Protein AF-A0A423VRT8-F1 (afdb_monomer_lite)

InterPro domains:
  IPR000073 Alpha/beta hydrolase fold-1 [PF00561] (30-213)
  IPR010573 Major facilitator transporter Str1/Tri12-like [PF06609] (548-773)
  IPR013595 Peptidase S33 tripeptidyl aminopeptidase-like, C-terminal [PF08386] (374-470)
  IPR029058 Alpha/Beta hydrolase fold [G3DSA:3.40.50.1820] (20-459)
  IPR029058 Alpha/Beta hydrolase fold [SSF53474] (29-458)
  IPR036259 MFS transporter superfamily [G3DSA:1.20.1250.20] (495-831)
  IPR036259 MFS transporter superfamily [SSF103473] (498-823)

Structure (mmCIF, N/CA/C/O backbone):
data_AF-A0A423VRT8-F1
#
_entry.id   AF-A0A423VRT8-F1
#
loop_
_atom_site.group_PDB
_atom_site.id
_atom_site.type_symbol
_atom_site.label_atom_id
_atom_site.label_alt_id
_atom_site.label_comp_id
_atom_site.label_asym_id
_atom_site.label_entity_id
_atom_site.label_seq_id
_atom_site.pdbx_PDB_ins_code
_atom_site.Cartn_x
_atom_site.Cartn_y
_atom_site.Cartn_z
_atom_site.occupancy
_atom_site.B_iso_or_equiv
_atom_site.auth_seq_id
_atom_site.auth_comp_id
_atom_site.auth_asym_id
_atom_site.auth_atom_id
_atom_site.pdbx_PDB_model_num
ATOM 1 N N . MET A 1 1 ? 24.424 -17.282 -31.616 1.00 89.50 1 MET A N 1
ATOM 2 C CA . MET A 1 1 ? 24.258 -15.821 -31.414 1.00 89.50 1 MET A CA 1
ATOM 3 C C . MET A 1 1 ? 23.265 -15.301 -32.429 1.00 89.50 1 MET A C 1
ATOM 5 O O . MET A 1 1 ? 22.293 -14.669 -32.047 1.00 89.50 1 MET A O 1
ATOM 9 N N . ASP A 1 2 ? 23.462 -15.578 -33.712 1.00 93.62 2 ASP A N 1
ATOM 10 C CA . ASP A 1 2 ? 22.514 -15.193 -34.751 1.00 93.62 2 ASP A CA 1
ATOM 11 C C . ASP A 1 2 ? 21.411 -16.246 -34.932 1.00 93.62 2 ASP A C 1
ATOM 13 O O . ASP A 1 2 ? 21.704 -17.396 -35.227 1.00 93.62 2 ASP A O 1
ATOM 17 N N . TRP A 1 3 ? 20.143 -15.870 -34.755 1.00 92.62 3 TRP A N 1
ATOM 18 C CA . TRP A 1 3 ? 19.020 -16.791 -34.977 1.00 92.62 3 TRP A CA 1
ATOM 19 C C . TRP A 1 3 ? 18.697 -17.021 -36.459 1.00 92.62 3 TRP A C 1
ATOM 21 O O . TRP A 1 3 ? 18.000 -17.979 -36.779 1.00 92.62 3 TRP A O 1
ATOM 31 N N . LEU A 1 4 ? 19.200 -16.169 -37.359 1.00 92.75 4 LEU A N 1
ATOM 32 C CA . LEU A 1 4 ? 19.045 -16.324 -38.810 1.00 92.75 4 LEU A CA 1
ATOM 33 C C . LEU A 1 4 ? 20.165 -17.168 -39.440 1.00 92.75 4 LEU A C 1
ATOM 35 O O . LEU A 1 4 ? 20.136 -17.416 -40.642 1.00 92.75 4 LEU A O 1
ATOM 39 N N . ASP A 1 5 ? 21.154 -17.573 -38.643 1.00 92.06 5 ASP A N 1
ATOM 40 C CA . ASP A 1 5 ? 22.305 -18.375 -39.051 1.00 92.06 5 ASP A CA 1
ATOM 41 C C . ASP A 1 5 ? 22.628 -19.392 -37.937 1.00 92.06 5 ASP A C 1
ATOM 43 O O . ASP A 1 5 ? 23.441 -19.110 -37.054 1.00 92.06 5 ASP A O 1
ATOM 47 N N . PRO A 1 6 ? 21.938 -20.547 -37.908 1.00 79.25 6 PRO A N 1
ATOM 48 C CA . PRO A 1 6 ? 22.064 -21.521 -36.823 1.00 79.25 6 PRO A CA 1
ATOM 49 C C . PRO A 1 6 ? 23.441 -22.203 -36.755 1.00 79.25 6 PRO A C 1
ATOM 51 O O . PRO A 1 6 ? 23.789 -22.722 -35.698 1.00 79.25 6 PRO A O 1
ATOM 54 N N . ASP A 1 7 ? 24.237 -22.156 -37.830 1.00 84.94 7 ASP A N 1
ATOM 55 C CA . ASP A 1 7 ? 25.605 -22.699 -37.879 1.00 84.94 7 ASP A CA 1
ATOM 56 C C . ASP A 1 7 ? 26.651 -21.729 -37.286 1.00 84.94 7 ASP A C 1
ATOM 58 O O . ASP A 1 7 ? 27.851 -22.018 -37.239 1.00 84.94 7 ASP A O 1
ATOM 62 N N . ASN A 1 8 ? 26.213 -20.557 -36.820 1.00 84.06 8 ASN A N 1
ATOM 63 C CA . ASN A 1 8 ? 27.080 -19.539 -36.251 1.00 84.06 8 ASN A CA 1
ATOM 64 C C . ASN A 1 8 ? 27.730 -20.000 -34.932 1.00 84.06 8 ASN A C 1
ATOM 66 O O . ASN A 1 8 ? 27.046 -20.245 -33.938 1.00 84.06 8 ASN A O 1
ATOM 70 N N . ILE A 1 9 ? 29.067 -20.015 -34.905 1.00 83.75 9 ILE A N 1
ATOM 71 C CA . ILE A 1 9 ? 29.873 -20.472 -33.757 1.00 83.75 9 ILE A CA 1
ATOM 72 C C . ILE A 1 9 ? 29.859 -19.530 -32.544 1.00 83.75 9 ILE A C 1
ATOM 74 O O . ILE A 1 9 ? 30.329 -19.903 -31.472 1.00 83.75 9 ILE A O 1
ATOM 78 N N . ASN A 1 10 ? 29.393 -18.287 -32.696 1.00 88.31 10 ASN A N 1
ATOM 79 C CA . ASN A 1 10 ? 29.327 -17.358 -31.574 1.00 88.31 10 ASN A CA 1
ATOM 80 C C . ASN A 1 10 ? 28.067 -17.657 -30.766 1.00 88.31 10 ASN A C 1
ATOM 82 O O . ASN A 1 10 ? 26.980 -17.784 -31.327 1.00 88.31 10 ASN A O 1
ATOM 86 N N . HIS A 1 11 ? 28.168 -17.687 -29.441 1.00 89.00 11 HIS A N 1
ATOM 87 C CA . HIS A 1 11 ? 27.043 -17.996 -28.558 1.00 89.00 11 HIS A CA 1
ATOM 88 C C . HIS A 1 11 ? 26.689 -16.815 -27.652 1.00 89.00 11 HIS A C 1
ATOM 90 O O . HIS A 1 11 ? 27.489 -15.907 -27.441 1.00 89.00 11 HIS A O 1
ATOM 96 N N . VAL A 1 12 ? 25.452 -16.826 -27.158 1.00 92.81 12 VAL A N 1
ATOM 97 C CA . VAL A 1 12 ? 24.995 -15.969 -26.061 1.00 92.81 12 VAL A CA 1
ATOM 98 C C . VAL A 1 12 ? 24.545 -16.916 -24.958 1.00 92.81 12 VAL A C 1
ATOM 100 O O . VAL A 1 12 ? 23.816 -17.867 -25.243 1.00 92.81 12 VAL A O 1
ATOM 103 N N . VAL A 1 13 ? 24.999 -16.686 -23.732 1.00 94.25 13 VAL A N 1
ATOM 104 C CA . VAL A 1 13 ? 24.618 -17.483 -22.564 1.00 94.25 13 VAL A CA 1
ATOM 105 C C . VAL A 1 13 ? 23.587 -16.684 -21.783 1.00 94.25 13 VAL A C 1
ATOM 107 O O . VAL A 1 13 ? 23.921 -15.673 -21.169 1.00 94.25 13 VAL A O 1
ATOM 110 N N . ILE A 1 14 ? 22.331 -17.123 -21.857 1.00 95.31 14 ILE A N 1
ATOM 111 C CA . ILE A 1 14 ? 21.206 -16.460 -21.197 1.00 95.31 14 ILE A CA 1
ATOM 112 C C . ILE A 1 14 ? 21.157 -16.874 -19.726 1.00 95.31 14 ILE A C 1
ATOM 114 O O . ILE A 1 14 ? 21.093 -18.065 -19.416 1.00 95.31 14 ILE A O 1
ATOM 118 N N . ALA A 1 15 ? 21.155 -15.896 -18.824 1.00 94.62 15 ALA A N 1
ATOM 119 C CA . ALA A 1 15 ? 20.893 -16.117 -17.412 1.00 94.62 15 ALA A CA 1
ATOM 120 C C . ALA A 1 15 ? 19.389 -16.307 -17.187 1.00 94.62 15 ALA A C 1
ATOM 122 O O . ALA A 1 15 ? 18.577 -15.486 -17.612 1.00 94.62 15 ALA A O 1
ATOM 123 N N . ILE A 1 16 ? 19.024 -17.400 -16.517 1.00 95.81 16 ILE A N 1
ATOM 124 C CA . ILE A 1 16 ? 17.640 -17.785 -16.228 1.00 95.81 16 ILE A CA 1
ATOM 125 C C . ILE A 1 16 ? 17.523 -17.993 -14.722 1.00 95.81 16 ILE A C 1
ATOM 127 O O . ILE A 1 16 ? 18.373 -18.646 -14.115 1.00 95.81 16 ILE A O 1
ATOM 131 N N . ALA A 1 17 ? 16.454 -17.475 -14.127 1.00 95.00 17 ALA A N 1
ATOM 132 C CA . ALA A 1 17 ? 16.131 -17.692 -12.728 1.00 95.00 17 ALA A CA 1
ATOM 133 C C . ALA A 1 17 ? 14.723 -18.276 -12.587 1.00 95.00 17 ALA A C 1
ATOM 135 O O . ALA A 1 17 ? 13.816 -17.976 -13.365 1.00 95.00 17 ALA A O 1
ATOM 136 N N . ARG A 1 18 ? 14.551 -19.133 -11.579 1.00 96.44 18 ARG A N 1
ATOM 137 C CA . ARG A 1 18 ? 13.291 -19.817 -11.287 1.00 96.44 18 ARG A CA 1
ATOM 138 C C . ARG A 1 18 ? 13.025 -19.806 -9.791 1.00 96.44 18 ARG A C 1
ATOM 140 O O . ARG A 1 18 ? 13.868 -20.241 -9.009 1.00 96.44 18 ARG A O 1
ATOM 147 N N . LEU A 1 19 ? 11.824 -19.386 -9.418 1.00 97.62 19 LEU A N 1
ATOM 148 C CA . LEU A 1 19 ? 11.234 -19.602 -8.106 1.00 97.62 19 LEU A CA 1
ATOM 149 C C . LEU A 1 19 ? 10.292 -20.811 -8.209 1.00 97.62 19 LEU A C 1
ATOM 151 O O . LEU A 1 19 ? 9.275 -20.715 -8.900 1.00 97.62 19 LEU A O 1
ATOM 155 N N . PRO A 1 20 ? 10.620 -21.950 -7.574 1.00 97.62 20 PRO A N 1
ATOM 156 C CA . PRO A 1 20 ? 9.809 -23.154 -7.694 1.00 97.62 20 PRO A CA 1
ATOM 157 C C . PRO A 1 20 ? 8.406 -23.011 -7.089 1.00 97.62 20 PRO A C 1
ATOM 159 O O . PRO A 1 20 ? 8.226 -22.335 -6.072 1.00 97.62 20 PRO A O 1
ATOM 162 N N . ALA A 1 21 ? 7.428 -23.706 -7.671 1.00 97.00 21 ALA A N 1
ATOM 163 C CA . ALA A 1 21 ? 6.111 -23.906 -7.070 1.00 97.00 21 ALA A CA 1
ATOM 164 C C . ALA A 1 21 ? 6.236 -24.579 -5.692 1.00 97.00 21 ALA A C 1
ATOM 166 O O . ALA A 1 21 ? 6.997 -25.535 -5.515 1.00 97.00 21 ALA A O 1
ATOM 167 N N . THR A 1 22 ? 5.457 -24.110 -4.717 1.00 94.31 22 THR A N 1
ATOM 168 C CA . THR A 1 22 ? 5.391 -24.724 -3.378 1.00 94.31 22 THR A CA 1
ATOM 169 C C . THR A 1 22 ? 4.223 -25.703 -3.247 1.00 94.31 22 THR A C 1
ATOM 171 O O . THR A 1 22 ? 4.290 -26.640 -2.451 1.00 94.31 22 THR A O 1
ATOM 174 N N . GLU A 1 23 ? 3.185 -25.557 -4.074 1.00 93.56 23 GLU A N 1
ATOM 175 C CA . GLU A 1 23 ? 2.027 -26.452 -4.132 1.00 93.56 23 GLU A CA 1
ATOM 176 C C . GLU A 1 23 ? 2.111 -27.371 -5.357 1.00 93.56 23 GLU A C 1
ATOM 178 O O . GLU A 1 23 ? 1.639 -27.055 -6.443 1.00 93.56 23 GLU A O 1
ATOM 183 N N . THR A 1 24 ? 2.716 -28.547 -5.188 1.00 91.88 24 THR A N 1
ATOM 184 C CA . THR A 1 24 ? 3.006 -29.462 -6.310 1.00 91.88 24 THR A CA 1
ATOM 185 C C . THR A 1 24 ? 1.863 -30.409 -6.677 1.00 91.88 24 THR A C 1
ATOM 187 O O . THR A 1 24 ? 1.923 -31.068 -7.711 1.00 91.88 24 THR A O 1
ATOM 190 N N . LYS A 1 25 ? 0.815 -30.502 -5.846 1.00 91.94 25 LYS A N 1
ATOM 191 C CA . LYS A 1 25 ? -0.319 -31.416 -6.082 1.00 91.94 25 LYS A CA 1
ATOM 192 C C . LYS A 1 25 ? -1.227 -30.982 -7.236 1.00 91.94 25 LYS A C 1
ATOM 194 O O . LYS A 1 25 ? -1.834 -31.848 -7.853 1.00 91.94 25 LYS A O 1
ATOM 199 N N . ASP A 1 26 ? -1.313 -29.680 -7.499 1.00 93.00 26 ASP A N 1
ATOM 200 C CA . ASP A 1 26 ? -2.086 -29.086 -8.601 1.00 93.00 26 ASP A CA 1
ATOM 201 C C . ASP A 1 26 ? -1.180 -28.189 -9.454 1.00 93.00 26 ASP A C 1
ATOM 203 O O . ASP A 1 26 ? -1.491 -27.027 -9.689 1.00 93.00 26 ASP A O 1
ATOM 207 N N . TYR A 1 27 ? 0.001 -28.690 -9.828 1.00 96.12 27 TYR A N 1
ATOM 208 C CA . TYR A 1 27 ? 0.997 -27.910 -10.564 1.00 96.12 27 TYR A CA 1
ATOM 209 C C . TYR A 1 27 ? 0.484 -27.490 -11.952 1.00 96.12 27 TYR A C 1
ATOM 211 O O . TYR A 1 27 ? 0.047 -28.339 -12.731 1.00 96.12 27 TYR A O 1
ATOM 219 N N . ARG A 1 28 ? 0.581 -26.192 -12.277 1.00 94.31 28 ARG A N 1
ATOM 220 C CA . ARG A 1 28 ? 0.026 -25.592 -13.512 1.00 94.31 28 ARG A CA 1
ATOM 221 C C . ARG A 1 28 ? 1.068 -25.005 -14.463 1.00 94.31 28 ARG A C 1
ATOM 223 O O . ARG A 1 28 ? 0.748 -24.178 -15.316 1.00 94.31 28 ARG A O 1
ATOM 230 N N . GLY A 1 29 ? 2.313 -25.454 -14.349 1.00 94.88 29 GLY A N 1
ATOM 231 C CA . GLY A 1 29 ? 3.393 -25.037 -15.242 1.00 94.88 29 GLY A CA 1
ATOM 232 C C . GLY A 1 29 ? 4.026 -23.690 -14.868 1.00 94.88 29 GLY A C 1
ATOM 233 O O . GLY A 1 29 ? 3.585 -23.017 -13.928 1.00 94.88 29 GLY A O 1
ATOM 234 N N . PRO A 1 30 ? 5.085 -23.291 -15.585 1.00 97.69 30 PRO A N 1
ATOM 235 C CA . PRO A 1 30 ? 5.826 -22.068 -15.316 1.00 97.69 30 PRO A CA 1
ATOM 236 C C . PRO A 1 30 ? 5.142 -20.828 -15.901 1.00 97.69 30 PRO A C 1
ATOM 238 O O . PRO A 1 30 ? 4.738 -20.818 -17.063 1.00 97.69 30 PRO A O 1
ATOM 241 N N . VAL A 1 31 ? 5.095 -19.751 -15.116 1.00 98.50 31 VAL A N 1
ATOM 242 C CA . VAL A 1 31 ? 4.750 -18.400 -15.572 1.00 98.50 31 VAL A CA 1
ATOM 243 C C . VAL A 1 31 ? 6.037 -17.607 -15.743 1.00 98.50 31 VAL A C 1
ATOM 245 O O . VAL A 1 31 ? 6.782 -17.375 -14.789 1.00 98.50 31 VAL A O 1
ATOM 248 N N . PHE A 1 32 ? 6.303 -17.197 -16.976 1.00 98.56 32 PHE A N 1
ATOM 249 C CA . PHE A 1 32 ? 7.425 -16.343 -17.321 1.00 98.56 32 PHE A CA 1
ATOM 250 C C . PHE A 1 32 ? 7.078 -14.891 -16.999 1.00 98.56 32 PHE A C 1
ATOM 252 O O . PHE A 1 32 ? 5.948 -14.467 -17.223 1.00 98.56 32 PHE A O 1
ATOM 259 N N . PHE A 1 33 ? 8.032 -14.095 -16.534 1.00 98.00 33 PHE A N 1
ATOM 260 C CA . PHE A 1 33 ? 7.828 -12.652 -16.419 1.00 98.00 33 PHE A CA 1
ATOM 261 C C . PHE A 1 33 ? 9.063 -11.859 -16.844 1.00 98.00 33 PHE A C 1
ATOM 263 O O . PHE A 1 33 ? 10.185 -12.375 -16.834 1.00 98.00 33 PHE A O 1
ATOM 270 N N . ASN A 1 34 ? 8.859 -10.598 -17.224 1.00 98.19 34 ASN A N 1
ATOM 271 C CA . ASN A 1 34 ? 9.941 -9.655 -17.505 1.00 98.19 34 ASN A CA 1
ATOM 272 C C . ASN A 1 34 ? 9.609 -8.274 -16.910 1.00 98.19 34 ASN A C 1
ATOM 274 O O . ASN A 1 34 ? 8.510 -7.777 -17.166 1.00 98.19 34 ASN A O 1
ATOM 278 N N . PRO A 1 35 ? 10.534 -7.651 -16.153 1.00 95.69 35 PRO A N 1
ATOM 279 C CA . PRO A 1 35 ? 10.287 -6.374 -15.477 1.00 95.69 35 PRO A CA 1
ATOM 280 C C . PRO A 1 35 ? 10.297 -5.158 -16.417 1.00 95.69 35 PRO A C 1
ATOM 282 O O . PRO A 1 35 ? 9.869 -4.079 -16.021 1.00 95.69 35 PRO A O 1
ATOM 285 N N . GLY A 1 36 ? 10.793 -5.305 -17.649 1.00 95.12 36 GLY A N 1
ATOM 286 C CA . GLY A 1 36 ? 10.899 -4.213 -18.605 1.00 95.12 36 GLY A CA 1
ATOM 287 C C . GLY A 1 36 ? 12.244 -3.481 -18.570 1.00 95.12 36 GLY A C 1
ATOM 288 O O . GLY A 1 36 ? 13.308 -4.100 -18.631 1.00 95.12 36 GLY A O 1
ATOM 289 N N . GLY A 1 37 ? 12.194 -2.149 -18.592 1.00 91.50 37 GLY A N 1
ATOM 290 C CA . GLY A 1 37 ? 13.336 -1.280 -18.881 1.00 91.50 37 GLY A CA 1
ATOM 291 C C . GLY A 1 37 ? 13.193 -0.643 -20.268 1.00 91.50 37 GLY A C 1
ATOM 292 O O . GLY A 1 37 ? 12.498 0.364 -20.354 1.00 91.50 37 GLY A O 1
ATOM 293 N N . PRO A 1 38 ? 13.767 -1.197 -21.360 1.00 92.06 38 PRO A N 1
ATOM 294 C CA . PRO A 1 38 ? 14.613 -2.393 -21.461 1.00 92.06 38 PRO A CA 1
ATOM 295 C C . PRO A 1 38 ? 15.912 -2.279 -20.666 1.00 92.06 38 PRO A C 1
ATOM 297 O O . PRO A 1 38 ? 16.329 -1.193 -20.292 1.00 92.06 38 PRO A O 1
ATOM 300 N N . GLY A 1 39 ? 16.574 -3.406 -20.415 1.00 91.25 39 GLY A N 1
ATOM 301 C CA . GLY A 1 39 ? 17.795 -3.429 -19.608 1.00 91.25 39 GLY A CA 1
ATOM 302 C C . GLY A 1 39 ? 17.568 -3.699 -18.121 1.00 91.25 39 GLY A C 1
ATOM 303 O O . GLY A 1 39 ? 18.553 -3.817 -17.402 1.00 91.25 39 GLY A O 1
ATOM 304 N N . GLY A 1 40 ? 16.322 -3.865 -17.663 1.00 92.75 40 GLY A N 1
ATOM 305 C CA . GLY A 1 40 ? 16.035 -4.388 -16.325 1.00 92.75 40 GLY A CA 1
ATOM 306 C C . GLY A 1 40 ? 16.398 -5.872 -16.221 1.00 92.75 40 GLY A C 1
ATOM 307 O O . GLY A 1 40 ? 16.098 -6.652 -17.132 1.00 92.75 40 GLY A O 1
ATOM 308 N N . SER A 1 41 ? 17.048 -6.274 -15.127 1.00 94.75 41 SER A N 1
ATOM 309 C CA . SER A 1 41 ? 17.395 -7.679 -14.888 1.00 94.75 41 SER A CA 1
ATOM 310 C C . SER A 1 41 ? 16.173 -8.446 -14.387 1.00 94.75 41 SER A C 1
ATOM 312 O O . SER A 1 41 ? 15.613 -8.148 -13.331 1.00 94.75 41 SER A O 1
ATOM 314 N N . GLY A 1 42 ? 15.779 -9.481 -15.128 1.00 95.06 42 GLY A N 1
ATOM 315 C CA . GLY A 1 42 ? 14.776 -10.437 -14.677 1.00 95.06 42 GLY A CA 1
ATOM 316 C C . GLY A 1 42 ? 15.251 -11.185 -13.433 1.00 95.06 42 GLY A C 1
ATOM 317 O O . GLY A 1 42 ? 14.495 -11.330 -12.475 1.00 95.06 42 GLY A O 1
ATOM 318 N N . VAL A 1 43 ? 16.521 -11.601 -13.399 1.00 93.75 43 VAL A N 1
ATOM 319 C CA . VAL A 1 43 ? 17.108 -12.327 -12.258 1.00 93.75 43 VAL A CA 1
ATOM 320 C C . VAL A 1 43 ? 17.004 -11.511 -10.967 1.00 93.75 43 VAL A C 1
ATOM 322 O O . VAL A 1 43 ? 16.546 -12.038 -9.948 1.00 93.75 43 VAL A O 1
ATOM 325 N N . TRP A 1 44 ? 17.361 -10.225 -11.016 1.00 92.50 44 TRP A N 1
ATOM 326 C CA . TRP A 1 44 ? 17.197 -9.314 -9.883 1.00 92.50 44 TRP A CA 1
ATOM 327 C C . TRP A 1 44 ? 15.722 -9.153 -9.498 1.00 92.50 44 TRP A C 1
ATOM 329 O O . TRP A 1 44 ? 15.357 -9.352 -8.337 1.00 92.50 44 TRP A O 1
ATOM 339 N N . ALA A 1 45 ? 14.851 -8.900 -10.479 1.00 93.19 45 ALA A N 1
ATOM 340 C CA . ALA A 1 45 ? 13.425 -8.700 -10.235 1.00 93.19 45 ALA A CA 1
ATOM 341 C C . ALA A 1 45 ? 12.743 -9.936 -9.623 1.00 93.19 45 ALA A C 1
ATOM 343 O O . ALA A 1 45 ? 11.794 -9.800 -8.854 1.00 93.19 45 ALA A O 1
ATOM 344 N N . LEU A 1 46 ? 13.222 -11.153 -9.902 1.00 94.94 46 LEU A N 1
ATOM 345 C CA . LEU A 1 46 ? 12.696 -12.366 -9.268 1.00 94.94 46 LEU A CA 1
ATOM 346 C C . LEU A 1 46 ? 13.072 -12.426 -7.787 1.00 94.94 46 LEU A C 1
ATOM 348 O O . LEU A 1 46 ? 12.261 -12.862 -6.968 1.00 94.94 46 LEU A O 1
ATOM 352 N N . LYS A 1 47 ? 14.288 -11.997 -7.436 1.00 92.44 47 LYS A N 1
ATOM 353 C CA . LYS A 1 47 ? 14.741 -11.933 -6.043 1.00 92.44 47 LYS A CA 1
ATOM 354 C C . LYS A 1 47 ? 13.920 -10.915 -5.247 1.00 92.44 47 LYS A C 1
ATOM 356 O O . LYS A 1 47 ? 13.569 -11.217 -4.107 1.00 92.44 47 LYS A O 1
ATOM 361 N N . ASP A 1 48 ? 13.584 -9.776 -5.855 1.00 89.12 48 ASP A N 1
ATOM 362 C CA . ASP A 1 48 ? 12.837 -8.696 -5.198 1.00 89.12 48 ASP A CA 1
ATOM 363 C C . ASP A 1 48 ? 11.314 -8.944 -5.167 1.00 89.12 48 ASP A C 1
ATOM 365 O O . ASP A 1 48 ? 10.689 -8.936 -4.105 1.00 89.12 48 ASP A O 1
ATOM 369 N N . HIS A 1 49 ? 10.712 -9.273 -6.316 1.00 89.50 49 HIS A N 1
ATOM 370 C CA . HIS A 1 49 ? 9.254 -9.352 -6.492 1.00 89.50 49 HIS A CA 1
ATOM 371 C C . HIS A 1 49 ? 8.706 -10.767 -6.725 1.00 89.50 49 HIS A C 1
ATOM 373 O O . HIS A 1 49 ? 7.493 -10.973 -6.664 1.00 89.50 49 HIS A O 1
ATOM 379 N N . GLY A 1 50 ? 9.550 -11.778 -6.956 1.00 93.81 50 GLY A N 1
ATOM 380 C CA . GLY A 1 50 ? 9.107 -13.107 -7.401 1.00 93.81 50 GLY A CA 1
ATOM 381 C C . GLY A 1 50 ? 8.094 -13.785 -6.473 1.00 93.81 50 GLY A C 1
ATOM 382 O O . GLY A 1 50 ? 7.148 -14.410 -6.949 1.00 93.81 50 GLY A O 1
ATOM 383 N N . LYS A 1 51 ? 8.230 -13.613 -5.150 1.00 94.50 51 LYS A N 1
ATOM 384 C CA . LYS A 1 51 ? 7.256 -14.137 -4.173 1.00 94.50 51 LYS A CA 1
ATOM 385 C C . LYS A 1 51 ? 5.900 -13.444 -4.268 1.00 94.50 51 LYS A C 1
ATOM 387 O O . LYS A 1 51 ? 4.880 -14.118 -4.199 1.00 94.50 51 LYS A O 1
ATOM 392 N N . GLN A 1 52 ? 5.891 -12.123 -4.451 1.00 93.62 52 GLN A N 1
ATOM 393 C CA . GLN A 1 52 ? 4.655 -11.353 -4.606 1.00 93.62 52 GLN A CA 1
ATOM 394 C C . GLN A 1 52 ? 3.923 -11.773 -5.884 1.00 93.62 52 GLN A C 1
ATOM 396 O O . GLN A 1 52 ? 2.722 -12.022 -5.848 1.00 93.62 52 GLN A O 1
ATOM 401 N N . LEU A 1 53 ? 4.656 -11.950 -6.989 1.00 96.06 53 LEU A N 1
ATOM 402 C CA . LEU A 1 53 ? 4.092 -12.456 -8.241 1.00 96.06 53 LEU A CA 1
ATOM 403 C C . LEU A 1 53 ? 3.536 -13.880 -8.078 1.00 96.06 53 LEU A C 1
ATOM 405 O O . LEU A 1 53 ? 2.417 -14.139 -8.516 1.00 96.06 53 LEU A O 1
ATOM 409 N N . GLN A 1 54 ? 4.258 -14.779 -7.393 1.00 96.62 54 GLN A N 1
ATOM 410 C CA . GLN A 1 54 ? 3.784 -16.140 -7.102 1.00 96.62 54 GLN A CA 1
ATOM 411 C C . GLN A 1 54 ? 2.527 -16.145 -6.224 1.00 96.62 54 GLN A C 1
ATOM 413 O O . GLN A 1 54 ? 1.605 -16.924 -6.464 1.00 96.62 54 GLN A O 1
ATOM 418 N N . ASP A 1 55 ? 2.452 -15.262 -5.229 1.00 95.19 55 ASP A N 1
ATOM 419 C CA . ASP A 1 55 ? 1.259 -15.108 -4.402 1.00 95.19 55 ASP A CA 1
ATOM 420 C C . ASP A 1 55 ? 0.074 -14.536 -5.197 1.00 95.19 55 ASP A C 1
ATOM 422 O O . ASP A 1 55 ? -1.064 -14.805 -4.829 1.00 95.19 55 ASP A O 1
ATOM 426 N N . ILE A 1 56 ? 0.282 -13.810 -6.298 1.00 96.31 56 ILE A N 1
ATOM 427 C CA . ILE A 1 56 ? -0.812 -13.374 -7.179 1.00 96.31 56 ILE A CA 1
ATOM 428 C C . ILE A 1 56 ? -1.239 -14.523 -8.088 1.00 96.31 56 ILE A C 1
ATOM 430 O O . ILE A 1 56 ? -2.382 -14.972 -7.992 1.00 96.31 56 ILE A O 1
ATOM 434 N N . VAL A 1 57 ? -0.332 -15.040 -8.921 1.00 96.38 57 VAL A N 1
ATOM 435 C CA . VAL A 1 57 ? -0.693 -16.035 -9.944 1.00 96.38 57 VAL A CA 1
ATOM 436 C C . VAL A 1 57 ? -1.092 -17.377 -9.337 1.00 96.38 57 VAL A C 1
ATOM 438 O O . VAL A 1 57 ? -1.973 -18.028 -9.880 1.00 96.38 57 VAL A O 1
ATOM 441 N N . GLY A 1 58 ? -0.506 -17.765 -8.201 1.00 94.75 58 GLY A N 1
ATOM 442 C CA . GLY A 1 58 ? -0.753 -19.024 -7.498 1.00 94.75 58 GLY A CA 1
ATOM 443 C C . GLY A 1 58 ? 0.537 -19.771 -7.147 1.00 94.75 58 GLY A C 1
ATOM 444 O O . GLY A 1 58 ? 1.481 -19.851 -7.932 1.00 94.75 58 GLY A O 1
ATOM 445 N N . ARG A 1 59 ? 0.565 -20.383 -5.957 1.00 96.12 59 ARG A N 1
ATOM 446 C CA . ARG A 1 59 ? 1.722 -21.133 -5.424 1.00 96.12 59 ARG A CA 1
ATOM 447 C C . ARG A 1 59 ? 1.985 -22.473 -6.111 1.00 96.12 59 ARG A C 1
ATOM 449 O O . ARG A 1 59 ? 2.983 -23.133 -5.816 1.00 96.12 59 ARG A O 1
ATOM 456 N N . ASN A 1 60 ? 1.099 -22.855 -7.019 1.00 97.31 60 ASN A N 1
ATOM 457 C CA . ASN A 1 60 ? 1.177 -24.017 -7.888 1.00 97.31 60 ASN A CA 1
ATOM 458 C C . ASN A 1 60 ? 1.841 -23.730 -9.250 1.00 97.31 60 ASN A C 1
ATOM 460 O O . ASN A 1 60 ? 1.931 -24.634 -10.082 1.00 97.31 60 ASN A O 1
ATOM 464 N N . HIS A 1 61 ? 2.335 -22.509 -9.465 1.00 97.69 61 HIS A N 1
ATOM 465 C CA . HIS A 1 61 ? 3.166 -22.145 -10.609 1.00 97.69 61 HIS A CA 1
ATOM 466 C C . HIS A 1 61 ? 4.622 -21.939 -10.197 1.00 97.69 61 HIS A C 1
ATOM 468 O O . HIS A 1 61 ? 4.922 -21.406 -9.121 1.00 97.69 61 HIS A O 1
ATOM 474 N N . ASP A 1 62 ? 5.540 -22.319 -11.085 1.00 98.00 62 ASP A N 1
ATOM 475 C CA . ASP A 1 62 ? 6.884 -21.752 -11.025 1.00 98.00 62 ASP A CA 1
ATOM 476 C C . ASP A 1 62 ? 6.841 -20.320 -11.548 1.00 98.00 62 ASP A C 1
ATOM 478 O O . ASP A 1 62 ? 6.157 -20.052 -12.534 1.00 98.00 62 ASP A O 1
ATOM 482 N N . ILE A 1 63 ? 7.624 -19.424 -10.953 1.00 98.44 63 ILE A N 1
ATOM 483 C CA . ILE A 1 63 ? 7.881 -18.107 -11.543 1.00 98.44 63 ILE A CA 1
ATOM 484 C C . ILE A 1 63 ? 9.252 -18.149 -12.191 1.00 98.44 63 ILE A C 1
ATOM 486 O O . ILE A 1 63 ? 10.258 -18.387 -11.521 1.00 98.44 63 ILE A O 1
ATOM 490 N N . VAL A 1 64 ? 9.284 -17.955 -13.503 1.00 98.19 64 VAL A N 1
ATOM 491 C CA . VAL A 1 64 ? 10.490 -18.057 -14.322 1.00 98.19 64 VAL A CA 1
ATOM 492 C C . VAL A 1 64 ? 10.778 -16.705 -14.946 1.00 98.19 64 VAL A C 1
ATOM 494 O O . VAL A 1 64 ? 9.883 -15.964 -15.336 1.00 98.19 64 VAL A O 1
ATOM 497 N N . THR A 1 65 ? 12.046 -16.362 -15.053 1.00 97.50 65 THR A N 1
ATOM 498 C CA . THR A 1 65 ? 12.471 -15.170 -15.775 1.00 97.50 65 THR A CA 1
ATOM 499 C C . THR A 1 65 ? 13.866 -15.368 -16.323 1.00 97.50 65 THR A C 1
ATOM 501 O O . THR A 1 65 ? 14.556 -16.335 -15.993 1.00 97.50 65 THR A O 1
ATOM 504 N N . PHE A 1 66 ? 14.273 -14.452 -17.181 1.00 96.81 66 PHE A N 1
ATOM 505 C CA . PHE A 1 66 ? 15.588 -14.445 -17.776 1.00 96.81 66 PHE A CA 1
ATOM 506 C C . PHE A 1 66 ? 16.048 -13.011 -17.993 1.00 96.81 66 PHE A C 1
ATOM 508 O O . PHE A 1 66 ? 15.232 -12.105 -18.183 1.00 96.81 66 PHE A O 1
ATOM 515 N N . ASP A 1 67 ? 17.361 -12.825 -17.999 1.00 96.31 67 ASP A N 1
ATOM 516 C CA . ASP A 1 67 ? 17.958 -11.569 -18.426 1.00 96.31 67 ASP A CA 1
ATOM 517 C C . ASP A 1 67 ? 18.077 -11.578 -19.957 1.00 96.31 67 ASP A C 1
ATOM 519 O O . ASP A 1 67 ? 18.737 -12.464 -20.514 1.00 96.31 67 ASP A O 1
ATOM 523 N N . PRO A 1 68 ? 17.459 -10.627 -20.682 1.00 96.25 68 PRO A N 1
ATOM 524 C CA . PRO A 1 68 ? 17.598 -10.561 -22.131 1.00 96.25 68 PRO A CA 1
ATOM 525 C C . PRO A 1 68 ? 19.061 -10.398 -22.568 1.00 96.25 68 PRO A C 1
ATOM 527 O O . PRO A 1 68 ? 19.936 -10.007 -21.796 1.00 96.25 68 PRO A O 1
ATOM 530 N N . ARG A 1 69 ? 19.348 -10.669 -23.845 1.00 94.81 69 ARG A N 1
ATOM 531 C CA . ARG A 1 69 ? 20.690 -10.480 -24.422 1.00 94.81 69 ARG A CA 1
ATOM 532 C C . ARG A 1 69 ? 21.235 -9.101 -24.090 1.00 94.81 69 ARG A C 1
ATOM 534 O O . ARG A 1 69 ? 20.611 -8.104 -24.453 1.00 94.81 69 ARG A O 1
ATOM 541 N N . GLY A 1 70 ? 22.415 -9.071 -23.477 1.00 92.00 70 GLY A N 1
ATOM 542 C CA . GLY A 1 70 ? 23.110 -7.835 -23.145 1.00 92.00 70 GLY A CA 1
ATOM 543 C C . GLY A 1 70 ? 22.742 -7.237 -21.791 1.00 92.00 70 GLY A C 1
ATOM 544 O O . GLY A 1 70 ? 23.263 -6.174 -21.465 1.00 92.00 70 GLY A O 1
ATOM 545 N N . VAL A 1 71 ? 21.872 -7.897 -21.028 1.00 93.06 71 VAL A N 1
ATOM 546 C CA . VAL A 1 71 ? 21.315 -7.408 -19.766 1.00 93.06 71 VAL A CA 1
ATOM 547 C C . VAL A 1 71 ? 21.792 -8.270 -18.599 1.00 93.06 71 VAL A C 1
ATOM 549 O O . VAL A 1 71 ? 21.902 -9.486 -18.731 1.00 93.06 71 VAL A O 1
ATOM 552 N N . GLY A 1 72 ? 22.041 -7.643 -17.449 1.00 90.06 72 GLY A N 1
ATOM 553 C CA . GLY A 1 72 ? 22.264 -8.316 -16.170 1.00 90.06 72 GLY A CA 1
ATOM 554 C C . GLY A 1 72 ? 23.382 -9.358 -16.222 1.00 90.06 72 GLY A C 1
ATOM 555 O O . GLY A 1 72 ? 24.521 -9.057 -16.590 1.00 90.06 72 GLY A O 1
ATOM 556 N N . ALA A 1 73 ? 23.044 -10.592 -15.853 1.00 90.44 73 ALA A N 1
ATOM 557 C CA . ALA A 1 73 ? 23.959 -11.727 -15.813 1.00 90.44 73 ALA A CA 1
ATOM 558 C C . ALA A 1 73 ? 24.110 -12.455 -17.167 1.00 90.44 73 ALA A C 1
ATOM 560 O O . ALA A 1 73 ? 24.928 -13.370 -17.274 1.00 90.44 73 ALA A O 1
ATOM 561 N N . THR A 1 74 ? 23.357 -12.075 -18.206 1.00 93.19 74 THR A N 1
ATOM 562 C CA . THR A 1 74 ? 23.476 -12.661 -19.552 1.00 93.19 74 THR A CA 1
ATOM 563 C C . THR A 1 74 ? 24.733 -12.165 -20.262 1.00 93.19 74 THR A C 1
ATOM 565 O O . THR A 1 74 ? 24.969 -10.960 -20.356 1.00 93.19 74 THR A O 1
ATOM 568 N N . VAL A 1 75 ? 25.515 -13.089 -20.836 1.00 92.12 75 VAL A N 1
ATOM 569 C CA . VAL A 1 75 ? 26.792 -12.773 -21.504 1.00 92.12 75 VAL A CA 1
ATOM 570 C C . VAL A 1 75 ? 26.769 -13.077 -23.015 1.00 92.12 75 VAL A C 1
ATOM 572 O O . VAL A 1 75 ? 26.213 -14.099 -23.430 1.00 92.12 75 VAL A O 1
ATOM 575 N N . PRO A 1 76 ? 27.387 -12.226 -23.861 1.00 91.56 76 PRO A N 1
ATOM 576 C CA . PRO A 1 76 ? 28.101 -11.006 -23.481 1.00 91.56 76 PRO A CA 1
ATOM 577 C C . PRO A 1 76 ? 27.146 -9.882 -23.044 1.00 91.56 76 PRO A C 1
ATOM 579 O O . PRO A 1 76 ? 26.051 -9.727 -23.589 1.00 91.56 76 PRO A O 1
ATOM 582 N N . ARG A 1 77 ? 27.573 -9.094 -22.054 1.00 89.44 77 ARG A N 1
ATOM 583 C CA . ARG A 1 77 ? 26.837 -7.921 -21.559 1.00 89.44 77 ARG A CA 1
ATOM 584 C C . ARG A 1 77 ? 26.990 -6.741 -22.516 1.00 89.44 77 ARG A C 1
ATOM 586 O O . ARG A 1 77 ? 28.029 -6.594 -23.163 1.00 89.44 77 ARG A O 1
ATOM 593 N N . ILE A 1 78 ? 25.996 -5.853 -22.576 1.00 90.75 78 ILE A N 1
ATOM 594 C CA . ILE A 1 78 ? 26.182 -4.535 -23.198 1.00 90.75 78 ILE A CA 1
ATOM 595 C C . ILE A 1 78 ? 26.994 -3.691 -22.218 1.00 90.75 78 ILE A C 1
ATOM 597 O O . ILE A 1 78 ? 26.466 -3.119 -21.274 1.00 90.75 78 ILE A O 1
ATOM 601 N N . GLU A 1 79 ? 28.301 -3.667 -22.447 1.00 87.38 79 GLU A N 1
ATOM 602 C CA . GLU A 1 79 ? 29.255 -2.893 -21.659 1.00 87.38 79 GLU A CA 1
ATOM 603 C C . GLU A 1 79 ? 29.929 -1.848 -22.552 1.00 87.38 79 GLU A C 1
ATOM 605 O O . GLU A 1 79 ? 30.732 -2.181 -23.436 1.00 87.38 79 GLU A O 1
ATOM 610 N N . CYS A 1 80 ? 29.567 -0.582 -22.365 1.00 89.69 80 CYS A N 1
ATOM 611 C CA . CYS A 1 80 ? 30.155 0.528 -23.112 1.00 89.69 80 CYS A CA 1
ATOM 612 C C . CYS A 1 80 ? 31.451 1.018 -22.465 1.00 89.69 80 CYS A C 1
ATOM 614 O O . CYS A 1 80 ? 32.304 1.600 -23.141 1.00 89.69 80 CYS A O 1
ATOM 616 N N . TRP A 1 81 ? 31.614 0.746 -21.168 1.00 86.56 81 TRP A N 1
ATOM 617 C CA . TRP A 1 81 ? 32.726 1.208 -20.354 1.00 86.56 81 TRP A CA 1
ATOM 618 C C . TRP A 1 81 ? 33.519 0.001 -19.859 1.00 86.56 81 TRP A C 1
ATOM 620 O O . TRP A 1 81 ? 33.040 -0.825 -19.104 1.00 86.56 81 TRP A O 1
ATOM 630 N N . ASP A 1 82 ? 34.784 -0.114 -20.241 1.00 76.25 82 ASP A N 1
ATOM 631 C CA . ASP A 1 82 ? 35.624 -1.247 -19.826 1.00 76.25 82 ASP A CA 1
ATOM 632 C C . ASP A 1 82 ? 35.972 -1.276 -18.316 1.00 76.25 82 ASP A C 1
ATOM 634 O O . ASP A 1 82 ? 36.653 -2.199 -17.874 1.00 76.25 82 ASP A O 1
ATOM 638 N N . SER A 1 83 ? 35.536 -0.294 -17.515 1.00 78.06 83 SER A N 1
ATOM 639 C CA . SER A 1 83 ? 35.686 -0.284 -16.056 1.00 78.06 83 SER A CA 1
ATOM 640 C C . SER A 1 83 ? 34.602 0.542 -15.355 1.00 78.06 83 SER A C 1
ATOM 642 O O . SER A 1 83 ? 34.070 1.511 -15.911 1.00 78.06 83 SER A O 1
ATOM 644 N N . LEU A 1 84 ? 34.336 0.212 -14.085 1.00 77.19 84 LEU A N 1
ATOM 645 C CA . LEU A 1 84 ? 33.401 0.948 -13.225 1.00 77.19 84 LEU A CA 1
ATOM 646 C C . LEU A 1 84 ? 33.798 2.427 -13.076 1.00 77.19 84 LEU A C 1
ATOM 648 O O . LEU A 1 84 ? 32.950 3.314 -13.142 1.00 77.19 84 LEU A O 1
ATOM 652 N N . GLN A 1 85 ? 35.100 2.708 -12.970 1.00 80.12 85 GLN A N 1
ATOM 653 C CA . GLN A 1 85 ? 35.616 4.075 -12.892 1.00 80.12 85 GLN A CA 1
ATOM 654 C C . GLN A 1 85 ? 35.246 4.910 -14.130 1.00 80.12 85 GLN A C 1
ATOM 656 O O . GLN A 1 85 ? 34.853 6.069 -14.002 1.00 80.12 85 GLN A O 1
ATOM 661 N N . LYS A 1 86 ? 35.338 4.347 -15.347 1.00 84.56 86 LYS A N 1
ATOM 662 C CA . LYS A 1 86 ? 34.935 5.073 -16.565 1.00 84.56 86 LYS A CA 1
ATOM 663 C C . LYS A 1 86 ? 33.433 5.327 -16.603 1.00 84.56 86 LYS A C 1
ATOM 665 O O . LYS A 1 86 ? 33.035 6.429 -16.975 1.00 84.56 86 LYS A O 1
ATOM 670 N N . ARG A 1 87 ? 32.622 4.356 -16.172 1.00 84.62 87 ARG A N 1
ATOM 671 C CA . ARG A 1 87 ? 31.166 4.511 -16.033 1.00 84.62 87 ARG A CA 1
ATOM 672 C C . ARG A 1 87 ? 30.822 5.662 -15.081 1.00 84.62 87 ARG A C 1
ATOM 674 O O . ARG A 1 87 ? 30.020 6.522 -15.430 1.00 84.62 87 ARG A O 1
ATOM 681 N N . GLN A 1 88 ? 31.486 5.748 -13.930 1.00 79.81 88 GLN A N 1
ATOM 682 C CA . GLN A 1 88 ? 31.293 6.841 -12.967 1.00 79.81 88 GLN A CA 1
ATOM 683 C C . GLN A 1 88 ? 31.751 8.195 -13.512 1.00 79.81 88 GLN A C 1
ATOM 685 O O . GLN A 1 88 ? 31.026 9.183 -13.410 1.00 79.81 88 GLN A O 1
ATOM 690 N N . ASN A 1 89 ? 32.914 8.242 -14.167 1.00 85.19 89 ASN A N 1
ATOM 691 C CA . ASN A 1 89 ? 33.393 9.456 -14.830 1.00 85.19 89 ASN A CA 1
ATOM 692 C C . ASN A 1 89 ? 32.432 9.939 -15.921 1.00 85.19 89 ASN A C 1
ATOM 694 O O . ASN A 1 89 ? 32.261 11.143 -16.105 1.00 85.19 89 ASN A O 1
ATOM 698 N N . TRP A 1 90 ? 31.793 9.014 -16.636 1.00 88.56 90 TRP A N 1
ATOM 699 C CA . TRP A 1 90 ? 30.756 9.328 -17.611 1.00 88.56 90 TRP A CA 1
ATOM 700 C C . TRP A 1 90 ? 29.467 9.835 -16.952 1.00 88.56 90 TRP A C 1
ATOM 702 O O . TRP A 1 90 ? 28.852 10.782 -17.450 1.00 88.56 90 TRP A O 1
ATOM 712 N N . ALA A 1 91 ? 29.068 9.252 -15.819 1.00 85.25 91 ALA A N 1
ATOM 713 C CA . ALA A 1 91 ? 27.920 9.707 -15.037 1.00 85.25 91 ALA A CA 1
ATOM 714 C C . ALA A 1 91 ? 28.115 11.135 -14.493 1.00 85.25 91 ALA A C 1
ATOM 716 O O . ALA A 1 91 ? 27.172 11.917 -14.491 1.00 85.25 91 ALA A O 1
ATOM 717 N N . MET A 1 92 ? 29.343 11.531 -14.136 1.00 84.88 92 MET A N 1
ATOM 718 C CA . MET A 1 92 ? 29.653 12.916 -13.737 1.00 84.88 92 MET A CA 1
ATOM 719 C C . MET A 1 92 ? 29.495 13.940 -14.873 1.00 84.88 92 MET A C 1
ATOM 721 O O . MET A 1 92 ? 29.368 15.131 -14.608 1.00 84.88 92 MET A O 1
ATOM 725 N N . GLN A 1 93 ? 29.481 13.493 -16.132 1.00 89.44 93 GLN A N 1
ATOM 726 C CA . GLN A 1 93 ? 29.229 14.334 -17.310 1.00 89.44 93 GLN A CA 1
ATOM 727 C C . GLN A 1 93 ? 27.739 14.379 -17.676 1.00 89.44 93 GLN A C 1
ATOM 729 O O . GLN A 1 93 ? 27.385 14.587 -18.838 1.00 89.44 93 GLN A O 1
ATOM 734 N N . GLU A 1 94 ? 26.836 14.078 -16.741 1.00 87.38 94 GLU A N 1
ATOM 735 C CA . GLU A 1 94 ? 25.406 14.157 -17.013 1.00 87.38 94 GLU A CA 1
ATOM 736 C C . GLU A 1 94 ? 24.971 15.603 -17.293 1.00 87.38 94 GLU A C 1
ATOM 738 O O . GLU A 1 94 ? 25.325 16.540 -16.579 1.00 87.38 94 GLU A O 1
ATOM 743 N N . THR A 1 95 ? 24.177 15.781 -18.345 1.00 91.94 95 THR A N 1
ATOM 744 C CA . THR A 1 95 ? 23.609 17.074 -18.723 1.00 91.94 95 THR A CA 1
ATOM 745 C C . THR A 1 95 ? 22.409 17.448 -17.839 1.00 91.94 95 THR A C 1
ATOM 747 O O . THR A 1 95 ? 21.710 16.565 -17.315 1.00 91.94 95 THR A O 1
ATOM 750 N N . PRO A 1 96 ? 22.101 18.753 -17.716 1.00 91.62 96 PRO A N 1
ATOM 751 C CA . PRO A 1 96 ? 20.813 19.225 -17.211 1.00 91.62 96 PRO A CA 1
ATOM 752 C C . PRO A 1 96 ? 19.623 18.682 -18.025 1.00 91.62 96 PRO A C 1
ATOM 754 O O . PRO A 1 96 ? 19.786 18.129 -19.115 1.00 91.62 96 PRO A O 1
ATOM 757 N N . VAL A 1 97 ? 18.406 18.859 -17.504 1.00 92.19 97 VAL A N 1
ATOM 758 C CA . VAL A 1 97 ? 17.165 18.636 -18.270 1.00 92.19 97 VAL A CA 1
ATOM 759 C C . VAL A 1 97 ? 17.088 19.671 -19.401 1.00 92.19 97 VAL A C 1
ATOM 761 O O . VAL A 1 97 ? 17.492 20.819 -19.204 1.00 92.19 97 VAL A O 1
ATOM 764 N N . ILE A 1 98 ? 16.594 19.271 -20.577 1.00 92.44 98 ILE A N 1
ATOM 765 C CA . ILE A 1 98 ? 16.690 20.047 -21.829 1.00 92.44 98 ILE A CA 1
ATOM 766 C C . ILE A 1 98 ? 16.097 21.464 -21.711 1.00 92.44 98 ILE A C 1
ATOM 768 O O . ILE A 1 98 ? 16.654 22.410 -22.258 1.00 92.44 98 ILE A O 1
ATOM 772 N N . ASP A 1 99 ? 15.029 21.649 -20.936 1.00 90.69 99 ASP A N 1
ATOM 773 C CA . ASP A 1 99 ? 14.348 22.936 -20.731 1.00 90.69 99 ASP A CA 1
ATOM 774 C C . ASP A 1 99 ? 14.991 23.827 -19.648 1.00 90.69 99 ASP A C 1
ATOM 776 O O . ASP A 1 99 ? 14.376 24.793 -19.189 1.00 90.69 99 ASP A O 1
ATOM 780 N N . THR A 1 100 ? 16.213 23.516 -19.199 1.00 91.19 100 THR A N 1
ATOM 781 C CA . THR A 1 100 ? 16.894 24.299 -18.152 1.00 91.19 100 THR A CA 1
ATOM 782 C C . THR A 1 100 ? 17.395 25.649 -18.676 1.00 91.19 100 THR A C 1
ATOM 784 O O . THR A 1 100 ? 17.191 26.668 -18.020 1.00 91.19 100 THR A O 1
ATOM 787 N N . HIS A 1 101 ? 18.055 25.674 -19.839 1.00 88.81 101 HIS A N 1
ATOM 788 C CA . HIS A 1 101 ? 18.513 26.893 -20.515 1.00 88.81 101 HIS A CA 1
ATOM 789 C C . HIS A 1 101 ? 18.655 26.655 -22.030 1.00 88.81 101 HIS A C 1
ATOM 791 O O . HIS A 1 101 ? 18.784 25.503 -22.453 1.00 88.81 101 HIS A O 1
ATOM 797 N N . PRO A 1 102 ? 18.660 27.711 -22.870 1.00 89.00 102 PRO A N 1
ATOM 798 C CA . PRO A 1 102 ? 18.907 27.556 -24.300 1.00 89.00 102 PRO A CA 1
ATOM 799 C C . PRO A 1 102 ? 20.221 26.809 -24.558 1.00 89.00 102 PRO A C 1
ATOM 801 O O . PRO A 1 102 ? 21.223 27.052 -23.881 1.00 89.00 102 PRO A O 1
ATOM 804 N N . GLY A 1 103 ? 20.210 25.888 -25.521 1.00 89.69 103 GLY A N 1
ATOM 805 C CA . GLY A 1 103 ? 21.394 25.136 -25.939 1.00 89.69 103 GLY A CA 1
ATOM 806 C C . GLY A 1 103 ? 21.585 23.754 -25.298 1.00 89.69 103 GLY A C 1
ATOM 807 O O . GLY A 1 103 ? 22.265 22.934 -25.910 1.00 89.69 103 GLY A O 1
ATOM 808 N N . VAL A 1 104 ? 20.949 23.435 -24.154 1.00 92.50 104 VAL A N 1
ATOM 809 C CA . VAL A 1 104 ? 21.132 22.125 -23.467 1.00 92.50 104 VAL A CA 1
ATOM 810 C C . VAL A 1 104 ? 20.816 20.947 -24.386 1.00 92.50 104 VAL A C 1
ATOM 812 O O . VAL A 1 104 ? 21.472 19.913 -24.313 1.00 92.50 104 VAL A O 1
ATOM 815 N N . MET A 1 105 ? 19.828 21.099 -25.270 1.00 91.69 105 MET A N 1
ATOM 816 C CA . MET A 1 105 ? 19.460 20.076 -26.247 1.00 91.69 105 MET A CA 1
ATOM 817 C C . MET A 1 105 ? 20.663 19.594 -27.078 1.00 91.69 105 MET A C 1
ATOM 819 O O . MET A 1 105 ? 20.865 18.391 -27.244 1.00 91.69 105 MET A O 1
ATOM 823 N N . TYR A 1 106 ? 21.507 20.518 -27.543 1.00 92.56 106 TYR A N 1
ATOM 824 C CA . TYR A 1 106 ? 22.690 20.190 -28.339 1.00 92.56 106 TYR A CA 1
ATOM 825 C C . TYR A 1 106 ? 23.760 19.471 -27.509 1.00 92.56 106 TYR A C 1
ATOM 827 O O . TYR A 1 106 ? 24.404 18.549 -28.014 1.00 92.56 106 TYR A O 1
ATOM 835 N N . ASP A 1 107 ? 23.902 19.817 -26.227 1.00 93.62 107 ASP A N 1
ATOM 836 C CA . ASP A 1 107 ? 24.792 19.107 -25.302 1.00 93.62 107 ASP A CA 1
ATOM 837 C C . ASP A 1 107 ? 24.294 17.677 -25.041 1.00 93.62 107 ASP A C 1
ATOM 839 O O . ASP A 1 107 ? 25.074 16.722 -25.075 1.00 93.62 107 ASP A O 1
ATOM 843 N N . VAL A 1 108 ? 22.981 17.505 -24.836 1.00 93.31 108 VAL A N 1
ATOM 844 C CA . VAL A 1 108 ? 22.334 16.193 -24.660 1.00 93.31 108 VAL A CA 1
ATOM 845 C C . VAL A 1 108 ? 22.526 15.339 -25.914 1.00 93.31 108 VAL A C 1
ATOM 847 O O . VAL A 1 108 ? 22.903 14.170 -25.806 1.00 93.31 108 VAL A O 1
ATOM 850 N N . TRP A 1 109 ? 22.344 15.921 -27.102 1.00 93.62 109 TRP A N 1
ATOM 851 C CA . TRP A 1 109 ? 22.565 15.252 -28.383 1.00 93.62 109 TRP A CA 1
ATOM 852 C C . TRP A 1 109 ? 24.024 14.834 -28.585 1.00 93.62 109 TRP A C 1
ATOM 854 O O . TRP A 1 109 ? 24.303 13.689 -28.954 1.00 93.62 109 TRP A O 1
ATOM 864 N N . ALA A 1 110 ? 24.974 15.736 -28.325 1.00 93.88 110 ALA A N 1
ATOM 865 C CA . ALA A 1 110 ? 26.401 15.448 -28.430 1.00 93.88 110 ALA A CA 1
ATOM 866 C C . ALA A 1 110 ? 26.810 14.331 -27.461 1.00 93.88 110 ALA A C 1
ATOM 868 O O . ALA A 1 110 ? 27.525 13.399 -27.840 1.00 93.88 110 ALA A O 1
ATOM 869 N N . ARG A 1 111 ? 26.293 14.372 -26.229 1.00 94.31 111 ARG A N 1
ATOM 870 C CA . ARG A 1 111 ? 26.524 13.339 -25.221 1.00 94.31 111 ARG A CA 1
ATOM 871 C C . ARG A 1 111 ? 25.926 11.990 -25.631 1.00 94.31 111 ARG A C 1
ATOM 873 O O . ARG A 1 111 ? 26.590 10.968 -25.468 1.00 94.31 111 ARG A O 1
ATOM 880 N N . ALA A 1 112 ? 24.708 11.965 -26.169 1.00 93.94 112 ALA A N 1
ATOM 881 C CA . ALA A 1 112 ? 24.079 10.747 -26.680 1.00 93.94 112 ALA A CA 1
ATOM 882 C C . ALA A 1 112 ? 24.845 10.161 -27.878 1.00 93.94 112 ALA A C 1
ATOM 884 O O . ALA A 1 112 ? 25.118 8.963 -27.914 1.00 93.94 112 ALA A O 1
ATOM 885 N N . THR A 1 113 ? 25.299 11.016 -28.795 1.00 94.50 113 THR A N 1
ATOM 886 C CA . THR A 1 113 ? 26.161 10.623 -29.921 1.00 94.50 113 THR A CA 1
ATOM 887 C C . THR A 1 113 ? 27.465 9.997 -29.427 1.00 94.50 113 THR A C 1
ATOM 889 O O . THR A 1 113 ? 27.857 8.924 -29.885 1.00 94.50 113 THR A O 1
ATOM 892 N N . ALA A 1 114 ? 28.128 10.624 -28.452 1.00 94.75 114 ALA A N 1
ATOM 893 C CA . ALA A 1 114 ? 29.346 10.090 -27.851 1.00 94.75 114 ALA A CA 1
ATOM 894 C C . ALA A 1 114 ? 29.107 8.743 -27.145 1.00 94.75 114 ALA A C 1
ATOM 896 O O . ALA A 1 114 ? 29.930 7.837 -27.287 1.00 94.75 114 ALA A O 1
ATOM 897 N N . PHE A 1 115 ? 27.974 8.588 -26.448 1.00 94.56 115 PHE A N 1
ATOM 898 C CA . PHE A 1 115 ? 27.558 7.318 -25.849 1.00 94.56 115 PHE A CA 1
ATOM 899 C C . PHE A 1 115 ? 27.446 6.212 -26.906 1.00 94.56 115 PHE A C 1
ATOM 901 O O . PHE A 1 115 ? 28.115 5.186 -26.790 1.00 94.56 115 PHE A O 1
ATOM 908 N N . GLN A 1 116 ? 26.665 6.439 -27.969 1.00 94.31 116 GLN A N 1
ATOM 909 C CA . GLN A 1 116 ? 26.446 5.445 -29.025 1.00 94.31 116 GLN A CA 1
ATOM 910 C C . GLN A 1 116 ? 27.762 5.037 -29.696 1.00 94.31 116 GLN A C 1
ATOM 912 O O . GLN A 1 116 ? 28.053 3.847 -29.822 1.00 94.31 116 GLN A O 1
ATOM 917 N N . LEU A 1 117 ? 28.614 6.005 -30.046 1.00 93.75 117 LEU A N 1
ATOM 918 C CA . LEU A 1 117 ? 29.921 5.732 -30.651 1.00 93.75 117 LEU A CA 1
ATOM 919 C C . LEU A 1 117 ? 30.851 4.944 -29.716 1.00 93.75 117 LEU A C 1
ATOM 921 O O . LEU A 1 117 ? 31.588 4.069 -30.179 1.00 93.75 117 LEU A O 1
ATOM 925 N N . ALA A 1 118 ? 30.833 5.229 -28.410 1.00 93.25 118 ALA A N 1
ATOM 926 C CA . ALA A 1 118 ? 31.625 4.498 -27.425 1.00 93.25 118 ALA A CA 1
ATOM 927 C C . ALA A 1 118 ? 31.161 3.039 -27.296 1.00 93.25 118 ALA A C 1
ATOM 929 O O . ALA A 1 118 ? 31.985 2.124 -27.394 1.00 93.25 118 ALA A O 1
ATOM 930 N N . CYS A 1 119 ? 29.851 2.814 -27.167 1.00 92.94 119 CYS A N 1
ATOM 931 C CA . CYS A 1 119 ? 29.260 1.478 -27.111 1.00 92.94 119 CYS A CA 1
ATOM 932 C C . CYS A 1 119 ? 29.553 0.671 -28.383 1.00 92.94 119 CYS A C 1
ATOM 934 O O . CYS A 1 119 ? 30.013 -0.471 -28.312 1.00 92.94 119 CYS A O 1
ATOM 936 N N . GLU A 1 120 ? 29.354 1.263 -29.563 1.00 93.94 120 GLU A N 1
ATOM 937 C CA . GLU A 1 120 ? 29.634 0.602 -30.840 1.00 93.94 120 GLU A CA 1
ATOM 938 C C . GLU A 1 120 ? 31.112 0.259 -31.003 1.00 93.94 120 GLU A C 1
ATOM 940 O O . GLU A 1 120 ? 31.445 -0.824 -31.486 1.00 93.94 120 GLU A O 1
ATOM 945 N N . LYS A 1 121 ? 32.011 1.144 -30.561 1.00 93.00 121 LYS A N 1
ATOM 946 C CA . LYS A 1 121 ? 33.451 0.879 -30.555 1.00 93.00 121 LYS A CA 1
ATOM 947 C C . LYS A 1 121 ? 33.801 -0.292 -29.636 1.00 93.00 121 LYS A C 1
ATOM 949 O O . LYS A 1 121 ? 34.602 -1.131 -30.046 1.00 93.00 121 LYS A O 1
ATOM 954 N N . SER A 1 122 ? 33.210 -0.354 -28.441 1.00 90.12 122 SER A N 1
ATOM 955 C CA . SER A 1 122 ? 33.433 -1.429 -27.462 1.00 90.12 122 SER A CA 1
ATOM 956 C C . SER A 1 122 ? 33.056 -2.806 -28.031 1.00 90.12 122 SER A C 1
ATOM 958 O O . SER A 1 122 ? 33.810 -3.768 -27.904 1.00 90.12 122 SER A O 1
ATOM 960 N N . HIS A 1 123 ? 31.949 -2.881 -28.779 1.00 90.50 123 HIS A N 1
ATOM 961 C CA . HIS A 1 123 ? 31.401 -4.135 -29.322 1.00 90.50 123 HIS A CA 1
ATOM 962 C C . HIS A 1 123 ? 31.707 -4.384 -30.807 1.00 90.50 123 HIS A C 1
ATOM 964 O O . HIS A 1 123 ? 31.196 -5.335 -31.406 1.00 90.50 123 HIS A O 1
ATOM 970 N N . LYS A 1 124 ? 32.553 -3.556 -31.434 1.00 88.62 124 LYS A N 1
ATOM 971 C CA . LYS A 1 124 ? 32.824 -3.620 -32.881 1.00 88.62 124 LYS A CA 1
ATOM 972 C C . LYS A 1 124 ? 33.355 -4.984 -33.328 1.00 88.62 124 LYS A C 1
ATOM 974 O O . LYS A 1 124 ? 32.992 -5.455 -34.402 1.00 88.62 124 LYS A O 1
ATOM 979 N N . ASN A 1 125 ? 34.206 -5.603 -32.511 1.00 86.38 125 ASN A N 1
ATOM 980 C CA . ASN A 1 125 ? 34.884 -6.853 -32.857 1.00 86.38 125 ASN A CA 1
ATOM 981 C C . ASN A 1 125 ? 33.980 -8.087 -32.720 1.00 86.38 125 ASN A C 1
ATOM 983 O O . ASN A 1 125 ? 34.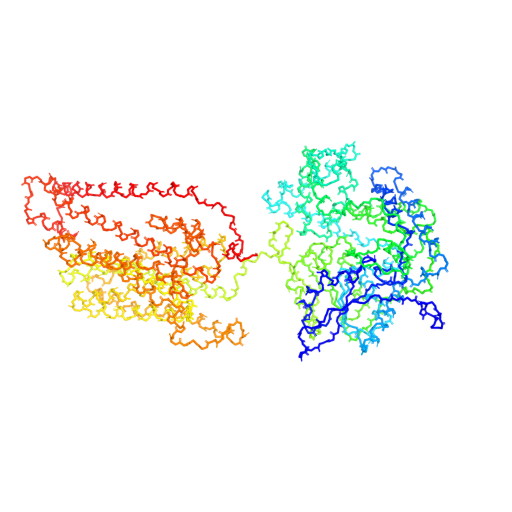215 -9.079 -33.401 1.00 86.38 125 ASN A O 1
ATOM 987 N N . THR A 1 126 ? 32.957 -8.034 -31.862 1.00 86.44 126 THR A N 1
ATOM 988 C CA . THR A 1 126 ? 32.043 -9.164 -31.623 1.00 86.44 126 THR A CA 1
ATOM 989 C C . THR A 1 126 ? 30.836 -9.135 -32.557 1.00 86.44 126 THR A C 1
ATOM 991 O O . THR A 1 126 ? 30.225 -10.168 -32.810 1.00 86.44 126 THR A O 1
ATOM 994 N N . GLY A 1 127 ? 30.459 -7.953 -33.060 1.00 89.25 127 GLY A N 1
ATOM 995 C CA . GLY A 1 127 ? 29.230 -7.766 -33.837 1.00 89.25 127 GLY A CA 1
ATOM 996 C C . GLY A 1 127 ? 27.948 -7.938 -33.012 1.00 89.25 127 GLY A C 1
ATOM 997 O O . GLY A 1 127 ? 26.853 -7.881 -33.570 1.00 89.25 127 GLY A O 1
ATOM 998 N N . PHE A 1 128 ? 28.068 -8.103 -31.690 1.00 93.19 128 PHE A N 1
ATOM 999 C CA . PHE A 1 128 ? 26.984 -8.488 -30.787 1.00 93.19 128 PHE A CA 1
ATOM 1000 C C . PHE A 1 128 ? 25.773 -7.547 -30.841 1.00 93.19 128 PHE A C 1
ATOM 1002 O O . PHE A 1 128 ? 24.634 -8.009 -30.892 1.00 93.19 128 PHE A O 1
ATOM 1009 N N . LEU A 1 129 ? 26.007 -6.234 -30.951 1.00 94.56 129 LEU A N 1
ATOM 1010 C CA . LEU A 1 129 ? 24.954 -5.209 -31.028 1.00 94.56 129 LEU A CA 1
ATOM 1011 C C . LEU A 1 129 ? 24.008 -5.363 -32.233 1.00 94.56 129 LEU A C 1
ATOM 1013 O O . LEU A 1 129 ? 22.971 -4.703 -32.296 1.00 94.56 129 LEU A O 1
ATOM 1017 N N . ARG A 1 130 ? 24.332 -6.228 -33.202 1.00 95.06 130 ARG A N 1
ATOM 1018 C CA . ARG A 1 130 ? 23.432 -6.566 -34.312 1.00 95.06 130 ARG A CA 1
ATOM 1019 C C . ARG A 1 130 ? 22.364 -7.603 -33.936 1.00 95.06 130 ARG A C 1
ATOM 1021 O O . ARG A 1 130 ? 21.492 -7.883 -34.755 1.00 95.06 130 ARG A O 1
ATOM 1028 N N . HIS A 1 131 ? 22.415 -8.166 -32.731 1.00 95.44 131 HIS A N 1
ATOM 1029 C CA . HIS A 1 131 ? 21.608 -9.321 -32.317 1.00 95.44 131 HIS A CA 1
ATOM 1030 C C . HIS A 1 131 ? 20.858 -9.101 -30.989 1.00 95.44 131 HIS A C 1
ATOM 1032 O O . HIS A 1 131 ? 20.539 -10.074 -30.305 1.00 95.44 131 HIS A O 1
ATOM 1038 N N . ILE A 1 132 ? 20.602 -7.835 -30.631 1.00 95.75 132 ILE A N 1
ATOM 1039 C CA . ILE A 1 132 ? 19.977 -7.400 -29.363 1.00 95.75 132 ILE A CA 1
ATOM 1040 C C . ILE A 1 132 ? 18.582 -6.773 -29.542 1.00 95.75 132 ILE A C 1
ATOM 1042 O O . ILE A 1 132 ? 18.110 -6.073 -28.655 1.00 95.75 132 ILE A O 1
ATOM 1046 N N . SER A 1 133 ? 17.951 -6.952 -30.705 1.00 96.25 133 SER A N 1
ATOM 1047 C CA . SER A 1 133 ? 16.571 -6.505 -30.934 1.00 96.25 133 SER A CA 1
ATOM 1048 C C . SER A 1 133 ? 15.568 -7.359 -30.161 1.00 96.25 133 SER A C 1
ATOM 1050 O O . SER A 1 133 ? 15.828 -8.547 -29.925 1.00 96.25 133 SER A O 1
ATOM 1052 N N . THR A 1 134 ? 14.377 -6.817 -29.896 1.00 97.56 134 THR A N 1
ATOM 1053 C CA . THR A 1 134 ? 13.292 -7.563 -29.240 1.00 97.56 134 THR A CA 1
ATOM 1054 C C . THR A 1 134 ? 12.918 -8.829 -30.009 1.00 97.56 134 THR A C 1
ATOM 1056 O O . THR A 1 134 ? 12.630 -9.853 -29.400 1.00 97.56 134 THR A O 1
ATOM 1059 N N . ALA A 1 135 ? 12.997 -8.829 -31.345 1.00 97.19 135 ALA A N 1
ATOM 1060 C CA . ALA A 1 135 ? 12.772 -10.039 -32.146 1.00 97.19 135 ALA A CA 1
ATOM 1061 C C . ALA A 1 135 ? 13.736 -11.183 -31.764 1.00 97.19 135 ALA A C 1
ATOM 1063 O O . ALA A 1 135 ? 13.331 -12.343 -31.650 1.00 97.19 135 ALA A O 1
ATOM 1064 N N . SER A 1 136 ? 15.006 -10.851 -31.503 1.00 97.00 136 SER A N 1
ATOM 1065 C CA . SER A 1 136 ? 15.995 -11.820 -31.021 1.00 97.00 136 SER A CA 1
ATOM 1066 C C . SER A 1 136 ? 15.662 -12.299 -29.608 1.00 97.00 136 SER A C 1
ATOM 1068 O O . SER A 1 136 ? 15.706 -13.503 -29.360 1.00 97.00 136 SER A O 1
ATOM 1070 N N . HIS A 1 137 ? 15.265 -11.387 -28.712 1.00 97.50 137 HIS A N 1
ATOM 1071 C CA . HIS A 1 137 ? 14.848 -11.726 -27.346 1.00 97.50 137 HIS A CA 1
ATOM 1072 C C . HIS A 1 137 ? 13.596 -12.612 -27.314 1.00 97.50 137 HIS A C 1
ATOM 1074 O O . HIS A 1 137 ? 13.545 -13.574 -26.554 1.00 97.50 137 HIS A O 1
ATOM 1080 N N . ALA A 1 138 ? 12.607 -12.354 -28.172 1.00 98.12 138 ALA A N 1
ATOM 1081 C CA . ALA A 1 138 ? 11.406 -13.175 -28.302 1.00 98.12 138 ALA A CA 1
ATOM 1082 C C . ALA A 1 138 ? 11.745 -14.592 -28.790 1.00 98.12 138 ALA A C 1
ATOM 1084 O O . ALA A 1 138 ? 11.172 -15.576 -28.318 1.00 98.12 138 ALA A O 1
ATOM 1085 N N . ARG A 1 139 ? 12.717 -14.729 -29.701 1.00 97.38 139 ARG A N 1
ATOM 1086 C CA . ARG A 1 139 ? 13.208 -16.045 -30.129 1.00 97.38 139 ARG A CA 1
ATOM 1087 C C . ARG A 1 139 ? 14.016 -16.760 -29.046 1.00 97.38 139 ARG A C 1
ATOM 1089 O O . ARG A 1 139 ? 13.914 -17.985 -28.974 1.00 97.38 139 ARG A O 1
ATOM 1096 N N . ASP A 1 140 ? 14.762 -16.038 -28.208 1.00 97.75 140 ASP A N 1
ATOM 1097 C CA . ASP A 1 140 ? 15.393 -16.626 -27.018 1.00 97.75 140 ASP A CA 1
ATOM 1098 C C . ASP A 1 140 ? 14.330 -17.136 -26.044 1.00 97.75 140 ASP A C 1
ATOM 1100 O O . ASP A 1 140 ? 14.422 -18.270 -25.593 1.00 97.75 140 ASP A O 1
ATOM 1104 N N . MET A 1 141 ? 13.280 -16.352 -25.782 1.00 98.06 141 MET A N 1
ATOM 1105 C CA . MET A 1 141 ? 12.163 -16.768 -24.928 1.00 98.06 141 MET A CA 1
ATOM 1106 C C . MET A 1 141 ? 11.485 -18.039 -25.460 1.00 98.06 141 MET A C 1
ATOM 1108 O O . MET A 1 141 ? 11.182 -18.943 -24.686 1.00 98.06 141 MET A O 1
ATOM 1112 N N . LEU A 1 142 ? 11.328 -18.157 -26.784 1.00 98.00 142 LEU A N 1
ATOM 1113 C CA . LEU A 1 142 ? 10.851 -19.385 -27.428 1.00 98.00 142 LEU A CA 1
ATOM 1114 C C . LEU A 1 142 ? 11.814 -20.563 -27.228 1.00 98.00 142 LEU A C 1
ATOM 1116 O O . LEU A 1 142 ? 11.370 -21.693 -27.042 1.00 98.00 142 LEU A O 1
ATOM 1120 N N . GLU A 1 143 ? 13.124 -20.318 -27.285 1.00 96.75 143 GLU A N 1
ATOM 1121 C CA . GLU A 1 143 ? 14.122 -21.360 -27.049 1.00 96.75 143 GLU A CA 1
ATOM 1122 C C . GLU A 1 143 ? 14.088 -21.846 -25.604 1.00 96.75 143 GLU A C 1
ATOM 1124 O O . GLU A 1 143 ? 14.067 -23.051 -25.378 1.00 96.75 143 GLU A O 1
ATOM 1129 N N . ILE A 1 144 ? 14.017 -20.931 -24.636 1.00 97.50 144 ILE A N 1
ATOM 1130 C CA . ILE A 1 144 ? 13.905 -21.274 -23.216 1.00 97.50 144 ILE A CA 1
ATOM 1131 C C . ILE A 1 144 ? 12.656 -22.128 -22.990 1.00 97.50 144 ILE A C 1
ATOM 1133 O O . ILE A 1 144 ? 12.743 -23.183 -22.368 1.00 97.50 144 ILE A O 1
ATOM 1137 N N . LEU A 1 145 ? 11.520 -21.720 -23.560 1.00 97.38 145 LEU A N 1
ATOM 1138 C CA . LEU A 1 145 ? 10.270 -22.474 -23.502 1.00 97.38 145 LEU A CA 1
ATOM 1139 C C . LEU A 1 145 ? 10.440 -23.907 -24.044 1.00 97.38 145 LEU A C 1
ATOM 1141 O O . LEU A 1 145 ? 10.072 -24.870 -23.373 1.00 97.38 145 LEU A O 1
ATOM 1145 N N . ASN A 1 146 ? 11.066 -24.061 -25.218 1.00 97.06 146 ASN A N 1
ATOM 1146 C CA . ASN A 1 146 ? 11.323 -25.373 -25.823 1.00 97.06 146 ASN A CA 1
ATOM 1147 C C . ASN A 1 146 ? 12.262 -26.240 -24.965 1.00 97.06 146 ASN A C 1
ATOM 1149 O O . ASN A 1 146 ? 12.000 -27.427 -24.783 1.00 97.06 146 ASN A O 1
ATOM 1153 N N . GLN A 1 147 ? 13.344 -25.664 -24.433 1.00 96.31 147 GLN A N 1
ATOM 1154 C CA . GLN A 1 147 ? 14.328 -26.370 -23.598 1.00 96.31 147 GLN A CA 1
ATOM 1155 C C . GLN A 1 147 ? 13.739 -26.801 -22.250 1.00 96.31 147 GLN A C 1
ATOM 1157 O O . GLN A 1 147 ? 14.146 -27.816 -21.689 1.00 96.31 147 GLN A O 1
ATOM 1162 N N . MET A 1 148 ? 12.752 -26.060 -21.743 1.00 95.50 148 MET A N 1
ATOM 1163 C CA . MET A 1 148 ? 11.982 -26.440 -20.558 1.00 95.50 148 MET A CA 1
ATOM 1164 C C . MET A 1 148 ? 10.933 -27.527 -20.837 1.00 95.50 148 MET A C 1
ATOM 1166 O O . MET A 1 148 ? 10.344 -28.046 -19.893 1.00 95.50 148 MET A O 1
ATOM 1170 N N . GLY A 1 149 ? 10.724 -27.908 -22.102 1.00 96.31 149 GLY A N 1
ATOM 1171 C CA . GLY A 1 149 ? 9.723 -28.899 -22.497 1.00 96.31 149 GLY A CA 1
ATOM 1172 C C . GLY A 1 149 ? 8.292 -28.358 -22.527 1.00 96.31 149 GLY A C 1
ATOM 1173 O O . GLY A 1 149 ? 7.349 -29.145 -22.576 1.00 96.31 149 GLY A O 1
ATOM 1174 N N . GLU A 1 150 ? 8.120 -27.036 -22.514 1.00 95.94 150 GLU A N 1
ATOM 1175 C CA . GLU A 1 150 ? 6.812 -26.387 -22.494 1.00 95.94 150 GLU A CA 1
ATOM 1176 C C . GLU A 1 150 ? 6.306 -26.123 -23.919 1.00 95.94 150 GLU A C 1
ATOM 1178 O O . GLU A 1 150 ? 6.987 -25.542 -24.771 1.00 95.94 150 GLU A O 1
ATOM 1183 N N . GLU A 1 151 ? 5.071 -26.538 -24.211 1.00 95.19 151 GLU A N 1
ATOM 1184 C CA . GLU A 1 151 ? 4.495 -26.350 -25.547 1.00 95.19 151 GLU A CA 1
ATOM 1185 C C . GLU A 1 151 ? 4.111 -24.881 -25.782 1.00 95.19 151 GLU A C 1
ATOM 1187 O O . GLU A 1 151 ? 4.267 -24.367 -26.891 1.00 95.19 151 GLU A O 1
ATOM 1192 N N . ARG A 1 152 ? 3.618 -24.183 -24.754 1.00 96.50 152 ARG A N 1
ATOM 1193 C CA . ARG A 1 152 ? 3.066 -22.825 -24.863 1.00 96.50 152 ARG A CA 1
ATOM 1194 C C . ARG A 1 152 ? 3.439 -21.965 -23.663 1.00 96.50 152 ARG A C 1
ATOM 1196 O O . ARG A 1 152 ? 3.620 -22.458 -22.559 1.00 96.50 152 ARG A O 1
ATOM 1203 N N . LEU A 1 153 ? 3.532 -20.667 -23.911 1.00 98.31 153 LEU A N 1
ATOM 1204 C CA . LEU A 1 153 ? 3.986 -19.661 -22.970 1.00 98.31 153 LEU A CA 1
ATOM 1205 C C . LEU A 1 153 ? 2.838 -19.170 -22.079 1.00 98.31 153 LEU A C 1
ATOM 1207 O O . LEU A 1 153 ? 1.800 -18.726 -22.579 1.00 98.31 153 LEU A O 1
ATOM 1211 N N . GLN A 1 154 ? 3.071 -19.182 -20.768 1.00 98.44 154 GLN A N 1
ATOM 1212 C CA . GLN A 1 154 ? 2.360 -18.343 -19.805 1.00 98.44 154 GLN A CA 1
ATOM 1213 C C . GLN A 1 154 ? 3.281 -17.175 -19.440 1.00 98.44 154 GLN A C 1
ATOM 1215 O O . GLN A 1 154 ? 4.412 -17.419 -19.024 1.00 98.44 154 GLN A O 1
ATOM 1220 N N . TYR A 1 155 ? 2.846 -15.930 -19.632 1.00 98.69 155 TYR A N 1
ATOM 1221 C CA . TYR A 1 155 ? 3.711 -14.752 -19.528 1.00 98.69 155 TYR A CA 1
ATOM 1222 C C . TYR A 1 155 ? 3.040 -13.571 -18.830 1.00 98.69 155 TYR A C 1
ATOM 1224 O O . TYR A 1 155 ? 1.874 -13.282 -19.087 1.00 98.69 155 TYR A O 1
ATOM 1232 N N . TRP A 1 156 ? 3.799 -12.851 -18.007 1.00 98.69 156 TRP A N 1
ATOM 1233 C CA . TRP A 1 156 ? 3.423 -11.564 -17.432 1.00 98.69 156 TRP A CA 1
ATOM 1234 C C . TRP A 1 156 ? 4.516 -10.523 -17.710 1.00 98.69 156 TRP A C 1
ATOM 1236 O O . TRP A 1 156 ? 5.604 -10.564 -17.135 1.00 98.69 156 TRP A O 1
ATOM 1246 N N . GLY A 1 157 ? 4.252 -9.607 -18.638 1.00 98.31 157 GLY A N 1
ATOM 1247 C CA . GLY A 1 157 ? 5.191 -8.549 -19.015 1.00 98.31 157 GLY A CA 1
ATOM 1248 C C . GLY A 1 157 ? 4.833 -7.222 -18.368 1.00 98.31 157 GLY A C 1
ATOM 1249 O O . GLY A 1 157 ? 3.671 -6.828 -18.421 1.00 98.31 157 GLY A O 1
ATOM 1250 N N . PHE A 1 158 ? 5.836 -6.529 -17.830 1.00 98.31 158 PHE A N 1
ATOM 1251 C CA . PHE A 1 158 ? 5.697 -5.182 -17.279 1.00 98.31 158 PHE A CA 1
ATOM 1252 C C . PHE A 1 158 ? 6.443 -4.167 -18.140 1.00 98.31 158 PHE A C 1
ATOM 1254 O O . PHE A 1 158 ? 7.580 -4.433 -18.536 1.00 98.31 158 PHE A O 1
ATOM 1261 N N . SER A 1 159 ? 5.863 -2.994 -18.405 1.00 97.31 159 SER A N 1
ATOM 1262 C CA . SER A 1 159 ? 6.562 -1.902 -19.104 1.00 97.31 159 SER A CA 1
ATOM 1263 C C . SER A 1 159 ? 7.113 -2.359 -20.469 1.00 97.31 159 SER A C 1
ATOM 1265 O O . SER A 1 159 ? 6.376 -2.954 -21.248 1.00 97.31 159 SER A O 1
ATOM 1267 N N . TYR A 1 160 ? 8.404 -2.193 -20.784 1.00 97.25 160 TYR A N 1
ATOM 1268 C CA . TYR A 1 160 ? 9.032 -2.799 -21.979 1.00 97.25 160 TYR A CA 1
ATOM 1269 C C . TYR A 1 160 ? 8.813 -4.324 -22.108 1.00 97.25 160 TYR A C 1
ATOM 1271 O O . TYR A 1 160 ? 8.760 -4.849 -23.219 1.00 97.25 160 TYR A O 1
ATOM 1279 N N . GLY A 1 161 ? 8.612 -5.056 -21.010 1.00 98.12 161 GLY A N 1
ATOM 1280 C CA . GLY A 1 161 ? 8.213 -6.464 -21.051 1.00 98.12 161 GLY A CA 1
ATOM 1281 C C . GLY A 1 161 ? 6.923 -6.679 -21.853 1.00 98.12 161 GLY A C 1
ATOM 1282 O O . GLY A 1 161 ? 6.751 -7.719 -22.481 1.00 98.12 161 GLY A O 1
ATOM 1283 N N . THR A 1 162 ? 6.046 -5.674 -21.938 1.00 98.56 162 THR A N 1
ATOM 1284 C CA . THR A 1 162 ? 4.869 -5.704 -22.820 1.00 98.56 162 THR A CA 1
ATOM 1285 C C . THR A 1 162 ? 5.243 -5.673 -24.303 1.00 98.56 162 THR A C 1
ATOM 1287 O O . THR A 1 162 ? 4.585 -6.354 -25.088 1.00 98.56 162 THR A O 1
ATOM 1290 N N . ILE A 1 163 ? 6.325 -4.982 -24.697 1.00 98.12 163 ILE A N 1
ATOM 1291 C CA . ILE A 1 163 ? 6.883 -5.030 -26.063 1.00 98.12 163 ILE A CA 1
ATOM 1292 C C . ILE A 1 163 ? 7.405 -6.434 -26.373 1.00 98.12 163 ILE A C 1
ATOM 1294 O O . ILE A 1 163 ? 7.116 -6.982 -27.439 1.00 98.12 163 ILE A O 1
ATOM 1298 N N . LEU A 1 164 ? 8.140 -7.047 -25.439 1.00 98.50 164 LEU A N 1
ATOM 1299 C CA . LEU A 1 164 ? 8.645 -8.414 -25.587 1.00 98.50 164 LEU A CA 1
ATOM 1300 C C . LEU A 1 164 ? 7.500 -9.432 -25.706 1.00 98.50 164 LEU A C 1
ATOM 1302 O O . LEU A 1 164 ? 7.504 -10.253 -26.626 1.00 98.50 164 LEU A O 1
ATOM 1306 N N . GLY A 1 165 ? 6.506 -9.352 -24.820 1.00 98.19 165 GLY A N 1
ATOM 1307 C CA . GLY A 1 165 ? 5.311 -10.197 -24.849 1.00 98.19 165 GLY A CA 1
ATOM 1308 C C . GLY A 1 165 ? 4.492 -10.016 -26.127 1.00 98.19 165 GLY A C 1
ATOM 1309 O O . GLY A 1 165 ? 4.147 -11.003 -26.774 1.00 98.19 165 GLY A O 1
ATOM 1310 N N . GLY A 1 166 ? 4.246 -8.771 -26.542 1.00 98.00 166 GLY A N 1
ATOM 1311 C CA . GLY A 1 166 ? 3.523 -8.444 -27.774 1.00 98.00 166 GLY A CA 1
ATOM 1312 C C . GLY A 1 166 ? 4.250 -8.914 -29.032 1.00 98.00 166 GLY A C 1
ATOM 1313 O O . GLY A 1 166 ? 3.641 -9.519 -29.912 1.00 98.00 166 GLY A O 1
ATOM 1314 N N . THR A 1 167 ? 5.572 -8.730 -29.089 1.00 98.19 167 THR A N 1
ATOM 1315 C CA . THR A 1 167 ? 6.417 -9.241 -30.180 1.00 98.19 167 THR A CA 1
ATOM 1316 C C . THR A 1 167 ? 6.362 -10.764 -30.248 1.00 98.19 167 THR A C 1
ATOM 1318 O O . THR A 1 167 ? 6.186 -11.326 -31.327 1.00 98.19 167 THR A O 1
ATOM 1321 N N . PHE A 1 168 ? 6.452 -11.450 -29.105 1.00 98.50 168 PHE A N 1
ATOM 1322 C CA . PHE A 1 168 ? 6.309 -12.904 -29.057 1.00 98.50 168 PHE A CA 1
ATOM 1323 C C . PHE A 1 168 ? 4.921 -13.356 -29.521 1.00 98.50 168 PHE A C 1
ATOM 1325 O O . PHE A 1 168 ? 4.826 -14.279 -30.325 1.00 98.50 168 PHE A O 1
ATOM 1332 N N . ALA A 1 169 ? 3.855 -12.701 -29.057 1.00 98.31 169 ALA A N 1
ATOM 1333 C CA . ALA A 1 169 ? 2.485 -13.043 -29.422 1.00 98.31 169 ALA A CA 1
ATOM 1334 C C . ALA A 1 169 ? 2.190 -12.809 -30.910 1.00 98.31 169 ALA A C 1
ATOM 1336 O O . ALA A 1 169 ? 1.463 -13.594 -31.511 1.00 98.31 169 ALA A O 1
ATOM 1337 N N . ALA A 1 170 ? 2.777 -11.777 -31.518 1.00 97.75 170 ALA A N 1
ATOM 1338 C CA . ALA A 1 170 ? 2.640 -11.506 -32.947 1.00 97.75 170 ALA A CA 1
ATOM 1339 C C . ALA A 1 170 ? 3.477 -12.470 -33.811 1.00 97.75 170 ALA A C 1
ATOM 1341 O O . ALA A 1 170 ? 3.014 -12.935 -34.850 1.00 97.75 170 ALA A O 1
ATOM 1342 N N . MET A 1 171 ? 4.697 -12.811 -33.381 1.00 97.44 171 MET A N 1
ATOM 1343 C CA . MET A 1 171 ? 5.581 -13.721 -34.123 1.00 97.44 171 MET A CA 1
ATOM 1344 C C . MET A 1 171 ? 5.204 -15.201 -33.963 1.00 97.44 171 MET A C 1
ATOM 1346 O O . MET A 1 171 ? 5.404 -15.989 -34.887 1.00 97.44 171 MET A O 1
ATOM 1350 N N . TYR A 1 172 ? 4.681 -15.588 -32.797 1.00 97.56 172 TYR A N 1
ATOM 1351 C CA . TYR A 1 172 ? 4.394 -16.975 -32.421 1.00 97.56 172 TYR A CA 1
ATOM 1352 C C . TYR A 1 172 ? 3.015 -17.121 -31.742 1.00 97.56 172 TYR A C 1
ATOM 1354 O O . TYR A 1 172 ? 2.932 -17.651 -30.630 1.00 97.56 172 TYR A O 1
ATOM 1362 N N . PRO A 1 173 ? 1.908 -16.700 -32.381 1.00 97.19 173 PRO A N 1
ATOM 1363 C CA . PRO A 1 173 ? 0.588 -16.644 -31.738 1.00 97.19 173 PRO A CA 1
ATOM 1364 C C . PRO A 1 173 ? 0.080 -17.995 -31.218 1.00 97.19 173 PRO A C 1
ATOM 1366 O O . PRO A 1 173 ? -0.559 -18.059 -30.165 1.00 97.19 173 PRO A O 1
ATOM 1369 N N . ASP A 1 174 ? 0.417 -19.091 -31.902 1.00 97.00 174 ASP A N 1
ATOM 1370 C CA . ASP A 1 174 ? 0.046 -20.457 -31.502 1.00 97.00 174 ASP A CA 1
ATOM 1371 C C . ASP A 1 174 ? 0.812 -20.961 -30.267 1.00 97.00 174 ASP A C 1
ATOM 1373 O O . ASP A 1 174 ? 0.440 -21.968 -29.653 1.00 97.00 174 ASP A O 1
ATOM 1377 N N . ARG A 1 175 ? 1.892 -20.265 -29.895 1.00 97.56 175 ARG A N 1
ATOM 1378 C CA . ARG A 1 175 ? 2.745 -20.575 -28.744 1.00 97.56 175 ARG A CA 1
ATOM 1379 C C . ARG A 1 175 ? 2.344 -19.792 -27.492 1.00 97.56 175 ARG A C 1
ATOM 1381 O O . ARG A 1 175 ? 3.075 -19.860 -26.513 1.00 97.56 175 ARG A O 1
ATOM 1388 N N . VAL A 1 176 ? 1.215 -19.080 -27.485 1.00 97.94 176 VAL A N 1
ATOM 1389 C CA . VAL A 1 176 ? 0.710 -18.326 -26.321 1.00 97.94 176 VAL A CA 1
ATOM 1390 C C . VAL A 1 176 ? -0.451 -19.072 -25.654 1.00 97.94 176 VAL A C 1
ATOM 1392 O O . VAL A 1 176 ? -1.476 -19.314 -26.291 1.00 97.94 176 VAL A O 1
ATOM 1395 N N . GLU A 1 177 ? -0.305 -19.414 -24.369 1.00 97.00 177 GLU A N 1
ATOM 1396 C CA . GLU A 1 177 ? -1.364 -20.015 -23.536 1.00 97.00 177 GLU A CA 1
ATOM 1397 C C . GLU A 1 177 ? -2.024 -18.984 -22.611 1.00 97.00 177 GLU A C 1
ATOM 1399 O O . GLU A 1 177 ? -3.244 -18.927 -22.525 1.00 97.00 177 GLU A O 1
ATOM 1404 N N . ARG A 1 178 ? -1.237 -18.153 -21.920 1.00 97.62 178 ARG A N 1
ATOM 1405 C CA . ARG A 1 178 ? -1.726 -17.038 -21.092 1.00 97.62 178 ARG A CA 1
ATOM 1406 C C . ARG A 1 178 ? -0.766 -15.873 -21.218 1.00 97.62 178 ARG A C 1
ATOM 1408 O O . ARG A 1 178 ? 0.437 -16.067 -21.077 1.00 97.62 178 ARG A O 1
ATOM 1415 N N . LEU A 1 179 ? -1.271 -14.671 -21.457 1.00 98.62 179 LEU A N 1
ATOM 1416 C CA . LEU A 1 179 ? -0.434 -13.479 -21.516 1.00 98.62 179 LEU A CA 1
ATOM 1417 C C . LEU A 1 179 ? -1.119 -12.327 -20.791 1.00 98.62 179 LEU A C 1
ATOM 1419 O O . LEU A 1 179 ? -2.209 -11.910 -21.181 1.00 98.62 179 LEU A O 1
ATOM 1423 N N . VAL A 1 180 ? -0.461 -11.829 -19.748 1.00 98.75 180 VAL A N 1
ATOM 1424 C CA . VAL A 1 180 ? -0.806 -10.582 -19.066 1.00 98.75 180 VAL A CA 1
ATOM 1425 C C . VAL A 1 180 ? 0.194 -9.510 -19.488 1.00 98.75 180 VAL A C 1
ATOM 1427 O O . VAL A 1 180 ? 1.406 -9.695 -19.366 1.00 98.75 180 VAL A O 1
ATOM 1430 N N . SER A 1 181 ? -0.318 -8.402 -20.010 1.00 98.62 181 SER A N 1
ATOM 1431 C CA . SER A 1 181 ? 0.469 -7.267 -20.490 1.00 98.62 181 SER A CA 1
ATOM 1432 C C . SER A 1 181 ? 0.148 -6.043 -19.634 1.00 98.62 181 SER A C 1
ATOM 1434 O O . SER A 1 181 ? -0.941 -5.485 -19.750 1.00 98.62 181 SER A O 1
ATOM 1436 N N . ASP A 1 182 ? 1.054 -5.663 -18.736 1.00 98.44 182 ASP A N 1
ATOM 1437 C CA . ASP A 1 182 ? 0.809 -4.735 -17.626 1.00 98.44 182 ASP A CA 1
ATOM 1438 C C . ASP A 1 182 ? 1.691 -3.479 -17.719 1.00 98.44 182 ASP A C 1
ATOM 1440 O O . ASP A 1 182 ? 2.915 -3.571 -17.758 1.00 98.44 182 ASP A O 1
ATOM 1444 N N . GLY A 1 183 ? 1.078 -2.294 -17.785 1.00 97.62 183 GLY A N 1
ATOM 1445 C CA . GLY A 1 183 ? 1.792 -1.053 -18.114 1.00 97.62 183 GLY A CA 1
ATOM 1446 C C . GLY A 1 183 ? 2.298 -1.107 -19.555 1.00 97.62 183 GLY A C 1
ATOM 1447 O O . GLY A 1 183 ? 3.445 -1.442 -19.841 1.00 97.62 183 GLY A O 1
ATOM 1448 N N . ASN A 1 184 ? 1.385 -0.848 -20.487 1.00 97.94 184 ASN A N 1
ATOM 1449 C CA . ASN A 1 184 ? 1.560 -1.170 -21.897 1.00 97.94 184 ASN A CA 1
ATOM 1450 C C . ASN A 1 184 ? 2.284 -0.070 -22.669 1.00 97.94 184 ASN A C 1
ATOM 1452 O O . ASN A 1 184 ? 1.774 1.040 -22.804 1.00 97.94 184 ASN A O 1
ATOM 1456 N N . VAL A 1 185 ? 3.442 -0.395 -23.239 1.00 97.19 185 VAL A N 1
ATOM 1457 C CA . VAL A 1 185 ? 4.107 0.475 -24.215 1.00 97.19 185 VAL A CA 1
ATOM 1458 C C . VAL A 1 185 ? 3.418 0.290 -25.566 1.00 97.19 185 VAL A C 1
ATOM 1460 O O . VAL A 1 185 ? 3.159 -0.839 -25.979 1.00 97.19 185 VAL A O 1
ATOM 1463 N N . ASP A 1 186 ? 3.108 1.388 -26.252 1.00 97.06 186 ASP A N 1
ATOM 1464 C CA . ASP A 1 186 ? 2.452 1.349 -27.562 1.00 97.06 186 ASP A CA 1
ATOM 1465 C C . ASP A 1 186 ? 3.369 0.685 -28.604 1.00 97.06 186 ASP A C 1
ATOM 1467 O O . ASP A 1 186 ? 4.494 1.143 -28.841 1.00 97.06 186 ASP A O 1
ATOM 1471 N N . TYR A 1 187 ? 2.903 -0.420 -29.193 1.00 96.06 187 TYR A N 1
ATOM 1472 C CA . TYR A 1 187 ? 3.708 -1.225 -30.112 1.00 96.06 187 TYR A CA 1
ATOM 1473 C C . TYR A 1 187 ? 4.095 -0.441 -31.364 1.00 96.06 187 TYR A C 1
ATOM 1475 O O . TYR A 1 187 ? 5.266 -0.424 -31.747 1.00 96.06 187 TYR A O 1
ATOM 1483 N N . GLU A 1 188 ? 3.146 0.255 -31.982 1.00 93.88 188 GLU A N 1
ATOM 1484 C CA . GLU A 1 188 ? 3.416 1.007 -33.203 1.00 93.88 188 GLU A CA 1
ATOM 1485 C C . GLU A 1 188 ? 4.376 2.164 -32.929 1.00 93.88 188 GLU A C 1
ATOM 1487 O O . GLU A 1 188 ? 5.337 2.363 -33.678 1.00 93.88 188 GLU A O 1
ATOM 1492 N N . GLU A 1 189 ? 4.188 2.906 -31.839 1.00 93.06 189 GLU A N 1
ATOM 1493 C CA . GLU A 1 189 ? 5.084 4.014 -31.516 1.00 93.06 189 GLU A CA 1
ATOM 1494 C C . GLU A 1 189 ? 6.505 3.560 -31.161 1.00 93.06 189 GLU A C 1
ATOM 1496 O O . GLU A 1 189 ? 7.456 4.249 -31.541 1.00 93.06 189 GLU A O 1
ATOM 1501 N N . TRP A 1 190 ? 6.668 2.412 -30.490 1.00 94.19 190 TRP A N 1
ATOM 1502 C CA . TRP A 1 190 ? 7.979 1.861 -30.130 1.00 94.19 190 TRP A CA 1
ATOM 1503 C C . TRP A 1 190 ? 8.835 1.565 -31.365 1.00 94.19 190 TRP A C 1
ATOM 1505 O O . TRP A 1 190 ? 9.941 2.090 -31.513 1.00 94.19 190 TRP A O 1
ATOM 1515 N N . PHE A 1 191 ? 8.310 0.768 -32.300 1.00 93.75 191 PHE A N 1
ATOM 1516 C CA . PHE A 1 191 ? 9.067 0.347 -33.484 1.00 93.75 191 PHE A CA 1
ATOM 1517 C C . PHE A 1 191 ? 9.189 1.454 -34.544 1.00 93.75 191 PHE A C 1
ATOM 1519 O O . PHE A 1 191 ? 10.129 1.442 -35.350 1.00 93.75 191 PHE A O 1
ATOM 1526 N N . ASN A 1 192 ? 8.292 2.449 -34.530 1.00 90.81 192 ASN A N 1
ATOM 1527 C CA . ASN A 1 192 ? 8.371 3.627 -35.397 1.00 90.81 192 ASN A CA 1
ATOM 1528 C C . ASN A 1 192 ? 9.146 4.810 -34.785 1.00 90.81 192 ASN A C 1
ATOM 1530 O O . ASN A 1 192 ? 9.410 5.772 -35.509 1.00 90.81 192 ASN A O 1
ATOM 1534 N N . SER A 1 193 ? 9.563 4.724 -33.517 1.00 87.12 193 SER A N 1
ATOM 1535 C CA . SER A 1 193 ? 10.284 5.771 -32.774 1.00 87.12 193 SER A CA 1
ATOM 1536 C C . SER A 1 193 ? 9.516 7.085 -32.603 1.00 87.12 193 SER A C 1
ATOM 1538 O O . SER A 1 193 ? 10.120 8.158 -32.646 1.00 87.12 193 SER A O 1
ATOM 1540 N N . ALA A 1 194 ? 8.195 7.003 -32.420 1.00 87.50 194 ALA A N 1
ATOM 1541 C CA . ALA A 1 194 ? 7.345 8.167 -32.162 1.00 87.50 194 ALA A CA 1
ATOM 1542 C C . ALA A 1 194 ? 7.337 8.546 -30.671 1.00 87.50 194 ALA A C 1
ATOM 1544 O O . ALA A 1 194 ? 7.696 9.668 -30.345 1.00 87.50 194 ALA A O 1
ATOM 1545 N N . HIS A 1 195 ? 7.000 7.604 -29.781 1.00 88.31 195 HIS A N 1
ATOM 1546 C CA . HIS A 1 195 ? 6.982 7.744 -28.312 1.00 88.31 195 HIS A CA 1
ATOM 1547 C C . HIS A 1 195 ? 6.172 8.931 -27.741 1.00 88.31 195 HIS A C 1
ATOM 1549 O O . HIS A 1 195 ? 6.421 9.360 -26.615 1.00 88.31 195 HIS A O 1
ATOM 1555 N N . ILE A 1 196 ? 5.185 9.448 -28.476 1.00 90.81 196 ILE A N 1
ATOM 1556 C CA . ILE A 1 196 ? 4.358 10.589 -28.055 1.00 90.81 196 ILE A CA 1
ATOM 1557 C C . ILE A 1 196 ? 3.357 10.169 -26.975 1.00 90.81 196 ILE A C 1
ATOM 1559 O O . ILE A 1 196 ? 3.118 10.910 -26.018 1.00 90.81 196 ILE A O 1
ATOM 1563 N N . ASN A 1 197 ? 2.775 8.972 -27.092 1.00 92.31 197 ASN A N 1
ATOM 1564 C CA . ASN A 1 197 ? 1.832 8.462 -26.103 1.00 92.31 197 ASN A CA 1
ATOM 1565 C C . ASN A 1 197 ? 2.486 8.350 -24.722 1.00 92.31 197 ASN A C 1
ATOM 1567 O O . ASN A 1 197 ? 1.811 8.613 -23.735 1.00 92.31 197 ASN A O 1
ATOM 1571 N N . ALA A 1 198 ? 3.792 8.079 -24.633 1.00 90.06 198 ALA A N 1
ATOM 1572 C CA . ALA A 1 198 ? 4.487 7.809 -23.372 1.00 90.06 198 ALA A CA 1
ATOM 1573 C C . ALA A 1 198 ? 4.299 8.877 -22.276 1.00 90.06 198 ALA A C 1
ATOM 1575 O O . ALA A 1 198 ? 4.427 8.566 -21.100 1.00 90.06 198 ALA A O 1
ATOM 1576 N N . VAL A 1 199 ? 3.968 10.122 -22.634 1.00 92.44 199 VAL A N 1
ATOM 1577 C CA . VAL A 1 199 ? 3.828 11.230 -21.672 1.00 92.44 199 VAL A CA 1
ATOM 1578 C C . VAL A 1 199 ? 2.392 11.719 -21.470 1.00 92.44 199 VAL A C 1
ATOM 1580 O O . VAL A 1 199 ? 2.170 12.631 -20.679 1.00 92.44 199 VAL A O 1
ATOM 1583 N N . ARG A 1 200 ? 1.399 11.129 -22.149 1.00 93.75 200 ARG A N 1
ATOM 1584 C CA . ARG A 1 200 ? 0.018 11.652 -22.176 1.00 93.75 200 ARG A CA 1
ATOM 1585 C C . ARG A 1 200 ? -0.658 11.744 -20.810 1.00 93.75 200 ARG A C 1
ATOM 1587 O O . ARG A 1 200 ? -1.328 12.737 -20.548 1.00 93.75 200 ARG A O 1
ATOM 1594 N N . ASP A 1 201 ? -0.469 10.747 -19.951 1.00 95.81 201 ASP A N 1
ATOM 1595 C CA . ASP A 1 201 ? -1.124 10.714 -18.636 1.00 95.81 201 ASP A CA 1
ATOM 1596 C C . ASP A 1 201 ? -0.236 11.312 -17.527 1.00 95.81 201 ASP A C 1
ATOM 1598 O O . ASP A 1 201 ? -0.660 11.417 -16.377 1.00 95.81 201 ASP A O 1
ATOM 1602 N N . ALA A 1 202 ? 0.993 11.743 -17.834 1.00 95.31 202 ALA A N 1
ATOM 1603 C CA . ALA A 1 202 ? 1.933 12.217 -16.819 1.00 95.31 202 ALA A CA 1
ATOM 1604 C C . ALA A 1 202 ? 1.459 13.490 -16.104 1.00 95.31 202 ALA A C 1
ATOM 1606 O O . ALA A 1 202 ? 1.631 13.611 -14.889 1.00 95.31 202 ALA A O 1
ATOM 1607 N N . ASP A 1 203 ? 0.824 14.415 -16.829 1.00 96.00 203 ASP A N 1
ATOM 1608 C CA . ASP A 1 203 ? 0.247 15.620 -16.225 1.00 96.00 203 ASP A CA 1
ATOM 1609 C C . ASP A 1 203 ? -0.942 15.265 -15.319 1.00 96.00 203 ASP A C 1
ATOM 1611 O O . ASP A 1 203 ? -1.064 15.843 -14.245 1.00 96.00 203 ASP A O 1
ATOM 1615 N N . ALA A 1 204 ? -1.737 14.243 -15.664 1.00 96.81 204 ALA A N 1
ATOM 1616 C CA . ALA A 1 204 ? -2.816 13.750 -14.804 1.00 96.81 204 ALA A CA 1
ATOM 1617 C C . ALA A 1 204 ? -2.280 13.122 -13.502 1.00 96.81 204 ALA A C 1
ATOM 1619 O O . ALA A 1 204 ? -2.834 13.355 -12.428 1.00 96.81 204 ALA A O 1
ATOM 1620 N N . VAL A 1 205 ? -1.167 12.378 -13.560 1.00 97.25 205 VAL A N 1
ATOM 1621 C CA . VAL A 1 205 ? -0.496 11.860 -12.350 1.00 97.25 205 VAL A CA 1
ATOM 1622 C C . VAL A 1 205 ? 0.074 13.005 -11.502 1.00 97.25 205 VAL A C 1
ATOM 1624 O O . VAL A 1 205 ? -0.003 12.959 -10.273 1.00 97.25 205 VAL A O 1
ATOM 1627 N N . MET A 1 206 ? 0.622 14.052 -12.127 1.00 97.50 206 MET A N 1
ATOM 1628 C CA . MET A 1 206 ? 1.110 15.234 -11.406 1.00 97.50 206 MET A CA 1
ATOM 1629 C C . MET A 1 206 ? -0.042 16.033 -10.782 1.00 97.50 206 MET A C 1
ATOM 1631 O O . MET A 1 206 ? 0.073 16.488 -9.646 1.00 97.50 206 MET A O 1
ATOM 1635 N N . ASP A 1 207 ? -1.170 16.172 -11.474 1.00 97.25 207 ASP A N 1
ATOM 1636 C CA . ASP A 1 207 ? -2.354 16.832 -10.928 1.00 97.25 207 ASP A CA 1
ATOM 1637 C C . ASP A 1 207 ? -2.930 16.038 -9.738 1.00 97.25 207 ASP A C 1
ATOM 1639 O O . ASP A 1 207 ? -3.291 16.635 -8.719 1.00 97.25 207 ASP A O 1
ATOM 1643 N N . ALA A 1 208 ? -2.862 14.701 -9.770 1.00 96.25 208 ALA A N 1
ATOM 1644 C CA . ALA A 1 208 ? -3.214 13.855 -8.630 1.00 96.25 208 ALA A CA 1
ATOM 1645 C C . ALA A 1 208 ? -2.342 14.114 -7.387 1.00 96.25 208 ALA A C 1
ATOM 1647 O O . ALA A 1 208 ? -2.839 14.015 -6.265 1.00 96.25 208 ALA A O 1
ATOM 1648 N N . PHE A 1 209 ? -1.064 14.494 -7.537 1.00 97.81 209 PHE A N 1
ATOM 1649 C CA . PHE A 1 209 ? -0.249 14.932 -6.394 1.00 97.81 209 PHE A CA 1
ATOM 1650 C C . PHE A 1 209 ? -0.871 16.156 -5.715 1.00 97.81 209 PHE A C 1
ATOM 1652 O O . PHE A 1 209 ? -1.012 16.166 -4.491 1.00 97.81 209 PHE A O 1
ATOM 1659 N N . TYR A 1 210 ? -1.285 17.163 -6.489 1.00 97.88 210 TYR A N 1
ATOM 1660 C CA . TYR A 1 210 ? -1.897 18.376 -5.946 1.00 97.88 210 TYR A CA 1
ATOM 1661 C C . TYR A 1 210 ? -3.250 18.082 -5.291 1.00 97.88 210 TYR A C 1
ATOM 1663 O O . TYR A 1 210 ? -3.515 18.536 -4.176 1.00 97.88 210 TYR A O 1
ATOM 1671 N N . GLU A 1 211 ? -4.094 17.289 -5.951 1.00 96.19 211 GLU A N 1
ATOM 1672 C CA . GLU A 1 211 ? -5.416 16.916 -5.446 1.00 96.19 211 GLU A CA 1
ATOM 1673 C C . GLU A 1 211 ? -5.336 16.104 -4.153 1.00 96.19 211 GLU A C 1
ATOM 1675 O O . GLU A 1 211 ? -5.978 16.444 -3.154 1.00 96.19 211 GLU A O 1
ATOM 1680 N N . LEU A 1 212 ? -4.520 15.049 -4.141 1.00 94.44 212 LEU A N 1
ATOM 1681 C CA . LEU A 1 212 ? -4.402 14.153 -2.995 1.00 94.44 212 LEU A CA 1
ATOM 1682 C C . LEU A 1 212 ? -3.646 14.809 -1.839 1.00 94.44 212 LEU A C 1
ATOM 1684 O O . LEU A 1 212 ? -4.028 14.608 -0.688 1.00 94.44 212 LEU A O 1
ATOM 1688 N N . CYS A 1 213 ? -2.644 15.650 -2.114 1.00 94.88 213 CYS A N 1
ATOM 1689 C CA . CYS A 1 213 ? -1.970 16.422 -1.071 1.00 94.88 213 CYS A CA 1
ATOM 1690 C C . CYS A 1 213 ? -2.961 17.351 -0.355 1.00 94.88 213 CYS A C 1
ATOM 1692 O O . CYS A 1 213 ? -3.027 17.334 0.877 1.00 94.88 213 CYS A O 1
ATOM 1694 N N . HIS A 1 214 ? -3.796 18.084 -1.103 1.00 94.44 214 HIS A N 1
ATOM 1695 C CA . HIS A 1 214 ? -4.865 18.903 -0.529 1.00 94.44 214 HIS A CA 1
ATOM 1696 C C . HIS A 1 214 ? -5.865 18.053 0.273 1.00 94.44 214 HIS A C 1
ATOM 1698 O O . HIS A 1 214 ? -6.119 18.336 1.444 1.00 94.44 214 HIS A O 1
ATOM 1704 N N . LYS A 1 215 ? -6.381 16.967 -0.319 1.00 89.25 215 LYS A N 1
ATOM 1705 C CA . LYS A 1 215 ? -7.370 16.075 0.311 1.00 89.25 215 LYS A CA 1
ATOM 1706 C C . LYS A 1 215 ? -6.855 15.419 1.597 1.00 89.25 215 LYS A C 1
ATOM 1708 O O . LYS A 1 215 ? -7.633 15.182 2.517 1.00 89.25 215 LYS A O 1
ATOM 1713 N N . SER A 1 216 ? -5.559 15.120 1.668 1.00 86.69 216 SER A N 1
ATOM 1714 C CA . SER A 1 216 ? -4.932 14.447 2.813 1.00 86.69 216 SER A CA 1
ATOM 1715 C C . SER A 1 216 ? -4.735 15.345 4.043 1.00 86.69 216 SER A C 1
ATOM 1717 O O . SER A 1 216 ? -4.581 14.837 5.157 1.00 86.69 216 SER A O 1
ATOM 1719 N N . GLY A 1 217 ? -4.786 16.668 3.864 1.00 87.31 217 GLY A N 1
ATOM 1720 C CA . GLY A 1 217 ? -4.595 17.642 4.934 1.00 87.31 217 GLY A CA 1
ATOM 1721 C C . GLY A 1 217 ? -3.134 17.799 5.397 1.00 87.31 217 GLY A C 1
ATOM 1722 O O . GLY A 1 217 ? -2.245 17.039 5.002 1.00 87.31 217 GLY A O 1
ATOM 1723 N N . PRO A 1 218 ? -2.869 18.774 6.286 1.00 85.69 218 PRO A N 1
ATOM 1724 C CA . PRO A 1 218 ? -1.512 19.146 6.706 1.00 85.69 218 PRO A CA 1
ATOM 1725 C C . PRO A 1 218 ? -0.793 18.083 7.548 1.00 85.69 218 PRO A C 1
ATOM 1727 O O . PRO A 1 218 ? 0.424 18.130 7.685 1.00 85.69 218 PRO A O 1
ATOM 1730 N N . LEU A 1 219 ? -1.522 17.114 8.115 1.00 84.38 219 LEU A N 1
ATOM 1731 C CA . LEU A 1 219 ? -0.922 16.021 8.889 1.00 84.38 219 LEU A CA 1
ATOM 1732 C C . LEU A 1 219 ? -0.267 14.956 8.001 1.00 84.38 219 LEU A C 1
ATOM 1734 O O . LEU A 1 219 ? 0.666 14.290 8.444 1.00 84.38 219 LEU A O 1
ATOM 1738 N N . LYS A 1 220 ? -0.764 14.774 6.772 1.00 85.31 220 LYS A N 1
ATOM 1739 C CA . LYS A 1 220 ? -0.287 13.734 5.852 1.00 85.31 220 LYS A CA 1
ATOM 1740 C C . LYS A 1 220 ? 0.521 14.296 4.683 1.00 85.31 220 LYS A C 1
ATOM 1742 O O . LYS A 1 220 ? 1.476 13.651 4.255 1.00 85.31 220 LYS A O 1
ATOM 1747 N N . CYS A 1 221 ? 0.208 15.506 4.215 1.00 94.44 221 CYS A N 1
ATOM 1748 C CA . CYS A 1 221 ? 1.013 16.202 3.218 1.00 94.44 221 CYS A CA 1
ATOM 1749 C C . CYS A 1 221 ? 1.755 17.401 3.825 1.00 94.44 221 CYS A C 1
ATOM 1751 O O . CYS A 1 221 ? 1.148 18.401 4.197 1.00 94.44 221 CYS A O 1
ATOM 1753 N N . ALA A 1 222 ? 3.091 17.335 3.850 1.00 95.19 222 ALA A N 1
ATOM 1754 C CA . ALA A 1 222 ? 3.938 18.431 4.335 1.00 95.19 222 ALA A CA 1
ATOM 1755 C C . ALA A 1 222 ? 3.854 19.698 3.460 1.00 95.19 222 ALA A C 1
ATOM 1757 O O . ALA A 1 222 ? 4.063 20.800 3.950 1.00 95.19 222 ALA A O 1
ATOM 1758 N N . PHE A 1 223 ? 3.511 19.545 2.177 1.00 96.88 223 PHE A N 1
ATOM 1759 C CA . PHE A 1 223 ? 3.320 20.645 1.225 1.00 96.88 223 PHE A CA 1
ATOM 1760 C C . PHE A 1 223 ? 1.841 21.016 1.050 1.00 96.88 223 PHE A C 1
ATOM 1762 O O . PHE A 1 223 ? 1.412 21.432 -0.025 1.00 96.88 223 PHE A O 1
ATOM 1769 N N . TYR A 1 224 ? 1.038 20.816 2.098 1.00 96.38 224 TYR A N 1
ATOM 1770 C CA . TYR A 1 224 ? -0.391 21.105 2.076 1.00 96.38 224 TYR A CA 1
ATOM 1771 C C . TYR A 1 224 ? -0.675 22.560 1.669 1.00 96.38 224 TYR A C 1
ATOM 1773 O O . TYR A 1 224 ? 0.035 23.494 2.053 1.00 96.38 224 TYR A O 1
ATOM 1781 N N . GLY A 1 225 ? -1.755 22.741 0.912 1.00 93.06 225 GLY A N 1
ATOM 1782 C CA . GLY A 1 225 ? -2.293 24.033 0.503 1.00 93.06 225 GLY A CA 1
ATOM 1783 C C . GLY A 1 225 ? -3.817 24.034 0.577 1.00 93.06 225 GLY A C 1
ATOM 1784 O O . GLY A 1 225 ? -4.455 22.980 0.615 1.00 93.06 225 GLY A O 1
ATOM 1785 N N . SER A 1 226 ? -4.415 25.224 0.599 1.00 90.31 226 SER A N 1
ATOM 1786 C CA . SER A 1 226 ? -5.870 25.403 0.741 1.00 90.31 226 SER A CA 1
ATOM 1787 C C . SER A 1 226 ? -6.682 24.933 -0.470 1.00 90.31 226 SER A C 1
ATOM 1789 O O . SER A 1 226 ? -7.897 24.793 -0.362 1.00 90.31 226 SER A O 1
ATOM 1791 N N . SER A 1 227 ? -6.033 24.683 -1.607 1.00 95.00 227 SER A N 1
ATOM 1792 C CA . SER A 1 227 ? -6.619 24.083 -2.805 1.00 95.00 227 SER A CA 1
ATOM 1793 C C . SER A 1 227 ? -5.529 23.398 -3.643 1.00 95.00 227 SER A C 1
ATOM 1795 O O . SER A 1 227 ? -4.354 23.753 -3.506 1.00 95.00 227 SER A O 1
ATOM 1797 N N . PRO A 1 228 ? -5.878 22.470 -4.555 1.00 96.81 228 PRO A N 1
ATOM 1798 C CA . PRO A 1 228 ? -4.906 21.881 -5.482 1.00 96.81 228 PRO A CA 1
ATOM 1799 C C . PRO A 1 228 ? -4.192 22.943 -6.335 1.00 96.81 228 PRO A C 1
ATOM 1801 O O . PRO A 1 228 ? -2.978 22.888 -6.513 1.00 96.81 228 PRO A O 1
ATOM 1804 N N . ALA A 1 229 ? -4.925 23.971 -6.781 1.00 97.62 229 ALA A N 1
ATOM 1805 C CA . ALA A 1 229 ? -4.367 25.089 -7.544 1.00 97.62 229 ALA A CA 1
ATOM 1806 C C . ALA A 1 229 ? -3.302 25.869 -6.754 1.00 97.62 229 ALA A C 1
ATOM 1808 O O . ALA A 1 229 ? -2.260 26.210 -7.307 1.00 97.62 229 ALA A O 1
ATOM 1809 N N . ASN A 1 230 ? -3.519 26.089 -5.452 1.00 97.69 230 ASN A N 1
ATOM 1810 C CA . ASN A 1 230 ? -2.530 26.736 -4.590 1.00 97.69 230 ASN A CA 1
ATOM 1811 C C . ASN A 1 230 ? -1.232 25.917 -4.477 1.00 97.69 230 ASN A C 1
ATOM 1813 O O . ASN A 1 230 ? -0.144 26.486 -4.492 1.00 97.69 230 ASN A O 1
ATOM 1817 N N . ILE A 1 231 ? -1.333 24.588 -4.381 1.00 98.12 231 ILE A N 1
ATOM 1818 C CA . ILE A 1 231 ? -0.162 23.699 -4.304 1.00 98.12 231 ILE A CA 1
ATOM 1819 C C . ILE A 1 231 ? 0.606 23.721 -5.633 1.00 98.12 231 ILE A C 1
ATOM 1821 O O . ILE A 1 231 ? 1.834 23.818 -5.631 1.00 98.12 231 ILE A O 1
ATOM 1825 N N . LYS A 1 232 ? -0.111 23.685 -6.763 1.00 97.94 232 LYS A N 1
ATOM 1826 C CA . LYS A 1 232 ? 0.467 23.776 -8.110 1.00 97.94 232 LYS A CA 1
ATOM 1827 C C . LYS A 1 232 ? 1.231 25.083 -8.322 1.00 97.94 232 LYS A C 1
ATOM 1829 O O . LYS A 1 232 ? 2.400 25.042 -8.690 1.00 97.94 232 LYS A O 1
ATOM 1834 N N . GLU A 1 233 ? 0.618 26.222 -8.004 1.00 97.88 233 GLU A N 1
ATOM 1835 C CA . GLU A 1 233 ? 1.246 27.545 -8.129 1.00 97.88 233 GLU A CA 1
ATOM 1836 C C . GLU A 1 233 ? 2.529 27.655 -7.287 1.00 97.88 233 GLU A C 1
ATOM 1838 O O . GLU A 1 233 ? 3.562 28.119 -7.770 1.00 97.88 233 GLU A O 1
ATOM 1843 N N . ARG A 1 234 ? 2.505 27.160 -6.041 1.00 97.81 234 ARG A N 1
ATOM 1844 C CA . ARG A 1 234 ? 3.690 27.136 -5.166 1.00 97.81 234 ARG A CA 1
ATOM 1845 C C . ARG A 1 234 ? 4.792 26.232 -5.713 1.00 97.81 234 ARG A C 1
ATOM 1847 O O . ARG A 1 234 ? 5.963 26.610 -5.692 1.00 97.81 234 ARG A O 1
ATOM 1854 N N . HIS A 1 235 ? 4.439 25.059 -6.238 1.00 97.50 235 HIS A N 1
ATOM 1855 C CA . HIS A 1 235 ? 5.402 24.169 -6.884 1.00 97.50 235 HIS A CA 1
ATOM 1856 C C . HIS A 1 235 ? 6.054 24.836 -8.108 1.00 97.50 235 HIS A C 1
ATOM 1858 O O . HIS A 1 235 ? 7.281 24.830 -8.231 1.00 97.50 235 HIS A O 1
ATOM 1864 N N . GLU A 1 236 ? 5.268 25.476 -8.973 1.00 96.25 236 GLU A N 1
ATOM 1865 C CA . GLU A 1 236 ? 5.774 26.214 -10.135 1.00 96.25 236 GLU A CA 1
ATOM 1866 C C . GLU A 1 236 ? 6.682 27.382 -9.723 1.00 96.25 236 GLU A C 1
ATOM 1868 O O . GLU A 1 236 ? 7.753 27.565 -10.308 1.00 96.25 236 GLU A O 1
ATOM 1873 N N . ALA A 1 237 ? 6.327 28.121 -8.669 1.00 97.44 237 ALA A N 1
ATOM 1874 C CA . ALA A 1 237 ? 7.156 29.194 -8.121 1.00 97.44 237 ALA A CA 1
ATOM 1875 C C . ALA A 1 237 ? 8.512 28.679 -7.601 1.00 97.44 237 ALA A C 1
ATOM 1877 O O . ALA A 1 237 ? 9.549 29.310 -7.834 1.00 97.44 237 ALA A O 1
ATOM 1878 N N . ILE A 1 238 ? 8.541 27.509 -6.947 1.00 97.62 238 ILE A N 1
ATOM 1879 C CA . ILE A 1 238 ? 9.792 26.849 -6.538 1.00 97.62 238 ILE A CA 1
ATOM 1880 C C . ILE A 1 238 ? 10.642 26.523 -7.768 1.00 97.62 238 ILE A C 1
ATOM 1882 O O . ILE A 1 238 ? 11.825 26.865 -7.792 1.00 97.62 238 ILE A O 1
ATOM 1886 N N . LEU A 1 239 ? 10.057 25.914 -8.802 1.00 95.69 239 LEU A N 1
ATOM 1887 C CA . LEU A 1 239 ? 10.780 25.568 -10.028 1.00 95.69 239 LEU A CA 1
ATOM 1888 C C . LEU A 1 239 ? 11.347 26.808 -10.735 1.00 95.69 239 LEU A C 1
ATOM 1890 O O . LEU A 1 239 ? 12.507 26.793 -11.148 1.00 95.69 239 LEU A O 1
ATOM 1894 N N . GLN A 1 240 ? 10.574 27.892 -10.832 1.00 95.12 240 GLN A N 1
ATOM 1895 C CA . GLN A 1 240 ? 11.034 29.158 -11.412 1.00 95.12 240 GLN A CA 1
ATOM 1896 C C . GLN A 1 240 ? 12.188 29.768 -10.611 1.00 95.12 240 GLN A C 1
ATOM 1898 O O . GLN A 1 240 ? 13.188 30.185 -11.196 1.00 95.12 240 GLN A O 1
ATOM 1903 N N . ARG A 1 241 ? 12.104 29.764 -9.274 1.00 96.12 241 ARG A N 1
ATOM 1904 C CA . ARG A 1 241 ? 13.193 30.243 -8.414 1.00 96.12 241 ARG A CA 1
ATOM 1905 C C . ARG A 1 241 ? 14.456 29.405 -8.586 1.00 96.12 241 ARG A C 1
ATOM 1907 O O . ARG A 1 241 ? 15.525 29.979 -8.764 1.00 96.12 241 ARG A O 1
ATOM 1914 N N . LEU A 1 242 ? 14.345 28.076 -8.613 1.00 95.94 242 LEU A N 1
ATOM 1915 C CA . LEU A 1 242 ? 15.489 27.169 -8.770 1.00 95.94 242 LEU A CA 1
ATOM 1916 C C . LEU A 1 242 ? 16.216 27.306 -10.117 1.00 95.94 242 LEU A C 1
ATOM 1918 O O . LEU A 1 242 ? 17.373 26.896 -10.215 1.00 95.94 242 LEU A O 1
ATOM 1922 N N . ARG A 1 243 ? 15.575 27.877 -11.149 1.00 92.56 243 ARG A N 1
ATOM 1923 C CA . ARG A 1 243 ? 16.247 28.226 -12.415 1.00 92.56 243 ARG A CA 1
ATOM 1924 C C . ARG A 1 243 ? 17.223 29.392 -12.259 1.00 92.56 243 ARG A C 1
ATOM 1926 O O . ARG A 1 243 ? 18.229 29.430 -12.957 1.00 92.56 243 ARG A O 1
ATOM 1933 N N . LEU A 1 244 ? 16.930 30.332 -11.361 1.00 92.12 244 LEU A N 1
ATOM 1934 C CA . LEU A 1 244 ? 17.745 31.531 -11.137 1.00 92.12 244 LEU A CA 1
ATOM 1935 C C . LEU A 1 244 ? 18.686 31.378 -9.937 1.00 92.12 244 LEU A C 1
ATOM 1937 O O . LEU A 1 244 ? 19.794 31.907 -9.945 1.00 92.12 244 LEU A O 1
ATOM 1941 N N . GLN A 1 245 ? 18.232 30.682 -8.895 1.00 93.69 245 GLN A N 1
ATOM 1942 C CA . GLN A 1 245 ? 18.898 30.558 -7.601 1.00 93.69 245 GLN A CA 1
ATOM 1943 C C . GLN A 1 245 ? 18.736 29.125 -7.065 1.00 93.69 245 GLN A C 1
ATOM 1945 O O . GLN A 1 245 ? 17.762 28.837 -6.364 1.00 93.69 245 GLN A O 1
ATOM 1950 N N . PRO A 1 246 ? 19.663 28.206 -7.396 1.00 94.62 246 PRO A N 1
ATOM 1951 C CA . PRO A 1 246 ? 19.701 26.875 -6.799 1.00 94.62 246 PRO A CA 1
ATOM 1952 C C . PRO A 1 246 ? 19.866 26.939 -5.277 1.00 94.62 246 PRO A C 1
ATOM 1954 O O . PRO A 1 246 ? 20.601 27.782 -4.759 1.00 94.62 246 PRO A O 1
ATOM 1957 N N . THR A 1 247 ? 19.229 26.016 -4.560 1.00 96.38 247 THR A N 1
ATOM 1958 C CA . THR A 1 247 ? 19.373 25.911 -3.103 1.00 96.38 247 THR A CA 1
ATOM 1959 C C . THR A 1 247 ? 20.647 25.143 -2.764 1.00 96.38 247 THR A C 1
ATOM 1961 O O . THR A 1 247 ? 20.923 24.098 -3.350 1.00 96.38 247 THR A O 1
ATOM 1964 N N . ILE A 1 248 ? 21.422 25.650 -1.806 1.00 93.81 248 ILE A N 1
ATOM 1965 C CA . ILE A 1 248 ? 22.661 25.021 -1.338 1.00 93.81 248 ILE A CA 1
ATOM 1966 C C . ILE A 1 248 ? 22.427 24.500 0.075 1.00 93.81 248 ILE A C 1
ATOM 1968 O O . ILE A 1 248 ? 22.040 25.267 0.955 1.00 93.81 248 ILE A O 1
ATOM 1972 N N . TYR A 1 249 ? 22.695 23.217 0.301 1.00 90.94 249 TYR A N 1
ATOM 1973 C CA . TYR A 1 249 ? 22.689 22.616 1.630 1.00 90.94 249 TYR A CA 1
ATOM 1974 C C . TYR A 1 249 ? 24.105 22.213 2.048 1.00 90.94 249 TYR A C 1
ATOM 1976 O O . TYR A 1 249 ? 24.829 21.563 1.295 1.00 90.94 249 TYR A O 1
ATOM 1984 N N . MET A 1 250 ? 24.490 22.595 3.266 1.00 88.31 250 MET A N 1
ATOM 1985 C CA . MET A 1 250 ? 25.772 22.242 3.874 1.00 88.31 250 MET A CA 1
ATOM 1986 C C . MET A 1 250 ? 25.520 21.202 4.977 1.00 88.31 250 MET A C 1
ATOM 1988 O O . MET A 1 250 ? 25.011 21.578 6.039 1.00 88.31 250 MET A O 1
ATOM 1992 N N . PRO A 1 251 ? 25.829 19.910 4.761 1.00 81.25 251 PRO A N 1
ATOM 1993 C CA . PRO A 1 251 ? 25.609 18.887 5.777 1.00 81.25 251 PRO A CA 1
ATOM 1994 C C . PRO A 1 251 ? 26.487 19.138 7.011 1.00 81.25 251 PRO A C 1
ATOM 1996 O O . PRO A 1 251 ? 27.679 19.410 6.898 1.00 81.25 251 PRO A O 1
ATOM 1999 N N . GLN A 1 252 ? 25.887 19.049 8.202 1.00 73.50 252 GLN A N 1
ATOM 2000 C CA . GLN A 1 252 ? 26.589 19.222 9.487 1.00 73.50 252 GLN A CA 1
ATOM 2001 C C . GLN A 1 252 ? 27.060 17.898 10.111 1.00 73.50 252 GLN A C 1
ATOM 2003 O O . GLN A 1 252 ? 27.771 17.900 11.111 1.00 73.50 252 GLN A O 1
ATOM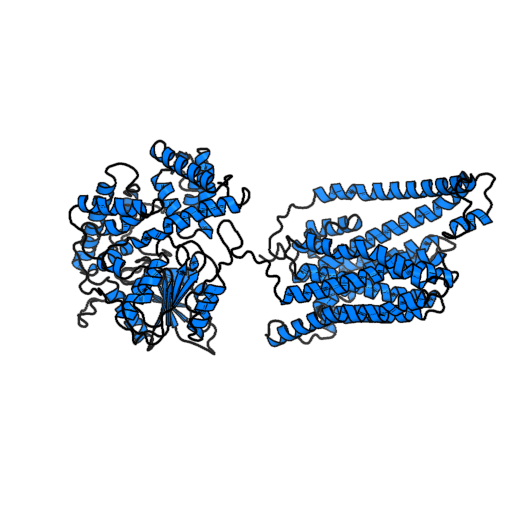 2008 N N . THR A 1 253 ? 26.642 16.765 9.549 1.00 63.03 253 THR A N 1
ATOM 2009 C CA . THR A 1 253 ? 26.899 15.415 10.067 1.00 63.03 253 THR A CA 1
ATOM 2010 C C . THR A 1 253 ? 27.726 14.603 9.077 1.00 63.03 253 THR A C 1
ATOM 2012 O O . THR A 1 253 ? 27.561 14.780 7.875 1.00 63.03 253 THR A O 1
ATOM 2015 N N . GLU A 1 254 ? 28.501 13.627 9.561 1.00 57.50 254 GLU A N 1
ATOM 2016 C CA . GLU A 1 254 ? 29.210 12.642 8.716 1.00 57.50 254 GLU A CA 1
ATOM 2017 C C . GLU A 1 254 ? 28.274 11.636 8.006 1.00 57.50 254 GLU A C 1
ATOM 2019 O O . GLU A 1 254 ? 28.735 10.748 7.295 1.00 57.50 254 GLU A O 1
ATOM 2024 N N . LEU A 1 255 ? 26.949 11.740 8.183 1.00 50.75 255 LEU A N 1
ATOM 2025 C CA . LEU A 1 255 ? 25.988 10.903 7.464 1.00 50.75 255 LEU A CA 1
ATOM 2026 C C . LEU A 1 255 ? 25.870 11.364 5.994 1.00 50.75 255 LEU A C 1
ATOM 2028 O O . LEU A 1 255 ? 25.438 12.487 5.718 1.00 50.75 255 LEU A O 1
ATOM 2032 N N . GLY A 1 256 ? 26.220 10.482 5.054 1.00 59.25 256 GLY A N 1
ATOM 2033 C CA . GLY A 1 256 ? 26.197 10.737 3.607 1.00 59.25 256 GLY A CA 1
ATOM 2034 C C . GLY A 1 256 ? 27.573 11.068 3.031 1.00 59.25 256 GLY A C 1
ATOM 2035 O O . GLY A 1 256 ? 28.588 10.654 3.578 1.00 59.25 256 GLY A O 1
ATOM 2036 N N . SER A 1 257 ? 27.624 11.788 1.907 1.00 64.12 257 SER A N 1
ATOM 2037 C CA . SER A 1 257 ? 28.897 12.130 1.248 1.00 64.12 257 SER A CA 1
ATOM 2038 C C . SER A 1 257 ? 29.725 13.162 2.021 1.00 64.12 257 SER A C 1
ATOM 2040 O O . SER A 1 257 ? 30.903 13.339 1.722 1.00 64.12 257 SER A O 1
ATOM 2042 N N . GLY A 1 258 ? 29.108 13.881 2.969 1.00 69.69 258 GLY A N 1
ATOM 2043 C CA . GLY A 1 258 ? 29.726 15.006 3.679 1.00 69.69 258 GLY A CA 1
ATOM 2044 C C . GLY A 1 258 ? 29.994 16.226 2.786 1.00 69.69 258 GLY A C 1
ATOM 2045 O O . GLY A 1 258 ? 30.604 17.195 3.234 1.00 69.69 258 GLY A O 1
ATOM 2046 N N . MET A 1 259 ? 29.541 16.193 1.529 1.00 77.81 259 MET A N 1
ATOM 2047 C CA . MET A 1 259 ? 29.778 17.234 0.532 1.00 77.81 259 MET A CA 1
ATOM 2048 C C . MET A 1 259 ? 28.602 18.218 0.460 1.00 77.81 259 MET A C 1
ATOM 2050 O O . MET A 1 259 ? 27.460 17.820 0.698 1.00 77.81 259 MET A O 1
ATOM 2054 N N . PRO A 1 260 ? 28.845 19.491 0.089 1.00 86.12 260 PRO A N 1
ATOM 2055 C CA . PRO A 1 260 ? 27.773 20.438 -0.207 1.00 86.12 260 PRO A CA 1
ATOM 2056 C C . PRO A 1 260 ? 26.818 19.898 -1.275 1.00 86.12 260 PRO A C 1
ATOM 2058 O O . PRO A 1 260 ? 27.257 19.457 -2.339 1.00 86.12 260 PRO A O 1
ATOM 2061 N N . GLU A 1 261 ? 25.515 19.993 -1.022 1.00 87.94 261 GLU A N 1
ATOM 2062 C CA . GLU A 1 261 ? 24.481 19.537 -1.947 1.00 87.94 261 GLU A CA 1
ATOM 2063 C C . GLU A 1 261 ? 23.836 20.725 -2.659 1.00 87.94 261 GLU A C 1
ATOM 2065 O O . GLU A 1 261 ? 23.250 21.614 -2.038 1.00 87.94 261 GLU A O 1
ATOM 2070 N N . LEU A 1 262 ? 23.944 20.730 -3.988 1.00 91.50 262 LEU A N 1
ATOM 2071 C CA . LEU A 1 262 ? 23.310 21.722 -4.854 1.00 91.50 262 LEU A CA 1
ATOM 2072 C C . LEU A 1 262 ? 21.967 21.186 -5.340 1.00 91.50 262 LEU A C 1
ATOM 2074 O O . LEU A 1 262 ? 21.940 20.310 -6.207 1.00 91.50 262 LEU A O 1
ATOM 2078 N N . VAL A 1 263 ? 20.861 21.724 -4.838 1.00 94.81 263 VAL A N 1
ATOM 2079 C CA . VAL A 1 263 ? 19.511 21.363 -5.279 1.00 94.81 263 VAL A CA 1
ATOM 2080 C C . VAL A 1 263 ? 19.103 22.282 -6.432 1.00 94.81 263 VAL A C 1
ATOM 2082 O O . VAL A 1 263 ? 18.815 23.462 -6.243 1.00 94.81 263 VAL A O 1
ATOM 2085 N N . THR A 1 264 ? 19.131 21.747 -7.655 1.00 95.12 264 THR A N 1
ATOM 2086 C CA . THR A 1 264 ? 18.910 22.498 -8.903 1.00 95.12 264 THR A CA 1
ATOM 2087 C C . THR A 1 264 ? 17.534 22.223 -9.513 1.00 95.12 264 THR A C 1
ATOM 2089 O O . THR A 1 264 ? 16.906 21.206 -9.215 1.00 95.12 264 THR A O 1
ATOM 2092 N N . TYR A 1 265 ? 17.099 23.081 -10.448 1.00 95.50 265 TYR A N 1
ATOM 2093 C CA . TYR A 1 265 ? 15.895 22.859 -11.266 1.00 95.50 265 TYR A CA 1
ATOM 2094 C C . TYR A 1 265 ? 15.859 21.447 -11.873 1.00 95.50 265 TYR A C 1
ATOM 2096 O O . TYR A 1 265 ? 14.882 20.720 -11.718 1.00 95.50 265 TYR A O 1
ATOM 2104 N N . SER A 1 266 ? 16.963 21.021 -12.495 1.00 93.62 266 SER A N 1
ATOM 2105 C CA . SER A 1 266 ? 17.074 19.695 -13.112 1.00 93.62 266 SER A CA 1
ATOM 2106 C C . SER A 1 266 ? 16.893 18.549 -12.115 1.00 93.62 266 SER A C 1
ATOM 2108 O O . SER A 1 266 ? 16.240 17.562 -12.441 1.00 93.62 266 SER A O 1
ATOM 2110 N N . LYS A 1 267 ? 17.444 18.668 -10.900 1.00 93.50 267 LYS A N 1
ATOM 2111 C CA . LYS A 1 267 ? 17.310 17.640 -9.858 1.00 93.50 267 LYS A CA 1
ATOM 2112 C C . LYS A 1 267 ? 15.866 17.491 -9.391 1.00 93.50 267 LYS A C 1
ATOM 2114 O O . LYS A 1 267 ? 15.375 16.371 -9.295 1.00 93.50 267 LYS A O 1
ATOM 2119 N N . ILE A 1 268 ? 15.165 18.605 -9.181 1.00 95.19 268 ILE A N 1
ATOM 2120 C CA . ILE A 1 268 ? 13.756 18.573 -8.768 1.00 95.19 268 ILE A CA 1
ATOM 2121 C C . ILE A 1 268 ? 12.841 18.102 -9.897 1.00 95.19 268 ILE A C 1
ATOM 2123 O O . ILE A 1 268 ? 11.932 17.322 -9.641 1.00 95.19 268 ILE A O 1
ATOM 2127 N N . ARG A 1 269 ? 13.122 18.465 -11.154 1.00 94.12 269 ARG A N 1
ATOM 2128 C CA . ARG A 1 269 ? 12.400 17.933 -12.322 1.00 94.12 269 ARG A CA 1
ATOM 2129 C C . ARG A 1 269 ? 12.546 16.416 -12.451 1.00 94.12 269 ARG A C 1
ATOM 2131 O O . ARG A 1 269 ? 11.543 15.727 -12.607 1.00 94.12 269 ARG A O 1
ATOM 2138 N N . LYS A 1 270 ? 13.770 15.889 -12.326 1.00 91.50 270 LYS A N 1
ATOM 2139 C CA . LYS A 1 270 ? 14.025 14.437 -12.333 1.00 91.50 270 LYS A CA 1
ATOM 2140 C C . LYS A 1 270 ? 13.328 13.740 -11.163 1.00 91.50 270 LYS A C 1
ATOM 2142 O O . LYS A 1 270 ? 12.647 12.746 -11.379 1.00 91.50 270 LYS A O 1
ATOM 2147 N N . LEU A 1 271 ? 13.432 14.296 -9.953 1.00 92.75 271 LEU A N 1
ATOM 2148 C CA . LEU A 1 271 ? 12.755 13.767 -8.768 1.00 92.75 271 LEU A CA 1
ATOM 2149 C C . LEU A 1 271 ? 11.232 13.738 -8.940 1.00 92.75 271 LEU A C 1
ATOM 2151 O O . LEU A 1 271 ? 10.607 12.740 -8.593 1.00 92.75 271 LEU A O 1
ATOM 2155 N N . ALA A 1 272 ? 10.637 14.809 -9.473 1.00 93.69 272 ALA A N 1
ATOM 2156 C CA . ALA A 1 272 ? 9.206 14.865 -9.742 1.00 93.69 272 ALA A CA 1
ATOM 2157 C C . ALA A 1 272 ? 8.799 13.751 -10.715 1.00 93.69 272 ALA A C 1
ATOM 2159 O O . ALA A 1 272 ? 7.887 12.997 -10.399 1.00 93.69 272 ALA A O 1
ATOM 2160 N N . ALA A 1 273 ? 9.528 13.563 -11.822 1.00 91.50 273 ALA A N 1
ATOM 2161 C CA . ALA A 1 273 ? 9.272 12.472 -12.766 1.00 91.50 273 ALA A CA 1
ATOM 2162 C C . ALA A 1 273 ? 9.401 11.076 -12.126 1.00 91.50 273 ALA A C 1
ATOM 2164 O O . ALA A 1 273 ? 8.534 10.230 -12.335 1.00 91.50 273 ALA A O 1
ATOM 2165 N N . THR A 1 274 ? 10.420 10.842 -11.290 1.00 90.19 274 THR A N 1
ATOM 2166 C CA . THR A 1 274 ? 10.541 9.599 -10.504 1.00 90.19 274 THR A CA 1
ATOM 2167 C C . THR A 1 274 ? 9.357 9.417 -9.556 1.00 90.19 274 THR A C 1
ATOM 2169 O O . THR A 1 274 ? 8.861 8.303 -9.385 1.00 90.19 274 THR A O 1
ATOM 2172 N N . ALA A 1 275 ? 8.860 10.502 -8.960 1.00 94.56 275 ALA A N 1
ATOM 2173 C CA . ALA A 1 275 ? 7.732 10.437 -8.046 1.00 94.56 275 ALA A CA 1
ATOM 2174 C C . ALA A 1 275 ? 6.428 10.026 -8.743 1.00 94.56 275 ALA A C 1
ATOM 2176 O O . ALA A 1 275 ? 5.632 9.307 -8.138 1.00 94.56 275 ALA A O 1
ATOM 2177 N N . LEU A 1 276 ? 6.239 10.413 -10.011 1.00 95.69 276 LEU A N 1
ATOM 2178 C CA . LEU A 1 276 ? 5.090 9.985 -10.817 1.00 95.69 276 LEU A CA 1
ATOM 2179 C C . LEU A 1 276 ? 5.090 8.474 -11.081 1.00 95.69 276 LEU A C 1
ATOM 2181 O O . LEU A 1 276 ? 4.020 7.892 -11.198 1.00 95.69 276 LEU A O 1
ATOM 2185 N N . TYR A 1 277 ? 6.264 7.836 -11.121 1.00 93.50 277 TYR A N 1
ATOM 2186 C CA . TYR A 1 277 ? 6.400 6.402 -11.393 1.00 93.50 277 TYR A CA 1
ATOM 2187 C C . TYR A 1 277 ? 5.813 5.536 -10.267 1.00 93.50 277 TYR A C 1
ATOM 2189 O O . TYR A 1 277 ? 5.137 4.543 -10.528 1.00 93.50 277 TYR A O 1
ATOM 2197 N N . ARG A 1 278 ? 6.018 5.931 -8.997 1.00 93.69 278 ARG A N 1
ATOM 2198 C CA . ARG A 1 278 ? 5.437 5.265 -7.808 1.00 93.69 278 ARG A CA 1
ATOM 2199 C C . ARG A 1 278 ? 4.843 6.282 -6.821 1.00 93.69 278 ARG A C 1
ATOM 2201 O O . ARG A 1 278 ? 5.425 6.512 -5.751 1.00 93.69 278 ARG A O 1
ATOM 2208 N N . PRO A 1 279 ? 3.665 6.853 -7.130 1.00 95.19 279 PRO A N 1
ATOM 2209 C CA . PRO A 1 279 ? 3.047 7.925 -6.350 1.00 95.19 279 PRO A CA 1
ATOM 2210 C C . PRO A 1 279 ? 2.858 7.592 -4.870 1.00 95.19 279 PRO A C 1
ATOM 2212 O O . PRO A 1 279 ? 3.205 8.393 -4.003 1.00 95.19 279 PRO A O 1
ATOM 2215 N N . ASN A 1 280 ? 2.384 6.376 -4.575 1.00 91.25 280 ASN A N 1
ATOM 2216 C CA . ASN A 1 280 ? 2.142 5.899 -3.209 1.00 91.25 280 ASN A CA 1
ATOM 2217 C C . ASN A 1 280 ? 3.380 5.969 -2.310 1.00 91.25 280 ASN A C 1
ATOM 2219 O O . ASN A 1 280 ? 3.258 6.185 -1.108 1.00 91.25 280 ASN A O 1
ATOM 2223 N N . TYR A 1 281 ? 4.567 5.801 -2.889 1.00 89.62 281 TYR A N 1
ATOM 2224 C CA . TYR A 1 281 ? 5.818 5.811 -2.144 1.00 89.62 281 TYR A CA 1
ATOM 2225 C C . TYR A 1 281 ? 6.469 7.201 -2.139 1.00 89.62 281 TYR A C 1
ATOM 2227 O O . TYR A 1 281 ? 6.896 7.696 -1.096 1.00 89.62 281 TYR A O 1
ATOM 2235 N N . TYR A 1 282 ? 6.531 7.865 -3.295 1.00 94.00 282 TYR A N 1
ATOM 2236 C CA . TYR A 1 282 ? 7.346 9.069 -3.455 1.00 94.00 282 TYR A CA 1
ATOM 2237 C C . TYR A 1 282 ? 6.612 10.391 -3.216 1.00 94.00 282 TYR A C 1
ATOM 2239 O O . TYR A 1 282 ? 7.281 11.378 -2.913 1.00 94.00 282 TYR A O 1
ATOM 2247 N N . PHE A 1 283 ? 5.278 10.460 -3.284 1.00 96.44 283 PHE A N 1
ATOM 2248 C CA . PHE A 1 283 ? 4.562 11.736 -3.110 1.00 96.44 283 PHE A CA 1
ATOM 2249 C C . PHE A 1 283 ? 4.784 12.352 -1.726 1.00 96.44 283 PHE A C 1
ATOM 2251 O O . PHE A 1 283 ? 5.009 13.556 -1.613 1.00 96.44 283 PHE A O 1
ATOM 2258 N N . THR A 1 284 ? 4.835 11.536 -0.673 1.00 93.94 284 THR A N 1
ATOM 2259 C CA . THR A 1 284 ? 5.148 12.008 0.684 1.00 93.94 284 THR A CA 1
ATOM 2260 C C . THR A 1 284 ? 6.555 12.609 0.769 1.00 93.94 284 THR A C 1
ATOM 2262 O O . THR A 1 284 ? 6.771 13.596 1.475 1.00 93.94 284 THR A O 1
ATOM 2265 N N . HIS A 1 285 ? 7.520 12.046 0.038 1.00 94.38 285 HIS A N 1
ATOM 2266 C CA . HIS A 1 285 ? 8.882 12.575 -0.036 1.00 94.38 285 HIS A CA 1
ATOM 2267 C C . HIS A 1 285 ? 8.949 13.857 -0.863 1.00 94.38 285 HIS A C 1
ATOM 2269 O O . HIS A 1 285 ? 9.535 14.836 -0.404 1.00 94.38 285 HIS A O 1
ATOM 2275 N N . LEU A 1 286 ? 8.292 13.884 -2.025 1.00 96.75 286 LEU A N 1
ATOM 2276 C CA . LEU A 1 286 ? 8.197 15.072 -2.867 1.00 96.75 286 LEU A CA 1
ATOM 2277 C C . LEU A 1 286 ? 7.572 16.239 -2.095 1.00 96.75 286 LEU A C 1
ATOM 2279 O O . LEU A 1 286 ? 8.141 17.323 -2.082 1.00 96.75 286 LEU A O 1
ATOM 2283 N N . ALA A 1 287 ? 6.477 16.009 -1.366 1.00 97.81 287 ALA A N 1
ATOM 2284 C CA . ALA A 1 287 ? 5.854 17.028 -0.526 1.00 97.81 287 ALA A CA 1
ATOM 2285 C C . ALA A 1 287 ? 6.818 17.577 0.541 1.00 97.81 287 ALA A C 1
ATOM 2287 O O . ALA A 1 287 ? 6.958 18.786 0.693 1.00 97.81 287 ALA A O 1
ATOM 2288 N N . LYS A 1 288 ? 7.541 16.712 1.261 1.00 96.94 288 LYS A N 1
ATOM 2289 C CA . LYS A 1 288 ? 8.531 17.161 2.259 1.00 96.94 288 LYS A CA 1
ATOM 2290 C C . LYS A 1 288 ? 9.656 17.986 1.634 1.00 96.94 288 LYS A C 1
ATOM 2292 O O . LYS A 1 288 ? 10.091 18.971 2.220 1.00 96.94 288 LYS A O 1
ATOM 2297 N N . ILE A 1 289 ? 10.113 17.588 0.450 1.00 97.56 289 ILE A N 1
ATOM 2298 C CA . ILE A 1 289 ? 11.174 18.281 -0.283 1.00 97.56 289 ILE A CA 1
ATOM 2299 C C . ILE A 1 289 ? 10.696 19.641 -0.783 1.00 97.56 289 ILE A C 1
ATOM 2301 O O . ILE A 1 289 ? 11.393 20.628 -0.580 1.00 97.56 289 ILE A O 1
ATOM 2305 N N . LEU A 1 290 ? 9.506 19.720 -1.377 1.00 98.19 290 LEU A N 1
ATOM 2306 C CA . LEU A 1 290 ? 8.934 20.987 -1.829 1.00 98.19 290 LEU A CA 1
ATOM 2307 C C . LEU A 1 290 ? 8.689 21.952 -0.660 1.00 98.19 290 LEU A C 1
ATOM 2309 O O . LEU A 1 290 ? 9.009 23.130 -0.785 1.00 98.19 290 LEU A O 1
ATOM 2313 N N . ALA A 1 291 ? 8.215 21.453 0.486 1.00 97.75 291 ALA A N 1
ATOM 2314 C CA . ALA A 1 291 ? 8.044 22.259 1.695 1.00 97.75 291 ALA A CA 1
ATOM 2315 C C . ALA A 1 291 ? 9.376 22.831 2.205 1.00 97.75 291 ALA A C 1
ATOM 2317 O O . ALA A 1 291 ? 9.482 24.038 2.399 1.00 97.75 291 ALA A O 1
ATOM 2318 N N . GLY A 1 292 ? 10.418 21.999 2.334 1.00 96.88 292 GLY A N 1
ATOM 2319 C CA . GLY A 1 292 ? 11.745 22.479 2.735 1.00 96.88 292 GLY A CA 1
ATOM 2320 C C . GLY A 1 292 ? 12.317 23.491 1.744 1.00 96.88 292 GLY A C 1
ATOM 2321 O O . GLY A 1 292 ? 12.806 24.549 2.133 1.00 96.88 292 GLY A O 1
ATOM 2322 N N . LEU A 1 293 ? 12.176 23.226 0.443 1.00 97.69 293 LEU A N 1
ATOM 2323 C CA . LEU A 1 293 ? 12.658 24.145 -0.581 1.00 97.69 293 LEU A CA 1
ATOM 2324 C C . LEU A 1 293 ? 11.956 25.494 -0.518 1.00 97.69 293 LEU A C 1
ATOM 2326 O O . LEU A 1 293 ? 12.629 26.504 -0.724 1.00 97.69 293 LEU A O 1
ATOM 2330 N N . GLU A 1 294 ? 10.654 25.548 -0.233 1.00 95.88 294 GLU A N 1
ATOM 2331 C CA . GLU A 1 294 ? 9.919 26.807 -0.058 1.00 95.88 294 GLU A CA 1
ATOM 2332 C C . GLU A 1 294 ? 10.532 27.689 1.039 1.00 95.88 294 GLU A C 1
ATOM 2334 O O . GLU A 1 294 ? 10.669 28.896 0.847 1.00 95.88 294 GLU A O 1
ATOM 2339 N N . GLU A 1 295 ? 11.024 27.076 2.115 1.00 94.81 295 GLU A N 1
ATOM 2340 C CA . GLU A 1 295 ? 11.742 27.740 3.212 1.00 94.81 295 GLU A CA 1
ATOM 2341 C C . GLU A 1 295 ? 13.227 28.016 2.895 1.00 94.81 295 GLU A C 1
ATOM 2343 O O . GLU A 1 295 ? 13.934 28.654 3.674 1.00 94.81 295 GLU A O 1
ATOM 2348 N N . GLY A 1 296 ? 13.714 27.571 1.733 1.00 93.94 296 GLY A N 1
ATOM 2349 C CA . GLY A 1 296 ? 15.119 27.668 1.337 1.00 93.94 296 GLY A CA 1
ATOM 2350 C C . GLY A 1 296 ? 16.010 26.567 1.919 1.00 93.94 296 GLY A C 1
ATOM 2351 O O . GLY A 1 296 ? 17.231 26.681 1.828 1.00 93.94 296 GLY A O 1
ATOM 2352 N N . ASP A 1 297 ? 15.426 25.504 2.475 1.00 93.88 297 ASP A N 1
ATOM 2353 C CA . ASP A 1 297 ? 16.134 24.361 3.047 1.00 93.88 297 ASP A CA 1
ATOM 2354 C C . ASP A 1 297 ? 16.252 23.192 2.050 1.00 93.88 297 ASP A C 1
ATOM 2356 O O . ASP A 1 297 ? 15.270 22.592 1.609 1.00 93.88 297 ASP A O 1
ATOM 2360 N N . GLY A 1 298 ? 17.492 22.837 1.703 1.00 92.81 298 GLY A N 1
ATOM 2361 C CA . GLY A 1 298 ? 17.806 21.685 0.854 1.00 92.81 298 GLY A CA 1
ATOM 2362 C C . GLY A 1 298 ? 17.953 20.362 1.615 1.00 92.81 298 GLY A C 1
ATOM 2363 O O . GLY A 1 298 ? 18.119 19.315 0.980 1.00 92.81 298 GLY A O 1
ATOM 2364 N N . LYS A 1 299 ? 17.888 20.370 2.953 1.00 92.00 299 LYS A N 1
ATOM 2365 C CA . LYS A 1 299 ? 18.102 19.180 3.784 1.00 92.00 299 LYS A CA 1
ATOM 2366 C C . LYS A 1 299 ? 17.179 18.010 3.429 1.00 92.00 299 LYS A C 1
ATOM 2368 O O . LYS A 1 299 ? 17.698 16.900 3.305 1.00 92.00 299 LYS A O 1
ATOM 2373 N N . PRO A 1 300 ? 15.856 18.186 3.222 1.00 93.38 300 PRO A N 1
ATOM 2374 C CA . PRO A 1 300 ? 14.990 17.042 2.930 1.00 93.38 300 PRO A CA 1
ATOM 2375 C C . PRO A 1 300 ? 15.360 16.338 1.618 1.00 93.38 300 PRO A C 1
ATOM 2377 O O . PRO A 1 300 ? 15.218 15.120 1.514 1.00 93.38 300 PRO A O 1
ATOM 2380 N N . TYR A 1 301 ? 15.859 17.091 0.628 1.00 92.75 301 TYR A N 1
ATOM 2381 C CA . TYR A 1 301 ? 16.370 16.520 -0.616 1.00 92.75 301 TYR A CA 1
ATOM 2382 C C . TYR A 1 301 ? 17.660 15.734 -0.358 1.00 92.75 301 TYR A C 1
ATOM 2384 O O . TYR A 1 301 ? 17.750 14.579 -0.770 1.00 92.75 301 TYR A O 1
ATOM 2392 N N . TYR A 1 302 ? 18.619 16.323 0.369 1.00 89.56 302 TYR A N 1
ATOM 2393 C CA . TYR A 1 302 ? 19.877 15.663 0.744 1.00 89.56 302 TYR A CA 1
ATOM 2394 C C . TYR A 1 302 ? 19.641 14.350 1.504 1.00 89.56 302 TYR A C 1
ATOM 2396 O O . TYR A 1 302 ? 20.224 13.322 1.160 1.00 89.56 302 TYR A O 1
ATOM 2404 N N . ASP A 1 303 ? 18.747 14.358 2.495 1.00 88.12 303 ASP A N 1
ATOM 2405 C CA . ASP A 1 303 ? 18.398 13.170 3.278 1.00 88.12 303 ASP A CA 1
ATOM 2406 C C . ASP A 1 303 ? 17.778 12.076 2.394 1.00 88.12 303 ASP A C 1
ATOM 2408 O O . ASP A 1 303 ? 18.090 10.894 2.553 1.00 88.12 303 ASP A O 1
ATOM 2412 N N . PHE A 1 304 ? 16.914 12.464 1.448 1.00 88.62 304 PHE A N 1
ATOM 2413 C CA . PHE A 1 304 ? 16.284 11.539 0.510 1.00 88.62 304 PHE A CA 1
ATOM 2414 C C . PHE A 1 304 ? 17.317 10.882 -0.413 1.00 88.62 304 PHE A C 1
ATOM 2416 O O . PHE A 1 304 ? 17.370 9.654 -0.478 1.00 88.62 304 PHE A O 1
ATOM 2423 N N . VAL A 1 305 ? 18.175 11.666 -1.074 1.00 84.12 305 VAL A N 1
ATOM 2424 C CA . VAL A 1 305 ? 19.188 11.114 -1.992 1.00 84.12 305 VAL A CA 1
ATOM 2425 C C . VAL A 1 305 ? 20.293 10.356 -1.261 1.00 84.12 305 VAL A C 1
ATOM 2427 O O . VAL A 1 305 ? 20.828 9.402 -1.805 1.00 84.12 305 VAL A O 1
ATOM 2430 N N . THR A 1 306 ? 20.604 10.710 -0.014 1.00 80.56 306 THR A N 1
ATOM 2431 C CA . THR A 1 306 ? 21.583 9.972 0.799 1.00 80.56 306 THR A CA 1
ATOM 2432 C C . THR A 1 306 ? 21.051 8.606 1.227 1.00 80.56 306 THR A C 1
ATOM 2434 O O . THR A 1 306 ? 21.803 7.638 1.284 1.00 80.56 306 THR A O 1
ATOM 2437 N N . ARG A 1 307 ? 19.755 8.513 1.552 1.00 79.56 307 ARG A N 1
ATOM 2438 C CA . ARG A 1 307 ? 19.134 7.263 2.009 1.00 79.56 307 ARG A CA 1
ATOM 2439 C C . ARG A 1 307 ? 18.763 6.325 0.862 1.00 79.56 307 ARG A C 1
ATOM 2441 O O . ARG A 1 307 ? 18.845 5.115 1.040 1.00 79.56 307 ARG A O 1
ATOM 2448 N N . TYR A 1 308 ? 18.294 6.879 -0.253 1.00 72.94 308 TYR A N 1
ATOM 2449 C CA . TYR A 1 308 ? 17.704 6.111 -1.354 1.00 72.94 308 TYR A CA 1
ATOM 2450 C C . TYR A 1 308 ? 18.473 6.224 -2.675 1.00 72.94 308 TYR A C 1
ATOM 2452 O O . TYR A 1 308 ? 18.121 5.543 -3.633 1.00 72.94 308 TYR A O 1
ATOM 2460 N N . GLY A 1 309 ? 19.484 7.089 -2.759 1.00 63.16 309 GLY A N 1
ATOM 2461 C CA . GLY A 1 309 ? 20.379 7.150 -3.911 1.00 63.16 309 GLY A CA 1
ATOM 2462 C C . GLY A 1 309 ? 21.417 6.031 -3.886 1.00 63.16 309 GLY A C 1
ATOM 2463 O O . GLY A 1 309 ? 21.620 5.364 -2.871 1.00 63.16 309 GLY A O 1
ATOM 2464 N N . LEU A 1 310 ? 22.092 5.835 -5.021 1.00 52.53 310 LEU A N 1
ATOM 2465 C CA . LEU A 1 310 ? 23.201 4.889 -5.111 1.00 52.53 310 LEU A CA 1
ATOM 2466 C C . LEU A 1 310 ? 24.304 5.293 -4.114 1.00 52.53 310 LEU A C 1
ATOM 2468 O O . LEU A 1 310 ? 24.689 6.467 -4.088 1.00 52.53 310 LEU A O 1
ATOM 2472 N N . PRO A 1 311 ? 24.821 4.357 -3.297 1.00 51.25 311 PRO A N 1
ATOM 2473 C CA . PRO A 1 311 ? 25.911 4.659 -2.382 1.00 51.25 311 PRO A CA 1
ATOM 2474 C C . PRO A 1 311 ? 27.121 5.165 -3.172 1.00 51.25 311 PRO A C 1
ATOM 2476 O O . PRO A 1 311 ? 27.451 4.628 -4.231 1.00 51.25 311 PRO A O 1
ATOM 2479 N N . PHE A 1 312 ? 27.803 6.189 -2.650 1.00 52.12 312 PHE A N 1
ATOM 2480 C CA . PHE A 1 312 ? 29.110 6.591 -3.163 1.00 52.12 312 PHE A CA 1
ATOM 2481 C C . PHE A 1 312 ? 30.067 5.407 -2.999 1.00 52.12 312 PHE A C 1
ATOM 2483 O O . PHE A 1 312 ? 30.553 5.132 -1.904 1.00 52.12 312 PHE A O 1
ATOM 2490 N N . SER A 1 313 ? 30.301 4.663 -4.076 1.00 52.97 313 SER A N 1
ATOM 2491 C CA . SER A 1 313 ? 31.321 3.622 -4.092 1.00 52.97 313 SER A CA 1
ATOM 2492 C C . SER A 1 313 ? 32.703 4.265 -4.121 1.00 52.97 313 SER A C 1
ATOM 2494 O O . SER A 1 313 ? 32.887 5.299 -4.768 1.00 52.97 313 SER A O 1
ATOM 2496 N N . ASP A 1 314 ? 33.680 3.609 -3.507 1.00 52.97 314 ASP A N 1
ATOM 2497 C CA . ASP A 1 314 ? 35.076 4.023 -3.572 1.00 52.97 314 ASP A CA 1
ATOM 2498 C C . ASP A 1 314 ? 35.540 4.095 -5.042 1.00 52.97 314 ASP A C 1
ATOM 2500 O O . ASP A 1 314 ? 35.619 3.084 -5.743 1.00 52.97 314 ASP A O 1
ATOM 2504 N N . VAL A 1 315 ? 35.851 5.305 -5.523 1.00 55.06 315 VAL A N 1
ATOM 2505 C CA . VAL A 1 315 ? 36.212 5.622 -6.928 1.00 55.06 315 VAL A CA 1
ATOM 2506 C C . VAL A 1 315 ? 37.537 4.948 -7.355 1.00 55.06 315 VAL A C 1
ATOM 2508 O O . VAL A 1 315 ? 37.979 5.039 -8.502 1.00 55.06 315 VAL A O 1
ATOM 2511 N N . CYS A 1 316 ? 38.189 4.237 -6.434 1.00 53.88 316 CYS A N 1
ATOM 2512 C CA . CYS A 1 316 ? 39.539 3.700 -6.563 1.00 53.88 316 CYS A CA 1
ATOM 2513 C C . CYS A 1 316 ? 39.623 2.252 -7.085 1.00 53.88 316 CYS A C 1
ATOM 2515 O O . CYS A 1 316 ? 40.704 1.665 -7.039 1.00 53.88 316 CYS A O 1
ATOM 2517 N N . SER A 1 317 ? 38.543 1.662 -7.612 1.00 56.44 317 SER A N 1
ATOM 2518 C CA . SER A 1 317 ? 38.617 0.345 -8.267 1.00 56.44 317 SER A CA 1
ATOM 2519 C C . SER A 1 317 ? 38.742 0.475 -9.788 1.00 56.44 317 SER A C 1
ATOM 2521 O O . SER A 1 317 ? 37.765 0.672 -10.509 1.00 56.44 317 SER A O 1
ATOM 2523 N N . ALA A 1 318 ? 39.968 0.330 -10.297 1.00 57.78 318 ALA A N 1
ATOM 2524 C CA . ALA A 1 318 ? 40.258 0.259 -11.733 1.00 57.78 318 ALA A CA 1
ATOM 2525 C C . ALA A 1 318 ? 40.086 -1.162 -12.312 1.00 57.78 318 ALA A C 1
ATOM 2527 O O . ALA A 1 318 ? 40.625 -1.466 -13.379 1.00 57.78 318 ALA A O 1
ATOM 2528 N N . ILE A 1 319 ? 39.381 -2.055 -11.604 1.00 66.06 319 ILE A N 1
ATOM 2529 C CA . ILE A 1 319 ? 39.195 -3.441 -12.036 1.00 66.06 319 ILE A CA 1
ATOM 2530 C C . ILE A 1 319 ? 38.383 -3.441 -13.333 1.00 66.06 319 ILE A C 1
ATOM 2532 O O . ILE A 1 319 ? 37.251 -2.959 -13.396 1.00 66.06 319 ILE A O 1
ATOM 2536 N N . ARG A 1 320 ? 38.997 -3.976 -14.388 1.00 65.94 320 ARG A N 1
ATOM 2537 C CA . ARG A 1 320 ? 38.321 -4.267 -15.646 1.00 65.94 320 ARG A CA 1
ATOM 2538 C C . ARG A 1 320 ? 37.454 -5.500 -15.438 1.00 65.94 320 ARG A C 1
ATOM 2540 O O . ARG A 1 320 ? 37.995 -6.547 -15.098 1.00 65.94 320 ARG A O 1
ATOM 2547 N N . VAL A 1 321 ? 36.154 -5.377 -15.690 1.00 67.56 321 VAL A N 1
ATOM 2548 C CA . VAL A 1 321 ? 35.227 -6.515 -15.715 1.00 67.56 321 VAL A CA 1
ATOM 2549 C C . VAL A 1 321 ? 34.908 -6.820 -17.180 1.00 67.56 321 VAL A C 1
ATOM 2551 O O . VAL A 1 321 ? 34.272 -5.994 -17.841 1.00 67.56 321 VAL A O 1
ATOM 2554 N N . PRO A 1 322 ? 35.389 -7.944 -17.738 1.00 76.69 322 PRO A N 1
ATOM 2555 C CA . PRO A 1 322 ? 35.090 -8.336 -19.110 1.00 76.69 322 PRO A CA 1
ATOM 2556 C C . PRO A 1 322 ? 33.573 -8.435 -19.383 1.00 76.69 322 PRO A C 1
ATOM 2558 O O . PRO A 1 322 ? 32.811 -8.836 -18.498 1.00 76.69 322 PRO A O 1
ATOM 2561 N N . PRO A 1 323 ? 33.100 -8.101 -20.600 1.00 76.38 323 PRO A N 1
ATOM 2562 C CA . PRO A 1 323 ? 31.701 -8.307 -20.992 1.00 76.38 323 PRO A CA 1
ATOM 2563 C C . PRO A 1 323 ? 31.264 -9.779 -20.976 1.00 76.38 323 PRO A C 1
ATOM 2565 O O . PRO A 1 323 ? 30.070 -10.062 -20.901 1.00 76.38 323 PRO A O 1
ATOM 2568 N N . GLU A 1 324 ? 32.215 -10.708 -21.077 1.00 81.69 324 GLU A N 1
ATOM 2569 C CA . GLU A 1 324 ? 32.003 -12.157 -21.038 1.00 81.69 324 GLU A CA 1
ATOM 2570 C C . GLU A 1 324 ? 31.839 -12.704 -19.613 1.00 81.69 324 GLU A C 1
ATOM 2572 O O . GLU A 1 324 ? 31.468 -13.866 -19.447 1.00 81.69 324 GLU A O 1
ATOM 2577 N N . GLU A 1 325 ? 32.099 -11.885 -18.591 1.00 80.38 325 GLU A N 1
ATOM 2578 C CA . GLU A 1 325 ? 31.877 -12.246 -17.195 1.00 80.38 325 GLU A CA 1
ATOM 2579 C C . GLU A 1 325 ? 30.484 -11.780 -16.733 1.00 80.38 325 GLU A C 1
ATOM 2581 O O . GLU A 1 325 ? 30.112 -10.618 -16.959 1.00 80.38 325 GLU A O 1
ATOM 2586 N N . PRO A 1 326 ? 29.696 -12.666 -16.093 1.00 77.19 326 PRO A N 1
ATOM 2587 C CA . PRO A 1 326 ? 28.386 -12.309 -15.570 1.00 77.19 326 PRO A CA 1
ATOM 2588 C C . PRO A 1 326 ? 28.541 -11.362 -14.377 1.00 77.19 326 PRO A C 1
ATOM 2590 O O . PRO A 1 326 ? 29.348 -11.606 -13.479 1.00 77.19 326 PRO A O 1
ATOM 2593 N N . LEU A 1 327 ? 27.736 -10.299 -14.336 1.00 68.44 327 LEU A N 1
ATOM 2594 C CA . LEU A 1 327 ? 27.625 -9.483 -13.131 1.00 68.44 327 LEU A CA 1
ATOM 2595 C C . LEU A 1 327 ? 26.749 -10.220 -12.121 1.00 68.44 327 LEU A C 1
ATOM 2597 O O . LEU A 1 327 ? 25.587 -10.509 -12.394 1.00 68.44 327 LEU A O 1
ATOM 2601 N N . THR A 1 328 ? 27.314 -10.521 -10.955 1.00 58.47 328 THR A N 1
ATOM 2602 C CA . THR A 1 328 ? 26.580 -11.088 -9.814 1.00 58.47 328 THR A CA 1
ATOM 2603 C C . THR A 1 328 ? 26.143 -10.019 -8.810 1.00 58.47 328 THR A C 1
ATOM 2605 O O . THR A 1 328 ? 25.674 -10.367 -7.729 1.00 58.47 328 THR A O 1
ATOM 2608 N N . GLU A 1 329 ? 26.360 -8.734 -9.109 1.00 56.28 329 GLU A N 1
ATOM 2609 C CA . GLU A 1 329 ? 25.926 -7.633 -8.243 1.00 56.28 329 GLU A CA 1
ATOM 2610 C C . GLU A 1 329 ? 24.398 -7.487 -8.264 1.00 56.28 329 GLU A C 1
ATOM 2612 O O . GLU A 1 329 ? 23.762 -7.678 -9.299 1.00 56.28 329 GLU A O 1
ATOM 2617 N N . ASP A 1 330 ? 23.818 -7.122 -7.114 1.00 56.22 330 ASP A N 1
ATOM 2618 C CA . ASP A 1 330 ? 22.380 -6.904 -6.882 1.00 56.22 330 ASP A CA 1
ATOM 2619 C C . ASP A 1 330 ? 21.850 -5.620 -7.575 1.00 56.22 330 ASP A C 1
ATOM 2621 O O . ASP A 1 330 ? 21.110 -4.837 -6.979 1.00 56.22 330 ASP A O 1
ATOM 2625 N N . GLY A 1 331 ? 22.251 -5.368 -8.823 1.00 67.12 331 GLY A N 1
ATOM 2626 C CA . GLY A 1 331 ? 21.793 -4.234 -9.624 1.00 67.12 331 GLY A CA 1
ATOM 2627 C C . GLY A 1 331 ? 20.453 -4.512 -10.308 1.00 67.12 331 GLY A C 1
ATOM 2628 O O . GLY A 1 331 ? 20.273 -5.558 -10.927 1.00 67.12 331 GLY A O 1
ATOM 2629 N N . GLU A 1 332 ? 19.534 -3.547 -10.246 1.00 73.81 332 GLU A N 1
ATOM 2630 C CA . GLU A 1 332 ? 18.189 -3.604 -10.850 1.00 73.81 332 GLU A CA 1
ATOM 2631 C C . GLU A 1 332 ? 18.211 -3.780 -12.385 1.00 73.81 332 GLU A C 1
ATOM 2633 O O . GLU A 1 332 ? 17.257 -4.274 -12.991 1.00 73.81 332 GLU A O 1
ATOM 2638 N N . GLY A 1 333 ? 19.331 -3.455 -13.035 1.00 78.94 333 GLY A N 1
ATOM 2639 C CA . GLY A 1 333 ? 19.506 -3.620 -14.471 1.00 78.94 333 GLY A CA 1
ATOM 2640 C C . GLY A 1 333 ? 20.896 -3.236 -14.971 1.00 78.94 333 GLY A C 1
ATOM 2641 O O . GLY A 1 333 ? 21.852 -3.099 -14.212 1.00 78.94 333 GLY A O 1
ATOM 2642 N N . SER A 1 334 ? 21.011 -3.084 -16.288 1.00 81.25 334 SER A N 1
ATOM 2643 C CA . SER A 1 334 ? 22.214 -2.631 -16.986 1.00 81.25 334 SER A CA 1
ATOM 2644 C C . SER A 1 334 ? 21.931 -1.311 -17.695 1.00 81.25 334 SER A C 1
ATOM 2646 O O . SER A 1 334 ? 21.333 -1.311 -18.770 1.00 81.25 334 SER A O 1
ATOM 2648 N N . ASP A 1 335 ? 22.395 -0.196 -17.123 1.00 81.69 335 ASP A N 1
ATOM 2649 C CA . ASP A 1 335 ? 22.127 1.162 -17.633 1.00 81.69 335 ASP A CA 1
ATOM 2650 C C . ASP A 1 335 ? 22.481 1.333 -19.116 1.00 81.69 335 ASP A C 1
ATOM 2652 O O . ASP A 1 335 ? 21.785 2.016 -19.866 1.00 81.69 335 ASP A O 1
ATOM 2656 N N . ASP A 1 336 ? 23.560 0.683 -19.559 1.00 89.88 336 ASP A N 1
ATOM 2657 C CA . ASP A 1 336 ? 24.012 0.771 -20.946 1.00 89.88 336 ASP A CA 1
ATOM 2658 C C . ASP A 1 336 ? 23.081 0.021 -21.914 1.00 89.88 336 ASP A C 1
ATOM 2660 O O . ASP A 1 336 ? 23.040 0.333 -23.105 1.00 89.88 336 ASP A O 1
ATOM 2664 N N . ALA A 1 337 ? 22.325 -0.970 -21.432 1.00 92.88 337 ALA A N 1
ATOM 2665 C CA . ALA A 1 337 ? 21.470 -1.806 -22.263 1.00 92.88 337 ALA A CA 1
ATOM 2666 C C . ALA A 1 337 ? 20.192 -1.082 -22.706 1.00 92.88 337 ALA A C 1
ATOM 2668 O O . ALA A 1 337 ? 19.772 -1.284 -23.846 1.00 92.88 337 ALA A O 1
ATOM 2669 N N . PHE A 1 338 ? 19.612 -0.214 -21.865 1.00 92.94 338 PHE A N 1
ATOM 2670 C CA . PHE A 1 338 ? 18.390 0.539 -22.184 1.00 92.94 338 PHE A CA 1
ATOM 2671 C C . PHE A 1 338 ? 18.472 1.259 -23.544 1.00 92.94 338 PHE A C 1
ATOM 2673 O O . PHE A 1 338 ? 17.734 0.887 -24.465 1.00 92.94 338 PHE A O 1
ATOM 2680 N N . PRO A 1 339 ? 19.403 2.214 -23.755 1.00 93.56 339 PRO A N 1
ATOM 2681 C CA . PRO A 1 339 ? 19.489 2.933 -25.027 1.00 93.56 339 PRO A CA 1
ATOM 2682 C C . PRO A 1 339 ? 19.919 2.017 -26.183 1.00 93.56 339 PRO A C 1
ATOM 2684 O O . PRO A 1 339 ? 19.564 2.235 -27.341 1.00 93.56 339 PRO A O 1
ATOM 2687 N N . MET A 1 340 ? 20.670 0.951 -25.907 1.00 95.00 340 MET A N 1
ATOM 2688 C CA . MET A 1 340 ? 21.132 0.032 -26.948 1.00 95.00 340 MET A CA 1
ATOM 2689 C C . MET A 1 340 ? 20.039 -0.928 -27.433 1.00 95.00 340 MET A C 1
ATOM 2691 O O . MET A 1 340 ? 20.067 -1.328 -28.598 1.00 95.00 340 MET A O 1
ATOM 2695 N N . ILE A 1 341 ? 19.060 -1.275 -26.607 1.00 95.62 341 ILE A N 1
ATOM 2696 C CA . ILE A 1 341 ? 17.922 -2.104 -27.020 1.00 95.62 341 ILE A CA 1
ATOM 2697 C C . ILE A 1 341 ? 16.843 -1.226 -27.662 1.00 95.62 341 ILE A C 1
ATOM 2699 O O . ILE A 1 341 ? 16.452 -1.498 -28.798 1.00 95.62 341 ILE A O 1
ATOM 2703 N N . LEU A 1 342 ? 16.475 -0.108 -27.021 1.00 94.44 342 LEU A N 1
ATOM 2704 C CA . LEU A 1 342 ? 15.514 0.872 -27.551 1.00 94.44 342 LEU A CA 1
ATOM 2705 C C . LEU A 1 342 ? 15.833 1.246 -29.008 1.00 94.44 342 LEU A C 1
ATOM 2707 O O . LEU A 1 342 ? 15.007 1.107 -29.909 1.00 94.44 342 LEU A O 1
ATOM 2711 N N . CYS A 1 343 ? 17.078 1.644 -29.276 1.00 94.62 343 CYS A N 1
ATOM 2712 C CA . CYS A 1 343 ? 17.460 2.105 -30.610 1.00 94.62 343 CYS A CA 1
ATOM 2713 C C . CYS A 1 343 ? 17.735 0.961 -31.608 1.00 94.62 343 CYS A C 1
ATOM 2715 O O . CYS A 1 343 ? 17.960 1.227 -32.793 1.00 94.62 343 CYS A O 1
ATOM 2717 N N . ALA A 1 344 ? 17.764 -0.301 -31.154 1.00 95.25 344 ALA A N 1
ATOM 2718 C CA . ALA A 1 344 ? 17.812 -1.461 -32.044 1.00 95.25 344 ALA A CA 1
ATOM 2719 C C . ALA A 1 344 ? 16.431 -1.696 -32.664 1.00 95.25 344 ALA A C 1
ATOM 2721 O O . ALA A 1 344 ? 16.319 -1.945 -33.867 1.00 95.25 344 ALA A O 1
ATOM 2722 N N . ASP A 1 345 ? 15.388 -1.579 -31.849 1.00 94.81 345 ASP A N 1
ATOM 2723 C CA . ASP A 1 345 ? 14.009 -1.764 -32.282 1.00 94.81 345 ASP A CA 1
ATOM 2724 C C . ASP A 1 345 ? 13.481 -0.574 -33.074 1.00 94.81 345 ASP A C 1
ATOM 2726 O O . ASP A 1 345 ? 12.776 -0.773 -34.064 1.00 94.81 345 ASP A O 1
ATOM 2730 N N . GLY A 1 346 ? 13.873 0.640 -32.689 1.00 91.94 346 GLY A N 1
ATOM 2731 C CA . GLY A 1 346 ? 13.441 1.884 -33.313 1.00 91.94 346 GLY A CA 1
ATOM 2732 C C . GLY A 1 346 ? 14.004 2.156 -34.716 1.00 91.94 346 GLY A C 1
ATOM 2733 O O . GLY A 1 346 ? 15.011 1.591 -35.166 1.00 91.94 346 GLY A O 1
ATOM 2734 N N . LYS A 1 347 ? 13.353 3.078 -35.431 1.00 90.19 347 LYS A N 1
ATOM 2735 C CA . LYS A 1 347 ? 13.854 3.626 -36.698 1.00 90.19 347 LYS A CA 1
ATOM 2736 C C . LYS A 1 347 ? 15.098 4.498 -36.465 1.00 90.19 347 LYS A C 1
ATOM 2738 O O . LYS A 1 347 ? 15.323 5.005 -35.367 1.00 90.19 347 LYS A O 1
ATOM 2743 N N . PRO A 1 348 ? 15.948 4.674 -37.491 1.00 88.06 348 PRO A N 1
ATOM 2744 C CA . PRO A 1 348 ? 17.030 5.643 -37.419 1.00 88.06 348 PRO A CA 1
ATOM 2745 C C . PRO A 1 348 ? 16.511 7.050 -37.132 1.00 88.06 348 PRO A C 1
ATOM 2747 O O . PRO A 1 348 ? 15.520 7.472 -37.725 1.00 88.06 348 PRO A O 1
ATOM 2750 N N . LEU A 1 349 ? 17.205 7.766 -36.247 1.00 87.62 349 LEU A N 1
ATOM 2751 C CA . LEU A 1 349 ? 16.994 9.197 -36.092 1.00 87.62 349 LEU A CA 1
ATOM 2752 C C . LEU A 1 349 ? 17.628 9.974 -37.250 1.00 87.62 349 LEU A C 1
ATOM 2754 O O . LEU A 1 349 ? 18.597 9.484 -37.845 1.00 87.62 349 LEU A O 1
ATOM 2758 N N . PRO A 1 350 ? 17.125 11.189 -37.530 1.00 82.50 350 PRO A N 1
ATOM 2759 C CA . PRO A 1 350 ? 17.818 12.139 -38.384 1.00 82.50 350 PRO A CA 1
ATOM 2760 C C . PRO A 1 350 ? 19.244 12.428 -37.908 1.00 82.50 350 PRO A C 1
ATOM 2762 O O . PRO A 1 350 ? 19.570 12.295 -36.728 1.00 82.50 350 PRO A O 1
ATOM 2765 N N . SER A 1 351 ? 20.107 12.823 -38.843 1.00 77.44 351 SER A N 1
ATOM 2766 C CA . SER A 1 351 ? 21.492 13.204 -38.545 1.00 77.44 351 SER A CA 1
ATOM 2767 C C . SER A 1 351 ? 21.634 14.637 -38.033 1.00 77.44 351 SER A C 1
ATOM 2769 O O . SER A 1 351 ? 22.656 14.951 -37.424 1.00 77.44 351 SER A O 1
ATOM 2771 N N . ASP A 1 352 ? 20.650 15.495 -38.303 1.00 83.81 352 ASP A N 1
ATOM 2772 C CA . ASP A 1 352 ? 20.648 16.895 -37.889 1.00 83.81 352 ASP A CA 1
ATOM 2773 C C . ASP A 1 352 ? 19.938 17.048 -36.527 1.00 83.81 352 ASP A C 1
ATOM 2775 O O . ASP A 1 352 ? 18.765 16.685 -36.417 1.00 83.81 352 ASP A O 1
ATOM 2779 N N . PRO A 1 353 ? 20.614 17.565 -35.480 1.00 86.12 353 PRO A N 1
ATOM 2780 C CA . PRO A 1 353 ? 19.987 17.810 -34.182 1.00 86.12 353 PRO A CA 1
ATOM 2781 C C . PRO A 1 353 ? 18.855 18.846 -34.226 1.00 86.12 353 PRO A C 1
ATOM 2783 O O . PRO A 1 353 ? 17.973 18.788 -33.371 1.00 86.12 353 PRO A O 1
ATOM 2786 N N . SER A 1 354 ? 18.852 19.774 -35.191 1.00 83.62 354 SER A N 1
ATOM 2787 C CA . SER A 1 354 ? 17.808 20.804 -35.296 1.00 83.62 354 SER A CA 1
ATOM 2788 C C . SER A 1 354 ? 16.442 20.217 -35.668 1.00 83.62 354 SER A C 1
ATOM 2790 O O . SER A 1 354 ? 15.422 20.662 -35.150 1.00 83.62 354 SER A O 1
ATOM 2792 N N . GLU A 1 355 ? 16.414 19.126 -36.442 1.00 81.31 355 GLU A N 1
ATOM 2793 C CA . GLU A 1 355 ? 15.185 18.380 -36.765 1.00 81.31 355 GLU A CA 1
ATOM 2794 C C . GLU A 1 355 ? 14.539 17.727 -35.528 1.00 81.31 355 GLU A C 1
ATOM 2796 O O . GLU A 1 355 ? 13.393 17.283 -35.574 1.00 81.31 355 GLU A O 1
ATOM 2801 N N . PHE A 1 356 ? 15.265 17.643 -34.410 1.00 87.12 356 PHE A N 1
ATOM 2802 C CA . PHE A 1 356 ? 14.772 17.052 -33.172 1.00 87.12 356 PHE A CA 1
ATOM 2803 C C . PHE A 1 356 ? 14.165 18.080 -32.204 1.00 87.12 356 PHE A C 1
ATOM 2805 O O . PHE A 1 356 ? 13.435 17.691 -31.292 1.00 87.12 356 PHE A O 1
ATOM 2812 N N . GLU A 1 357 ? 14.424 19.378 -32.394 1.00 87.25 357 GLU A N 1
ATOM 2813 C CA . GLU A 1 357 ? 13.853 20.436 -31.545 1.00 87.25 357 GLU A CA 1
ATOM 2814 C C . GLU A 1 357 ? 12.321 20.419 -31.592 1.00 87.25 357 GLU A C 1
ATOM 2816 O O . GLU A 1 357 ? 11.680 20.440 -30.543 1.00 87.25 357 GLU A O 1
ATOM 2821 N N . GLU A 1 358 ? 11.740 20.245 -32.785 1.00 87.44 358 GLU A N 1
ATOM 2822 C CA . GLU A 1 358 ? 10.284 20.161 -32.970 1.00 87.44 358 GLU A CA 1
ATOM 2823 C C . GLU A 1 358 ? 9.653 19.036 -32.137 1.00 87.44 358 GLU A C 1
ATOM 2825 O O . GLU A 1 358 ? 8.579 19.209 -31.562 1.00 87.44 358 GLU A O 1
ATOM 2830 N N . TYR A 1 359 ? 10.335 17.893 -32.018 1.00 89.12 359 TYR A N 1
ATOM 2831 C CA . TYR A 1 359 ? 9.854 16.777 -31.207 1.00 89.12 359 TYR A CA 1
ATOM 2832 C C . TYR A 1 359 ? 9.917 17.083 -29.707 1.00 89.12 359 TYR A C 1
ATOM 2834 O O . TYR A 1 359 ? 8.990 16.744 -28.974 1.00 89.12 359 TYR A O 1
ATOM 2842 N N . VAL A 1 360 ? 10.988 17.725 -29.232 1.00 91.38 360 VAL A N 1
ATOM 2843 C CA . VAL A 1 360 ? 11.101 18.116 -27.815 1.00 91.38 360 VAL A CA 1
ATOM 2844 C C . VAL A 1 360 ? 10.011 19.125 -27.453 1.00 91.38 360 VAL A C 1
ATOM 2846 O O . VAL A 1 360 ? 9.381 18.992 -26.399 1.00 91.38 360 VAL A O 1
ATOM 2849 N N . ASP A 1 361 ? 9.753 20.089 -28.336 1.00 90.69 361 ASP A N 1
ATOM 2850 C CA . ASP A 1 361 ? 8.690 21.080 -28.170 1.00 90.69 361 ASP A CA 1
ATOM 2851 C C . ASP A 1 361 ? 7.303 20.425 -28.177 1.00 90.69 361 ASP A C 1
ATOM 2853 O O . ASP A 1 361 ? 6.461 20.735 -27.328 1.00 90.69 361 ASP A O 1
ATOM 2857 N N . GLU A 1 362 ? 7.064 19.474 -29.085 1.00 91.56 362 GLU A N 1
ATOM 2858 C CA . GLU A 1 362 ? 5.825 18.697 -29.116 1.00 91.56 362 GLU A CA 1
ATOM 2859 C C . GLU A 1 362 ? 5.618 17.926 -27.809 1.00 91.56 362 GLU A C 1
ATOM 2861 O O . GLU A 1 362 ? 4.562 18.052 -27.186 1.00 91.56 362 GLU A O 1
ATOM 2866 N N . MET A 1 363 ? 6.630 17.192 -27.344 1.00 92.75 363 MET A N 1
ATOM 2867 C CA . MET A 1 363 ? 6.565 16.436 -26.092 1.00 92.75 363 MET A CA 1
ATOM 2868 C C . MET A 1 363 ? 6.305 17.351 -24.891 1.00 92.75 363 MET A C 1
ATOM 2870 O O . ME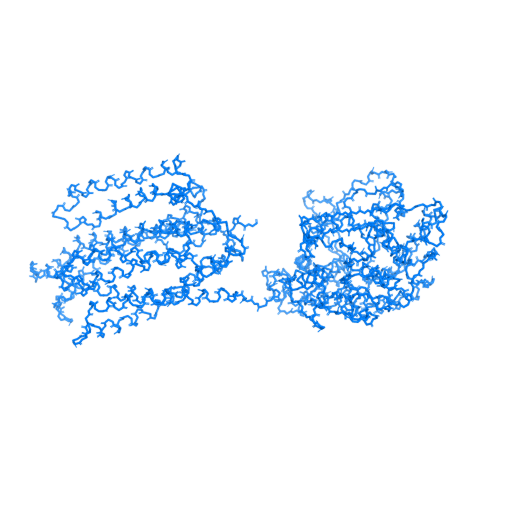T A 1 363 ? 5.462 17.034 -24.050 1.00 92.75 363 MET A O 1
ATOM 2874 N N . GLY A 1 364 ? 6.971 18.509 -24.824 1.00 92.56 364 GLY A N 1
ATOM 2875 C CA . GLY A 1 364 ? 6.744 19.517 -23.784 1.00 92.56 364 GLY A CA 1
ATOM 2876 C C . GLY A 1 364 ? 5.339 20.130 -23.817 1.00 92.56 364 GLY A C 1
ATOM 2877 O O . GLY A 1 364 ? 4.805 20.493 -22.768 1.00 92.56 364 GLY A O 1
ATOM 2878 N N . ARG A 1 365 ? 4.711 20.208 -24.998 1.00 93.12 365 ARG A N 1
ATOM 2879 C CA . ARG A 1 365 ? 3.314 20.641 -25.156 1.00 93.12 365 ARG A CA 1
ATOM 2880 C C . ARG A 1 365 ? 2.317 19.556 -24.747 1.00 93.12 365 ARG A C 1
ATOM 2882 O O . ARG A 1 365 ? 1.237 19.897 -24.271 1.00 93.12 365 ARG A O 1
ATOM 2889 N N . VAL A 1 366 ? 2.647 18.280 -24.959 1.00 93.69 366 VAL A N 1
ATOM 2890 C CA . VAL A 1 366 ? 1.805 17.146 -24.539 1.00 93.69 366 VAL A CA 1
ATOM 2891 C C . VAL A 1 366 ? 1.830 16.981 -23.022 1.00 93.69 366 VAL A C 1
ATOM 2893 O O . VAL A 1 366 ? 0.775 16.767 -22.435 1.00 93.69 366 VAL A O 1
ATOM 2896 N N . SER A 1 367 ? 3.002 17.100 -22.391 1.00 95.06 367 SER A N 1
ATOM 2897 C CA . SER A 1 367 ? 3.131 17.057 -20.933 1.00 95.06 367 SER A CA 1
ATOM 2898 C C . SER A 1 367 ? 4.173 18.040 -20.429 1.00 95.06 367 SER A C 1
ATOM 2900 O O . SER A 1 367 ? 5.369 17.928 -20.721 1.00 95.06 367 SER A O 1
ATOM 2902 N N . GLN A 1 368 ? 3.734 18.943 -19.558 1.00 91.25 368 GLN A N 1
ATOM 2903 C CA . GLN A 1 368 ? 4.641 19.840 -18.850 1.00 91.25 368 GLN A CA 1
ATOM 2904 C C . GLN A 1 368 ? 5.421 19.105 -17.758 1.00 91.25 368 GLN A C 1
ATOM 2906 O O . GLN A 1 368 ? 6.575 19.449 -17.485 1.00 91.25 368 GLN A O 1
ATOM 2911 N N . ALA A 1 369 ? 4.828 18.092 -17.123 1.00 90.38 369 ALA A N 1
ATOM 2912 C CA . ALA A 1 369 ? 5.442 17.351 -16.027 1.00 90.38 369 ALA A CA 1
ATOM 2913 C C . ALA A 1 369 ? 6.625 16.489 -16.492 1.00 90.38 369 ALA A C 1
ATOM 2915 O O . ALA A 1 369 ? 7.662 16.482 -15.828 1.00 90.38 369 ALA A O 1
ATOM 2916 N N . SER A 1 370 ? 6.501 15.806 -17.636 1.00 90.69 370 SER A N 1
ATOM 2917 C CA . SER A 1 370 ? 7.466 14.777 -18.057 1.00 90.69 370 SER A CA 1
ATOM 2918 C C . SER A 1 370 ? 7.926 14.849 -19.516 1.00 90.69 370 SER A C 1
ATOM 2920 O O . SER A 1 370 ? 8.964 14.267 -19.829 1.00 90.69 370 SER A O 1
ATOM 2922 N N . GLY A 1 371 ? 7.237 15.592 -20.392 1.00 91.62 371 GLY A N 1
ATOM 2923 C CA . GLY A 1 371 ? 7.484 15.616 -21.842 1.00 91.62 371 GLY A CA 1
ATOM 2924 C C . GLY A 1 371 ? 8.954 15.782 -22.225 1.00 91.62 371 GLY A C 1
ATOM 2925 O O . GLY A 1 371 ? 9.562 14.945 -22.897 1.00 91.62 371 GLY A O 1
ATOM 2926 N N . VAL A 1 372 ? 9.562 16.847 -21.710 1.00 91.38 372 VAL A N 1
ATOM 2927 C CA . VAL A 1 372 ? 10.971 17.177 -21.960 1.00 91.38 372 VAL A CA 1
ATOM 2928 C C . VAL A 1 372 ? 11.934 16.144 -21.352 1.00 91.38 372 VAL A C 1
ATOM 2930 O O . VAL A 1 372 ? 13.009 15.902 -21.895 1.00 91.38 372 VAL A O 1
ATOM 2933 N N . ILE A 1 373 ? 11.564 15.510 -20.237 1.00 90.56 373 ILE A N 1
ATOM 2934 C CA . ILE A 1 373 ? 12.402 14.512 -19.556 1.00 90.56 373 ILE A CA 1
ATOM 2935 C C . ILE A 1 373 ? 12.458 13.225 -20.385 1.00 90.56 373 ILE A C 1
ATOM 2937 O O . ILE A 1 373 ? 13.550 12.736 -20.671 1.00 90.56 373 ILE A O 1
ATOM 2941 N N . VAL A 1 374 ? 11.299 12.730 -20.826 1.00 91.06 374 VAL A N 1
ATOM 2942 C CA . VAL A 1 374 ? 11.170 11.502 -21.633 1.00 91.06 374 VAL A CA 1
ATOM 2943 C C . VAL A 1 374 ? 11.728 11.690 -23.048 1.00 91.06 374 VAL A C 1
ATOM 2945 O O . VAL A 1 374 ? 12.203 10.743 -23.670 1.00 91.06 374 VAL A O 1
ATOM 2948 N N . SER A 1 375 ? 11.792 12.927 -23.551 1.00 91.19 375 SER A N 1
ATOM 2949 C CA . SER A 1 375 ? 12.420 13.220 -24.849 1.00 91.19 375 SER A CA 1
ATOM 2950 C C . SER A 1 375 ? 13.881 12.751 -24.937 1.00 91.19 375 SER A C 1
ATOM 2952 O O . SER A 1 375 ? 14.347 12.393 -26.023 1.00 91.19 375 SER A O 1
ATOM 2954 N N . LYS A 1 376 ? 14.594 12.689 -23.799 1.00 89.50 376 LYS A N 1
ATOM 2955 C CA . LYS A 1 376 ? 15.972 12.175 -23.701 1.00 89.50 376 LYS A CA 1
ATOM 2956 C C . LYS A 1 376 ? 16.096 10.724 -24.176 1.00 89.50 376 LYS A C 1
ATOM 2958 O O . LYS A 1 376 ? 17.135 10.380 -24.739 1.00 89.50 376 LYS A O 1
ATOM 2963 N N . ASP A 1 377 ? 15.067 9.899 -24.001 1.00 89.44 377 ASP A N 1
ATOM 2964 C CA . ASP A 1 377 ? 15.116 8.473 -24.344 1.00 89.44 377 ASP A CA 1
ATOM 2965 C C . ASP A 1 377 ? 15.274 8.282 -25.849 1.00 89.44 377 ASP A C 1
ATOM 2967 O O . ASP A 1 377 ? 16.152 7.552 -26.307 1.00 89.44 377 ASP A O 1
ATOM 2971 N N . ARG A 1 378 ? 14.502 9.034 -26.639 1.00 90.00 378 ARG A N 1
ATOM 2972 C CA . ARG A 1 378 ? 14.637 9.029 -28.095 1.00 90.00 378 ARG A CA 1
ATOM 2973 C C . ARG A 1 378 ? 15.981 9.641 -28.516 1.00 90.00 378 ARG A C 1
ATOM 2975 O O . ARG A 1 378 ? 16.665 9.041 -29.342 1.00 90.00 378 ARG A O 1
ATOM 2982 N N . ILE A 1 379 ? 16.429 10.749 -27.905 1.00 91.81 379 ILE A N 1
ATOM 2983 C CA . ILE A 1 379 ? 17.752 11.361 -28.189 1.00 91.81 379 ILE A CA 1
ATOM 2984 C C . ILE A 1 379 ? 18.898 10.387 -27.927 1.00 91.81 379 ILE A C 1
ATOM 2986 O O . ILE A 1 379 ? 19.917 10.456 -28.611 1.00 91.81 379 ILE A O 1
ATOM 2990 N N . ALA A 1 380 ? 18.742 9.444 -26.995 1.00 91.81 380 ALA A N 1
ATOM 2991 C CA . ALA A 1 380 ? 19.760 8.441 -26.710 1.00 91.81 380 ALA A CA 1
ATOM 2992 C C . ALA A 1 380 ? 20.157 7.617 -27.951 1.00 91.81 380 ALA A C 1
ATOM 2994 O O . ALA A 1 380 ? 21.240 7.037 -27.961 1.00 91.81 380 ALA A O 1
ATOM 2995 N N . CYS A 1 381 ? 19.336 7.605 -29.008 1.00 93.31 381 CYS A N 1
ATOM 2996 C CA . CYS A 1 381 ? 19.621 6.972 -30.297 1.00 93.31 381 CYS A CA 1
ATOM 2997 C C . CYS A 1 381 ? 20.488 7.800 -31.258 1.00 93.31 381 CYS A C 1
ATOM 2999 O O . CYS A 1 381 ? 20.850 7.294 -32.328 1.00 93.31 381 CYS A O 1
ATOM 3001 N N . ALA A 1 382 ? 20.807 9.053 -30.924 1.00 92.69 382 ALA A N 1
ATOM 3002 C CA . ALA A 1 382 ? 21.599 9.945 -31.763 1.00 92.69 382 ALA A CA 1
ATOM 3003 C C . ALA A 1 382 ? 22.983 9.349 -32.054 1.00 92.69 382 ALA A C 1
ATOM 3005 O O . ALA A 1 382 ? 23.640 8.796 -31.177 1.00 92.69 382 ALA A O 1
ATOM 3006 N N . GLY A 1 383 ? 23.426 9.434 -33.310 1.00 89.06 383 GLY A N 1
ATOM 3007 C CA . GLY A 1 383 ? 24.733 8.919 -33.729 1.00 89.06 383 GLY A CA 1
ATOM 3008 C C . GLY A 1 383 ? 24.828 7.400 -33.913 1.00 89.06 383 GLY A C 1
ATOM 3009 O O . GLY A 1 383 ? 25.881 6.922 -34.333 1.00 89.06 383 GLY A O 1
ATOM 3010 N N . ARG A 1 384 ? 23.757 6.634 -33.660 1.00 91.00 384 ARG A N 1
ATOM 3011 C CA . ARG A 1 384 ? 23.768 5.173 -33.818 1.00 91.00 384 ARG A CA 1
ATOM 3012 C C . ARG A 1 384 ? 23.851 4.729 -35.282 1.00 91.00 384 ARG A C 1
ATOM 3014 O O . ARG A 1 384 ? 22.942 4.991 -36.081 1.00 91.00 384 ARG A O 1
ATOM 3021 N N . GLN A 1 385 ? 24.881 3.951 -35.605 1.00 91.25 385 GLN A N 1
ATOM 3022 C CA . GLN A 1 385 ? 25.153 3.410 -36.940 1.00 91.25 385 GLN A CA 1
ATOM 3023 C C . GLN A 1 385 ? 24.843 1.912 -37.036 1.00 91.25 385 GLN A C 1
ATOM 3025 O O . GLN A 1 385 ? 24.367 1.434 -38.069 1.00 91.25 385 GLN A O 1
ATOM 3030 N N . VAL A 1 386 ? 25.084 1.150 -35.968 1.00 93.50 386 VAL A N 1
ATOM 3031 C CA . VAL A 1 386 ? 24.877 -0.298 -35.935 1.00 93.50 386 VAL A CA 1
ATOM 3032 C C . VAL A 1 386 ? 23.390 -0.609 -35.804 1.00 93.50 386 VAL A C 1
ATOM 3034 O O . VAL A 1 386 ? 22.741 -0.295 -34.802 1.00 93.50 386 VAL A O 1
ATOM 3037 N N . ARG A 1 387 ? 22.860 -1.286 -36.825 1.00 92.81 387 ARG A N 1
ATOM 3038 C CA . ARG A 1 387 ? 21.474 -1.760 -36.879 1.00 92.81 387 ARG A CA 1
ATOM 3039 C C . ARG A 1 387 ? 21.399 -3.268 -36.662 1.00 92.81 387 ARG A C 1
ATOM 3041 O O . ARG A 1 387 ? 22.312 -3.984 -37.086 1.00 92.81 387 ARG A O 1
ATOM 3048 N N . PRO A 1 388 ? 20.338 -3.762 -36.005 1.00 93.50 388 PRO A N 1
ATOM 3049 C CA . PRO A 1 388 ? 20.170 -5.193 -35.819 1.00 93.50 388 PRO A CA 1
ATOM 3050 C C . PRO A 1 388 ? 19.909 -5.905 -37.146 1.00 93.50 388 PRO A C 1
ATOM 3052 O O . PRO A 1 388 ? 19.265 -5.370 -38.049 1.00 93.50 388 PRO A O 1
ATOM 3055 N N . LYS A 1 389 ? 20.413 -7.136 -37.247 1.00 94.06 389 LYS A N 1
ATOM 3056 C CA . LYS A 1 389 ? 20.256 -8.001 -38.422 1.00 94.06 389 LYS A CA 1
ATOM 3057 C C . LYS A 1 389 ? 18.815 -8.491 -38.573 1.00 94.06 389 LYS A C 1
ATOM 3059 O O . LYS A 1 389 ? 18.355 -8.701 -39.689 1.00 94.06 389 LYS A O 1
ATOM 3064 N N . TRP A 1 390 ? 18.108 -8.644 -37.456 1.00 94.38 390 TRP A N 1
ATOM 3065 C CA . TRP A 1 390 ? 16.715 -9.065 -37.420 1.00 94.38 390 TRP A CA 1
ATOM 3066 C C . TRP A 1 390 ? 15.877 -8.053 -36.643 1.00 94.38 390 TRP A C 1
ATOM 3068 O O . TRP A 1 390 ? 16.184 -7.755 -35.490 1.00 94.38 390 TRP A O 1
ATOM 3078 N N . ARG A 1 391 ? 14.830 -7.518 -37.271 1.00 91.44 391 ARG A N 1
ATOM 3079 C CA . ARG A 1 391 ? 13.823 -6.650 -36.646 1.00 91.44 391 ARG A CA 1
ATOM 3080 C C . ARG A 1 391 ? 12.445 -7.176 -36.991 1.00 91.44 391 ARG A C 1
ATOM 3082 O O . ARG A 1 391 ? 12.233 -7.637 -38.111 1.00 91.44 391 ARG A O 1
ATOM 3089 N N . PHE A 1 392 ? 11.531 -7.064 -36.042 1.00 91.81 392 PHE A N 1
ATOM 3090 C CA . PHE A 1 392 ? 10.114 -7.286 -36.264 1.00 91.81 392 PHE A CA 1
ATOM 3091 C C . PHE A 1 392 ? 9.433 -5.916 -36.267 1.00 91.81 392 PHE A C 1
ATOM 3093 O O . PHE A 1 392 ? 9.566 -5.180 -35.299 1.00 91.81 392 PHE A O 1
ATOM 3100 N N . ASN A 1 393 ? 8.774 -5.556 -37.370 1.00 88.19 393 ASN A N 1
ATOM 3101 C CA . ASN A 1 393 ? 8.131 -4.245 -37.546 1.00 88.19 393 ASN A CA 1
ATOM 3102 C C . ASN A 1 393 ? 6.597 -4.375 -37.600 1.00 88.19 393 ASN A C 1
ATOM 3104 O O . ASN A 1 393 ? 5.941 -3.564 -38.245 1.00 88.19 393 ASN A O 1
ATOM 3108 N N . GLY A 1 394 ? 6.044 -5.435 -37.007 1.00 89.31 394 GLY A N 1
ATOM 3109 C CA . GLY A 1 394 ? 4.628 -5.769 -37.112 1.00 89.31 394 GLY A CA 1
ATOM 3110 C C . GLY A 1 394 ? 4.244 -6.534 -38.395 1.00 89.31 394 GLY A C 1
ATOM 3111 O O . GLY A 1 394 ? 5.124 -6.991 -39.137 1.00 89.31 394 GLY A O 1
ATOM 3112 N N . PRO A 1 395 ? 2.931 -6.698 -38.651 1.00 94.25 395 PRO A N 1
ATOM 3113 C CA . PRO A 1 395 ? 1.830 -6.142 -37.854 1.00 94.25 395 PRO A CA 1
ATOM 3114 C C . PRO A 1 395 ? 1.753 -6.767 -36.453 1.00 94.25 395 PRO A C 1
ATOM 3116 O O . PRO A 1 395 ? 2.021 -7.958 -36.286 1.00 94.25 395 PRO A O 1
ATOM 3119 N N . PHE A 1 396 ? 1.382 -5.973 -35.445 1.00 95.56 396 PHE A N 1
ATOM 3120 C CA . PHE A 1 396 ? 1.093 -6.459 -34.086 1.00 95.56 396 PHE A CA 1
ATOM 3121 C C . PHE A 1 396 ? -0.360 -6.917 -33.974 1.00 95.56 396 PHE A C 1
ATOM 3123 O O . PHE A 1 396 ? -1.103 -6.509 -33.085 1.00 95.56 396 PHE A O 1
ATOM 3130 N N . GLU A 1 397 ? -0.759 -7.762 -34.922 1.00 95.62 397 GLU A N 1
ATOM 3131 C CA . GLU A 1 397 ? -2.115 -8.270 -35.040 1.00 95.62 397 GLU A CA 1
ATOM 3132 C C . GLU A 1 397 ? -2.090 -9.791 -35.107 1.00 95.62 397 GLU A C 1
ATOM 3134 O O . GLU A 1 397 ? -1.453 -10.377 -35.985 1.00 95.62 397 GLU A O 1
ATOM 3139 N N . ALA A 1 398 ? -2.787 -10.448 -34.183 1.00 95.31 398 ALA A N 1
ATOM 3140 C CA . ALA A 1 398 ? -2.895 -11.898 -34.194 1.00 95.31 398 ALA A CA 1
ATOM 3141 C C . ALA A 1 398 ? -4.114 -12.403 -33.418 1.00 95.31 398 ALA A C 1
ATOM 3143 O O . ALA A 1 398 ? -4.659 -11.743 -32.532 1.00 95.31 398 ALA A O 1
ATOM 3144 N N . LYS A 1 399 ? -4.512 -13.642 -33.721 1.00 96.62 399 LYS A N 1
ATOM 3145 C CA . LYS A 1 399 ? -5.394 -14.427 -32.860 1.00 96.62 399 LYS A CA 1
ATOM 3146 C C . LYS A 1 399 ? -4.548 -15.452 -32.115 1.00 96.62 399 LYS A C 1
ATOM 3148 O O . LYS A 1 399 ? -4.135 -16.448 -32.701 1.00 96.62 399 LYS A O 1
ATOM 3153 N N . THR A 1 400 ? -4.304 -15.207 -30.836 1.00 96.00 400 THR A N 1
ATOM 3154 C CA . THR A 1 400 ? -3.663 -16.177 -29.944 1.00 96.00 400 THR A CA 1
ATOM 3155 C C . THR A 1 400 ? -4.637 -17.301 -29.587 1.00 96.00 400 THR A C 1
ATOM 3157 O O . THR A 1 400 ? -5.857 -17.166 -29.729 1.00 96.00 400 THR A O 1
ATOM 3160 N N . LYS A 1 401 ? -4.115 -18.440 -29.118 1.00 91.62 401 LYS A N 1
ATOM 3161 C CA . LYS A 1 401 ? -4.955 -19.580 -28.708 1.00 91.62 401 LYS A CA 1
ATOM 3162 C C . LYS A 1 401 ? -5.904 -19.215 -27.564 1.00 91.62 401 LYS A C 1
ATOM 3164 O O . LYS A 1 401 ? -7.058 -19.641 -27.560 1.00 91.62 401 LYS A O 1
ATOM 3169 N N . PHE A 1 402 ? -5.414 -18.408 -26.630 1.00 95.25 402 PHE A N 1
ATOM 3170 C CA . PHE A 1 402 ? -6.203 -17.790 -25.575 1.00 95.25 402 PHE A CA 1
ATOM 3171 C C . PHE A 1 402 ? -6.047 -16.274 -25.628 1.00 95.25 402 PHE A C 1
ATOM 3173 O O . PHE A 1 402 ? -4.933 -15.803 -25.878 1.00 95.25 402 PHE A O 1
ATOM 3180 N N . PRO A 1 403 ? -7.118 -15.502 -25.380 1.00 97.25 403 PRO A N 1
ATOM 3181 C CA . PRO A 1 403 ? -7.036 -14.057 -25.508 1.00 97.25 403 PRO A CA 1
ATOM 3182 C C . PRO A 1 403 ? -6.150 -13.432 -24.429 1.00 97.25 403 PRO A C 1
ATOM 3184 O O . PRO A 1 403 ? -6.065 -13.938 -23.305 1.00 97.25 403 PRO A O 1
ATOM 3187 N N . ILE A 1 404 ? -5.483 -12.340 -24.797 1.00 98.38 404 ILE A N 1
ATOM 3188 C CA . ILE A 1 404 ? -4.547 -11.598 -23.944 1.00 98.38 404 ILE A CA 1
ATOM 3189 C C . ILE A 1 404 ? -5.322 -10.748 -22.927 1.00 98.38 404 ILE A C 1
ATOM 3191 O O . ILE A 1 404 ? -6.363 -10.175 -23.256 1.00 98.38 404 ILE A O 1
ATOM 3195 N N . LEU A 1 405 ? -4.802 -10.646 -21.703 1.00 98.56 405 LEU A N 1
ATOM 3196 C CA . LEU A 1 405 ? -5.274 -9.701 -20.693 1.00 98.56 405 LEU A CA 1
ATOM 3197 C C . LEU A 1 405 ? -4.339 -8.487 -20.648 1.00 98.56 405 LEU A C 1
ATOM 3199 O O . LEU A 1 405 ? -3.195 -8.590 -20.208 1.00 98.56 405 LEU A O 1
ATOM 3203 N N . PHE A 1 406 ? -4.826 -7.330 -21.075 1.00 98.56 406 PHE A N 1
ATOM 3204 C CA . PHE A 1 406 ? -4.118 -6.061 -20.946 1.00 98.56 406 PHE A CA 1
ATOM 3205 C C . PHE A 1 406 ? -4.502 -5.402 -19.621 1.00 98.56 406 PHE A C 1
ATOM 3207 O O . PHE A 1 406 ? -5.682 -5.236 -19.333 1.00 98.56 406 PHE A O 1
ATOM 3214 N N . VAL A 1 407 ? -3.518 -5.021 -18.813 1.00 98.50 407 VAL A N 1
ATOM 3215 C CA . VAL A 1 407 ? -3.701 -4.311 -17.544 1.00 98.50 407 VAL A CA 1
ATOM 3216 C C . VAL A 1 407 ? -3.084 -2.925 -17.670 1.00 98.50 407 VAL A C 1
ATOM 3218 O O . VAL A 1 407 ? -1.944 -2.770 -18.113 1.00 98.50 407 VAL A O 1
ATOM 3221 N N . ALA A 1 408 ? -3.841 -1.900 -17.309 1.00 97.50 408 ALA A N 1
ATOM 3222 C CA . ALA A 1 408 ? -3.360 -0.529 -17.316 1.00 97.50 408 ALA A CA 1
ATOM 3223 C C . ALA A 1 408 ? -3.939 0.248 -16.145 1.00 97.50 408 ALA A C 1
ATOM 3225 O O . ALA A 1 408 ? -5.081 0.031 -15.743 1.00 97.50 408 ALA A O 1
ATOM 3226 N N . ASN A 1 409 ? -3.161 1.185 -15.622 1.00 97.00 409 ASN A N 1
ATOM 3227 C CA . ASN A 1 409 ? -3.678 2.136 -14.655 1.00 97.00 409 ASN A CA 1
ATOM 3228 C C . ASN A 1 409 ? -4.542 3.188 -15.360 1.00 97.00 409 ASN A C 1
ATOM 3230 O O . ASN A 1 409 ? -4.379 3.437 -16.555 1.00 97.00 409 ASN A O 1
ATOM 3234 N N . MET A 1 410 ? -5.448 3.824 -14.617 1.00 95.62 410 MET A N 1
ATOM 3235 C CA . MET A 1 410 ? -6.237 4.959 -15.101 1.00 95.62 410 MET A CA 1
ATOM 3236 C C . MET A 1 410 ? -5.327 6.072 -15.633 1.00 95.62 410 MET A C 1
ATOM 3238 O O . MET A 1 410 ? -5.650 6.668 -16.657 1.00 95.62 410 MET A O 1
ATOM 3242 N N . ALA A 1 411 ? -4.218 6.336 -14.936 1.00 96.38 411 ALA A N 1
ATOM 3243 C CA . ALA A 1 411 ? -3.192 7.273 -15.367 1.00 96.38 411 ALA A CA 1
ATOM 3244 C C . ALA A 1 411 ? -1.797 6.726 -15.032 1.00 96.38 411 ALA A C 1
ATOM 3246 O O . ALA A 1 411 ? -1.447 6.522 -13.865 1.00 96.38 411 ALA A O 1
ATOM 3247 N N . ASP A 1 412 ? -1.000 6.508 -16.072 1.00 97.19 412 ASP A N 1
ATOM 3248 C CA . ASP A 1 412 ? 0.362 5.981 -16.000 1.00 97.19 412 ASP A CA 1
ATOM 3249 C C . ASP A 1 412 ? 1.309 6.932 -16.736 1.00 97.19 412 ASP A C 1
ATOM 3251 O O . ASP A 1 412 ? 1.130 7.223 -17.917 1.00 97.19 412 ASP A O 1
ATOM 3255 N N . ASN A 1 413 ? 2.325 7.433 -16.038 1.00 94.56 413 ASN A N 1
ATOM 3256 C CA . ASN A 1 413 ? 3.185 8.500 -16.541 1.00 94.56 413 ASN A CA 1
ATOM 3257 C C . ASN A 1 413 ? 4.187 8.068 -17.627 1.00 94.56 413 ASN A C 1
ATOM 3259 O O . ASN A 1 413 ? 4.921 8.931 -18.100 1.00 94.56 413 ASN A O 1
ATOM 3263 N N . ILE A 1 414 ? 4.264 6.774 -17.959 1.00 93.69 414 ILE A N 1
ATOM 3264 C CA . ILE A 1 414 ? 5.154 6.216 -18.994 1.00 93.69 414 ILE A CA 1
ATOM 3265 C C . ILE A 1 414 ? 4.376 5.355 -19.997 1.00 93.69 414 ILE A C 1
ATOM 3267 O O . ILE A 1 414 ? 4.676 5.353 -21.191 1.00 93.69 414 ILE A O 1
ATOM 3271 N N . THR A 1 415 ? 3.381 4.601 -19.530 1.00 95.88 415 THR A N 1
ATOM 3272 C CA . THR A 1 415 ? 2.589 3.668 -20.344 1.00 95.88 415 THR A CA 1
ATOM 3273 C C . THR A 1 415 ? 1.097 3.931 -20.186 1.00 95.88 415 THR A C 1
ATOM 3275 O O . THR A 1 415 ? 0.408 3.153 -19.521 1.00 95.88 415 THR A O 1
ATOM 3278 N N . PRO A 1 416 ? 0.581 5.031 -20.767 1.00 96.56 416 PRO A N 1
ATOM 3279 C CA . PRO A 1 416 ? -0.780 5.493 -20.514 1.00 96.56 416 PRO A CA 1
ATOM 3280 C C . PRO A 1 416 ? -1.837 4.470 -20.939 1.00 96.56 416 PRO A C 1
ATOM 3282 O O . PRO A 1 416 ? -1.612 3.614 -21.803 1.00 96.56 416 PRO A O 1
ATOM 3285 N N . LEU A 1 417 ? -3.053 4.636 -20.421 1.00 96.25 417 LEU A N 1
ATOM 3286 C CA . LEU A 1 417 ? -4.178 3.740 -20.707 1.00 96.25 417 LEU A CA 1
ATOM 3287 C C . LEU A 1 417 ? -4.479 3.606 -22.212 1.00 96.25 417 LEU A C 1
ATOM 3289 O O . LEU A 1 417 ? -4.911 2.548 -22.678 1.00 96.25 417 LEU A O 1
ATOM 3293 N N . VAL A 1 418 ? -4.240 4.664 -22.994 1.00 96.31 418 VAL A N 1
ATOM 3294 C CA . VAL A 1 418 ? -4.440 4.637 -24.452 1.00 96.31 418 VAL A CA 1
ATOM 3295 C C . VAL A 1 418 ? -3.558 3.595 -25.143 1.00 96.31 418 VAL A C 1
ATOM 3297 O O . VAL A 1 418 ? -4.036 2.919 -26.049 1.00 96.31 418 VAL A O 1
ATOM 3300 N N . SER A 1 419 ? -2.327 3.384 -24.674 1.00 97.69 419 SER A N 1
ATOM 3301 C CA . SER A 1 419 ? -1.407 2.399 -25.250 1.00 97.69 419 SER A CA 1
ATOM 3302 C C . SER A 1 419 ? -1.928 0.972 -25.068 1.00 97.69 419 SER A C 1
ATOM 3304 O O . SER A 1 419 ? -1.874 0.166 -25.992 1.00 97.69 419 SER A O 1
ATOM 3306 N N . ALA A 1 420 ? -2.522 0.663 -23.910 1.00 97.38 420 ALA A N 1
ATOM 3307 C CA . ALA A 1 420 ? -3.154 -0.637 -23.672 1.00 97.38 420 ALA A CA 1
ATOM 3308 C C . ALA A 1 420 ? -4.351 -0.878 -24.603 1.00 97.38 420 ALA A C 1
ATOM 3310 O O . ALA A 1 420 ? -4.521 -1.980 -25.123 1.00 97.38 420 ALA A O 1
ATOM 3311 N N . ARG A 1 421 ? -5.159 0.160 -24.856 1.00 96.94 421 ARG A N 1
ATOM 3312 C CA . ARG A 1 421 ? -6.293 0.094 -25.791 1.00 96.94 421 ARG A CA 1
ATOM 3313 C C . ARG A 1 421 ? -5.834 -0.085 -27.237 1.00 96.94 421 ARG A C 1
ATOM 3315 O O . ARG A 1 421 ? -6.410 -0.909 -27.942 1.00 96.94 421 ARG A O 1
ATOM 3322 N N . ASN A 1 422 ? -4.794 0.637 -27.656 1.00 97.00 422 ASN A N 1
ATOM 3323 C CA . ASN A 1 422 ? -4.206 0.508 -28.990 1.00 97.00 422 ASN A CA 1
ATOM 3324 C C . ASN A 1 422 ? -3.659 -0.905 -29.212 1.00 97.00 422 ASN A C 1
ATOM 3326 O O . ASN A 1 422 ? -4.014 -1.554 -30.192 1.00 97.00 422 ASN A O 1
ATOM 3330 N N . ASN A 1 423 ? -2.872 -1.418 -28.264 1.00 97.88 423 ASN A N 1
ATOM 3331 C CA . ASN A 1 423 ? -2.319 -2.768 -28.342 1.00 97.88 423 ASN A CA 1
ATOM 3332 C C . ASN A 1 423 ? -3.429 -3.831 -28.347 1.00 97.88 423 ASN A C 1
ATOM 3334 O O . ASN A 1 423 ? -3.407 -4.740 -29.173 1.00 97.88 423 ASN A O 1
ATOM 3338 N N . SER A 1 424 ? -4.438 -3.697 -27.477 1.00 97.69 424 SER A N 1
ATOM 3339 C CA . SER A 1 424 ? -5.582 -4.617 -27.434 1.00 97.69 424 SER A CA 1
ATOM 3340 C C . SER A 1 424 ? -6.395 -4.623 -28.730 1.00 97.69 424 SER A C 1
ATOM 3342 O O . SER A 1 424 ? -7.009 -5.636 -29.042 1.00 97.69 424 SER A O 1
ATOM 3344 N N . ALA A 1 425 ? -6.417 -3.535 -29.504 1.00 96.94 425 ALA A N 1
ATOM 3345 C CA . ALA A 1 425 ? -7.156 -3.494 -30.765 1.00 96.94 425 ALA A CA 1
ATOM 3346 C C . ALA A 1 425 ? -6.580 -4.448 -31.831 1.00 96.94 425 ALA A C 1
ATOM 3348 O O . ALA A 1 425 ? -7.324 -4.898 -32.703 1.00 96.94 425 ALA A O 1
ATOM 3349 N N . GLY A 1 426 ? -5.285 -4.781 -31.753 1.00 96.56 426 GLY A N 1
ATOM 3350 C CA . GLY A 1 426 ? -4.630 -5.712 -32.678 1.00 96.56 426 GLY A CA 1
ATOM 3351 C C . GLY A 1 426 ? -4.832 -7.193 -32.334 1.00 96.56 426 GLY A C 1
ATOM 3352 O O . GLY A 1 426 ? -4.724 -8.057 -33.207 1.00 96.56 426 GLY A O 1
ATOM 3353 N N . PHE A 1 427 ? -5.165 -7.523 -31.083 1.00 97.38 427 PHE A N 1
ATOM 3354 C CA . PHE A 1 427 ? -5.301 -8.910 -30.635 1.00 97.38 427 PHE A CA 1
ATOM 3355 C C . PHE A 1 427 ? -6.766 -9.303 -30.469 1.00 97.38 427 PHE A C 1
ATOM 3357 O O . PHE A 1 427 ? -7.530 -8.710 -29.715 1.00 97.38 427 PHE A O 1
ATOM 3364 N N . LYS A 1 428 ? -7.187 -10.341 -31.193 1.00 96.19 428 LYS A N 1
ATOM 3365 C CA . LYS A 1 428 ? -8.598 -10.733 -31.201 1.00 96.19 428 LYS A CA 1
ATOM 3366 C C . LYS A 1 428 ? -9.040 -11.285 -29.838 1.00 96.19 428 LYS A C 1
ATOM 3368 O O . LYS A 1 428 ? -8.350 -12.117 -29.254 1.00 96.19 428 LYS A O 1
ATOM 3373 N N . ASP A 1 429 ? -10.235 -10.877 -29.405 1.00 95.62 429 ASP A N 1
ATOM 3374 C CA . ASP A 1 429 ? -10.913 -11.314 -28.174 1.00 95.62 429 ASP A CA 1
ATOM 3375 C C . ASP A 1 429 ? -10.196 -10.901 -26.863 1.00 95.62 429 ASP A C 1
ATOM 3377 O O . ASP A 1 429 ? -10.591 -11.354 -25.787 1.00 95.62 429 ASP A O 1
ATOM 3381 N N . SER A 1 430 ? -9.142 -10.072 -26.925 1.00 97.19 430 SER A N 1
ATOM 3382 C CA . SER A 1 430 ? -8.442 -9.584 -25.731 1.00 97.19 430 SER A CA 1
ATOM 3383 C C . SER A 1 430 ? -9.284 -8.590 -24.932 1.00 97.19 430 SER A C 1
ATOM 3385 O O . SER A 1 430 ? -10.223 -7.987 -25.449 1.00 97.19 430 SER A O 1
ATOM 3387 N N . VAL A 1 431 ? -8.932 -8.416 -23.658 1.00 97.50 431 VAL A N 1
ATOM 3388 C CA . VAL A 1 431 ? -9.653 -7.540 -22.723 1.00 97.50 431 VAL A CA 1
ATOM 3389 C C . VAL A 1 431 ? -8.687 -6.562 -22.067 1.00 97.50 431 VAL A C 1
ATOM 3391 O O . VAL A 1 431 ? -7.567 -6.941 -21.723 1.00 97.50 431 VAL A O 1
ATOM 3394 N N . VAL A 1 432 ? -9.143 -5.324 -21.852 1.00 98.19 432 VAL A N 1
ATOM 3395 C CA . VAL A 1 432 ? -8.435 -4.316 -21.053 1.00 98.19 432 VAL A CA 1
ATOM 3396 C C . VAL A 1 432 ? -9.067 -4.223 -19.663 1.00 98.19 432 VAL A C 1
ATOM 3398 O O . VAL A 1 432 ? -10.237 -3.869 -19.522 1.00 98.19 432 VAL A O 1
ATOM 3401 N N . LEU A 1 433 ? -8.274 -4.514 -18.636 1.00 98.25 433 LEU A N 1
ATOM 3402 C CA . LEU A 1 433 ? -8.573 -4.273 -17.230 1.00 98.25 433 LEU A CA 1
ATOM 3403 C C . LEU A 1 433 ? -7.943 -2.946 -16.804 1.00 98.25 433 LEU A C 1
ATOM 3405 O O . LEU A 1 433 ? -6.732 -2.758 -16.946 1.00 98.25 433 LEU A O 1
ATOM 3409 N N . VAL A 1 434 ? -8.752 -2.045 -16.251 1.00 98.06 434 VAL A N 1
ATOM 3410 C CA . VAL A 1 434 ? -8.271 -0.757 -15.741 1.00 98.06 434 VAL A CA 1
ATOM 3411 C C . VAL A 1 434 ? -8.111 -0.835 -14.229 1.00 98.06 434 VAL A C 1
ATOM 3413 O O . VAL A 1 434 ? -9.064 -1.154 -13.529 1.00 98.06 434 VAL A O 1
ATOM 3416 N N . GLN A 1 435 ? -6.939 -0.511 -13.698 1.00 96.75 435 GLN A N 1
ATOM 3417 C CA . GLN A 1 435 ? -6.770 -0.249 -12.271 1.00 96.75 435 GLN A CA 1
ATOM 3418 C C . GLN A 1 435 ? -6.951 1.252 -12.019 1.00 96.75 435 GLN A C 1
ATOM 3420 O O . GLN A 1 435 ? -6.237 2.067 -12.600 1.00 96.75 435 GLN A O 1
ATOM 3425 N N . ASN A 1 436 ? -7.894 1.642 -11.162 1.00 94.44 436 ASN A N 1
ATOM 3426 C CA . ASN A 1 436 ? -8.210 3.037 -10.845 1.00 94.44 436 ASN A CA 1
ATOM 3427 C C . ASN A 1 436 ? -7.161 3.680 -9.917 1.00 94.44 436 ASN A C 1
ATOM 3429 O O . ASN A 1 436 ? -7.451 4.166 -8.827 1.00 94.44 436 ASN A O 1
ATOM 3433 N N . SER A 1 437 ? -5.898 3.626 -10.323 1.00 94.12 437 SER A N 1
ATOM 3434 C CA . SER A 1 437 ? -4.760 4.155 -9.583 1.00 94.12 437 SER A CA 1
ATOM 3435 C C . SER A 1 437 ? -3.867 5.012 -10.468 1.00 94.12 437 SER A C 1
ATOM 3437 O O . SER A 1 437 ? -4.011 5.046 -11.690 1.00 94.12 437 SER A O 1
ATOM 3439 N N . TYR A 1 438 ? -2.909 5.669 -9.819 1.00 95.38 438 TYR A N 1
ATOM 3440 C CA . TYR A 1 438 ? -1.885 6.483 -10.457 1.00 95.38 438 TYR A CA 1
ATOM 3441 C C . TYR A 1 438 ? -0.524 5.790 -10.394 1.00 95.38 438 TYR A C 1
ATOM 3443 O O . TYR A 1 438 ? -0.183 5.182 -9.374 1.00 95.38 438 TYR A O 1
ATOM 3451 N N . GLY A 1 439 ? 0.276 5.963 -11.441 1.00 95.81 439 GLY A N 1
ATOM 3452 C CA . GLY A 1 439 ? 1.669 5.523 -11.501 1.00 95.81 439 GLY A CA 1
ATOM 3453 C C . GLY A 1 439 ? 1.907 4.419 -12.517 1.00 95.81 439 GLY A C 1
ATOM 3454 O O . GLY A 1 439 ? 1.009 4.066 -13.279 1.00 95.81 439 GLY A O 1
ATOM 3455 N N . HIS A 1 440 ? 3.127 3.894 -12.542 1.00 96.38 440 HIS A N 1
ATOM 3456 C CA . HIS A 1 440 ? 3.567 2.990 -13.593 1.00 96.38 440 HIS A CA 1
ATOM 3457 C C . HIS A 1 440 ? 3.277 1.517 -13.288 1.00 96.38 440 HIS A C 1
ATOM 3459 O O . HIS A 1 440 ? 3.763 0.997 -12.280 1.00 96.38 440 HIS A O 1
ATOM 3465 N N . THR A 1 441 ? 2.554 0.834 -14.186 1.00 96.50 441 THR A N 1
ATOM 3466 C CA . THR A 1 441 ? 2.059 -0.560 -14.048 1.00 96.50 441 THR A CA 1
ATOM 3467 C C . THR A 1 441 ? 1.111 -0.772 -12.861 1.00 96.50 441 THR A C 1
ATOM 3469 O O . THR A 1 441 ? 1.039 0.044 -11.936 1.00 96.50 441 THR A O 1
ATOM 3472 N N . SER A 1 442 ? 0.423 -1.914 -12.816 1.00 94.56 442 SER A N 1
ATOM 3473 C CA . SER A 1 442 ? -0.428 -2.273 -11.676 1.00 94.56 442 SER A CA 1
ATOM 3474 C C . SER A 1 442 ? 0.324 -2.326 -10.339 1.00 94.56 442 SER A C 1
ATOM 3476 O O . SER A 1 442 ? -0.285 -2.135 -9.289 1.00 94.56 442 SER A O 1
ATOM 3478 N N . LEU A 1 443 ? 1.654 -2.491 -10.350 1.00 91.38 443 LEU A N 1
ATOM 3479 C CA . LEU A 1 443 ? 2.493 -2.551 -9.147 1.00 91.38 443 LEU A CA 1
ATOM 3480 C C . LEU A 1 443 ? 2.647 -1.197 -8.431 1.00 91.38 443 LEU A C 1
ATOM 3482 O O . LEU A 1 443 ? 3.093 -1.158 -7.280 1.00 91.38 443 LEU A O 1
ATOM 3486 N N . ALA A 1 444 ? 2.277 -0.079 -9.067 1.00 91.69 444 ALA A N 1
ATOM 3487 C CA . ALA A 1 444 ? 2.335 1.247 -8.445 1.00 91.69 444 ALA A CA 1
ATOM 3488 C C . ALA A 1 444 ? 1.363 1.405 -7.260 1.00 91.69 444 ALA A C 1
ATOM 3490 O O . ALA A 1 444 ? 1.615 2.201 -6.345 1.00 91.69 444 ALA A O 1
ATOM 3491 N N . ALA A 1 445 ? 0.270 0.637 -7.246 1.00 91.19 445 ALA A N 1
ATOM 3492 C CA . ALA A 1 445 ? -0.707 0.638 -6.168 1.00 91.19 445 ALA A CA 1
ATOM 3493 C C . ALA A 1 445 ? -1.256 -0.770 -5.901 1.00 91.19 445 ALA A C 1
ATOM 3495 O O . ALA A 1 445 ? -1.586 -1.489 -6.839 1.00 91.19 445 ALA A O 1
ATOM 3496 N N . PRO A 1 446 ? -1.407 -1.179 -4.630 1.00 90.88 446 PRO A N 1
ATOM 3497 C CA . PRO A 1 446 ? -2.008 -2.469 -4.323 1.00 90.88 446 PRO A CA 1
ATOM 3498 C C . PRO A 1 446 ? -3.497 -2.469 -4.695 1.00 90.88 446 PRO A C 1
ATOM 3500 O O . PRO A 1 446 ? -4.225 -1.563 -4.298 1.00 90.88 446 PRO A O 1
ATOM 3503 N N . SER A 1 447 ? -3.970 -3.506 -5.389 1.00 92.75 447 SER A N 1
ATOM 3504 C CA . SER A 1 447 ? -5.400 -3.762 -5.616 1.00 92.75 447 SER A CA 1
ATOM 3505 C C . SER A 1 447 ? -5.692 -5.257 -5.531 1.00 92.75 447 SER A C 1
ATOM 3507 O O . SER A 1 447 ? -5.190 -6.051 -6.335 1.00 92.75 447 SER A O 1
ATOM 3509 N N . ARG A 1 448 ? -6.540 -5.668 -4.578 1.00 92.88 448 ARG A N 1
ATOM 3510 C CA . ARG A 1 448 ? -6.984 -7.070 -4.494 1.00 92.88 448 ARG A CA 1
ATOM 3511 C C . ARG A 1 448 ? -7.849 -7.458 -5.687 1.00 92.88 448 ARG A C 1
ATOM 3513 O O . ARG A 1 448 ? -7.791 -8.606 -6.117 1.00 92.88 448 ARG A O 1
ATOM 3520 N N . CYS A 1 449 ? -8.616 -6.512 -6.228 1.00 94.12 449 CYS A N 1
ATOM 3521 C CA . CYS A 1 449 ? -9.437 -6.716 -7.418 1.00 94.12 449 CYS A CA 1
ATOM 3522 C C . CYS A 1 449 ? -8.565 -7.071 -8.632 1.00 94.12 449 CYS A C 1
ATOM 3524 O O . CYS A 1 449 ? -8.781 -8.119 -9.246 1.00 94.12 449 CYS A O 1
ATOM 3526 N N . THR A 1 450 ? -7.524 -6.276 -8.915 1.00 95.94 450 THR A N 1
ATOM 3527 C CA . THR A 1 450 ? -6.594 -6.541 -10.026 1.00 95.94 450 THR A CA 1
ATOM 3528 C C . THR A 1 450 ? -5.855 -7.861 -9.828 1.00 95.94 450 THR A C 1
ATOM 3530 O O . THR A 1 450 ? -5.838 -8.704 -10.724 1.00 95.94 450 THR A O 1
ATOM 3533 N N . ALA A 1 451 ? -5.316 -8.095 -8.625 1.00 96.81 451 ALA A N 1
ATOM 3534 C CA . ALA A 1 451 ? -4.626 -9.342 -8.298 1.00 96.81 451 ALA A CA 1
ATOM 3535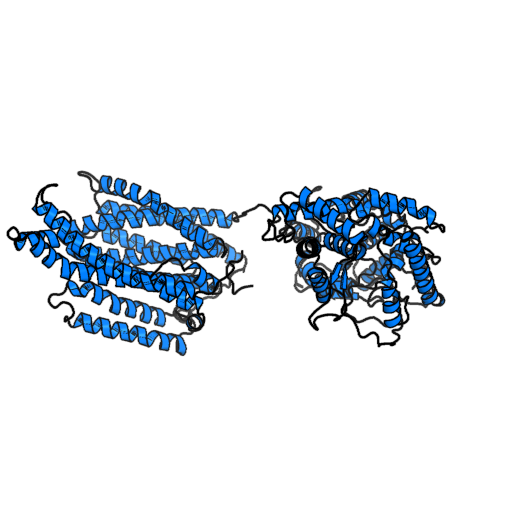 C C . ALA A 1 451 ? -5.533 -10.570 -8.481 1.00 96.81 451 ALA A C 1
ATOM 3537 O O . ALA A 1 451 ? -5.098 -11.592 -9.010 1.00 96.81 451 ALA A O 1
ATOM 3538 N N . LYS A 1 452 ? -6.811 -10.471 -8.092 1.00 95.88 452 LYS A N 1
ATOM 3539 C CA . LYS A 1 452 ? -7.788 -11.543 -8.288 1.00 95.88 452 LYS A CA 1
ATOM 3540 C C . LYS A 1 452 ? -8.065 -11.793 -9.772 1.00 95.88 452 LYS A C 1
ATOM 3542 O O . LYS A 1 452 ? -8.106 -12.949 -10.173 1.00 95.88 452 LYS A O 1
ATOM 3547 N N . ALA A 1 453 ? -8.239 -10.751 -10.583 1.00 97.06 453 ALA A N 1
ATOM 3548 C CA . ALA A 1 453 ? -8.474 -10.908 -12.020 1.00 97.06 453 ALA A CA 1
ATOM 3549 C C . ALA A 1 453 ? -7.290 -11.598 -12.721 1.00 97.06 453 ALA A C 1
ATOM 3551 O O . ALA A 1 453 ? -7.489 -12.521 -13.508 1.00 97.06 453 ALA A O 1
ATOM 3552 N N . ILE A 1 454 ? -6.059 -11.207 -12.375 1.00 98.19 454 ILE A N 1
ATOM 3553 C CA . ILE A 1 454 ? -4.832 -11.838 -12.885 1.00 98.19 454 ILE A CA 1
ATOM 3554 C C . ILE A 1 454 ? -4.744 -13.300 -12.432 1.00 98.19 454 ILE A C 1
ATOM 3556 O O . ILE A 1 454 ? -4.450 -14.183 -13.240 1.00 98.19 454 ILE A O 1
ATOM 3560 N N . ARG A 1 455 ? -5.052 -13.581 -11.160 1.00 97.81 455 ARG A N 1
ATOM 3561 C CA . ARG A 1 455 ? -5.096 -14.947 -10.629 1.00 97.81 455 ARG A CA 1
ATOM 3562 C C . ARG A 1 455 ? -6.118 -15.815 -11.358 1.00 97.81 455 ARG A C 1
ATOM 3564 O O . ARG A 1 455 ? -5.760 -16.891 -11.818 1.00 97.81 455 ARG A O 1
ATOM 3571 N N . ASP A 1 456 ? -7.368 -15.367 -11.460 1.00 97.69 456 ASP A N 1
ATOM 3572 C CA . ASP A 1 456 ? -8.450 -16.098 -12.133 1.00 97.69 456 ASP A CA 1
ATOM 3573 C C . ASP A 1 456 ? -8.083 -16.394 -13.604 1.00 97.69 456 ASP A C 1
ATOM 3575 O O . ASP A 1 456 ? -8.417 -17.455 -14.138 1.00 97.69 456 ASP A O 1
ATOM 3579 N N . TYR A 1 457 ? -7.350 -15.484 -14.255 1.00 98.06 457 TYR A N 1
ATOM 3580 C CA . TYR A 1 457 ? -6.858 -15.672 -15.616 1.00 98.06 457 TYR A CA 1
ATOM 3581 C C . TYR A 1 457 ? -5.765 -16.745 -15.715 1.00 98.06 457 TYR A C 1
ATOM 3583 O O . TYR A 1 457 ? -5.867 -17.625 -16.570 1.00 98.06 457 TYR A O 1
ATOM 3591 N N . PHE A 1 458 ? -4.745 -16.725 -14.852 1.00 98.06 458 PHE A N 1
ATOM 3592 C CA . PHE A 1 458 ? -3.693 -17.752 -14.873 1.00 98.06 458 PHE A CA 1
ATOM 3593 C C . PHE A 1 458 ? -4.182 -19.118 -14.380 1.00 98.06 458 PHE A C 1
ATOM 3595 O O . PHE A 1 458 ? -3.835 -20.136 -14.972 1.00 98.06 458 PHE A O 1
ATOM 3602 N N . GLN A 1 459 ? -5.024 -19.149 -13.346 1.00 95.00 459 GLN A N 1
ATOM 3603 C CA . GLN A 1 459 ? -5.552 -20.393 -12.791 1.00 95.00 459 GLN A CA 1
ATOM 3604 C C . GLN A 1 459 ? -6.580 -21.023 -13.728 1.00 95.00 459 GLN A C 1
ATOM 3606 O O . GLN A 1 459 ? -6.405 -22.162 -14.155 1.00 95.00 459 GLN A O 1
ATOM 3611 N N . ASP A 1 460 ? -7.632 -20.287 -14.084 1.00 94.50 460 ASP A N 1
ATOM 3612 C CA . ASP A 1 460 ? -8.827 -20.863 -14.711 1.00 94.50 460 ASP A CA 1
ATOM 3613 C C . ASP A 1 460 ? -9.040 -20.393 -16.153 1.00 94.50 460 ASP A C 1
ATOM 3615 O O . ASP A 1 460 ? -9.961 -20.844 -16.836 1.00 94.50 460 ASP A O 1
ATOM 3619 N N . GLY A 1 461 ? -8.205 -19.475 -16.640 1.00 94.56 461 GLY A N 1
ATOM 3620 C CA . GLY A 1 461 ? -8.368 -18.885 -17.961 1.00 94.56 461 GLY A CA 1
ATOM 3621 C C . GLY A 1 461 ? -9.513 -17.900 -18.083 1.00 94.56 461 GLY A C 1
ATOM 3622 O O . GLY A 1 461 ? -9.919 -17.572 -19.201 1.00 94.56 461 GLY A O 1
ATOM 3623 N N . LYS A 1 462 ? -10.046 -17.443 -16.950 1.00 96.12 462 LYS A N 1
ATOM 3624 C CA . LYS A 1 462 ? -11.184 -16.538 -16.902 1.00 96.12 462 LYS A CA 1
ATOM 3625 C C . LYS A 1 462 ? -10.712 -15.097 -17.067 1.00 96.12 462 LYS A C 1
ATOM 3627 O O . LYS A 1 462 ? -9.969 -14.583 -16.240 1.00 96.12 462 LYS A O 1
ATOM 3632 N N . LEU A 1 463 ? -11.179 -14.441 -18.124 1.00 96.19 463 LEU A N 1
ATOM 3633 C CA . LEU A 1 463 ? -10.991 -13.005 -18.317 1.00 96.19 463 LEU A CA 1
ATOM 3634 C C . LEU A 1 463 ? -12.043 -12.211 -17.521 1.00 96.19 463 LEU A C 1
ATOM 3636 O O . LEU A 1 463 ? -13.165 -12.702 -17.335 1.00 96.19 463 LEU A O 1
ATOM 3640 N N . PRO A 1 464 ? -11.710 -10.995 -17.051 1.00 96.12 464 PRO A N 1
ATOM 3641 C CA . PRO A 1 464 ? -12.707 -10.067 -16.536 1.00 96.12 464 PRO A CA 1
ATOM 3642 C C . PRO A 1 464 ? -13.675 -9.639 -17.650 1.00 96.12 464 PRO A C 1
ATOM 3644 O O . PRO A 1 464 ? -13.417 -9.850 -18.836 1.00 96.12 464 PRO A O 1
ATOM 3647 N N . ALA A 1 465 ? -14.803 -9.035 -17.270 1.00 93.19 465 ALA A N 1
ATOM 3648 C CA . ALA A 1 465 ? -15.689 -8.418 -18.251 1.00 93.19 465 ALA A CA 1
ATOM 3649 C C . ALA A 1 465 ? -14.965 -7.255 -18.948 1.00 93.19 465 ALA A C 1
ATOM 3651 O O . ALA A 1 465 ? -14.154 -6.565 -18.323 1.00 93.19 465 ALA A O 1
ATOM 3652 N N . ASP A 1 466 ? -15.260 -7.029 -20.225 1.00 86.56 466 ASP A N 1
ATOM 3653 C CA . ASP A 1 466 ? -14.679 -5.896 -20.941 1.00 86.56 466 ASP A CA 1
ATOM 3654 C C . ASP A 1 466 ? -15.056 -4.567 -20.267 1.00 86.56 466 ASP A C 1
ATOM 3656 O O . ASP A 1 466 ? -16.193 -4.381 -19.825 1.00 86.56 466 ASP A O 1
ATOM 3660 N N . GLY A 1 467 ? -14.077 -3.672 -20.127 1.00 80.00 467 GLY A N 1
ATOM 3661 C CA . GLY A 1 467 ? -14.226 -2.411 -19.398 1.00 80.00 467 GLY A CA 1
ATOM 3662 C C . GLY A 1 467 ? -14.283 -2.533 -17.869 1.00 80.00 467 GLY A C 1
ATOM 3663 O O . GLY A 1 467 ? -14.704 -1.582 -17.213 1.00 80.00 467 GLY A O 1
ATOM 3664 N N . THR A 1 468 ? -13.881 -3.668 -17.282 1.00 93.38 468 THR A N 1
ATOM 3665 C CA . THR A 1 468 ? -13.769 -3.791 -15.817 1.00 93.38 468 THR A CA 1
ATOM 3666 C C . THR A 1 468 ? -12.769 -2.771 -15.267 1.00 93.38 468 THR A C 1
ATOM 3668 O O . THR A 1 468 ? -11.636 -2.682 -15.747 1.00 93.38 468 THR A O 1
ATOM 3671 N N . THR A 1 469 ? -13.175 -2.065 -14.211 1.00 95.94 469 THR A N 1
ATOM 3672 C CA . THR A 1 469 ? -12.314 -1.171 -13.433 1.00 95.94 469 THR A CA 1
ATOM 3673 C C . THR A 1 469 ? -12.143 -1.720 -12.019 1.00 95.94 469 THR A C 1
ATOM 3675 O O . THR A 1 469 ? -13.124 -2.043 -11.352 1.00 95.94 469 THR A O 1
ATOM 3678 N N . CYS A 1 470 ? -10.897 -1.832 -11.567 1.00 93.62 470 CYS A N 1
ATOM 3679 C CA . CYS A 1 470 ? -10.512 -2.282 -10.238 1.00 93.62 470 CYS A CA 1
ATOM 3680 C C . CYS A 1 470 ? -9.938 -1.125 -9.426 1.00 93.62 470 CYS A C 1
ATOM 3682 O O . CYS A 1 470 ? -8.952 -0.506 -9.806 1.00 93.62 470 CYS A O 1
ATOM 3684 N N . GLU A 1 471 ? -10.517 -0.870 -8.269 1.00 91.44 471 GLU A N 1
ATOM 3685 C CA . GLU A 1 471 ? -10.065 0.172 -7.350 1.00 91.44 471 GLU A CA 1
ATOM 3686 C C . GLU A 1 471 ? -8.850 -0.284 -6.503 1.00 91.44 471 GLU A C 1
ATOM 3688 O O . GLU A 1 471 ? -8.714 -1.482 -6.201 1.00 91.44 471 GLU A O 1
ATOM 3693 N N . PRO A 1 472 ? -7.946 0.633 -6.110 1.00 88.88 472 PRO A N 1
ATOM 3694 C CA . PRO A 1 472 ? -6.796 0.329 -5.263 1.00 88.88 472 PRO A CA 1
ATOM 3695 C C . PRO A 1 472 ? -7.171 0.279 -3.775 1.00 88.88 472 PRO A C 1
ATOM 3697 O O . PRO A 1 472 ? -8.073 0.966 -3.316 1.00 88.88 472 PRO A O 1
ATOM 3700 N N . GLU A 1 473 ? -6.420 -0.476 -2.975 1.00 85.69 473 GLU A N 1
ATOM 3701 C CA . GLU A 1 473 ? -6.571 -0.487 -1.512 1.00 85.69 473 GLU A CA 1
ATOM 3702 C C . GLU A 1 473 ? -6.104 0.846 -0.897 1.00 85.69 473 GLU A C 1
ATOM 3704 O O . GLU A 1 473 ? -6.672 1.331 0.083 1.00 85.69 473 GLU A O 1
ATOM 3709 N N . LEU A 1 474 ? -5.063 1.449 -1.484 1.00 85.56 474 LEU A N 1
ATOM 3710 C CA . LEU A 1 474 ? -4.390 2.641 -0.971 1.00 85.56 474 LEU A CA 1
ATOM 3711 C C . LEU A 1 474 ? -4.046 3.621 -2.099 1.00 85.56 474 LEU A C 1
ATOM 3713 O O . LEU A 1 474 ? -3.505 3.234 -3.140 1.00 85.56 474 LEU A O 1
ATOM 3717 N N . LEU A 1 475 ? -4.322 4.895 -1.843 1.00 88.19 475 LEU A N 1
ATOM 3718 C CA . LEU A 1 475 ? -3.913 6.051 -2.631 1.00 88.19 475 LEU A CA 1
ATOM 3719 C C . LEU A 1 475 ? -2.783 6.821 -1.923 1.00 88.19 475 LEU A C 1
ATOM 3721 O O . LEU A 1 475 ? -2.596 6.673 -0.709 1.00 88.19 475 LEU A O 1
ATOM 3725 N N . PRO A 1 476 ? -2.058 7.693 -2.654 1.00 91.06 476 PRO A N 1
ATOM 3726 C CA . PRO A 1 476 ? -0.975 8.487 -2.086 1.00 91.06 476 PRO A CA 1
ATOM 3727 C C . PRO A 1 476 ? -1.365 9.245 -0.813 1.00 91.06 476 PRO A C 1
ATOM 3729 O O . PRO A 1 476 ? -2.515 9.658 -0.649 1.00 91.06 476 PRO A O 1
ATOM 3732 N N . PHE A 1 477 ? -0.382 9.458 0.069 1.00 89.19 477 PHE A N 1
ATOM 3733 C CA . PHE A 1 477 ? -0.574 10.020 1.415 1.00 89.19 477 PHE A CA 1
ATOM 3734 C C . PHE A 1 477 ? -1.451 9.145 2.326 1.00 89.19 477 PHE A C 1
ATOM 3736 O O . PHE A 1 477 ? -2.233 9.653 3.133 1.00 89.19 477 PHE A O 1
ATOM 3743 N N . ASP A 1 478 ? -1.337 7.822 2.190 1.00 83.50 478 ASP A N 1
ATOM 3744 C CA . ASP A 1 478 ? -2.089 6.823 2.956 1.00 83.50 478 ASP A CA 1
ATOM 3745 C C . ASP A 1 478 ? -3.603 7.086 2.955 1.00 83.50 478 ASP A C 1
ATOM 3747 O O . ASP A 1 478 ? -4.287 6.947 3.978 1.00 83.50 478 ASP A O 1
ATOM 3751 N N . LEU A 1 479 ? -4.125 7.588 1.837 1.00 75.75 479 LEU A N 1
ATOM 3752 C CA . LEU A 1 479 ? -5.554 7.785 1.661 1.00 75.75 479 LEU A CA 1
ATOM 3753 C C . LEU A 1 479 ? -6.178 6.431 1.308 1.00 75.75 479 LEU A C 1
ATOM 3755 O O . LEU A 1 479 ? -5.615 5.705 0.492 1.00 75.75 479 LEU A O 1
ATOM 3759 N N . PRO A 1 480 ? -7.324 6.059 1.897 1.00 70.75 480 PRO A N 1
ATOM 3760 C CA . PRO A 1 480 ? -7.992 4.828 1.505 1.00 70.75 480 PRO A CA 1
ATOM 3761 C C . PRO A 1 480 ? -8.417 4.952 0.035 1.00 70.75 480 PRO A C 1
ATOM 3763 O O . PRO A 1 480 ? -9.020 5.957 -0.354 1.00 70.75 480 PRO A O 1
ATOM 3766 N N . GLY A 1 481 ? -8.044 3.966 -0.786 1.00 58.06 481 GLY A N 1
ATOM 3767 C CA . GLY A 1 481 ? -8.386 3.956 -2.213 1.00 58.06 481 GLY A CA 1
ATOM 3768 C C . GLY A 1 481 ? -9.853 3.638 -2.480 1.00 58.06 481 GLY A C 1
ATOM 3769 O O . GLY A 1 481 ? -10.385 4.008 -3.519 1.00 58.06 481 GLY A O 1
ATOM 3770 N N . HIS A 1 482 ? -10.531 3.106 -1.465 1.00 58.34 482 HIS A N 1
ATOM 3771 C CA . HIS A 1 482 ? -11.976 2.966 -1.398 1.00 58.34 482 HIS A CA 1
ATOM 3772 C C . HIS A 1 482 ? -12.530 3.808 -0.255 1.00 58.34 482 HIS A C 1
ATOM 3774 O O . HIS A 1 482 ? -12.075 3.692 0.883 1.00 58.34 482 HIS A O 1
ATOM 3780 N N . VAL A 1 483 ? -13.565 4.611 -0.510 1.00 43.88 483 VAL A N 1
ATOM 3781 C CA . VAL A 1 483 ? -14.433 5.107 0.572 1.00 43.88 483 VAL A CA 1
ATOM 3782 C C . VAL A 1 483 ? -15.424 3.998 0.902 1.00 43.88 483 VAL A C 1
ATOM 3784 O O . VAL A 1 483 ? -16.617 4.111 0.659 1.00 43.88 483 VAL A O 1
ATOM 3787 N N . GLU A 1 484 ? -14.915 2.898 1.433 1.00 37.62 484 GLU A N 1
ATOM 3788 C CA . GLU A 1 484 ? -15.746 1.841 1.975 1.00 37.62 484 GLU A CA 1
ATOM 3789 C C . GLU A 1 484 ? -15.258 1.538 3.388 1.00 37.62 484 GLU A C 1
ATOM 3791 O O . GLU A 1 484 ? -14.269 0.847 3.619 1.00 37.62 484 GLU A O 1
ATOM 3796 N N . MET A 1 485 ? -16.015 2.033 4.370 1.00 37.72 485 MET A N 1
ATOM 3797 C CA . MET A 1 485 ? -16.279 1.230 5.559 1.00 37.72 485 MET A CA 1
ATOM 3798 C C . MET A 1 485 ? -17.036 -0.023 5.099 1.00 37.72 485 MET A C 1
ATOM 3800 O O . MET A 1 485 ? -18.229 -0.155 5.353 1.00 37.72 485 MET A O 1
ATOM 3804 N N . THR A 1 486 ? -16.384 -0.950 4.400 1.00 37.72 486 THR A N 1
ATOM 3805 C CA . THR A 1 486 ? -16.902 -2.312 4.302 1.00 37.72 486 THR A CA 1
ATOM 3806 C C . THR A 1 486 ? -16.603 -2.973 5.631 1.00 37.72 486 THR A C 1
ATOM 3808 O O . THR A 1 486 ? -15.641 -3.722 5.789 1.00 37.72 486 THR A O 1
ATOM 3811 N N . VAL A 1 487 ? -17.445 -2.651 6.609 1.00 49.78 487 VAL A N 1
ATOM 3812 C CA . VAL A 1 487 ? -17.919 -3.661 7.546 1.00 49.78 487 VAL A CA 1
ATOM 3813 C C . VAL A 1 487 ? -18.351 -4.815 6.642 1.00 49.78 487 VAL A C 1
ATOM 3815 O O . VAL A 1 487 ? -19.212 -4.616 5.782 1.00 49.78 487 VAL A O 1
ATOM 3818 N N . SER A 1 488 ? -17.654 -5.952 6.693 1.00 54.56 488 SER A N 1
ATOM 3819 C CA . SER A 1 488 ? -18.037 -7.091 5.855 1.00 54.56 488 SER A CA 1
ATOM 3820 C C . SER A 1 488 ? -19.511 -7.427 6.119 1.00 54.56 488 SER A C 1
ATOM 3822 O O . SER A 1 488 ? -20.004 -7.142 7.209 1.00 54.56 488 SER A O 1
ATOM 3824 N N . GLU A 1 489 ? -20.238 -8.025 5.167 1.00 59.75 489 GLU A N 1
ATOM 3825 C CA . GLU A 1 489 ? -21.611 -8.514 5.434 1.00 59.75 489 GLU A CA 1
ATOM 3826 C C . GLU A 1 489 ? -21.660 -9.323 6.748 1.00 59.75 489 GLU A C 1
ATOM 3828 O O . GLU A 1 489 ? -22.583 -9.186 7.547 1.00 59.75 489 GLU A O 1
ATOM 3833 N N . GLU A 1 490 ? -20.584 -10.070 7.020 1.00 67.38 490 GLU A N 1
ATOM 3834 C CA . GLU A 1 490 ? -20.379 -10.851 8.241 1.00 67.38 490 GLU A CA 1
ATOM 3835 C C . GLU A 1 490 ? -20.243 -9.971 9.502 1.00 67.38 490 GLU A C 1
ATOM 3837 O O . GLU A 1 490 ? -20.822 -10.284 10.546 1.00 67.38 490 GLU A O 1
ATOM 3842 N N . ASP A 1 491 ? -19.526 -8.847 9.417 1.00 67.50 491 ASP A N 1
ATOM 3843 C CA . ASP A 1 491 ? -19.388 -7.881 10.510 1.00 67.50 491 ASP A CA 1
ATOM 3844 C C . ASP A 1 491 ? -20.682 -7.073 10.733 1.00 67.50 491 ASP A C 1
ATOM 3846 O O . ASP A 1 491 ? -20.963 -6.686 11.870 1.00 67.50 491 ASP A O 1
ATOM 3850 N N . VAL A 1 492 ? -21.499 -6.841 9.694 1.00 73.38 492 VAL A N 1
ATOM 3851 C CA . VAL A 1 492 ? -22.798 -6.147 9.812 1.00 73.38 492 VAL A CA 1
ATOM 3852 C C . VAL A 1 492 ? -23.781 -7.025 10.580 1.00 73.38 492 VAL A C 1
ATOM 3854 O O . VAL A 1 492 ? -24.304 -6.590 11.606 1.00 73.38 492 VAL A O 1
ATOM 3857 N N . GLU A 1 493 ? -23.967 -8.280 10.157 1.00 80.94 493 GLU A N 1
ATOM 3858 C CA . GLU A 1 493 ? -24.844 -9.243 10.841 1.00 80.94 493 GLU A CA 1
ATOM 3859 C C . GLU A 1 493 ? -24.446 -9.436 12.311 1.00 80.94 493 GLU A C 1
ATOM 3861 O O . GLU A 1 493 ? -25.293 -9.505 13.208 1.00 80.94 493 GLU A O 1
ATOM 3866 N N . LEU A 1 494 ? -23.138 -9.514 12.579 1.00 84.44 494 LEU A N 1
ATOM 3867 C CA . LEU A 1 494 ? -22.615 -9.651 13.932 1.00 84.44 494 LEU A CA 1
ATOM 3868 C C . LEU A 1 494 ? -22.861 -8.390 14.774 1.00 84.44 494 LEU A C 1
ATOM 3870 O O . LEU A 1 494 ? -23.182 -8.506 15.957 1.00 84.44 494 LEU A O 1
ATOM 3874 N N . THR A 1 495 ? -22.750 -7.201 14.175 1.00 84.31 495 THR A N 1
ATOM 3875 C CA . THR A 1 495 ? -22.999 -5.916 14.847 1.00 84.31 495 THR A CA 1
ATOM 3876 C C . THR A 1 495 ? -24.480 -5.721 15.170 1.00 84.31 495 THR A C 1
ATOM 3878 O O . THR A 1 495 ? -24.809 -5.281 16.271 1.00 84.31 495 THR A O 1
ATOM 3881 N N . GLU A 1 496 ? -25.389 -6.093 14.268 1.00 86.25 496 GLU A N 1
ATOM 3882 C CA . GLU A 1 496 ? -26.837 -6.049 14.516 1.00 86.25 496 GLU A CA 1
ATOM 3883 C C . GLU A 1 496 ? -27.246 -7.008 15.642 1.00 86.25 496 GLU A C 1
ATOM 3885 O O . GLU A 1 496 ? -27.971 -6.629 16.568 1.00 86.25 496 GLU A O 1
ATOM 3890 N N . ALA A 1 497 ? -26.726 -8.240 15.611 1.00 89.81 497 ALA A N 1
ATOM 3891 C CA . ALA A 1 497 ? -26.961 -9.223 16.663 1.00 89.81 497 ALA A CA 1
ATOM 3892 C C . ALA A 1 497 ? -26.399 -8.761 18.019 1.00 89.81 497 ALA A C 1
ATOM 3894 O O . ALA A 1 497 ? -27.031 -8.973 19.059 1.00 89.81 497 ALA A O 1
ATOM 3895 N N . LEU A 1 498 ? -25.237 -8.099 18.010 1.00 91.00 498 LEU A N 1
ATOM 3896 C CA . LEU A 1 498 ? -24.649 -7.474 19.188 1.00 91.00 498 LEU A CA 1
ATOM 3897 C C . LEU A 1 498 ? -25.533 -6.335 19.717 1.00 91.00 498 LEU A C 1
ATOM 3899 O O . LEU A 1 498 ? -25.847 -6.316 20.902 1.00 91.00 498 LEU A O 1
ATOM 3903 N N . ALA A 1 499 ? -26.021 -5.436 18.864 1.00 90.50 499 ALA A N 1
ATOM 3904 C CA . ALA A 1 499 ? -26.901 -4.347 19.288 1.00 90.50 499 ALA A CA 1
ATOM 3905 C C . ALA A 1 499 ? -28.158 -4.865 20.014 1.00 90.50 499 ALA A C 1
ATOM 3907 O O . ALA A 1 499 ? -28.539 -4.332 21.058 1.00 90.50 499 ALA A O 1
ATOM 3908 N N . LEU A 1 500 ? -28.765 -5.950 19.520 1.00 91.88 500 LEU A N 1
ATOM 3909 C CA . LEU A 1 500 ? -29.954 -6.543 20.136 1.00 91.88 500 LEU A CA 1
ATOM 3910 C C . LEU A 1 500 ? -29.682 -7.103 21.541 1.00 91.88 500 LEU A C 1
ATOM 3912 O O . LEU A 1 500 ? -30.474 -6.855 22.454 1.00 91.88 500 LEU A O 1
ATOM 3916 N N . ILE A 1 501 ? -28.572 -7.832 21.739 1.00 92.62 501 ILE A N 1
ATOM 3917 C CA . ILE A 1 501 ? -28.214 -8.354 23.070 1.00 92.62 501 ILE A CA 1
ATOM 3918 C C . ILE A 1 501 ? -27.862 -7.219 24.042 1.00 92.62 501 ILE A C 1
ATOM 3920 O O . ILE A 1 501 ? -28.180 -7.309 25.225 1.00 92.62 501 ILE A O 1
ATOM 3924 N N . MET A 1 502 ? -27.271 -6.122 23.559 1.00 91.19 502 MET A N 1
ATOM 3925 C CA . MET A 1 502 ? -26.956 -4.960 24.396 1.00 91.19 502 MET A CA 1
ATOM 3926 C C . MET A 1 502 ? -28.213 -4.218 24.861 1.00 91.19 502 MET A C 1
ATOM 3928 O O . MET A 1 502 ? -28.299 -3.829 26.022 1.00 91.19 502 MET A O 1
ATOM 3932 N N . ILE A 1 503 ? -29.225 -4.080 23.999 1.00 91.94 503 ILE A N 1
ATOM 3933 C CA . ILE A 1 503 ? -30.500 -3.447 24.369 1.00 91.94 503 ILE A CA 1
ATOM 3934 C C . ILE A 1 503 ? -31.217 -4.251 25.458 1.00 91.94 503 ILE A C 1
ATOM 3936 O O . ILE A 1 503 ? -31.622 -3.678 26.471 1.00 91.94 503 ILE A O 1
ATOM 3940 N N . ILE A 1 504 ? -31.374 -5.568 25.279 1.00 93.25 504 ILE A N 1
ATOM 3941 C CA . ILE A 1 504 ? -32.064 -6.391 26.284 1.00 93.25 504 ILE A CA 1
ATOM 3942 C C . ILE A 1 504 ? -31.270 -6.471 27.592 1.00 93.25 504 ILE A C 1
ATOM 3944 O O . ILE A 1 504 ? -31.879 -6.481 28.657 1.00 93.25 504 ILE A O 1
ATOM 3948 N N . TYR A 1 505 ? -29.934 -6.465 27.518 1.00 93.38 505 TYR A N 1
ATOM 3949 C CA . TYR A 1 505 ? -29.058 -6.410 28.686 1.00 93.38 505 TYR A CA 1
ATOM 3950 C C . TYR A 1 505 ? -29.292 -5.137 29.512 1.00 93.38 505 TYR A C 1
ATOM 3952 O O . TYR A 1 505 ? -29.396 -5.219 30.733 1.00 93.38 505 TYR A O 1
ATOM 3960 N N . GLU A 1 506 ? -29.440 -3.967 28.882 1.00 91.69 506 GLU A N 1
ATOM 3961 C CA . GLU A 1 506 ? -29.687 -2.721 29.626 1.00 91.69 506 GLU A CA 1
ATOM 3962 C C . GLU A 1 506 ? -31.120 -2.607 30.167 1.00 91.69 506 GLU A C 1
ATOM 3964 O O . GLU A 1 506 ? -31.333 -2.076 31.263 1.00 91.69 506 GLU A O 1
ATOM 3969 N N . ILE A 1 507 ? -32.109 -3.153 29.449 1.00 92.25 507 ILE A N 1
ATOM 3970 C CA . ILE A 1 507 ? -33.485 -3.278 29.960 1.00 92.25 507 ILE A CA 1
ATOM 3971 C C . ILE A 1 507 ? -33.505 -4.180 31.198 1.00 92.25 507 ILE A C 1
ATOM 3973 O O . ILE A 1 507 ? -34.105 -3.815 32.211 1.00 92.25 507 ILE A O 1
ATOM 3977 N N . ASP A 1 508 ? -32.842 -5.334 31.132 1.00 93.88 508 ASP A N 1
ATOM 3978 C CA . ASP A 1 508 ? -32.653 -6.254 32.254 1.00 93.88 508 ASP A CA 1
ATOM 3979 C C . ASP A 1 508 ? -32.003 -5.546 33.447 1.00 93.88 508 ASP A C 1
ATOM 3981 O O . ASP A 1 508 ? -32.611 -5.442 34.514 1.00 93.88 508 ASP A O 1
ATOM 3985 N N . ASN A 1 509 ? -30.823 -4.961 33.229 1.00 90.19 509 ASN A N 1
ATOM 3986 C CA . ASN A 1 509 ? -30.047 -4.271 34.252 1.00 90.19 509 ASN A CA 1
ATOM 3987 C C . ASN A 1 509 ? -30.871 -3.185 34.967 1.00 90.19 509 ASN A C 1
ATOM 3989 O O . ASN A 1 509 ? -30.893 -3.125 36.195 1.00 90.19 509 ASN A O 1
ATOM 3993 N N . SER A 1 510 ? -31.610 -2.371 34.209 1.00 90.38 510 SER A N 1
ATOM 3994 C CA . SER A 1 510 ? -32.417 -1.277 34.758 1.00 90.38 510 SER A CA 1
ATOM 3995 C C . SER A 1 510 ? -33.675 -1.768 35.484 1.00 90.38 510 SER A C 1
ATOM 3997 O O . SER A 1 510 ? -33.996 -1.286 36.571 1.00 90.38 510 SER A O 1
ATOM 3999 N N . THR A 1 511 ? -34.408 -2.730 34.914 1.00 92.31 511 THR A N 1
ATOM 4000 C CA . THR A 1 511 ? -35.681 -3.203 35.489 1.00 92.31 511 THR A CA 1
ATOM 4001 C C . THR A 1 511 ? -35.470 -4.097 36.708 1.00 92.31 511 THR A C 1
ATOM 4003 O O . THR A 1 511 ? -36.106 -3.876 37.741 1.00 92.31 511 THR A O 1
ATOM 4006 N N . VAL A 1 512 ? -34.545 -5.061 36.641 1.00 91.88 512 VAL A N 1
ATOM 4007 C CA . VAL A 1 512 ? -34.236 -5.971 37.757 1.00 91.88 512 VAL A CA 1
ATOM 4008 C C . VAL A 1 512 ? -33.667 -5.203 38.945 1.00 91.88 512 VAL A C 1
ATOM 4010 O O . VAL A 1 512 ? -34.033 -5.500 40.085 1.00 91.88 512 VAL A O 1
ATOM 4013 N N . TYR A 1 513 ? -32.853 -4.169 38.699 1.00 87.81 513 TYR A N 1
ATOM 4014 C CA . TYR A 1 513 ? -32.382 -3.264 39.748 1.00 87.81 513 TYR A CA 1
ATOM 4015 C C . TYR A 1 513 ? -33.544 -2.650 40.541 1.00 87.81 513 TYR A C 1
ATOM 4017 O O . TYR A 1 513 ? -33.525 -2.659 41.773 1.00 87.81 513 TYR A O 1
ATOM 4025 N N . ILE A 1 514 ? -34.593 -2.184 39.857 1.00 88.06 514 ILE A N 1
ATOM 4026 C CA . ILE A 1 514 ? -35.762 -1.589 40.512 1.00 88.06 514 ILE A CA 1
ATOM 4027 C C . ILE A 1 514 ? -36.618 -2.663 41.202 1.00 88.06 514 ILE A C 1
ATOM 4029 O O . ILE A 1 514 ? -37.019 -2.480 42.356 1.00 88.06 514 ILE A O 1
ATOM 4033 N N . TYR A 1 515 ? -36.866 -3.805 40.549 1.00 90.19 515 TYR A N 1
ATOM 4034 C CA . TYR A 1 515 ? -37.624 -4.914 41.143 1.00 90.19 515 TYR A CA 1
ATOM 4035 C C . TYR A 1 515 ? -36.988 -5.452 42.426 1.00 90.19 515 TYR A C 1
ATOM 4037 O O . TYR A 1 515 ? -37.707 -5.956 43.285 1.00 90.19 515 TYR A O 1
ATOM 4045 N N . ASN A 1 516 ? -35.675 -5.291 42.597 1.00 86.50 516 ASN A N 1
ATOM 4046 C CA . ASN A 1 516 ? -34.954 -5.679 43.806 1.00 86.50 516 ASN A CA 1
ATOM 4047 C C . ASN A 1 516 ? -35.473 -4.980 45.075 1.00 86.50 516 ASN A C 1
ATOM 4049 O O . ASN A 1 516 ? -35.535 -5.584 46.146 1.00 86.50 516 ASN A O 1
ATOM 4053 N N . ASN A 1 517 ? -35.902 -3.722 44.962 1.00 82.56 517 ASN A N 1
ATOM 4054 C CA . ASN A 1 517 ? -36.486 -2.987 46.087 1.00 82.56 517 ASN A CA 1
ATOM 4055 C C . ASN A 1 517 ? -37.894 -3.507 46.425 1.00 82.56 517 ASN A C 1
ATOM 4057 O O . ASN A 1 517 ? -38.233 -3.698 47.592 1.00 82.56 517 ASN A O 1
ATOM 4061 N N . TYR A 1 518 ? -38.702 -3.804 45.404 1.00 84.31 518 TYR A N 1
ATOM 4062 C CA . TYR A 1 518 ? -40.048 -4.357 45.583 1.00 84.31 518 TYR A CA 1
ATOM 4063 C C . TYR A 1 518 ? -40.027 -5.788 46.135 1.00 84.31 518 TYR A C 1
ATOM 4065 O O . TYR A 1 518 ? -40.844 -6.140 46.990 1.00 84.31 518 TYR A O 1
ATOM 4073 N N . SER A 1 519 ? -39.091 -6.621 45.676 1.00 85.88 519 SER A N 1
ATOM 4074 C CA . SER A 1 519 ? -38.974 -8.012 46.111 1.00 85.88 519 SER A CA 1
ATOM 4075 C C . SER A 1 519 ? -38.565 -8.102 47.577 1.00 85.88 519 SER A C 1
ATOM 4077 O O . SER A 1 519 ? -39.255 -8.748 48.364 1.00 85.88 519 SER A O 1
ATOM 4079 N N . THR A 1 520 ? -37.510 -7.394 47.975 1.00 80.88 520 THR A N 1
ATOM 4080 C CA . THR A 1 520 ? -37.033 -7.343 49.366 1.00 80.88 520 THR A CA 1
ATOM 4081 C C . THR A 1 520 ? -38.053 -6.721 50.314 1.00 80.88 520 THR A C 1
ATOM 4083 O O . THR A 1 520 ? -38.232 -7.234 51.419 1.00 80.88 520 THR A O 1
ATOM 4086 N N . SER A 1 521 ? -38.789 -5.694 49.872 1.00 79.31 521 SER A N 1
ATOM 4087 C CA . SER A 1 521 ? -39.926 -5.154 50.623 1.00 79.31 521 SER A CA 1
ATOM 4088 C C . SER A 1 521 ? -41.027 -6.199 50.822 1.00 79.31 521 SER A C 1
ATOM 4090 O O . SER A 1 521 ? -41.550 -6.304 51.923 1.00 79.31 521 SER A O 1
ATOM 4092 N N . SER A 1 522 ? -41.342 -7.015 49.810 1.00 82.50 522 SER A N 1
ATOM 4093 C CA . SER A 1 522 ? -42.358 -8.074 49.931 1.00 82.50 522 SER A CA 1
ATOM 4094 C C . SER A 1 522 ? -41.959 -9.247 50.839 1.00 82.50 522 SER A C 1
ATOM 4096 O O . SER A 1 522 ? -42.803 -10.082 51.155 1.00 82.50 522 SER A O 1
ATOM 4098 N N . PHE A 1 523 ? -40.687 -9.322 51.242 1.00 82.88 523 PHE A N 1
ATOM 4099 C CA . PHE A 1 523 ? -40.161 -10.312 52.187 1.00 82.88 523 PHE A CA 1
ATOM 4100 C C . PHE A 1 523 ? -39.859 -9.720 53.574 1.00 82.88 523 PHE A C 1
ATOM 4102 O O . PHE A 1 523 ? -39.184 -10.381 54.362 1.00 82.88 523 PHE A O 1
ATOM 4109 N N . ASP A 1 524 ? -40.283 -8.481 53.852 1.00 73.81 524 ASP A N 1
ATOM 4110 C CA . ASP A 1 524 ? -39.961 -7.740 55.082 1.00 73.81 524 ASP A CA 1
ATOM 4111 C C . ASP A 1 524 ? -38.444 -7.661 55.371 1.00 73.81 524 ASP A C 1
ATOM 4113 O O . ASP A 1 524 ? -37.999 -7.599 56.517 1.00 73.81 524 ASP A O 1
ATOM 4117 N N . ALA A 1 525 ? -37.623 -7.663 54.314 1.00 71.94 525 ALA A N 1
ATOM 4118 C CA . ALA A 1 525 ? -36.167 -7.779 54.384 1.00 71.94 525 ALA A CA 1
ATOM 4119 C C . ALA A 1 525 ? -35.454 -6.612 53.681 1.00 71.94 525 ALA A C 1
ATOM 4121 O O . ALA A 1 525 ? -34.428 -6.801 53.030 1.00 71.94 525 ALA A O 1
ATOM 4122 N N . LEU A 1 526 ? -35.986 -5.390 53.796 1.00 65.25 526 LEU A N 1
ATOM 4123 C CA . LEU A 1 526 ? -35.459 -4.213 53.090 1.00 65.25 526 LEU A CA 1
ATOM 4124 C C . LEU A 1 526 ? -33.999 -3.889 53.467 1.00 65.25 526 LEU A C 1
ATOM 4126 O O . LEU A 1 526 ? -33.211 -3.474 52.622 1.00 65.25 526 LEU A O 1
ATOM 4130 N N . SER A 1 527 ? -33.596 -4.163 54.710 1.00 63.31 527 SER A N 1
ATOM 4131 C CA . SER A 1 527 ? -32.202 -4.018 55.153 1.00 63.31 527 SER A CA 1
ATOM 4132 C C . SER A 1 527 ? -31.233 -4.964 54.429 1.00 63.31 527 SER A C 1
ATOM 4134 O O . SER A 1 527 ? -30.046 -4.657 54.323 1.00 63.31 527 SER A O 1
ATOM 4136 N N . ALA A 1 528 ? -31.727 -6.075 53.868 1.00 67.00 528 ALA A N 1
ATOM 4137 C CA . ALA A 1 528 ? -30.920 -7.013 53.093 1.00 67.00 528 ALA A CA 1
ATOM 4138 C C . ALA A 1 528 ? -30.561 -6.483 51.694 1.00 67.00 528 ALA A C 1
ATOM 4140 O O . ALA A 1 528 ? -29.651 -7.027 51.073 1.00 67.00 528 ALA A O 1
ATOM 4141 N N . VAL A 1 529 ? -31.213 -5.418 51.198 1.00 68.19 529 VAL A N 1
ATOM 4142 C CA . VAL A 1 529 ? -30.895 -4.804 49.891 1.00 68.19 529 VAL A CA 1
ATOM 4143 C C . VAL A 1 529 ? -29.439 -4.356 49.842 1.00 68.19 529 VAL A C 1
ATOM 4145 O O . VAL A 1 529 ? -28.739 -4.664 48.882 1.00 68.19 529 VAL A O 1
ATOM 4148 N N . ALA A 1 530 ? -28.959 -3.680 50.889 1.00 64.69 530 ALA A N 1
ATOM 4149 C CA . ALA A 1 530 ? -27.580 -3.204 50.954 1.00 64.69 530 ALA A CA 1
ATOM 4150 C C . ALA A 1 530 ? -26.579 -4.373 50.972 1.00 64.69 530 ALA A C 1
ATOM 4152 O O . ALA A 1 530 ? -25.591 -4.361 50.236 1.00 64.69 530 ALA A O 1
ATOM 4153 N N . SER A 1 531 ? -26.874 -5.419 51.752 1.00 69.69 531 SER A N 1
ATOM 4154 C CA . SER A 1 531 ? -26.057 -6.636 51.844 1.00 69.69 531 SER A CA 1
ATOM 4155 C C . SER A 1 531 ? -25.980 -7.374 50.510 1.00 69.69 531 SER A C 1
ATOM 4157 O O . SER A 1 531 ? -24.897 -7.774 50.082 1.00 69.69 531 SER A O 1
ATOM 4159 N N . LEU A 1 532 ? -27.128 -7.538 49.847 1.00 74.12 532 LEU A N 1
ATOM 4160 C CA . LEU A 1 532 ? -27.232 -8.180 48.541 1.00 74.12 532 LEU A CA 1
ATOM 4161 C C . LEU A 1 532 ? -26.515 -7.358 47.479 1.00 74.12 532 LEU A C 1
ATOM 4163 O O . LEU A 1 532 ? -25.745 -7.923 46.713 1.00 74.12 532 LEU A O 1
ATOM 4167 N N . ALA A 1 533 ? -26.698 -6.038 47.462 1.00 74.25 533 ALA A N 1
ATOM 4168 C CA . ALA A 1 533 ? -26.011 -5.155 46.529 1.00 74.25 533 ALA A CA 1
ATOM 4169 C C . ALA A 1 533 ? -24.490 -5.294 46.651 1.00 74.25 533 ALA A C 1
ATOM 4171 O O . ALA A 1 533 ? -23.819 -5.476 45.639 1.00 74.25 533 ALA A O 1
ATOM 4172 N N . THR A 1 534 ? -23.937 -5.298 47.870 1.00 71.25 534 THR A N 1
ATOM 4173 C CA . THR A 1 534 ? -22.481 -5.432 48.012 1.00 71.25 534 THR A CA 1
ATOM 4174 C C . THR A 1 534 ? -21.979 -6.830 47.656 1.00 71.25 534 THR A C 1
ATOM 4176 O O . THR A 1 534 ? -20.958 -6.954 46.982 1.00 71.25 534 THR A O 1
ATOM 4179 N N . ALA A 1 535 ? -22.702 -7.887 48.039 1.00 76.81 535 ALA A N 1
ATOM 4180 C CA . ALA A 1 535 ? -22.358 -9.249 47.634 1.00 76.81 535 ALA A CA 1
ATOM 4181 C C . ALA A 1 535 ? -22.367 -9.409 46.105 1.00 76.81 535 ALA A C 1
ATOM 4183 O O . ALA A 1 535 ? -21.451 -9.999 45.531 1.00 76.81 535 ALA A O 1
ATOM 4184 N N . ASN A 1 536 ? -23.366 -8.821 45.450 1.00 80.88 536 ASN A N 1
ATOM 4185 C CA . ASN A 1 536 ? -23.533 -8.842 44.005 1.00 80.88 536 ASN A CA 1
ATOM 4186 C C . ASN A 1 536 ? -22.385 -8.121 43.292 1.00 80.88 536 ASN A C 1
ATOM 4188 O O . ASN A 1 536 ? -21.801 -8.710 42.388 1.00 80.88 536 ASN A O 1
ATOM 4192 N N . THR A 1 537 ? -21.975 -6.926 43.735 1.00 78.12 537 THR A N 1
ATOM 4193 C CA . THR A 1 537 ? -20.832 -6.204 43.139 1.00 78.12 537 THR A CA 1
ATOM 4194 C C . THR A 1 537 ? -19.535 -7.013 43.222 1.00 78.12 537 THR A C 1
ATOM 4196 O O . THR A 1 537 ? -18.776 -7.071 42.252 1.00 78.12 537 THR A O 1
ATOM 4199 N N . VAL A 1 538 ? -19.297 -7.697 44.347 1.00 79.50 538 VAL A N 1
ATOM 4200 C CA . VAL A 1 538 ? -18.109 -8.547 44.530 1.00 79.50 538 VAL A CA 1
ATOM 4201 C C . VAL A 1 538 ? -18.143 -9.757 43.591 1.00 79.50 538 VAL A C 1
ATOM 4203 O O . VAL A 1 538 ? -17.142 -10.057 42.939 1.00 79.50 538 VAL A O 1
ATOM 4206 N N . ILE A 1 539 ? -19.290 -10.435 43.475 1.00 82.88 539 ILE A N 1
ATOM 4207 C CA . ILE A 1 539 ? -19.470 -11.569 42.551 1.00 82.88 539 ILE A CA 1
ATOM 4208 C C . ILE A 1 539 ? -19.302 -11.105 41.101 1.00 82.88 539 ILE A C 1
ATOM 4210 O O . ILE A 1 539 ? -18.600 -11.747 40.319 1.00 82.88 539 ILE A O 1
ATOM 4214 N N . PHE A 1 540 ? -19.901 -9.965 40.758 1.00 82.81 540 PHE A N 1
ATOM 4215 C CA . PHE A 1 540 ? -19.833 -9.376 39.429 1.00 82.81 540 PHE A CA 1
ATOM 4216 C C . PHE A 1 540 ? -18.387 -9.093 39.004 1.00 82.81 540 PHE A C 1
ATOM 4218 O O . PHE A 1 540 ? -18.043 -9.333 37.847 1.00 82.81 540 PHE A O 1
ATOM 4225 N N . ALA A 1 541 ? -17.534 -8.653 39.936 1.00 80.44 541 ALA A N 1
ATOM 4226 C CA . ALA A 1 541 ? -16.104 -8.446 39.715 1.00 80.44 541 ALA A CA 1
ATOM 4227 C C . ALA A 1 541 ? -15.340 -9.767 39.542 1.00 80.44 541 ALA A C 1
ATOM 4229 O O . ALA A 1 541 ? -14.606 -9.953 38.574 1.00 80.44 541 ALA A O 1
ATOM 4230 N N . ALA A 1 542 ? -15.508 -10.693 40.489 1.00 82.69 542 ALA A N 1
ATOM 4231 C CA . ALA A 1 542 ? -14.635 -11.856 40.622 1.00 82.69 542 ALA A CA 1
ATOM 4232 C C . ALA A 1 542 ? -14.805 -12.880 39.485 1.00 82.69 542 ALA A C 1
ATOM 4234 O O . ALA A 1 542 ? -13.879 -13.626 39.172 1.00 82.69 542 ALA A O 1
ATOM 4235 N N . VAL A 1 543 ? -15.975 -12.905 38.845 1.00 86.19 543 VAL A N 1
ATOM 4236 C CA . VAL A 1 543 ? -16.345 -13.920 37.848 1.00 86.19 543 VAL A CA 1
ATOM 4237 C C . VAL A 1 543 ? -15.925 -13.556 36.410 1.00 86.19 543 VAL A C 1
ATOM 4239 O O . VAL A 1 543 ? -15.825 -14.450 35.562 1.00 86.19 543 VAL A O 1
ATOM 4242 N N . LYS A 1 544 ? -15.586 -12.289 36.118 1.00 87.06 544 LYS A N 1
ATOM 4243 C CA . LYS A 1 544 ? -15.189 -11.858 34.759 1.00 87.06 544 LYS A CA 1
ATOM 4244 C C . LYS A 1 544 ? -13.923 -12.539 34.238 1.00 87.06 544 LYS A C 1
ATOM 4246 O O . LYS A 1 544 ? -13.972 -13.052 33.117 1.00 87.06 544 LYS A O 1
ATOM 4251 N N . PRO A 1 545 ? -12.799 -12.586 34.985 1.00 84.75 545 PRO A N 1
ATOM 4252 C CA . PRO A 1 545 ? -11.571 -13.188 34.469 1.00 84.75 545 PRO A CA 1
ATOM 4253 C C . PRO A 1 545 ? -11.734 -14.683 34.153 1.00 84.75 545 PRO A C 1
ATOM 4255 O O . PRO A 1 545 ? -11.329 -15.091 33.059 1.00 84.75 545 PRO A O 1
ATOM 4258 N N . PRO A 1 546 ? -12.401 -15.491 35.008 1.00 85.19 546 PRO A N 1
ATOM 4259 C CA . PRO A 1 546 ? -12.752 -16.870 34.676 1.00 85.19 546 PRO A CA 1
ATOM 4260 C C . PRO A 1 546 ? -13.555 -17.009 33.376 1.00 85.19 546 PRO A C 1
ATOM 4262 O O . PRO A 1 546 ? -13.201 -17.823 32.521 1.00 85.19 546 PRO A O 1
ATOM 4265 N N . LEU A 1 547 ? -14.611 -16.210 33.188 1.00 87.56 547 LEU A N 1
ATOM 4266 C CA . LEU A 1 547 ? -15.475 -16.311 32.006 1.00 87.56 547 LEU A CA 1
ATOM 4267 C C . LEU A 1 547 ? -14.775 -15.871 30.717 1.00 87.56 547 LEU A C 1
ATOM 4269 O O . LEU A 1 547 ? -14.928 -16.528 29.685 1.00 87.56 547 LEU A O 1
ATOM 4273 N N . ALA A 1 548 ? -13.939 -14.834 30.774 1.00 86.56 548 ALA A N 1
ATOM 4274 C CA . ALA A 1 548 ? -13.118 -14.432 29.636 1.00 86.56 548 ALA A CA 1
ATOM 4275 C C . ALA A 1 548 ? -12.136 -15.537 29.228 1.00 86.56 548 ALA A C 1
ATOM 4277 O O . ALA A 1 548 ? -11.984 -15.831 28.040 1.00 86.56 548 ALA A O 1
ATOM 4278 N N . LYS A 1 549 ? -11.519 -16.217 30.201 1.00 85.50 549 LYS A N 1
ATOM 4279 C CA . LYS A 1 549 ? -10.615 -17.335 29.920 1.00 85.50 549 LYS A CA 1
ATOM 4280 C C . LYS A 1 549 ? -11.352 -18.535 29.326 1.00 85.50 549 LYS A C 1
ATOM 4282 O O . LYS A 1 549 ? -10.868 -19.118 28.359 1.00 85.50 549 LYS A O 1
ATOM 4287 N N . ILE A 1 550 ? -12.541 -18.858 29.835 1.00 86.06 550 ILE A N 1
ATOM 4288 C CA . ILE A 1 550 ? -13.411 -19.885 29.245 1.00 86.06 550 ILE A CA 1
ATOM 4289 C C . ILE A 1 550 ? -13.714 -19.538 27.778 1.00 86.06 550 ILE A C 1
ATOM 4291 O O . ILE A 1 550 ? -13.548 -20.400 26.913 1.00 86.06 550 ILE A O 1
ATOM 4295 N N . SER A 1 551 ? -14.039 -18.278 27.470 1.00 88.19 551 SER A N 1
ATOM 4296 C CA . SER A 1 551 ? -14.335 -17.834 26.098 1.00 88.19 551 SER A CA 1
ATOM 4297 C C . SER A 1 551 ? -13.178 -18.009 25.114 1.00 88.19 551 SER A C 1
ATOM 4299 O O . SER A 1 551 ? -13.414 -18.318 23.944 1.00 88.19 551 SER A O 1
ATOM 4301 N N . ASN A 1 552 ? -11.935 -17.920 25.597 1.00 84.69 552 ASN A N 1
ATOM 4302 C CA . ASN A 1 552 ? -10.740 -18.168 24.793 1.00 84.69 552 ASN A CA 1
ATOM 4303 C C . ASN A 1 552 ? -10.516 -19.656 24.488 1.00 84.69 552 ASN A C 1
ATOM 4305 O O . ASN A 1 552 ? -9.899 -19.976 23.475 1.00 84.69 552 ASN A O 1
ATOM 4309 N N . VAL A 1 553 ? -10.994 -20.563 25.348 1.00 83.44 553 VAL A N 1
ATOM 4310 C CA . VAL A 1 553 ? -10.744 -22.008 25.217 1.00 83.44 553 VAL A CA 1
ATOM 4311 C C . VAL A 1 553 ? -11.858 -22.711 24.447 1.00 83.44 553 VAL A C 1
ATOM 4313 O O . VAL A 1 553 ? -11.582 -23.450 23.503 1.00 83.44 553 VAL A O 1
ATOM 4316 N N . ILE A 1 554 ? -13.121 -22.506 24.833 1.00 84.44 554 ILE A N 1
ATOM 4317 C CA . ILE A 1 554 ? -14.259 -23.212 24.209 1.00 84.44 554 ILE A CA 1
ATOM 4318 C C . ILE A 1 554 ? -14.904 -22.424 23.068 1.00 84.44 554 ILE A C 1
ATOM 4320 O O . ILE A 1 554 ? -15.599 -23.022 22.244 1.00 84.44 554 ILE A O 1
ATOM 4324 N N . GLY A 1 555 ? -14.635 -21.120 22.988 1.00 86.50 555 GLY A N 1
ATOM 4325 C CA . GLY A 1 555 ? -15.208 -20.205 22.009 1.00 86.50 555 GLY A CA 1
ATOM 4326 C C . GLY A 1 555 ? -16.326 -19.328 22.579 1.00 86.50 555 GLY A C 1
ATOM 4327 O O . GLY A 1 555 ? -17.037 -19.695 23.516 1.00 86.50 555 GLY A O 1
ATOM 4328 N N . ARG A 1 556 ? -16.491 -18.151 21.966 1.00 89.12 556 ARG A N 1
ATOM 4329 C CA . ARG A 1 556 ? -17.426 -17.097 22.401 1.00 89.12 556 ARG A CA 1
ATOM 4330 C C . ARG A 1 556 ? -18.887 -17.546 22.371 1.00 89.12 556 ARG A C 1
ATOM 4332 O O . ARG A 1 556 ? -19.609 -17.310 23.334 1.00 89.12 556 ARG A O 1
ATOM 4339 N N . GLY A 1 557 ? -19.312 -18.239 21.310 1.00 90.75 557 GLY A N 1
ATOM 4340 C CA . GLY A 1 557 ? -20.695 -18.714 21.169 1.00 90.75 557 GLY A CA 1
ATOM 4341 C C . GLY A 1 557 ? -21.101 -19.707 22.266 1.00 90.75 557 GLY A C 1
ATOM 4342 O O . GLY A 1 557 ? -22.189 -19.610 22.830 1.00 90.75 557 GLY A O 1
ATOM 4343 N N . GLN A 1 558 ? -20.202 -20.624 22.636 1.00 91.81 558 GLN A N 1
ATOM 4344 C CA . GLN A 1 558 ? -20.416 -21.574 23.730 1.00 91.81 558 GLN A CA 1
ATOM 4345 C C . GLN A 1 558 ? -20.461 -20.870 25.086 1.00 91.81 558 GLN A C 1
ATOM 4347 O O . GLN A 1 558 ? -21.254 -21.248 25.944 1.00 91.81 558 GLN A O 1
ATOM 4352 N N . THR A 1 559 ? -19.633 -19.843 25.295 1.00 92.25 559 THR A N 1
ATOM 4353 C CA . THR A 1 559 ? -19.665 -19.075 26.546 1.00 92.25 559 THR A CA 1
ATOM 4354 C C . THR A 1 559 ? -20.954 -18.266 26.682 1.00 92.25 559 THR A C 1
ATOM 4356 O O . THR A 1 559 ? -21.537 -18.303 27.760 1.00 92.25 559 THR A O 1
ATOM 4359 N N . TYR A 1 560 ? -21.472 -17.653 25.607 1.00 94.19 560 TYR A N 1
ATOM 4360 C CA . TYR A 1 560 ? -22.800 -17.017 25.634 1.00 94.19 560 TYR A CA 1
ATOM 4361 C C . TYR A 1 560 ? -23.906 -18.009 26.010 1.00 94.19 560 TYR A C 1
ATOM 4363 O O . TYR A 1 560 ? -24.762 -17.697 26.831 1.00 94.19 560 TYR A O 1
ATOM 4371 N N . LEU A 1 561 ? -23.886 -19.235 25.475 1.00 94.75 561 LEU A N 1
ATOM 4372 C CA . LEU A 1 561 ? -24.860 -20.260 25.870 1.00 94.75 561 LEU A CA 1
ATOM 4373 C C . LEU A 1 561 ? -24.829 -20.539 27.379 1.00 94.75 561 LEU A C 1
ATOM 4375 O O . LEU A 1 561 ? -25.885 -20.676 27.999 1.00 94.75 561 LEU A O 1
ATOM 4379 N N . ILE A 1 562 ? -23.638 -20.596 27.980 1.00 93.81 562 ILE A N 1
ATOM 4380 C CA . ILE A 1 562 ? -23.476 -20.810 29.423 1.00 93.81 562 ILE A CA 1
ATOM 4381 C C . ILE A 1 562 ? -24.039 -19.619 30.209 1.00 93.81 562 ILE A C 1
ATOM 4383 O O . ILE A 1 562 ? -24.833 -19.821 31.128 1.00 93.81 562 ILE A O 1
ATOM 4387 N N . THR A 1 563 ? -23.670 -18.386 29.853 1.00 94.94 563 THR A N 1
ATOM 4388 C CA . THR A 1 563 ? -24.079 -17.186 30.604 1.00 94.94 563 THR A CA 1
ATOM 4389 C C . THR A 1 563 ? -25.581 -16.932 30.500 1.00 94.94 563 THR A C 1
ATOM 4391 O O . THR A 1 563 ? -26.227 -16.651 31.508 1.00 94.94 563 THR A O 1
ATOM 4394 N N . ILE A 1 564 ? -26.169 -17.122 29.319 1.00 95.94 564 ILE A N 1
ATOM 4395 C CA . ILE A 1 564 ? -27.610 -16.957 29.092 1.00 95.94 564 ILE A CA 1
ATOM 4396 C C . ILE A 1 564 ? -28.419 -18.064 29.780 1.00 95.94 564 ILE A C 1
ATOM 4398 O O . ILE A 1 564 ? -29.488 -17.798 30.325 1.00 95.94 564 ILE A O 1
ATOM 4402 N N . SER A 1 565 ? -27.900 -19.293 29.845 1.00 95.81 565 SER A N 1
ATOM 4403 C CA . SER A 1 565 ? -28.547 -20.363 30.620 1.00 95.81 565 SER A CA 1
ATOM 4404 C C . SER A 1 565 ? -28.612 -20.018 32.110 1.00 95.81 565 SER A C 1
ATOM 4406 O O . SER A 1 565 ? -29.636 -20.245 32.753 1.00 95.81 565 SER A O 1
ATOM 4408 N N . LEU A 1 566 ? -27.545 -19.424 32.656 1.00 95.31 566 LEU A N 1
ATOM 4409 C CA . LEU A 1 566 ? -27.518 -18.963 34.046 1.00 95.31 566 LEU A CA 1
ATOM 4410 C C . LEU A 1 566 ? -28.507 -17.820 34.290 1.00 95.31 566 LEU A C 1
ATOM 4412 O O . LEU A 1 566 ? -29.202 -17.845 35.304 1.00 95.31 566 LEU A O 1
ATOM 4416 N N . TYR A 1 567 ? -28.644 -16.891 33.339 1.00 94.31 567 TYR A N 1
ATOM 4417 C CA . TYR A 1 567 ? -29.697 -15.875 33.359 1.00 94.31 567 TYR A CA 1
ATOM 4418 C C . TYR A 1 567 ? -31.094 -16.495 33.452 1.00 94.31 567 TYR A C 1
ATOM 4420 O O . TYR A 1 567 ? -31.843 -16.182 34.374 1.00 94.31 567 TYR A O 1
ATOM 4428 N N . VAL A 1 568 ? -31.435 -17.428 32.559 1.00 95.81 568 VAL A N 1
ATOM 4429 C CA . VAL A 1 568 ? -32.761 -18.070 32.543 1.00 95.81 568 VAL A CA 1
ATOM 4430 C C . VAL A 1 568 ? -33.057 -18.773 33.869 1.00 95.81 568 VAL A C 1
ATOM 4432 O O . VAL A 1 568 ? -34.124 -18.569 34.450 1.00 95.81 568 VAL A O 1
ATOM 4435 N N . VAL A 1 569 ? -32.103 -19.551 34.392 1.00 96.62 569 VAL A N 1
ATOM 4436 C CA . VAL A 1 569 ? -32.254 -20.209 35.699 1.00 96.62 569 VAL A CA 1
ATOM 4437 C C . VAL A 1 569 ? -32.425 -19.172 36.811 1.00 96.62 569 VAL A C 1
ATOM 4439 O O . VAL A 1 569 ? -33.292 -19.339 37.668 1.00 96.62 569 VAL A O 1
ATOM 4442 N N . SER A 1 570 ? -31.654 -18.082 36.786 1.00 96.12 570 SER A N 1
ATOM 4443 C CA . SER A 1 570 ? -31.749 -17.021 37.789 1.00 96.12 570 SER A CA 1
ATOM 4444 C C . SER A 1 570 ? -33.127 -16.363 37.817 1.00 96.12 570 SER A C 1
ATOM 4446 O O . SER A 1 570 ? -33.720 -16.262 38.890 1.00 96.12 570 SER A O 1
ATOM 4448 N N . TYR A 1 571 ? -33.694 -16.016 36.656 1.00 96.25 571 TYR A N 1
ATOM 4449 C CA . TYR A 1 571 ? -35.013 -15.394 36.572 1.00 96.25 571 TYR A CA 1
ATOM 4450 C C . TYR A 1 571 ? -36.109 -16.316 37.098 1.00 96.25 571 TYR A C 1
ATOM 4452 O O . TYR A 1 571 ? -36.982 -15.867 37.837 1.00 96.25 571 TYR A O 1
ATOM 4460 N N . ILE A 1 572 ? -36.041 -17.613 36.779 1.00 95.62 572 ILE A N 1
ATOM 4461 C CA . ILE A 1 572 ? -36.996 -18.609 37.279 1.00 95.62 572 ILE A CA 1
ATOM 4462 C C . ILE A 1 572 ? -36.913 -18.705 38.805 1.00 95.62 572 ILE A C 1
ATOM 4464 O O . ILE A 1 572 ? -37.947 -18.691 39.475 1.00 95.62 572 ILE A O 1
ATOM 4468 N N . VAL A 1 573 ? -35.704 -18.764 39.371 1.00 95.69 573 VAL A N 1
ATOM 4469 C CA . VAL A 1 573 ? -35.502 -18.829 40.828 1.00 95.69 573 VAL A CA 1
ATOM 4470 C C . VAL A 1 573 ? -35.977 -17.542 41.508 1.00 95.69 573 VAL A C 1
ATOM 4472 O O . VAL A 1 573 ? -36.678 -17.613 42.513 1.00 95.69 573 VAL A O 1
ATOM 4475 N N . MET A 1 574 ? -35.667 -16.368 40.953 1.00 94.25 574 MET A N 1
ATOM 4476 C CA . MET A 1 574 ? -36.073 -15.075 41.518 1.00 94.25 574 MET A CA 1
ATOM 4477 C C . MET A 1 574 ? -37.592 -14.868 41.449 1.00 94.25 574 MET A C 1
ATOM 4479 O O . MET A 1 574 ? -38.191 -14.429 42.429 1.00 94.25 574 MET A O 1
ATOM 4483 N N . ALA A 1 575 ? -38.233 -15.229 40.334 1.00 94.56 575 ALA A N 1
ATOM 4484 C CA . ALA A 1 575 ? -39.682 -15.117 40.158 1.00 94.56 575 ALA A CA 1
ATOM 4485 C C . ALA A 1 575 ? -40.470 -16.109 41.035 1.00 94.56 575 ALA A C 1
ATOM 4487 O O . ALA A 1 575 ? -41.552 -15.778 41.521 1.00 94.56 575 ALA A O 1
ATOM 4488 N N . SER A 1 576 ? -39.927 -17.310 41.270 1.00 94.50 576 SER A N 1
ATOM 4489 C CA . SER A 1 576 ? -40.545 -18.349 42.113 1.00 94.50 576 SER A CA 1
ATOM 4490 C C . SER A 1 576 ? -40.179 -18.257 43.599 1.00 94.50 576 SER A C 1
ATOM 4492 O O . SER A 1 576 ? -40.693 -19.031 44.409 1.00 94.50 576 SER A O 1
ATOM 4494 N N . ALA A 1 577 ? -39.330 -17.302 43.985 1.00 93.56 577 ALA A N 1
ATOM 4495 C CA . ALA A 1 577 ? -38.863 -17.170 45.356 1.00 93.56 577 ALA A CA 1
ATOM 4496 C C . ALA A 1 577 ? -40.008 -16.848 46.332 1.00 93.56 577 ALA A C 1
ATOM 4498 O O . ALA A 1 577 ? -40.744 -15.861 46.195 1.00 93.56 577 ALA A O 1
ATOM 4499 N N . THR A 1 578 ? -40.112 -17.674 47.371 1.00 90.94 578 THR A N 1
ATOM 4500 C CA . THR A 1 578 ? -41.026 -17.496 48.511 1.00 90.94 578 THR A CA 1
ATOM 4501 C C . THR A 1 578 ? -40.314 -16.995 49.768 1.00 90.94 578 THR A C 1
ATOM 4503 O O . THR A 1 578 ? -40.971 -16.677 50.754 1.00 90.94 578 THR A O 1
ATOM 4506 N N . SER A 1 579 ? -38.982 -16.893 49.742 1.00 88.31 579 SER A N 1
ATOM 4507 C CA . SER A 1 579 ? -38.163 -16.363 50.831 1.00 88.31 579 SER A CA 1
ATOM 4508 C C . SER A 1 579 ? -37.010 -15.518 50.298 1.00 88.31 579 SER A C 1
ATOM 4510 O O . SER A 1 579 ? -36.544 -15.721 49.171 1.00 88.31 579 SER A O 1
ATOM 4512 N N . ILE A 1 580 ? -36.493 -14.620 51.142 1.00 83.75 580 ILE A N 1
ATOM 4513 C CA . ILE A 1 580 ? -35.325 -13.797 50.811 1.00 83.75 580 ILE A CA 1
ATOM 4514 C C . ILE A 1 580 ? -34.084 -14.646 50.502 1.00 83.75 580 ILE A C 1
ATOM 4516 O O . ILE A 1 580 ? -33.297 -14.283 49.637 1.00 83.75 580 ILE A O 1
ATOM 4520 N N . GLY A 1 581 ? -33.930 -15.812 51.142 1.00 82.75 581 GLY A N 1
ATOM 4521 C CA . GLY A 1 581 ? -32.809 -16.720 50.888 1.00 82.75 581 GLY A CA 1
ATOM 4522 C C . GLY A 1 581 ? -32.864 -17.365 49.500 1.00 82.75 581 GLY A C 1
ATOM 4523 O O . GLY A 1 581 ? -31.849 -17.421 48.809 1.00 82.75 581 GLY A O 1
ATOM 4524 N N . ALA A 1 582 ? -34.050 -17.800 49.061 1.00 88.00 582 ALA A N 1
ATOM 4525 C CA . ALA A 1 582 ? -34.239 -18.327 47.707 1.00 88.00 582 ALA A CA 1
ATOM 4526 C C . ALA A 1 582 ? -34.005 -17.237 46.649 1.00 88.00 582 ALA A C 1
ATOM 4528 O O . ALA A 1 582 ? -33.338 -17.472 45.643 1.00 88.00 582 ALA A O 1
ATOM 4529 N N . TYR A 1 583 ? -34.491 -16.023 46.917 1.00 89.50 583 TYR A N 1
ATOM 4530 C CA . TYR A 1 583 ? -34.266 -14.873 46.052 1.00 89.50 583 TYR A CA 1
ATOM 4531 C C . TYR A 1 583 ? -32.775 -14.497 45.973 1.00 89.50 583 TYR A C 1
ATOM 4533 O O . TYR A 1 583 ? -32.248 -14.303 44.880 1.00 89.50 583 TYR A O 1
ATOM 4541 N N . ALA A 1 584 ? -32.068 -14.496 47.109 1.00 86.19 584 ALA A N 1
ATOM 4542 C CA . ALA A 1 584 ? -30.628 -14.259 47.183 1.00 86.19 584 ALA A CA 1
ATOM 4543 C C . ALA A 1 584 ? -29.832 -15.286 46.357 1.00 86.19 584 ALA A C 1
ATOM 4545 O O . ALA A 1 584 ? -28.946 -14.916 45.586 1.00 86.19 584 ALA A O 1
ATOM 4546 N N . ALA A 1 585 ? -30.184 -16.573 46.443 1.00 87.56 585 ALA A N 1
ATOM 4547 C CA . ALA A 1 585 ? -29.574 -17.612 45.612 1.00 87.56 585 ALA A CA 1
ATOM 4548 C C . ALA A 1 585 ? -29.797 -17.355 44.109 1.00 87.56 585 ALA A C 1
ATOM 4550 O O . ALA A 1 585 ? -28.872 -17.505 43.311 1.00 87.56 585 ALA A O 1
ATOM 4551 N N . GLY A 1 586 ? -30.996 -16.898 43.732 1.00 92.25 586 GLY A N 1
ATOM 4552 C CA . GLY A 1 586 ? -31.295 -16.446 42.373 1.00 92.25 586 GLY A CA 1
ATOM 4553 C C . GLY A 1 586 ? -30.417 -15.270 41.936 1.00 92.25 586 GLY A C 1
ATOM 4554 O O . GLY A 1 586 ? -29.821 -15.325 40.862 1.00 92.25 586 GLY A O 1
ATOM 4555 N N . THR A 1 587 ? -30.242 -14.256 42.790 1.00 89.94 587 THR A N 1
ATOM 4556 C CA . THR A 1 587 ? -29.392 -13.094 42.473 1.00 89.94 587 THR A CA 1
ATOM 4557 C C . THR A 1 587 ? -27.922 -13.457 42.258 1.00 89.94 587 THR A C 1
ATOM 4559 O O . THR A 1 587 ? -27.266 -12.845 41.421 1.00 89.94 587 THR A O 1
ATOM 4562 N N . VAL A 1 588 ? -27.395 -14.485 42.931 1.00 89.44 588 VAL A N 1
ATOM 4563 C CA . VAL A 1 588 ? -26.022 -14.961 42.681 1.00 89.44 588 VAL A CA 1
ATOM 4564 C C . VAL A 1 588 ? -25.880 -15.481 41.249 1.00 89.44 588 VAL A C 1
ATOM 4566 O O . VAL A 1 588 ? -24.950 -15.096 40.542 1.00 89.44 588 VAL A O 1
ATOM 4569 N N . LEU A 1 589 ? -26.820 -16.317 40.797 1.00 92.62 589 LEU A N 1
ATOM 4570 C CA . LEU A 1 589 ? -26.822 -16.846 39.428 1.00 92.62 589 LEU A CA 1
ATOM 4571 C C . LEU A 1 589 ? -27.007 -15.735 38.390 1.00 92.62 589 LEU A C 1
ATOM 4573 O O . LEU A 1 589 ? -26.326 -15.740 37.364 1.00 92.62 589 LEU A O 1
ATOM 4577 N N . TYR A 1 590 ? -27.873 -14.767 38.694 1.00 93.94 590 TYR A N 1
ATOM 4578 C CA . TYR A 1 590 ? -28.097 -13.584 37.869 1.00 93.94 590 TYR A CA 1
ATOM 4579 C C . TYR A 1 590 ? -26.793 -12.813 37.651 1.00 93.94 590 TYR A C 1
ATOM 4581 O O . TYR A 1 590 ? -26.419 -12.551 36.513 1.00 93.94 590 TYR A O 1
ATOM 4589 N N . ASN A 1 591 ? -26.037 -12.536 38.718 1.00 90.31 591 ASN A N 1
ATOM 4590 C CA . ASN A 1 591 ? -24.783 -11.785 38.616 1.00 90.31 591 ASN A CA 1
ATOM 4591 C C . ASN A 1 591 ? -23.709 -12.525 37.814 1.00 90.31 591 ASN A C 1
ATOM 4593 O O . ASN A 1 591 ? -22.933 -11.886 37.109 1.00 90.31 591 ASN A O 1
ATOM 4597 N N . ILE A 1 592 ? -23.670 -13.859 37.873 1.00 91.19 592 ILE A N 1
ATOM 4598 C CA . ILE A 1 592 ? -22.760 -14.658 37.038 1.00 91.19 592 ILE A CA 1
ATOM 4599 C C . ILE A 1 592 ? -23.150 -14.538 35.556 1.00 91.19 592 ILE A C 1
ATOM 4601 O O . ILE A 1 592 ? -22.286 -14.290 34.713 1.00 91.19 592 ILE A O 1
ATOM 4605 N N . GLY A 1 593 ? -24.441 -14.688 35.234 1.00 93.38 593 GLY A N 1
ATOM 4606 C CA . GLY A 1 593 ? -24.956 -14.546 33.868 1.00 93.38 593 GLY A CA 1
ATOM 4607 C C . GLY A 1 593 ? -24.741 -13.139 33.302 1.00 93.38 593 GLY A C 1
ATOM 4608 O O . GLY A 1 593 ? -24.234 -12.986 32.185 1.00 93.38 593 GLY A O 1
ATOM 4609 N N . GLN A 1 594 ? -25.038 -12.117 34.106 1.00 91.56 594 GLN A N 1
ATOM 4610 C CA . GLN A 1 594 ? -24.881 -10.705 33.766 1.00 91.56 594 GLN A CA 1
ATOM 4611 C C . GLN A 1 594 ? -23.411 -10.338 33.555 1.00 91.56 594 GLN A C 1
ATOM 4613 O O . GLN A 1 594 ? -23.053 -9.802 32.507 1.00 91.56 594 GLN A O 1
ATOM 4618 N N . SER A 1 595 ? -22.540 -10.696 34.501 1.00 89.81 595 SER A N 1
ATOM 4619 C CA . SER A 1 595 ? -21.099 -10.428 34.427 1.00 89.81 595 SER A CA 1
ATOM 4620 C C . SER A 1 595 ? -20.463 -11.065 33.190 1.00 89.81 595 SER A C 1
ATOM 4622 O O . SER A 1 595 ? -19.696 -10.418 32.474 1.00 89.81 595 SER A O 1
ATOM 4624 N N . GLY A 1 596 ? -20.848 -12.307 32.887 1.00 90.62 596 GLY A N 1
ATOM 4625 C CA . GLY A 1 596 ? -20.408 -13.031 31.702 1.00 90.62 596 GLY A CA 1
ATOM 4626 C C . GLY A 1 596 ? -20.848 -12.411 30.387 1.00 90.62 596 GLY A C 1
ATOM 4627 O O . GLY A 1 596 ? -20.049 -12.263 29.469 1.00 90.62 596 GLY A O 1
ATOM 4628 N N . THR A 1 597 ? -22.115 -12.026 30.298 1.00 92.12 597 THR A N 1
ATOM 4629 C CA . THR A 1 597 ? -22.666 -11.404 29.088 1.00 92.12 597 THR A CA 1
ATOM 4630 C C . THR A 1 597 ? -22.042 -10.029 28.856 1.00 92.12 597 THR A C 1
ATOM 4632 O O . THR A 1 597 ? -21.654 -9.714 27.735 1.00 92.12 597 THR A O 1
ATOM 4635 N N . ASN A 1 598 ? -21.839 -9.254 29.925 1.00 90.00 598 ASN A N 1
ATOM 4636 C CA . ASN A 1 598 ? -21.170 -7.960 29.867 1.00 90.00 598 ASN A CA 1
ATOM 4637 C C . ASN A 1 598 ? -19.736 -8.074 29.328 1.00 90.00 598 ASN A C 1
ATOM 4639 O O . ASN A 1 598 ? -19.391 -7.385 28.372 1.00 90.00 598 ASN A O 1
ATOM 4643 N N . ILE A 1 599 ? -18.921 -8.984 29.875 1.00 89.38 599 ILE A N 1
ATOM 4644 C CA . ILE A 1 599 ? -17.540 -9.135 29.400 1.00 89.38 599 ILE A CA 1
ATOM 4645 C C . ILE A 1 599 ? -17.476 -9.695 27.972 1.00 89.38 599 ILE A C 1
ATOM 4647 O O . ILE A 1 599 ? -16.606 -9.298 27.204 1.00 89.38 599 ILE A O 1
ATOM 4651 N N . LEU A 1 600 ? -18.399 -10.582 27.582 1.00 91.75 600 LEU A N 1
ATOM 4652 C CA . LEU A 1 600 ? -18.462 -11.102 26.214 1.00 91.75 600 LEU A CA 1
ATOM 4653 C C . LEU A 1 600 ? -18.821 -10.016 25.192 1.00 91.75 600 LEU A C 1
ATOM 4655 O O . LEU A 1 600 ? -18.232 -10.014 24.111 1.00 91.75 600 LEU A O 1
ATOM 4659 N N . ASN A 1 601 ? -19.714 -9.081 25.539 1.00 90.81 601 ASN A N 1
ATOM 4660 C CA . ASN A 1 601 ? -20.031 -7.928 24.692 1.00 90.81 601 ASN A CA 1
ATOM 4661 C C . ASN A 1 601 ? -18.775 -7.070 24.459 1.00 90.81 601 ASN A C 1
ATOM 4663 O O . ASN A 1 601 ? -18.415 -6.825 23.309 1.00 90.81 601 ASN A O 1
ATOM 4667 N N . ASP A 1 602 ? -18.047 -6.705 25.523 1.00 87.06 602 ASP A N 1
ATOM 4668 C CA . ASP A 1 602 ? -16.802 -5.921 25.424 1.00 87.06 602 ASP A CA 1
ATOM 4669 C C . ASP A 1 602 ? -15.742 -6.633 24.569 1.00 87.06 602 ASP A C 1
ATOM 4671 O O . ASP A 1 602 ? -15.094 -6.041 23.698 1.00 87.06 602 ASP A O 1
ATOM 4675 N N . ILE A 1 603 ? -15.588 -7.939 24.799 1.00 87.56 603 ILE A N 1
ATOM 4676 C CA . ILE A 1 603 ? -14.673 -8.809 24.064 1.00 87.56 603 ILE A CA 1
ATOM 4677 C C . ILE A 1 603 ? -15.050 -8.850 22.571 1.00 87.56 603 ILE A C 1
ATOM 4679 O O . ILE A 1 603 ? -14.165 -8.811 21.710 1.00 87.56 603 ILE A O 1
ATOM 4683 N N . LEU A 1 604 ? -16.338 -8.906 22.224 1.00 89.00 604 LEU A N 1
ATOM 4684 C CA . LEU A 1 604 ? -16.798 -8.912 20.832 1.00 89.00 604 LEU A CA 1
ATOM 4685 C C . LEU A 1 604 ? -16.584 -7.575 20.128 1.00 89.00 604 LEU A C 1
ATOM 4687 O O . LEU A 1 604 ? -16.057 -7.572 19.017 1.00 89.00 604 LEU A O 1
ATOM 4691 N N . ILE A 1 605 ? -16.866 -6.458 20.798 1.00 87.88 605 ILE A N 1
ATOM 4692 C CA . ILE A 1 605 ? -16.584 -5.115 20.272 1.00 87.88 605 ILE A CA 1
ATOM 4693 C C . ILE A 1 605 ? -15.095 -4.975 19.957 1.00 87.88 605 ILE A C 1
ATOM 4695 O O . ILE A 1 605 ? -14.725 -4.471 18.899 1.00 87.88 605 ILE A O 1
ATOM 4699 N N . SER A 1 606 ? -14.218 -5.457 20.842 1.00 83.75 606 SER A N 1
ATOM 4700 C CA . SER A 1 606 ? -12.768 -5.365 20.632 1.00 83.75 606 SER A CA 1
ATOM 4701 C C . SER A 1 606 ? -12.261 -6.177 19.432 1.00 83.75 606 SER A C 1
ATOM 4703 O O . SER A 1 606 ? -11.253 -5.804 18.827 1.00 83.75 606 SER A O 1
ATOM 4705 N N . ASP A 1 607 ? -12.978 -7.242 19.062 1.00 83.31 607 ASP A N 1
ATOM 4706 C CA . ASP A 1 607 ? -12.619 -8.142 17.965 1.00 83.31 607 ASP A CA 1
ATOM 4707 C C . ASP A 1 607 ? -12.995 -7.608 16.590 1.00 83.31 607 ASP A C 1
ATOM 4709 O O . ASP A 1 607 ? -12.271 -7.886 15.634 1.00 83.31 607 ASP A O 1
ATOM 4713 N N . ILE A 1 608 ? -14.101 -6.866 16.509 1.00 82.25 608 ILE A N 1
ATOM 4714 C CA . ILE A 1 608 ? -14.640 -6.301 15.263 1.00 82.25 608 ILE A CA 1
ATOM 4715 C C . ILE A 1 608 ? -14.179 -4.856 15.024 1.00 82.25 608 ILE A C 1
ATOM 4717 O O . ILE A 1 608 ? -14.488 -4.264 13.997 1.00 82.25 608 ILE A O 1
ATOM 4721 N N . THR A 1 609 ? -13.425 -4.267 15.960 1.00 83.50 609 THR A N 1
ATOM 4722 C CA . THR A 1 609 ? -12.956 -2.875 15.869 1.00 83.50 609 THR A CA 1
ATOM 4723 C C . THR A 1 609 ? -11.433 -2.753 15.858 1.00 83.50 609 THR A C 1
ATOM 4725 O O . THR A 1 609 ? -10.693 -3.482 16.536 1.00 83.50 609 THR A O 1
ATOM 4728 N N . THR A 1 610 ? -10.944 -1.769 15.101 1.00 81.50 610 THR A N 1
ATOM 4729 C CA . THR A 1 610 ? -9.530 -1.369 15.103 1.00 81.50 610 THR A CA 1
ATOM 4730 C C . THR A 1 610 ? -9.183 -0.612 16.384 1.00 81.50 610 THR A C 1
ATOM 4732 O O . THR A 1 610 ? -10.065 -0.079 17.061 1.00 81.50 610 THR A O 1
ATOM 4735 N N . ALA A 1 611 ? -7.894 -0.528 16.731 1.00 80.00 611 ALA A N 1
ATOM 4736 C CA . ALA A 1 611 ? -7.451 0.168 17.941 1.00 80.00 611 ALA A CA 1
ATOM 4737 C C . ALA A 1 611 ? -7.914 1.632 17.988 1.00 80.00 611 ALA A C 1
ATOM 4739 O O . ALA A 1 611 ? -8.259 2.129 19.059 1.00 80.00 611 ALA A O 1
ATOM 4740 N N . ARG A 1 612 ? -7.980 2.292 16.827 1.00 79.50 612 ARG A N 1
ATOM 4741 C CA . ARG A 1 612 ? -8.419 3.682 16.687 1.00 79.50 612 ARG A CA 1
ATOM 4742 C C . ARG A 1 612 ? -9.893 3.903 17.027 1.00 79.50 612 ARG A C 1
ATOM 4744 O O . ARG A 1 612 ? -10.219 4.863 17.716 1.00 79.50 612 ARG A O 1
ATOM 4751 N N . TRP A 1 613 ? -10.776 3.022 16.560 1.00 79.69 613 TRP A N 1
ATOM 4752 C CA . TRP A 1 613 ? -12.226 3.168 16.738 1.00 79.69 613 TRP A CA 1
ATOM 4753 C C . TRP A 1 613 ? -12.763 2.486 17.996 1.00 79.69 613 TRP A C 1
ATOM 4755 O O . TRP A 1 613 ? -13.896 2.743 18.400 1.00 79.69 613 TRP A O 1
ATOM 4765 N N . ARG A 1 614 ? -11.957 1.647 18.651 1.00 84.88 614 ARG A N 1
ATOM 4766 C CA . ARG A 1 614 ? -12.389 0.823 19.782 1.00 84.88 614 ARG A CA 1
ATOM 4767 C C . ARG A 1 614 ? -12.998 1.619 20.931 1.00 84.88 614 ARG A C 1
ATOM 4769 O O . ARG A 1 614 ? -14.044 1.230 21.434 1.00 84.88 614 ARG A O 1
ATOM 4776 N N . ALA A 1 615 ? -12.383 2.736 21.325 1.00 82.50 615 ALA A N 1
ATOM 4777 C CA . ALA A 1 615 ? -12.912 3.581 22.400 1.00 82.50 615 ALA A CA 1
ATOM 4778 C C . ALA A 1 615 ? -14.308 4.123 22.056 1.00 82.50 615 ALA A C 1
ATOM 4780 O O . ALA A 1 615 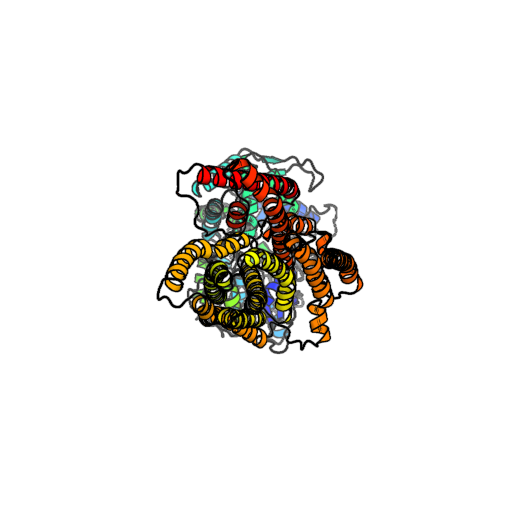? -15.217 4.076 22.883 1.00 82.50 615 ALA A O 1
ATOM 4781 N N . PHE A 1 616 ? -14.483 4.585 20.815 1.00 83.81 616 PHE A N 1
ATOM 4782 C CA . PHE A 1 616 ? -15.767 5.066 20.319 1.00 83.81 616 PHE A CA 1
ATOM 4783 C C . PHE A 1 616 ? -16.809 3.944 20.297 1.00 83.81 616 PHE A C 1
ATOM 4785 O O . PHE A 1 616 ? -17.902 4.131 20.817 1.00 83.81 616 PHE A O 1
ATOM 4792 N N . ALA A 1 617 ? -16.463 2.764 19.780 1.00 84.12 617 ALA A N 1
ATOM 4793 C CA . ALA A 1 617 ? -17.380 1.629 19.711 1.00 84.12 617 ALA A CA 1
ATOM 4794 C C . ALA A 1 617 ? -17.802 1.114 21.097 1.00 84.12 617 ALA A C 1
ATOM 4796 O O . ALA A 1 617 ? -18.984 0.863 21.320 1.00 84.12 617 ALA A O 1
ATOM 4797 N N . ILE A 1 618 ? -16.865 1.028 22.050 1.00 80.75 618 ILE A N 1
ATOM 4798 C CA . ILE A 1 618 ? -17.174 0.713 23.453 1.00 80.75 618 ILE A CA 1
ATOM 4799 C C . ILE A 1 618 ? -18.101 1.784 24.042 1.00 80.75 618 ILE A C 1
ATOM 4801 O O . ILE A 1 618 ? -19.065 1.444 24.717 1.00 80.75 618 ILE A O 1
ATOM 4805 N N . GLY A 1 619 ? -17.873 3.069 23.755 1.00 82.12 619 GLY A N 1
ATOM 4806 C CA . GLY A 1 619 ? -18.760 4.153 24.189 1.00 82.12 619 GLY A CA 1
ATOM 4807 C C . GLY A 1 619 ? -20.172 4.052 23.602 1.00 82.12 619 GLY A C 1
ATOM 4808 O O . GLY A 1 619 ? -21.153 4.148 24.338 1.00 82.12 619 GLY A O 1
ATOM 4809 N N . VAL A 1 620 ? -20.287 3.794 22.295 1.00 83.31 620 VAL A N 1
ATOM 4810 C CA . VAL A 1 620 ? -21.570 3.572 21.601 1.00 83.31 620 VAL A CA 1
ATOM 4811 C C . VAL A 1 620 ? -22.325 2.401 22.217 1.00 83.31 620 VAL A C 1
ATOM 4813 O O . VAL A 1 620 ? -23.544 2.451 22.337 1.00 83.31 620 VAL A O 1
ATOM 4816 N N . SER A 1 621 ? -21.611 1.387 22.687 1.00 81.81 621 SER A N 1
ATOM 4817 C CA . SER A 1 621 ? -22.186 0.223 23.352 1.00 81.81 621 SER A CA 1
ATOM 4818 C C . SER A 1 621 ? -23.047 0.580 24.582 1.00 81.81 621 SER A C 1
ATOM 4820 O O . SER A 1 621 ? -24.053 -0.074 24.843 1.00 81.81 621 SER A O 1
ATOM 4822 N N . PHE A 1 622 ? -22.748 1.688 25.271 1.00 80.88 622 PHE A N 1
ATOM 4823 C CA . PHE A 1 622 ? -23.535 2.179 26.410 1.00 80.88 622 PHE A CA 1
ATOM 4824 C C . PHE A 1 622 ? -24.712 3.086 26.014 1.00 80.88 622 PHE A C 1
ATOM 4826 O O . PHE A 1 622 ? -25.510 3.464 26.871 1.00 80.88 622 PHE A O 1
ATOM 4833 N N . THR A 1 623 ? -24.876 3.443 24.735 1.00 85.31 623 THR A N 1
ATOM 4834 C CA . THR A 1 623 ? -25.991 4.309 24.302 1.00 85.31 623 THR A CA 1
ATOM 4835 C C . THR A 1 623 ? -27.392 3.755 24.583 1.00 85.31 623 THR A C 1
ATOM 4837 O O . THR A 1 623 ? -28.257 4.580 24.891 1.00 85.31 623 THR A O 1
ATOM 4840 N N . PRO A 1 624 ? -27.664 2.429 24.582 1.00 87.56 624 PRO A N 1
ATOM 4841 C CA . PRO A 1 624 ? -28.977 1.921 24.972 1.00 87.56 624 PRO A CA 1
ATOM 4842 C C . PRO A 1 624 ? -29.396 2.364 26.378 1.00 87.56 624 PRO A C 1
ATOM 4844 O O . PRO A 1 624 ? -30.579 2.626 26.597 1.00 87.56 624 PRO A O 1
ATOM 4847 N N . PHE A 1 625 ? -28.457 2.534 27.315 1.00 83.44 625 PHE A N 1
ATOM 4848 C CA . PHE A 1 625 ? -28.743 3.009 28.675 1.00 83.44 625 PHE A CA 1
ATOM 4849 C C . PHE A 1 625 ? -29.439 4.383 28.689 1.00 83.44 625 PHE A C 1
ATOM 4851 O O . PHE A 1 625 ? -30.328 4.622 29.503 1.00 83.44 625 PHE A O 1
ATOM 4858 N N . LEU A 1 626 ? -29.120 5.270 27.736 1.00 85.06 626 LEU A N 1
ATOM 4859 C CA . LEU A 1 626 ? -29.706 6.618 27.653 1.00 85.06 626 LEU A CA 1
ATOM 4860 C C . LEU A 1 626 ? -31.224 6.608 27.431 1.00 85.06 626 LEU A C 1
ATOM 4862 O O . LEU A 1 626 ? -31.907 7.559 27.809 1.00 85.06 626 LEU A O 1
ATOM 4866 N N . ILE A 1 627 ? -31.747 5.549 26.811 1.00 86.62 627 ILE A N 1
ATOM 4867 C CA . ILE A 1 627 ? -33.169 5.401 26.478 1.00 86.62 627 ILE A CA 1
ATOM 4868 C C . ILE A 1 627 ? -33.830 4.396 27.426 1.00 86.62 627 ILE A C 1
ATOM 4870 O O . ILE A 1 627 ? -34.906 4.652 27.969 1.00 86.62 627 ILE A O 1
ATOM 4874 N N . THR A 1 628 ? -33.175 3.258 27.654 1.00 86.88 628 THR A N 1
ATOM 4875 C CA . THR A 1 628 ? -33.750 2.117 28.376 1.00 86.88 628 THR A CA 1
ATOM 4876 C C . THR A 1 628 ? -34.058 2.413 29.838 1.00 86.88 628 THR A C 1
ATOM 4878 O O . THR A 1 628 ? -35.043 1.876 30.328 1.00 86.88 628 THR A O 1
ATOM 4881 N N . VAL A 1 629 ? -33.328 3.308 30.517 1.00 84.00 629 VAL A N 1
ATOM 4882 C CA . VAL A 1 629 ? -33.634 3.701 31.909 1.00 84.00 629 VAL A CA 1
ATOM 4883 C C . VAL A 1 629 ? -35.022 4.341 32.026 1.00 84.00 629 VAL A C 1
ATOM 4885 O O . VAL A 1 629 ? -35.783 4.023 32.941 1.00 84.00 629 VAL A O 1
ATOM 4888 N N . TRP A 1 630 ? -35.394 5.197 31.071 1.00 86.81 630 TRP A N 1
ATOM 4889 C CA . TRP A 1 630 ? -36.717 5.826 31.042 1.00 86.81 630 TRP A CA 1
ATOM 4890 C C . TRP A 1 630 ? -37.803 4.814 30.691 1.00 86.81 630 TRP A C 1
ATOM 4892 O O . TRP A 1 630 ? -38.842 4.764 31.348 1.00 86.81 630 TRP A O 1
ATOM 4902 N N . CYS A 1 631 ? -37.550 3.962 29.694 1.00 89.50 631 CYS A N 1
ATOM 4903 C CA . CYS A 1 631 ? -38.464 2.879 29.336 1.00 89.50 631 CYS A CA 1
ATOM 4904 C C . CYS A 1 631 ? -38.685 1.916 30.510 1.00 89.50 631 CYS A C 1
ATOM 4906 O O . CYS A 1 631 ? -39.821 1.534 30.779 1.00 89.50 631 CYS A O 1
ATOM 4908 N N . ALA A 1 632 ? -37.623 1.564 31.238 1.00 88.50 632 ALA A N 1
ATOM 4909 C CA . ALA A 1 632 ? -37.671 0.689 32.401 1.00 88.50 632 ALA A CA 1
ATOM 4910 C C . ALA A 1 632 ? -38.566 1.263 33.502 1.00 88.50 632 ALA A C 1
ATOM 4912 O O . ALA A 1 632 ? -39.333 0.508 34.092 1.00 88.50 632 ALA A O 1
ATOM 4913 N N . ALA A 1 633 ? -38.539 2.579 33.737 1.00 86.12 633 ALA A N 1
ATOM 4914 C CA . ALA A 1 633 ? -39.429 3.218 34.703 1.00 86.12 633 ALA A CA 1
ATOM 4915 C C . ALA A 1 633 ? -40.914 3.023 34.340 1.00 86.12 633 ALA A C 1
ATOM 4917 O O . ALA A 1 633 ? -41.685 2.579 35.186 1.00 86.12 633 ALA A O 1
ATOM 4918 N N . PHE A 1 634 ? -41.303 3.264 33.081 1.00 91.25 634 PHE A N 1
ATOM 4919 C CA . PHE A 1 634 ? -42.683 3.040 32.619 1.00 91.25 634 PHE A CA 1
ATOM 4920 C C . PHE A 1 634 ? -43.091 1.562 32.659 1.00 91.25 634 PHE A C 1
ATOM 4922 O O . PHE A 1 634 ? -44.217 1.235 33.033 1.00 91.25 634 PHE A O 1
ATOM 4929 N N . ILE A 1 635 ? -42.173 0.661 32.291 1.00 91.56 635 ILE A N 1
ATOM 4930 C CA . ILE A 1 635 ? -42.396 -0.786 32.369 1.00 91.56 635 ILE A CA 1
ATOM 4931 C C . ILE A 1 635 ? -42.669 -1.179 33.818 1.00 91.56 635 ILE A C 1
ATOM 4933 O O . ILE A 1 635 ? -43.701 -1.785 34.097 1.00 91.56 635 ILE A O 1
ATOM 4937 N N . VAL A 1 636 ? -41.781 -0.808 34.743 1.00 90.19 636 VAL A N 1
ATOM 4938 C CA . VAL A 1 636 ? -41.922 -1.153 36.158 1.00 90.19 636 VAL A CA 1
ATOM 4939 C C . VAL A 1 636 ? -43.213 -0.578 36.726 1.00 90.19 636 VAL A C 1
ATOM 4941 O O . VAL A 1 636 ? -43.942 -1.334 37.360 1.00 90.19 636 VAL A O 1
ATOM 4944 N N . ASP A 1 637 ? -43.521 0.696 36.465 1.00 88.56 637 ASP A N 1
ATOM 4945 C CA . ASP A 1 637 ? -44.745 1.359 36.936 1.00 88.56 637 ASP A CA 1
ATOM 4946 C C . ASP A 1 637 ? -45.998 0.574 36.523 1.00 88.56 637 ASP A C 1
ATOM 4948 O O . ASP A 1 637 ? -46.815 0.211 37.364 1.00 88.56 637 ASP A O 1
ATOM 4952 N N . SER A 1 638 ? -46.083 0.165 35.252 1.00 90.88 638 SER A N 1
ATOM 4953 C CA . SER A 1 638 ? -47.194 -0.661 34.758 1.00 90.88 638 SER A CA 1
ATOM 4954 C C . SER A 1 638 ? -47.248 -2.067 35.373 1.00 90.88 638 SER A C 1
ATOM 4956 O O . SER A 1 638 ? -48.327 -2.622 35.584 1.00 90.88 638 SER A O 1
ATOM 4958 N N . VAL A 1 639 ? -46.088 -2.659 35.670 1.00 91.69 639 VAL A N 1
ATOM 4959 C CA . VAL A 1 639 ? -45.973 -4.018 36.212 1.00 91.69 639 VAL A CA 1
ATOM 4960 C C . VAL A 1 639 ? -46.368 -4.064 37.685 1.00 91.69 639 VAL A C 1
ATOM 4962 O O . VAL A 1 639 ? -46.994 -5.037 38.111 1.00 91.69 639 VAL A O 1
ATOM 4965 N N . VAL A 1 640 ? -45.997 -3.044 38.462 1.00 87.44 640 VAL A N 1
ATOM 4966 C CA . VAL A 1 640 ? -46.245 -2.983 39.912 1.00 87.44 640 VAL A CA 1
ATOM 4967 C C . VAL A 1 640 ? -47.498 -2.192 40.290 1.00 87.44 640 VAL A C 1
ATOM 4969 O O . VAL A 1 640 ? -47.863 -2.203 41.465 1.00 87.44 640 VAL A O 1
ATOM 4972 N N . ALA A 1 641 ? -48.162 -1.540 39.329 1.00 87.88 641 ALA A N 1
ATOM 4973 C CA . ALA A 1 641 ? -49.433 -0.851 39.537 1.00 87.88 641 ALA A CA 1
ATOM 4974 C C . ALA A 1 641 ? -50.500 -1.760 40.169 1.00 87.88 641 ALA A C 1
ATOM 4976 O O . ALA A 1 641 ? -50.475 -2.988 40.044 1.00 87.88 641 ALA A O 1
ATOM 4977 N N . GLU A 1 642 ? -51.482 -1.146 40.829 1.00 79.62 642 GLU A N 1
ATOM 4978 C CA . GLU A 1 642 ? -52.619 -1.857 41.414 1.00 79.62 642 GLU A CA 1
ATOM 4979 C C . GLU A 1 642 ? -53.407 -2.597 40.312 1.00 79.62 642 GLU A C 1
ATOM 4981 O O . GLU A 1 642 ? -53.942 -1.984 39.391 1.00 79.62 642 GLU A O 1
ATOM 4986 N N . GLY A 1 643 ? -53.428 -3.936 40.368 1.00 80.94 643 GLY A N 1
ATOM 4987 C CA . GLY A 1 643 ? -53.988 -4.799 39.313 1.00 80.94 643 GLY A CA 1
ATOM 4988 C C . GLY A 1 643 ? -53.013 -5.201 38.192 1.00 80.94 643 GLY A C 1
ATOM 4989 O O . GLY A 1 643 ? -53.410 -5.930 37.282 1.00 80.94 643 GLY A O 1
ATOM 4990 N N . GLY A 1 644 ? -51.750 -4.766 38.254 1.00 86.31 644 GLY A N 1
ATOM 4991 C CA . GLY A 1 644 ? -50.668 -5.180 37.357 1.00 86.31 644 GLY A CA 1
ATOM 4992 C C . GLY A 1 644 ? -50.192 -6.621 37.589 1.00 86.31 644 GLY A C 1
ATOM 4993 O O . GLY A 1 644 ? -50.601 -7.304 38.529 1.00 86.31 644 GLY A O 1
ATOM 4994 N N . ILE A 1 645 ? -49.300 -7.107 36.720 1.00 89.06 645 ILE A N 1
ATOM 4995 C CA . ILE A 1 645 ? -48.825 -8.508 36.733 1.00 89.06 645 ILE A CA 1
ATOM 4996 C C . ILE A 1 645 ? -47.885 -8.844 37.910 1.00 89.06 645 ILE A C 1
ATOM 4998 O O . ILE A 1 645 ? -47.626 -10.019 38.184 1.00 89.06 645 ILE A O 1
ATOM 5002 N N . GLY A 1 646 ? -47.392 -7.830 38.624 1.00 89.81 646 GLY A N 1
ATOM 5003 C CA . GLY A 1 646 ? -46.536 -7.954 39.799 1.00 89.81 646 GLY A CA 1
ATOM 5004 C C . GLY A 1 646 ? -45.055 -8.166 39.472 1.00 89.81 646 GLY A C 1
ATOM 5005 O O . GLY A 1 646 ? -44.684 -8.724 38.437 1.00 89.81 646 GLY A O 1
ATOM 5006 N N . TRP A 1 647 ? -44.179 -7.766 40.402 1.00 90.75 647 TRP A N 1
ATOM 5007 C CA . TRP A 1 647 ? -42.718 -7.802 40.219 1.00 90.75 647 TRP A CA 1
ATOM 5008 C C . TRP A 1 647 ? -42.171 -9.196 39.864 1.00 90.75 647 TRP A C 1
ATOM 5010 O O . TRP A 1 647 ? -41.184 -9.308 39.140 1.00 90.75 647 TRP A O 1
ATOM 5020 N N . ARG A 1 648 ? -42.828 -10.272 40.324 1.00 93.19 648 ARG A N 1
ATOM 5021 C CA . ARG A 1 648 ? -42.441 -11.660 40.012 1.00 93.19 648 ARG A CA 1
ATOM 5022 C C . ARG A 1 648 ? -42.526 -11.950 38.519 1.00 93.19 648 ARG A C 1
ATOM 5024 O O . ARG A 1 648 ? -41.586 -12.497 37.953 1.00 93.19 648 ARG A O 1
ATOM 5031 N N . TRP A 1 649 ? -43.618 -11.543 37.876 1.00 93.19 649 TRP A N 1
ATOM 5032 C CA . TRP A 1 649 ? -43.759 -11.645 36.425 1.00 93.19 649 TRP A CA 1
ATOM 5033 C C . TRP A 1 649 ? -42.918 -10.606 35.687 1.00 93.19 649 TRP A C 1
ATOM 5035 O O . TRP A 1 649 ? -42.419 -10.911 34.607 1.00 93.19 649 TRP A O 1
ATOM 5045 N N . GLY A 1 650 ? -42.678 -9.440 36.293 1.00 92.06 650 GLY A N 1
ATOM 5046 C CA . GLY A 1 650 ? -41.708 -8.463 35.794 1.00 92.06 650 GLY A CA 1
ATOM 5047 C C . GLY A 1 650 ? -40.299 -9.038 35.619 1.00 92.06 650 GLY A C 1
ATOM 5048 O O . GLY A 1 650 ? -39.637 -8.753 34.629 1.00 92.06 650 GLY A O 1
ATOM 5049 N N . ILE A 1 651 ? -39.848 -9.901 36.531 1.00 94.31 651 ILE A N 1
ATOM 5050 C CA . ILE A 1 651 ? -38.587 -10.643 36.370 1.00 94.31 651 ILE A CA 1
ATOM 5051 C C . ILE A 1 651 ? -38.790 -11.858 35.453 1.00 94.31 651 ILE A C 1
ATOM 5053 O O . ILE A 1 651 ? -37.974 -12.128 34.575 1.00 94.31 651 ILE A O 1
ATOM 5057 N N . GLY A 1 652 ? -39.906 -12.577 35.611 1.00 93.62 652 GLY A N 1
ATOM 5058 C CA . GLY A 1 652 ? -40.215 -13.784 34.841 1.00 93.62 652 GLY A CA 1
ATOM 5059 C C . GLY A 1 652 ? -40.280 -13.569 33.324 1.00 93.62 652 GLY A C 1
ATOM 5060 O O . GLY A 1 652 ? -39.858 -14.445 32.574 1.00 93.62 652 GLY A O 1
ATOM 5061 N N . MET A 1 653 ? -40.733 -12.404 32.848 1.00 93.88 653 MET A N 1
ATOM 5062 C CA . MET A 1 653 ? -40.767 -12.091 31.411 1.00 93.88 653 MET A CA 1
ATOM 5063 C C . MET A 1 653 ? -39.369 -12.076 30.769 1.00 93.88 653 MET A C 1
ATOM 5065 O O . MET A 1 653 ? -39.222 -12.447 29.603 1.00 93.88 653 MET A O 1
ATOM 5069 N N . LEU A 1 654 ? -38.324 -11.724 31.527 1.00 94.81 654 LEU A N 1
ATOM 5070 C CA . LEU A 1 654 ? -36.944 -11.695 31.030 1.00 94.81 654 LEU A CA 1
ATOM 5071 C C . LEU A 1 654 ? -36.400 -13.104 30.761 1.00 94.81 654 LEU A C 1
ATOM 5073 O O . LEU A 1 654 ? -35.566 -13.270 29.873 1.00 94.81 654 LEU A O 1
ATOM 5077 N N . ALA A 1 655 ? -36.951 -14.137 31.410 1.00 95.38 655 ALA A N 1
ATOM 5078 C CA . ALA A 1 655 ? -36.645 -15.533 31.094 1.00 95.38 655 ALA A CA 1
ATOM 5079 C C . ALA A 1 655 ? -37.056 -15.937 29.667 1.00 95.38 655 ALA A C 1
ATOM 5081 O O . ALA A 1 655 ? -36.566 -16.943 29.160 1.00 95.38 655 ALA A O 1
ATOM 5082 N N . ILE A 1 656 ? -37.932 -15.160 29.020 1.00 94.38 656 ILE A N 1
ATOM 5083 C CA . ILE A 1 656 ? -38.368 -15.361 27.632 1.00 94.38 656 ILE A CA 1
ATOM 5084 C C . ILE A 1 656 ? -37.618 -14.406 26.697 1.00 94.38 656 ILE A C 1
ATOM 5086 O O . ILE A 1 656 ? -37.087 -14.832 25.672 1.00 94.38 656 ILE A O 1
ATOM 5090 N N . LEU A 1 657 ? -37.547 -13.121 27.054 1.00 94.88 657 LEU A N 1
ATOM 5091 C CA . LEU A 1 657 ? -36.959 -12.085 26.200 1.00 94.88 657 LEU A CA 1
ATOM 5092 C C . LEU A 1 657 ? -35.440 -12.240 26.041 1.00 94.88 657 LEU A C 1
ATOM 5094 O O . LEU A 1 657 ? -34.931 -12.163 24.924 1.00 94.88 657 LEU A O 1
ATOM 5098 N N . MET A 1 658 ? -34.722 -12.511 27.135 1.00 95.06 658 MET A N 1
ATOM 5099 C CA . MET A 1 658 ? -33.262 -12.638 27.133 1.00 95.06 658 MET A CA 1
ATOM 5100 C C . MET A 1 658 ? -32.760 -13.747 26.187 1.00 95.06 658 MET A C 1
ATOM 5102 O O . MET A 1 658 ? -31.954 -13.441 25.306 1.00 95.06 658 MET A O 1
ATOM 5106 N N . PRO A 1 659 ? -33.227 -15.014 26.275 1.00 95.62 659 PRO A N 1
ATOM 5107 C CA . PRO A 1 659 ? -32.766 -16.057 25.359 1.00 95.62 659 PRO A CA 1
ATOM 5108 C C . PRO A 1 659 ? -33.201 -15.823 23.909 1.00 95.62 659 PRO A C 1
ATOM 5110 O O . PRO A 1 659 ? -32.464 -16.204 23.001 1.00 95.62 659 PRO A O 1
ATOM 5113 N N . PHE A 1 660 ? -34.349 -15.177 23.666 1.00 95.62 660 PHE A N 1
ATOM 5114 C CA . PHE A 1 660 ? -34.771 -14.821 22.310 1.00 95.62 660 PHE A CA 1
ATOM 5115 C C . PHE A 1 660 ? -33.790 -13.835 21.666 1.00 95.62 660 PHE A C 1
ATOM 5117 O O . PHE A 1 660 ? -33.237 -14.126 20.607 1.00 95.62 660 PHE A O 1
ATOM 5124 N N . CYS A 1 661 ? -33.498 -12.716 22.329 1.00 95.06 661 CYS A N 1
ATOM 5125 C CA . CYS A 1 661 ? -32.541 -11.724 21.837 1.00 95.06 661 CYS A CA 1
ATOM 5126 C C . CYS A 1 661 ? -31.118 -12.297 21.724 1.00 95.06 661 CYS A C 1
ATOM 5128 O O . CYS A 1 661 ? -30.436 -12.068 20.727 1.00 95.06 661 CYS A O 1
ATOM 5130 N N . ALA A 1 662 ? -30.684 -13.109 22.694 1.00 95.00 662 ALA A N 1
ATOM 5131 C CA . ALA A 1 662 ? -29.373 -13.753 22.659 1.00 95.00 662 ALA A CA 1
ATOM 5132 C C . ALA A 1 662 ? -29.242 -14.830 21.565 1.00 95.00 662 ALA A C 1
ATOM 5134 O O . ALA A 1 662 ? -28.130 -15.148 21.143 1.00 95.00 662 ALA A O 1
ATOM 513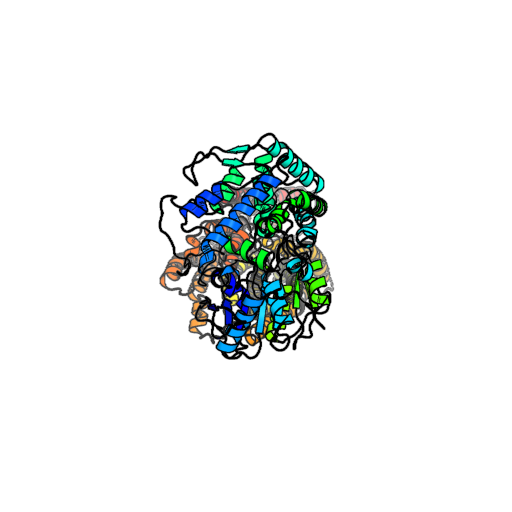5 N N . SER A 1 663 ? -30.351 -15.404 21.085 1.00 94.94 663 SER A N 1
ATOM 5136 C CA . SER A 1 663 ? -30.306 -16.449 20.057 1.00 94.94 663 SER A CA 1
ATOM 5137 C C . SER A 1 663 ? -29.686 -15.962 18.747 1.00 94.94 663 SER A C 1
ATOM 5139 O O . SER A 1 663 ? -28.992 -16.742 18.095 1.00 94.94 663 SER A O 1
ATOM 5141 N N . PHE A 1 664 ? -29.852 -14.680 18.404 1.00 94.56 664 PHE A N 1
ATOM 5142 C CA . PHE A 1 664 ? -29.267 -14.071 17.209 1.00 94.56 664 PHE A CA 1
ATOM 5143 C C . PHE A 1 664 ? -27.738 -14.110 17.276 1.00 94.56 664 PHE A C 1
ATOM 5145 O O . PHE A 1 664 ? -27.103 -14.755 16.447 1.00 94.56 664 PHE A O 1
ATOM 5152 N N . ILE A 1 665 ? -27.142 -13.542 18.329 1.00 94.12 665 ILE A N 1
ATOM 5153 C CA . ILE A 1 665 ? -25.680 -13.514 18.492 1.00 94.12 665 ILE A CA 1
ATOM 5154 C C . ILE A 1 665 ? -25.083 -14.918 18.666 1.00 94.12 665 ILE A C 1
ATOM 5156 O O . ILE A 1 665 ? -24.044 -15.230 18.082 1.00 94.12 665 ILE A O 1
ATOM 5160 N N . ILE A 1 666 ? -25.755 -15.803 19.409 1.00 94.94 666 ILE A N 1
ATOM 5161 C CA . ILE A 1 666 ? -25.307 -17.188 19.607 1.00 94.94 666 ILE A CA 1
ATOM 5162 C C . ILE A 1 666 ? -25.296 -17.947 18.277 1.00 94.94 666 ILE A C 1
ATOM 5164 O O . ILE A 1 666 ? -24.314 -18.624 17.964 1.00 94.94 666 ILE A O 1
ATOM 5168 N N . THR A 1 667 ? -26.367 -17.836 17.489 1.00 92.38 667 THR A N 1
ATOM 5169 C CA . THR A 1 667 ? -26.491 -18.543 16.208 1.00 92.38 667 THR A CA 1
ATOM 5170 C C . THR A 1 667 ? -25.444 -18.050 15.219 1.00 92.38 667 THR A C 1
ATOM 5172 O O . THR A 1 667 ? -24.744 -18.875 14.630 1.00 92.38 667 THR A O 1
ATOM 5175 N N . THR A 1 668 ? -25.261 -16.732 15.108 1.00 90.81 668 THR A N 1
ATOM 5176 C CA . THR A 1 668 ? -24.248 -16.107 14.248 1.00 90.81 668 THR A CA 1
ATOM 5177 C C . THR A 1 668 ? -22.836 -16.588 14.602 1.00 90.81 668 THR A C 1
ATOM 5179 O O . THR A 1 668 ? -22.108 -17.088 13.742 1.00 90.81 668 THR A O 1
ATOM 5182 N N . LEU A 1 669 ? -22.457 -16.559 15.885 1.00 91.12 669 LEU A N 1
ATOM 5183 C CA . LEU A 1 669 ? -21.131 -17.005 16.334 1.00 91.12 669 LEU A CA 1
ATOM 5184 C C . LEU A 1 669 ? -20.884 -18.499 16.075 1.00 91.12 669 LEU A C 1
ATOM 5186 O O . LEU A 1 669 ? -19.803 -18.884 15.618 1.00 91.12 669 LEU A O 1
ATOM 5190 N N . LEU A 1 670 ? -21.868 -19.358 16.357 1.00 90.94 670 LEU A N 1
ATOM 5191 C CA . LEU A 1 670 ? -21.740 -20.803 16.140 1.00 90.94 670 LEU A CA 1
ATOM 5192 C C . LEU A 1 670 ? -21.703 -21.160 14.649 1.00 90.94 670 LEU A C 1
ATOM 5194 O O . LEU A 1 670 ? -20.958 -22.065 14.256 1.00 90.94 670 LEU A O 1
ATOM 5198 N N . TYR A 1 671 ? -22.457 -20.439 13.817 1.00 89.19 671 TYR A N 1
ATOM 5199 C CA . TYR A 1 671 ? -22.437 -20.584 12.364 1.00 89.19 671 TYR A CA 1
ATOM 5200 C C . TYR A 1 671 ? -21.048 -20.273 11.793 1.00 89.19 671 TYR A C 1
ATOM 5202 O O . TYR A 1 671 ? -20.458 -21.120 11.108 1.00 89.19 671 TYR A O 1
ATOM 5210 N N . TYR A 1 672 ? -20.470 -19.123 12.153 1.00 84.06 672 TYR A N 1
ATOM 5211 C CA . TYR A 1 672 ? -19.140 -18.724 11.686 1.00 84.06 672 TYR A CA 1
ATOM 5212 C C . TYR A 1 672 ? -18.032 -19.644 12.199 1.00 84.06 672 TYR A C 1
ATOM 5214 O O . TYR A 1 672 ? -17.160 -20.054 11.429 1.00 84.06 672 TYR A O 1
ATOM 5222 N N . GLN A 1 673 ? -18.104 -20.086 13.455 1.00 83.94 673 GLN A N 1
ATOM 5223 C CA . GLN A 1 673 ? -17.164 -21.075 13.984 1.00 83.94 673 GLN A CA 1
ATOM 5224 C C . GLN A 1 673 ? -17.249 -22.412 13.225 1.00 83.94 673 GLN A C 1
ATOM 5226 O O . GLN A 1 673 ? -16.227 -23.057 12.971 1.00 83.94 673 GLN A O 1
ATOM 5231 N N . GLY A 1 674 ? -18.455 -22.841 12.841 1.00 83.31 674 GLY A N 1
ATOM 5232 C CA . GLY A 1 674 ? -18.671 -24.034 12.022 1.00 83.31 674 GLY A CA 1
ATOM 5233 C C . GLY A 1 674 ? -18.085 -23.898 10.615 1.00 83.31 674 GLY A C 1
ATOM 5234 O O . GLY A 1 674 ? -17.424 -24.820 10.128 1.00 83.31 674 GLY A O 1
ATOM 5235 N N . ARG A 1 675 ? -18.273 -22.740 9.974 1.00 80.81 675 ARG A N 1
ATOM 5236 C CA . ARG A 1 675 ? -17.715 -22.427 8.650 1.00 80.81 675 ARG A CA 1
ATOM 5237 C C . ARG A 1 675 ? -16.184 -22.362 8.675 1.00 80.81 675 ARG A C 1
ATOM 5239 O O . ARG A 1 675 ? -15.549 -22.984 7.828 1.00 80.81 675 ARG A O 1
ATOM 5246 N N . ALA A 1 676 ? -15.589 -21.731 9.687 1.00 75.81 676 ALA A N 1
ATOM 5247 C CA . ALA A 1 676 ? -14.135 -21.672 9.864 1.00 75.81 676 ALA A CA 1
ATOM 5248 C C . ALA A 1 676 ? -13.499 -23.065 10.032 1.00 75.81 676 ALA A C 1
ATOM 5250 O O . ALA A 1 676 ? -12.452 -23.347 9.448 1.00 75.81 676 ALA A O 1
ATOM 5251 N N . LYS A 1 677 ? -14.161 -23.973 10.768 1.00 79.25 677 LYS A N 1
ATOM 5252 C CA . LYS A 1 677 ? -13.732 -25.379 10.887 1.00 79.25 677 LYS A CA 1
ATOM 5253 C C . LYS A 1 677 ? -13.799 -26.123 9.551 1.00 79.25 677 LYS A C 1
ATOM 5255 O O . LYS A 1 677 ? -12.885 -26.883 9.246 1.00 79.25 677 LYS A O 1
ATOM 5260 N N . LYS A 1 678 ? -14.845 -25.900 8.743 1.00 79.56 678 LYS A N 1
ATOM 5261 C CA . LYS A 1 678 ? -14.969 -26.500 7.398 1.00 79.56 678 LYS A CA 1
ATOM 5262 C C . LYS A 1 678 ? -13.879 -26.020 6.437 1.00 79.56 678 LYS A C 1
ATOM 5264 O O . LYS A 1 678 ? -13.434 -26.800 5.606 1.00 79.56 678 LYS A O 1
ATOM 5269 N N . LEU A 1 679 ? -13.442 -24.770 6.576 1.00 76.88 679 LEU A N 1
ATOM 5270 C CA . LEU A 1 679 ? -12.382 -24.162 5.766 1.00 76.88 679 LEU A CA 1
ATOM 5271 C C . LEU A 1 679 ? -10.962 -24.439 6.297 1.00 76.88 679 LEU A C 1
ATOM 5273 O O . LEU A 1 679 ? -10.006 -23.876 5.778 1.00 76.88 679 LEU A O 1
ATOM 5277 N N . ALA A 1 680 ? -10.811 -25.283 7.327 1.00 70.56 680 ALA A N 1
ATOM 5278 C CA . ALA A 1 680 ? -9.533 -25.599 7.978 1.00 70.56 680 ALA A CA 1
ATOM 5279 C C . ALA A 1 680 ? -8.748 -24.375 8.506 1.00 70.56 680 ALA A C 1
ATOM 5281 O O . ALA A 1 680 ? -7.544 -24.456 8.735 1.00 70.56 680 ALA A O 1
ATOM 5282 N N . LEU A 1 681 ? -9.437 -23.256 8.760 1.00 55.94 681 LEU A N 1
ATOM 5283 C CA . LEU A 1 681 ? -8.844 -22.017 9.279 1.00 55.94 681 LEU A CA 1
ATOM 5284 C C . LEU A 1 681 ? -8.612 -22.056 10.800 1.00 55.94 681 LEU A C 1
ATOM 5286 O O . LEU A 1 681 ? -7.913 -21.204 11.338 1.00 55.94 681 LEU A O 1
ATOM 5290 N N . ALA A 1 682 ? -9.193 -23.036 11.502 1.00 56.75 682 ALA A N 1
ATOM 5291 C CA . ALA A 1 682 ? -9.068 -23.197 12.949 1.00 56.75 682 ALA A CA 1
ATOM 5292 C C . ALA A 1 682 ? -8.642 -24.634 13.318 1.00 56.75 682 ALA A C 1
ATOM 5294 O O . ALA A 1 682 ? -9.269 -25.592 12.852 1.00 56.75 682 ALA A O 1
ATOM 5295 N N . PRO A 1 683 ? -7.617 -24.821 14.173 1.00 54.34 683 PRO A N 1
ATOM 5296 C CA . PRO A 1 683 ? -7.138 -26.145 14.559 1.00 54.34 683 PRO A CA 1
ATOM 5297 C C . PRO A 1 683 ? -8.190 -26.918 15.372 1.00 54.34 683 PRO A C 1
ATOM 5299 O O . PRO A 1 683 ? -8.661 -26.474 16.417 1.00 54.34 683 PRO A O 1
ATOM 5302 N N . GLY A 1 684 ? -8.552 -28.112 14.897 1.00 53.25 684 GLY A N 1
ATOM 5303 C CA . GLY A 1 684 ? -9.547 -28.999 15.512 1.00 53.25 684 GLY A CA 1
ATOM 5304 C C . GLY A 1 684 ? -8.987 -29.917 16.603 1.00 53.25 684 GLY A C 1
ATOM 5305 O O . GLY A 1 684 ? -9.201 -31.127 16.546 1.00 53.25 684 GLY A O 1
ATOM 5306 N N . ALA A 1 685 ? -8.242 -29.386 17.575 1.00 57.81 685 ALA A N 1
ATOM 5307 C CA . ALA A 1 685 ? -7.668 -30.211 18.639 1.00 57.81 685 ALA A CA 1
ATOM 5308 C C . ALA A 1 685 ? -8.751 -30.696 19.625 1.00 57.81 685 ALA A C 1
ATOM 5310 O O . ALA A 1 685 ? -9.532 -29.905 20.153 1.00 57.81 685 ALA A O 1
ATOM 5311 N N . LYS A 1 686 ? -8.788 -32.006 19.906 1.00 67.19 686 LYS A N 1
ATOM 5312 C CA . LYS A 1 686 ? -9.573 -32.561 21.020 1.00 67.19 686 LYS A CA 1
ATOM 5313 C C . LYS A 1 686 ? -8.831 -32.261 22.322 1.00 67.19 686 LYS A C 1
ATOM 5315 O O . LYS A 1 686 ? -7.754 -32.802 22.546 1.00 67.19 686 LYS A O 1
ATOM 5320 N N . ILE A 1 687 ? -9.397 -31.391 23.151 1.00 76.62 687 ILE A N 1
ATOM 5321 C CA . ILE A 1 687 ? -8.796 -30.960 24.418 1.00 76.62 687 ILE A CA 1
ATOM 5322 C C . ILE A 1 687 ? -9.111 -32.009 25.497 1.00 76.62 687 ILE A C 1
ATOM 5324 O O . ILE A 1 687 ? -10.265 -32.416 25.644 1.00 76.62 687 ILE A O 1
ATOM 5328 N N . THR A 1 688 ? -8.103 -32.476 26.240 1.00 85.38 688 THR A N 1
ATOM 5329 C CA . THR A 1 688 ? -8.317 -33.361 27.400 1.00 85.38 688 THR A CA 1
ATOM 5330 C C . THR A 1 688 ? -8.841 -32.563 28.601 1.00 85.38 688 THR A C 1
ATOM 5332 O O . THR A 1 688 ? -8.684 -31.346 28.656 1.00 85.38 688 THR A O 1
ATOM 5335 N N . ALA A 1 689 ? -9.432 -33.218 29.608 1.00 83.00 689 ALA A N 1
ATOM 5336 C CA . ALA A 1 689 ? -9.886 -32.519 30.820 1.00 83.00 689 ALA A CA 1
ATOM 5337 C C . ALA A 1 689 ? -8.737 -31.785 31.543 1.00 83.00 689 ALA A C 1
ATOM 5339 O O . ALA A 1 689 ? -8.927 -30.682 32.048 1.00 83.00 689 ALA A O 1
ATOM 5340 N N . TYR A 1 690 ? -7.531 -32.366 31.540 1.00 84.44 690 TYR A N 1
ATOM 5341 C CA . TYR A 1 690 ? -6.341 -31.725 32.097 1.00 84.44 690 TYR A CA 1
ATOM 5342 C C . TYR A 1 690 ? -5.921 -30.497 31.282 1.00 84.44 690 TYR A C 1
ATOM 5344 O O . TYR A 1 690 ? -5.690 -29.436 31.857 1.00 84.44 690 TYR A O 1
ATOM 5352 N N . ASP A 1 691 ? -5.877 -30.609 29.950 1.00 82.81 691 ASP A N 1
ATOM 5353 C CA . ASP A 1 691 ? -5.531 -29.480 29.081 1.00 82.81 691 ASP A CA 1
ATOM 5354 C C . ASP A 1 691 ? -6.550 -28.348 29.194 1.00 82.81 691 ASP A C 1
ATOM 5356 O O . ASP A 1 691 ? -6.164 -27.184 29.192 1.00 82.81 691 ASP A O 1
ATOM 5360 N N . PHE A 1 692 ? -7.835 -28.676 29.342 1.00 85.19 692 PHE A N 1
ATOM 5361 C CA . PHE A 1 692 ? -8.886 -27.695 29.585 1.00 85.19 692 PHE A CA 1
ATOM 5362 C C . PHE A 1 692 ? -8.648 -26.957 30.907 1.00 85.19 692 PHE A C 1
ATOM 5364 O O . PHE A 1 692 ? -8.528 -25.734 30.902 1.00 85.19 692 PHE A O 1
ATOM 5371 N N . CYS A 1 693 ? -8.491 -27.690 32.017 1.00 86.62 693 CYS A N 1
ATOM 5372 C CA . CYS A 1 693 ? -8.228 -27.112 33.339 1.00 86.62 693 CYS A CA 1
ATOM 5373 C C . CYS A 1 693 ? -6.925 -26.298 33.385 1.00 86.62 693 CYS A C 1
ATOM 5375 O O . CYS A 1 693 ? -6.853 -25.295 34.092 1.00 86.62 693 CYS A O 1
ATOM 5377 N N . SER A 1 694 ? -5.904 -26.710 32.629 1.00 86.69 694 SER A N 1
ATOM 5378 C CA . SER A 1 694 ? -4.631 -25.997 32.528 1.00 86.69 694 SER A CA 1
ATOM 5379 C C . SER A 1 694 ? -4.747 -24.727 31.686 1.00 86.69 694 SER A C 1
ATOM 5381 O O . SER A 1 694 ? -4.184 -23.708 32.072 1.00 86.69 694 SER A O 1
ATOM 5383 N N . GLN A 1 695 ? -5.484 -24.756 30.570 1.00 83.75 695 GLN A N 1
ATOM 5384 C CA . GLN A 1 695 ? -5.680 -23.592 29.701 1.00 83.75 695 GLN A CA 1
ATOM 5385 C C . GLN A 1 695 ? -6.546 -22.514 30.343 1.00 83.75 695 GLN A C 1
ATOM 5387 O O . GLN A 1 695 ? -6.287 -21.334 30.116 1.00 83.75 695 GLN A O 1
ATOM 5392 N N . ILE A 1 696 ? -7.549 -22.893 31.142 1.00 85.56 696 ILE A N 1
ATOM 5393 C CA . ILE A 1 696 ? -8.334 -21.918 31.908 1.00 85.56 696 ILE A CA 1
ATOM 5394 C C . ILE A 1 696 ? -7.617 -21.437 33.173 1.00 85.56 696 ILE A C 1
ATOM 5396 O O . ILE A 1 696 ? -8.066 -20.475 33.776 1.00 85.56 696 ILE A O 1
ATOM 5400 N N . ASP A 1 697 ? -6.526 -22.091 33.573 1.00 87.56 697 ASP A N 1
ATOM 5401 C CA . ASP A 1 697 ? -5.881 -21.888 34.870 1.00 87.56 697 ASP A CA 1
ATOM 5402 C C . ASP A 1 697 ? -6.859 -22.030 36.048 1.00 87.56 697 ASP A C 1
ATOM 5404 O O . ASP A 1 697 ? -7.125 -21.095 36.803 1.00 87.56 697 ASP A O 1
ATOM 5408 N N . LEU A 1 698 ? -7.431 -23.230 36.198 1.00 87.69 698 LEU A N 1
ATOM 5409 C CA . LEU A 1 698 ? -8.432 -23.496 37.233 1.00 87.69 698 LEU A CA 1
ATOM 5410 C C . LEU A 1 698 ? -7.915 -23.166 38.645 1.00 87.69 698 LEU A C 1
ATOM 5412 O O . LEU A 1 698 ? -8.677 -22.670 39.472 1.00 87.69 698 LEU A O 1
ATOM 5416 N N . GLY A 1 699 ? -6.632 -23.418 38.923 1.00 87.94 699 GLY A N 1
ATOM 5417 C CA . GLY A 1 699 ? -6.031 -23.097 40.218 1.00 87.94 699 GLY A CA 1
ATOM 5418 C C . GLY A 1 699 ? -5.919 -21.591 40.445 1.00 87.94 699 GLY A C 1
ATOM 5419 O O . GLY A 1 699 ? -6.354 -21.113 41.493 1.00 87.94 699 GLY A O 1
ATOM 5420 N N . GLY A 1 700 ? -5.429 -20.838 39.456 1.00 87.56 700 GLY A N 1
ATOM 5421 C CA . GLY A 1 700 ? -5.360 -19.377 39.517 1.00 87.56 700 GLY A CA 1
ATOM 5422 C C . GLY A 1 700 ? -6.744 -18.744 39.655 1.00 87.56 700 GLY A C 1
ATOM 5423 O O . GLY A 1 700 ? -6.951 -17.897 40.521 1.00 87.56 700 GLY A O 1
ATOM 5424 N N . ILE A 1 701 ? -7.731 -19.234 38.895 1.00 87.25 701 ILE A N 1
ATOM 5425 C CA . ILE A 1 701 ? -9.142 -18.828 38.996 1.00 87.25 701 ILE A CA 1
ATOM 5426 C C . ILE A 1 701 ? -9.682 -19.020 40.414 1.00 87.25 701 ILE A C 1
ATOM 5428 O O . ILE A 1 701 ? -10.308 -18.104 40.950 1.00 87.25 701 ILE A O 1
ATOM 5432 N N . VAL A 1 702 ? -9.461 -20.188 41.025 1.00 88.69 702 VAL A N 1
ATOM 5433 C CA . VAL A 1 702 ? -9.954 -20.478 42.378 1.00 88.69 702 VAL A CA 1
ATOM 5434 C C . VAL A 1 702 ? -9.272 -19.576 43.403 1.00 88.69 702 VAL A C 1
ATOM 5436 O O . VAL A 1 702 ? -9.965 -18.978 44.222 1.00 88.69 702 VAL A O 1
ATOM 5439 N N . LEU A 1 703 ? -7.945 -19.430 43.339 1.00 91.25 703 LEU A N 1
ATOM 5440 C CA . LEU A 1 703 ? -7.185 -18.570 44.252 1.00 91.25 703 LEU A CA 1
ATOM 5441 C C . LEU A 1 703 ? -7.622 -17.103 44.149 1.00 91.25 703 LEU A C 1
ATOM 5443 O O . LEU A 1 703 ? -7.872 -16.465 45.170 1.00 91.25 703 LEU A O 1
ATOM 5447 N N . PHE A 1 704 ? -7.769 -16.591 42.928 1.00 88.19 704 PHE A N 1
ATOM 5448 C CA . PHE A 1 704 ? -8.197 -15.221 42.662 1.00 88.19 704 PHE A CA 1
ATOM 5449 C C . PHE A 1 704 ? -9.639 -14.974 43.121 1.00 88.19 704 PHE A C 1
ATOM 5451 O O . PHE A 1 704 ? -9.900 -14.057 43.899 1.00 88.19 704 PHE A O 1
ATOM 5458 N N . THR A 1 705 ? -10.576 -15.824 42.691 1.00 84.62 705 THR A N 1
ATOM 5459 C CA . THR A 1 705 ? -12.011 -15.651 42.963 1.00 84.62 705 THR A CA 1
ATOM 5460 C C . THR A 1 705 ? -12.320 -15.836 44.446 1.00 84.62 705 THR A C 1
ATOM 5462 O O . THR A 1 705 ? -12.974 -14.987 45.049 1.00 84.62 705 THR A O 1
ATOM 5465 N N . ALA A 1 706 ? -11.818 -16.910 45.065 1.00 88.25 706 ALA A N 1
ATOM 5466 C CA . ALA A 1 706 ? -12.022 -17.151 46.491 1.00 88.25 706 ALA A CA 1
ATOM 5467 C C . ALA A 1 706 ? -11.310 -16.095 47.344 1.00 88.25 706 ALA A C 1
ATOM 5469 O O . ALA A 1 706 ? -11.882 -15.628 48.326 1.00 88.25 706 ALA A O 1
ATOM 5470 N N . GLY A 1 707 ? -10.101 -15.680 46.948 1.00 89.69 707 GLY A N 1
ATOM 5471 C CA . GLY A 1 707 ? -9.349 -14.624 47.619 1.00 89.69 707 GLY A CA 1
ATOM 5472 C C . GLY A 1 707 ? -10.102 -13.295 47.649 1.00 89.69 707 GLY A C 1
ATOM 5473 O O . GLY A 1 707 ? -10.288 -12.724 48.722 1.00 89.69 707 GLY A O 1
ATOM 5474 N N . LEU A 1 708 ? -10.605 -12.834 46.497 1.00 84.88 708 LEU A N 1
ATOM 5475 C CA . LEU A 1 708 ? -11.382 -11.593 46.406 1.00 84.88 708 LEU A CA 1
ATOM 5476 C C . LEU A 1 708 ? -12.702 -11.664 47.176 1.00 84.88 708 LEU A C 1
ATOM 5478 O O . LEU A 1 708 ? -13.023 -10.734 47.914 1.00 84.88 708 LEU A O 1
ATOM 5482 N N . VAL A 1 709 ? -13.458 -12.758 47.043 1.00 83.88 709 VAL A N 1
ATOM 5483 C CA . VAL A 1 709 ? -14.747 -12.911 47.734 1.00 83.88 709 VAL A CA 1
ATOM 5484 C C . VAL A 1 709 ? -14.552 -12.945 49.250 1.00 83.88 709 VAL A C 1
ATOM 5486 O O . VAL A 1 709 ? -15.231 -12.208 49.960 1.00 83.88 709 VAL A O 1
ATOM 5489 N N . LEU A 1 710 ? -13.606 -13.742 49.759 1.00 88.81 710 LEU A N 1
ATOM 5490 C CA . LEU A 1 710 ? -13.333 -13.845 51.199 1.00 88.81 710 LEU A CA 1
ATOM 5491 C C . LEU A 1 710 ? -12.737 -12.565 51.791 1.00 88.81 710 LEU A C 1
ATOM 5493 O O . LEU A 1 710 ? -12.875 -12.337 52.989 1.00 88.81 710 LEU A O 1
ATOM 5497 N N . LEU A 1 711 ? -12.098 -11.727 50.974 1.00 85.94 711 LEU A N 1
ATOM 5498 C CA . LEU A 1 711 ? -11.588 -10.435 51.413 1.00 85.94 711 LEU A CA 1
ATOM 5499 C C . LEU A 1 711 ? -12.691 -9.366 51.443 1.00 85.94 711 LEU A C 1
ATOM 5501 O O . LEU A 1 711 ? -12.877 -8.703 52.459 1.00 85.94 711 LEU A O 1
ATOM 5505 N N . LEU A 1 712 ? -13.431 -9.199 50.343 1.00 80.25 712 LEU A N 1
ATOM 5506 C CA . LEU A 1 712 ? -14.339 -8.063 50.150 1.00 80.25 712 LEU A CA 1
ATOM 5507 C C . LEU A 1 712 ? -15.727 -8.284 50.765 1.00 80.25 712 LEU A C 1
ATOM 5509 O O . LEU A 1 712 ? -16.306 -7.352 51.324 1.00 80.25 712 LEU A O 1
ATOM 5513 N N . LEU A 1 713 ? -16.262 -9.508 50.705 1.00 78.31 713 LEU A N 1
ATOM 5514 C CA . LEU A 1 713 ? -17.611 -9.800 51.198 1.00 78.31 713 LEU A CA 1
ATOM 5515 C C . LEU A 1 713 ? -17.748 -9.592 52.722 1.00 78.31 713 LEU A C 1
ATOM 5517 O O . LEU A 1 713 ? -18.713 -8.955 53.144 1.00 78.31 713 LEU A O 1
ATOM 5521 N N . PRO A 1 714 ? -16.815 -10.043 53.585 1.00 80.38 714 PRO A N 1
ATOM 5522 C CA . PRO A 1 714 ? -16.933 -9.806 55.025 1.00 80.38 714 PRO A CA 1
ATOM 5523 C C . PRO A 1 714 ? -16.753 -8.337 55.413 1.00 80.38 714 PRO A C 1
ATOM 5525 O O . PRO A 1 714 ? -17.377 -7.886 56.372 1.00 80.38 714 PRO A O 1
ATOM 5528 N N . MET A 1 715 ? -15.934 -7.579 54.671 1.00 75.38 715 MET A N 1
ATOM 5529 C CA . MET A 1 715 ? -15.775 -6.137 54.893 1.00 75.38 715 MET A CA 1
ATOM 5530 C C . MET A 1 715 ? -17.104 -5.405 54.689 1.00 75.38 715 MET A C 1
ATOM 5532 O O . MET A 1 715 ? -17.474 -4.567 55.510 1.00 75.38 715 MET A O 1
ATOM 5536 N N . ALA A 1 716 ? -17.848 -5.791 53.653 1.00 68.06 716 ALA A N 1
ATOM 5537 C CA . ALA A 1 716 ? -19.176 -5.267 53.363 1.00 68.06 716 ALA A CA 1
ATOM 5538 C C . ALA A 1 716 ? -20.225 -5.624 54.424 1.00 68.06 716 ALA A C 1
ATOM 5540 O O . ALA A 1 716 ? -21.069 -4.805 54.779 1.00 68.06 716 ALA A O 1
ATOM 5541 N N . LEU A 1 717 ? -20.176 -6.855 54.938 1.00 71.44 717 LEU A N 1
ATOM 5542 C CA . LEU A 1 717 ? -21.166 -7.372 55.886 1.00 71.44 717 LEU A CA 1
ATOM 5543 C C . LEU A 1 717 ? -20.868 -7.008 57.348 1.00 71.44 717 LEU A C 1
ATOM 5545 O O . LEU A 1 717 ? -21.696 -7.268 58.221 1.00 71.44 717 LEU A O 1
ATOM 5549 N N . SER A 1 718 ? -19.714 -6.399 57.628 1.00 70.88 718 SER A N 1
ATOM 5550 C CA . SER A 1 718 ? -19.262 -6.091 58.989 1.00 70.88 718 SER A CA 1
ATOM 5551 C C . SER A 1 718 ? -20.267 -5.261 59.786 1.00 70.88 718 SER A C 1
ATOM 5553 O O . SER A 1 718 ? -20.608 -5.648 60.904 1.00 70.88 718 SER A O 1
ATOM 5555 N N . GLY A 1 719 ? -20.835 -4.211 59.189 1.00 62.50 719 GLY A N 1
ATOM 5556 C CA . GLY A 1 719 ? -21.820 -3.329 59.828 1.00 62.50 719 GLY A CA 1
ATOM 5557 C C . GLY A 1 719 ? -23.187 -3.961 60.118 1.00 62.50 719 GLY A C 1
ATOM 5558 O O . GLY A 1 719 ? -24.012 -3.343 60.780 1.00 62.50 719 GLY A O 1
ATOM 5559 N N . LEU A 1 720 ? -23.438 -5.185 59.644 1.00 64.31 720 LEU A N 1
ATOM 5560 C CA . LEU A 1 720 ? -24.699 -5.908 59.853 1.00 64.31 720 LEU A CA 1
ATOM 5561 C C . LEU A 1 720 ? -24.601 -6.949 60.970 1.00 64.31 720 LEU A C 1
ATOM 5563 O O . LEU A 1 720 ? -25.587 -7.609 61.299 1.00 64.31 720 LEU A O 1
ATOM 5567 N N . THR A 1 721 ? -23.409 -7.132 61.540 1.00 68.50 721 THR A N 1
ATOM 5568 C CA . THR A 1 721 ? -23.184 -8.104 62.609 1.00 68.50 721 THR A CA 1
ATOM 5569 C C . THR A 1 721 ? -23.264 -7.448 63.990 1.00 68.50 721 THR A C 1
ATOM 5571 O O . THR A 1 721 ? -22.801 -6.320 64.152 1.00 68.50 721 THR A O 1
ATOM 5574 N N . PRO A 1 722 ? -23.775 -8.148 65.024 1.00 65.81 722 PRO A N 1
ATOM 5575 C CA . PRO A 1 722 ? -23.948 -7.572 66.365 1.00 65.81 722 PRO A CA 1
ATOM 5576 C C . PRO A 1 722 ? -22.653 -7.090 67.032 1.00 65.81 722 PRO A C 1
ATOM 5578 O O . PRO A 1 722 ? -22.696 -6.293 67.962 1.00 65.81 722 PRO A O 1
ATOM 5581 N N . SER A 1 723 ? -21.500 -7.617 66.611 1.00 75.19 723 SER A N 1
ATOM 5582 C CA . SER A 1 723 ? -20.175 -7.253 67.134 1.00 75.19 723 SER A CA 1
ATOM 5583 C C . SER A 1 723 ? -19.317 -6.512 66.106 1.00 75.19 723 SER A C 1
ATOM 5585 O O . SER A 1 723 ? -18.104 -6.389 66.298 1.00 75.19 723 SER A O 1
ATOM 5587 N N . GLU A 1 724 ? -19.937 -6.036 65.023 1.00 77.44 724 GLU A N 1
ATOM 5588 C CA . GLU A 1 724 ? -19.296 -5.306 63.932 1.00 77.44 724 GLU A CA 1
ATOM 5589 C C . GLU A 1 724 ? -18.011 -6.018 63.445 1.00 77.44 724 GLU A C 1
ATOM 5591 O O . GLU A 1 724 ? -17.985 -7.228 63.209 1.00 77.44 724 GLU A O 1
ATOM 5596 N N . TRP A 1 725 ? -16.893 -5.294 63.365 1.00 78.38 725 TRP A N 1
ATOM 5597 C CA . TRP A 1 725 ? -15.580 -5.798 62.950 1.00 78.38 725 TRP A CA 1
ATOM 5598 C C . TRP A 1 725 ? -14.968 -6.863 63.871 1.00 78.38 725 TRP A C 1
ATOM 5600 O O . TRP A 1 725 ? -14.019 -7.539 63.478 1.00 78.38 725 TRP A O 1
ATOM 5610 N N . ARG A 1 726 ? -15.476 -7.029 65.099 1.00 82.25 726 ARG A N 1
ATOM 5611 C CA . ARG A 1 726 ? -14.935 -7.994 66.075 1.00 82.25 726 ARG A CA 1
ATOM 5612 C C . ARG A 1 726 ? -15.495 -9.402 65.899 1.00 82.25 726 ARG A C 1
ATOM 5614 O O . ARG A 1 726 ? -15.099 -10.313 66.624 1.00 82.25 726 ARG A O 1
ATOM 5621 N N . THR A 1 727 ? -16.415 -9.590 64.960 1.00 82.69 727 THR A N 1
ATOM 5622 C CA . THR A 1 727 ? -17.036 -10.884 64.702 1.00 82.69 727 THR A CA 1
ATOM 5623 C C . THR A 1 727 ? -15.990 -11.898 64.185 1.00 82.69 727 THR A C 1
ATOM 5625 O O . THR A 1 727 ? -15.375 -11.655 63.145 1.00 82.69 727 THR A O 1
ATOM 5628 N N . PRO A 1 728 ? -15.775 -13.057 64.848 1.00 87.75 728 PRO A N 1
ATOM 5629 C CA . PRO A 1 728 ? -14.648 -13.953 64.542 1.00 87.75 728 PRO A CA 1
ATOM 5630 C C . PRO A 1 728 ? -14.578 -14.463 63.096 1.00 87.75 728 PRO A C 1
ATOM 5632 O O . PRO A 1 728 ? -13.489 -14.561 62.532 1.00 87.75 728 PRO A O 1
ATOM 5635 N N . TRP A 1 729 ? -15.725 -14.763 62.472 1.00 87.56 729 TRP A N 1
ATOM 5636 C CA . TRP A 1 729 ? -15.755 -15.262 61.092 1.00 87.56 729 TRP A CA 1
ATOM 5637 C C . TRP A 1 729 ? -15.353 -14.193 60.065 1.00 87.56 729 TRP A C 1
ATOM 5639 O O . TRP A 1 729 ? -14.813 -14.543 59.016 1.00 87.56 729 TRP A O 1
ATOM 5649 N N . ILE A 1 730 ? -15.553 -12.905 60.374 1.00 85.44 730 ILE A N 1
ATOM 5650 C CA . ILE A 1 730 ? -15.140 -11.787 59.514 1.00 85.44 730 ILE A CA 1
ATOM 5651 C C . ILE A 1 730 ? -13.617 -11.720 59.462 1.00 85.44 730 ILE A C 1
ATOM 5653 O O . ILE A 1 730 ? -13.032 -11.736 58.381 1.00 85.44 730 ILE A O 1
ATOM 5657 N N . ILE A 1 731 ? -12.973 -11.729 60.632 1.00 87.00 731 ILE A N 1
ATOM 5658 C CA . ILE A 1 731 ? -11.510 -11.700 60.749 1.00 87.00 731 ILE A CA 1
ATOM 5659 C C . ILE A 1 731 ? -10.899 -12.930 60.068 1.00 87.00 731 ILE A C 1
ATOM 5661 O O . ILE A 1 731 ? -9.970 -12.795 59.275 1.00 87.00 731 ILE A O 1
ATOM 5665 N N . ALA A 1 732 ? -11.446 -14.122 60.330 1.00 92.06 732 ALA A N 1
ATOM 5666 C CA . ALA A 1 732 ? -10.965 -15.358 59.717 1.00 92.06 732 ALA A CA 1
ATOM 5667 C C . ALA A 1 732 ? -11.047 -15.314 58.182 1.00 92.06 732 ALA A C 1
ATOM 5669 O O . ALA A 1 732 ? -10.081 -15.661 57.507 1.00 92.06 732 ALA A O 1
ATOM 5670 N N . SER A 1 733 ? -12.167 -14.838 57.632 1.00 91.50 733 SER A N 1
ATOM 5671 C CA . SER A 1 733 ? -12.370 -14.749 56.182 1.00 91.50 733 SER A CA 1
ATOM 5672 C C . SER A 1 733 ? -11.411 -13.752 55.528 1.00 91.50 733 SER A C 1
ATOM 5674 O O . SER A 1 733 ? -10.786 -14.092 54.529 1.00 91.50 733 SER A O 1
ATOM 5676 N N . ILE A 1 734 ? -11.202 -12.579 56.137 1.00 89.75 734 ILE A N 1
ATOM 5677 C CA . ILE A 1 734 ? -10.260 -11.561 55.641 1.00 89.75 734 ILE A CA 1
ATOM 5678 C C . ILE A 1 734 ? -8.822 -12.094 55.628 1.00 89.75 734 ILE A C 1
ATOM 5680 O O . ILE A 1 734 ? -8.113 -11.926 54.637 1.00 89.75 734 ILE A O 1
ATOM 5684 N N . VAL A 1 735 ? -8.389 -12.766 56.701 1.00 93.19 735 VAL A N 1
ATOM 5685 C CA . VAL A 1 735 ? -7.031 -13.330 56.796 1.00 93.19 735 VAL A CA 1
ATOM 5686 C C . VAL A 1 735 ? -6.821 -14.433 55.759 1.00 93.19 735 VAL A C 1
ATOM 5688 O O . VAL A 1 735 ? -5.796 -14.443 55.078 1.00 93.19 735 VAL A O 1
ATOM 5691 N N . ILE A 1 736 ? -7.793 -15.336 55.601 1.00 94.62 736 ILE A N 1
ATOM 5692 C CA . ILE A 1 736 ? -7.727 -16.400 54.592 1.00 94.62 736 ILE A CA 1
ATOM 5693 C C . ILE A 1 736 ? -7.726 -15.792 53.185 1.00 94.62 736 ILE A C 1
ATOM 5695 O O . ILE A 1 736 ? -6.871 -16.147 52.378 1.00 94.62 736 ILE A O 1
ATOM 5699 N N . GLY A 1 737 ? -8.629 -14.851 52.900 1.00 92.06 737 GLY A N 1
ATOM 5700 C CA . GLY A 1 737 ? -8.723 -14.177 51.605 1.00 92.06 737 GLY A CA 1
ATOM 5701 C C . GLY A 1 737 ? -7.429 -13.458 51.226 1.00 92.06 737 GLY A C 1
ATOM 5702 O O . GLY A 1 737 ? -6.895 -13.678 50.140 1.00 92.06 737 GLY A O 1
ATOM 5703 N N . GLY A 1 738 ? -6.859 -12.681 52.153 1.00 91.50 738 GLY A N 1
ATOM 5704 C CA . GLY A 1 738 ? -5.558 -12.035 51.970 1.00 91.50 738 GLY A CA 1
ATOM 5705 C C . GLY A 1 738 ? -4.427 -13.040 51.737 1.00 91.50 738 GLY A C 1
ATOM 5706 O O . GLY A 1 738 ? -3.613 -12.855 50.835 1.00 91.50 738 GLY A O 1
ATOM 5707 N N . GLY A 1 739 ? -4.411 -14.147 52.486 1.00 94.38 739 GLY A N 1
ATOM 5708 C CA . GLY A 1 739 ? -3.455 -15.237 52.287 1.00 94.38 739 GLY A CA 1
ATOM 5709 C C . GLY A 1 739 ? -3.537 -15.862 50.891 1.00 94.38 739 GLY A C 1
ATOM 5710 O O . GLY A 1 739 ? -2.507 -16.039 50.244 1.00 94.38 739 GLY A O 1
ATOM 5711 N N . LEU A 1 740 ? -4.744 -16.144 50.389 1.00 94.31 740 LEU A N 1
ATOM 5712 C CA . LEU A 1 740 ? -4.947 -16.703 49.045 1.00 94.31 740 LEU A CA 1
ATOM 5713 C C . LEU A 1 740 ? -4.449 -15.756 47.943 1.00 94.31 740 LEU A C 1
ATOM 5715 O O . LEU A 1 740 ? -3.791 -16.208 47.005 1.00 94.31 740 LEU A O 1
ATOM 5719 N N . LEU A 1 741 ? -4.694 -14.449 48.078 1.00 90.56 741 LEU A N 1
ATOM 5720 C CA . LEU A 1 741 ? -4.218 -13.444 47.119 1.00 90.56 741 LEU A CA 1
ATOM 5721 C C . LEU A 1 741 ? -2.692 -13.254 47.161 1.00 90.56 741 LEU A C 1
ATOM 5723 O O . LEU A 1 741 ? -2.096 -12.969 46.128 1.00 90.56 741 LEU A O 1
ATOM 5727 N N . ILE A 1 742 ? -2.043 -13.457 48.314 1.00 92.25 742 ILE A N 1
ATOM 5728 C CA . ILE A 1 742 ? -0.570 -13.456 48.431 1.00 92.25 742 ILE A CA 1
ATOM 5729 C C . ILE A 1 742 ? 0.042 -14.707 47.784 1.00 92.25 742 ILE A C 1
ATOM 5731 O O . ILE A 1 742 ? 1.120 -14.638 47.194 1.00 92.25 742 ILE A O 1
ATOM 5735 N N . VAL A 1 743 ? -0.634 -15.855 47.877 1.00 93.56 743 VAL A N 1
ATOM 5736 C CA . VAL A 1 743 ? -0.182 -17.114 47.262 1.00 93.56 743 VAL A CA 1
ATOM 5737 C C . VAL A 1 743 ? -0.335 -17.092 45.737 1.00 93.56 743 VAL A C 1
ATOM 5739 O O . VAL A 1 743 ? 0.470 -17.713 45.040 1.00 93.56 743 VAL A O 1
ATOM 5742 N N . LEU A 1 744 ? -1.319 -16.362 45.204 1.00 90.88 744 LEU A N 1
ATOM 5743 C CA . LEU A 1 744 ? -1.628 -16.319 43.771 1.00 90.88 744 LEU A CA 1
ATOM 5744 C C . LEU A 1 744 ? -0.410 -15.975 42.877 1.00 90.88 744 LEU A C 1
ATOM 5746 O O . LEU A 1 744 ? -0.110 -16.790 42.005 1.00 90.88 744 LEU A O 1
ATOM 5750 N N . PRO A 1 745 ? 0.362 -14.886 43.094 1.00 88.81 745 PRO A N 1
ATOM 5751 C CA . PRO A 1 745 ? 1.546 -14.594 42.277 1.00 88.81 745 PRO A CA 1
ATOM 5752 C C . PRO A 1 745 ? 2.596 -15.710 42.288 1.00 88.81 745 PRO A C 1
ATOM 5754 O O . PRO A 1 745 ? 3.244 -15.977 41.275 1.00 88.81 745 PRO A O 1
ATOM 5757 N N . PHE A 1 746 ? 2.770 -16.388 43.429 1.00 90.19 746 PHE A N 1
ATOM 5758 C CA . PHE A 1 746 ? 3.708 -17.504 43.539 1.00 90.19 746 PHE A CA 1
ATOM 5759 C C . PHE A 1 746 ? 3.237 -18.705 42.714 1.00 90.19 746 PHE A C 1
ATOM 5761 O O . PHE A 1 746 ? 4.040 -19.306 41.995 1.00 90.19 746 PHE A O 1
ATOM 5768 N N . TYR A 1 747 ? 1.941 -19.019 42.783 1.00 92.62 747 TYR A N 1
ATOM 5769 C CA . TYR A 1 747 ? 1.310 -20.066 41.985 1.00 92.62 747 TYR A CA 1
ATOM 5770 C C . TYR A 1 747 ? 1.403 -19.771 40.479 1.00 92.62 747 TYR A C 1
ATOM 5772 O O . TYR A 1 747 ? 1.827 -20.634 39.711 1.00 92.62 747 TYR A O 1
ATOM 5780 N N . GLU A 1 748 ? 1.081 -18.550 40.052 1.00 90.38 748 GLU A N 1
ATOM 5781 C CA . GLU A 1 748 ? 1.086 -18.179 38.633 1.00 90.38 748 GLU A CA 1
ATOM 5782 C C . GLU A 1 748 ? 2.483 -18.154 38.016 1.00 90.38 748 GLU A C 1
ATOM 5784 O O . GLU A 1 748 ? 2.643 -18.489 36.845 1.00 90.38 748 GLU A O 1
ATOM 5789 N N . TYR A 1 749 ? 3.503 -17.790 38.797 1.00 89.25 749 TYR A N 1
ATOM 5790 C CA . TYR A 1 749 ? 4.880 -17.773 38.314 1.00 89.25 749 TYR A CA 1
ATOM 5791 C C . TYR A 1 749 ? 5.497 -19.178 38.221 1.00 89.25 749 TYR A C 1
ATOM 5793 O O . TYR A 1 749 ? 6.262 -19.445 37.296 1.00 89.25 749 TYR A O 1
ATOM 5801 N N . HIS A 1 750 ? 5.192 -20.076 39.168 1.00 87.56 750 HIS A N 1
ATOM 5802 C CA . HIS A 1 750 ? 5.895 -21.363 39.289 1.00 87.56 750 HIS A CA 1
ATOM 5803 C C . HIS A 1 750 ? 5.091 -22.585 38.832 1.00 87.56 750 HIS A C 1
ATOM 5805 O O . HIS A 1 750 ? 5.691 -23.583 38.436 1.00 87.56 750 HIS A O 1
ATOM 5811 N N . MET A 1 751 ? 3.759 -22.555 38.928 1.00 89.31 751 MET A N 1
ATOM 5812 C CA . MET A 1 751 ? 2.906 -23.735 38.722 1.00 89.31 751 MET A CA 1
ATOM 5813 C C . MET A 1 751 ? 1.980 -23.607 37.510 1.00 89.31 751 MET A C 1
ATOM 5815 O O . MET A 1 751 ? 1.695 -24.612 36.855 1.00 89.31 751 MET A O 1
ATOM 5819 N N . ALA A 1 752 ? 1.498 -22.402 37.198 1.00 87.88 752 ALA A N 1
ATOM 5820 C CA . ALA A 1 752 ? 0.558 -22.201 36.102 1.00 87.88 752 ALA A CA 1
ATOM 5821 C C . ALA A 1 752 ? 1.261 -22.241 34.734 1.00 87.88 752 ALA A C 1
ATOM 5823 O O . ALA A 1 752 ? 2.134 -21.433 34.431 1.00 87.88 752 ALA A O 1
ATOM 5824 N N . LYS A 1 753 ? 0.835 -23.162 33.860 1.00 85.56 753 LYS A N 1
ATOM 5825 C CA . LYS A 1 753 ? 1.314 -23.222 32.467 1.00 85.56 753 LYS A CA 1
ATOM 5826 C C . LYS A 1 753 ? 0.723 -22.103 31.598 1.00 85.56 753 LYS A C 1
ATOM 5828 O O . LYS A 1 753 ? 1.408 -21.587 30.719 1.00 85.56 753 LYS A O 1
ATOM 5833 N N . TYR A 1 754 ? -0.539 -21.740 31.841 1.00 86.25 754 TYR A N 1
ATOM 5834 C CA . TYR A 1 754 ? -1.270 -20.692 31.119 1.00 86.25 754 TYR A CA 1
ATOM 5835 C C . TYR A 1 754 ? -1.907 -19.697 32.103 1.00 86.25 754 TYR A C 1
ATOM 5837 O O . TYR A 1 754 ? -3.133 -19.651 32.189 1.00 86.25 754 TYR A O 1
ATOM 5845 N N . PRO A 1 755 ? -1.100 -18.904 32.831 1.00 87.19 755 PRO A N 1
ATOM 5846 C CA . PRO A 1 755 ? -1.542 -18.117 33.987 1.00 87.19 755 PRO A CA 1
ATOM 5847 C C . PRO A 1 755 ? -2.753 -17.210 33.709 1.00 87.19 755 PRO A C 1
ATOM 5849 O O . PRO A 1 755 ? -2.913 -16.687 32.592 1.00 87.19 755 PRO A O 1
ATOM 5852 N N . LEU A 1 756 ? -3.588 -17.005 34.734 1.00 84.69 756 LEU A N 1
ATOM 5853 C CA . LEU A 1 756 ? -4.711 -16.060 34.744 1.00 84.69 756 LEU A CA 1
ATOM 5854 C C . LEU A 1 756 ? -4.235 -14.597 34.702 1.00 84.69 756 LEU A C 1
ATOM 5856 O O . LEU A 1 756 ? -4.844 -13.785 34.003 1.00 84.69 756 LEU A O 1
ATOM 5860 N N . ILE A 1 757 ? -3.123 -14.267 35.352 1.00 86.50 757 ILE A N 1
ATOM 5861 C CA . ILE A 1 757 ? -2.425 -12.983 35.260 1.00 86.50 757 ILE A CA 1
ATOM 5862 C C . ILE A 1 757 ? -0.974 -13.270 34.842 1.00 86.50 757 ILE A C 1
ATOM 5864 O O . ILE A 1 757 ? -0.110 -13.563 35.666 1.00 86.50 757 ILE A O 1
ATOM 5868 N N . PRO A 1 758 ? -0.664 -13.224 33.534 1.00 85.75 758 PRO A N 1
ATOM 5869 C CA . PRO A 1 758 ? 0.680 -13.484 33.045 1.00 85.75 758 PRO A CA 1
ATOM 5870 C C . PRO A 1 758 ? 1.724 -12.600 33.745 1.00 85.75 758 PRO A C 1
ATOM 5872 O O . PRO A 1 758 ? 1.585 -11.375 33.721 1.00 85.75 758 PRO A O 1
ATOM 5875 N N . PRO A 1 759 ? 2.831 -13.164 34.271 1.00 83.06 759 PRO A N 1
ATOM 5876 C CA . PRO A 1 759 ? 3.888 -12.374 34.909 1.00 83.06 759 PRO A CA 1
ATOM 5877 C C . PRO A 1 759 ? 4.481 -11.278 34.007 1.00 83.06 759 PRO A C 1
ATOM 5879 O O . PRO A 1 759 ? 5.027 -10.288 34.488 1.00 83.06 759 PRO A O 1
ATOM 5882 N N . ALA A 1 760 ? 4.359 -11.435 32.684 1.00 82.62 760 ALA A N 1
ATOM 5883 C CA . ALA A 1 760 ? 4.750 -10.430 31.701 1.00 82.62 760 ALA A CA 1
ATOM 5884 C C . ALA A 1 760 ? 3.945 -9.120 31.809 1.00 82.62 760 ALA A C 1
ATOM 5886 O O . ALA A 1 760 ? 4.488 -8.064 31.494 1.00 82.62 760 ALA A O 1
ATOM 5887 N N . TYR A 1 761 ? 2.696 -9.156 32.290 1.00 86.81 761 TYR A N 1
ATOM 5888 C CA . TYR A 1 761 ? 1.867 -7.957 32.458 1.00 86.81 761 TYR A CA 1
ATOM 5889 C C . TYR A 1 761 ? 2.483 -6.983 33.463 1.00 86.81 761 TYR A C 1
ATOM 5891 O O . TYR A 1 761 ? 2.493 -5.783 33.217 1.00 86.81 761 TYR A O 1
ATOM 5899 N N . PHE A 1 762 ? 3.106 -7.493 34.529 1.00 80.94 762 PHE A N 1
ATOM 5900 C CA . PHE A 1 762 ? 3.796 -6.669 35.526 1.00 80.94 762 PHE A CA 1
ATOM 5901 C C . PHE A 1 762 ? 5.089 -6.023 35.007 1.00 80.94 762 PHE A C 1
ATOM 5903 O O . PHE A 1 762 ? 5.602 -5.101 35.634 1.00 80.94 762 PHE A O 1
ATOM 5910 N N . LYS A 1 763 ? 5.622 -6.478 33.864 1.00 83.31 763 LYS A N 1
ATOM 5911 C CA . LYS A 1 763 ? 6.773 -5.843 33.198 1.00 83.31 763 LYS A CA 1
ATOM 5912 C C . LYS A 1 763 ? 6.358 -4.706 32.265 1.00 83.31 763 LYS A C 1
ATOM 5914 O O . LYS A 1 763 ? 7.204 -3.899 31.893 1.00 83.31 763 LYS A O 1
ATOM 5919 N N . ASN A 1 764 ? 5.087 -4.646 31.868 1.00 86.56 764 ASN A N 1
ATOM 5920 C CA . ASN A 1 764 ? 4.569 -3.595 31.004 1.00 86.56 764 ASN A CA 1
ATOM 5921 C C . ASN A 1 764 ? 3.964 -2.480 31.867 1.00 86.56 764 ASN A C 1
ATOM 5923 O O . ASN A 1 764 ? 2.913 -2.659 32.484 1.00 86.56 764 ASN A O 1
ATOM 5927 N N . ILE A 1 765 ? 4.632 -1.323 31.895 1.00 85.75 765 ILE A N 1
ATOM 5928 C CA . ILE A 1 765 ? 4.213 -0.181 32.714 1.00 85.75 765 ILE A CA 1
ATOM 5929 C C . ILE A 1 765 ? 2.810 0.310 32.349 1.00 85.75 765 ILE A C 1
ATOM 5931 O O . ILE A 1 765 ? 2.049 0.650 33.247 1.00 85.75 765 ILE A O 1
ATOM 5935 N N . THR A 1 766 ? 2.428 0.267 31.070 1.00 88.12 766 THR A N 1
ATOM 5936 C CA . THR A 1 766 ? 1.088 0.651 30.611 1.00 88.12 766 THR A CA 1
ATOM 5937 C C . THR A 1 766 ? 0.033 -0.256 31.222 1.00 88.12 766 THR A C 1
ATOM 5939 O O . THR A 1 766 ? -0.923 0.232 31.811 1.00 88.12 766 THR A O 1
ATOM 5942 N N . ILE A 1 767 ? 0.222 -1.578 31.141 1.00 87.56 767 ILE A N 1
ATOM 5943 C CA . ILE A 1 767 ? -0.739 -2.542 31.696 1.00 87.56 767 ILE A CA 1
ATOM 5944 C C . ILE A 1 767 ? -0.840 -2.362 33.212 1.00 87.56 767 ILE A C 1
ATOM 5946 O O . ILE A 1 767 ? -1.944 -2.270 33.740 1.00 87.56 767 ILE A O 1
ATOM 5950 N N . LEU A 1 768 ? 0.294 -2.257 33.909 1.00 86.88 768 LEU A N 1
ATOM 5951 C CA . LEU A 1 768 ? 0.316 -2.062 35.357 1.00 86.88 768 LEU A CA 1
ATOM 5952 C C . LEU A 1 768 ? -0.406 -0.772 35.776 1.00 86.88 768 LEU A C 1
ATOM 5954 O O . LEU A 1 768 ? -1.243 -0.809 36.677 1.00 86.88 768 LEU A O 1
ATOM 5958 N N . MET A 1 769 ? -0.116 0.347 35.106 1.00 85.56 769 MET A N 1
ATOM 5959 C CA . MET A 1 769 ? -0.759 1.633 35.382 1.00 85.56 769 MET A CA 1
ATOM 5960 C C . MET A 1 769 ? -2.250 1.587 35.072 1.00 85.56 769 MET A C 1
ATOM 5962 O O . MET A 1 769 ? -3.035 2.032 35.899 1.00 85.56 769 MET A O 1
ATOM 5966 N N . CYS A 1 770 ? -2.664 0.987 33.953 1.00 87.06 770 CYS A N 1
ATOM 5967 C CA . CYS A 1 770 ? -4.077 0.808 33.621 1.00 87.06 770 CYS A CA 1
ATOM 5968 C C . CYS A 1 770 ? -4.816 -0.046 34.657 1.00 87.06 770 CYS A C 1
ATOM 5970 O O . CYS A 1 770 ? -5.938 0.289 35.008 1.00 87.06 770 CYS A O 1
ATOM 5972 N N . LEU A 1 771 ? -4.221 -1.124 35.176 1.00 85.94 771 LEU A N 1
ATOM 5973 C CA . LEU A 1 771 ? -4.861 -1.946 36.212 1.00 85.94 771 LEU A CA 1
ATOM 5974 C C . LEU A 1 771 ? -5.018 -1.186 37.537 1.00 85.94 771 LEU A C 1
ATOM 5976 O O . LEU A 1 771 ? -6.075 -1.259 38.158 1.00 85.94 771 LEU A O 1
ATOM 5980 N N . LEU A 1 772 ? -3.992 -0.438 37.957 1.00 83.75 772 LEU A N 1
ATOM 5981 C CA . LEU A 1 772 ? -4.031 0.378 39.177 1.00 83.75 772 LEU A CA 1
ATOM 5982 C C . LEU A 1 772 ? -5.016 1.544 39.055 1.00 83.75 772 LEU A C 1
ATOM 5984 O O . LEU A 1 772 ? -5.840 1.750 39.943 1.00 83.75 772 LEU A O 1
ATOM 5988 N N . LEU A 1 773 ? -4.959 2.267 37.937 1.00 82.69 773 LEU A N 1
ATOM 5989 C CA . LEU A 1 773 ? -5.901 3.332 37.612 1.00 82.69 773 LEU A CA 1
ATOM 5990 C C . LEU A 1 773 ? -7.318 2.800 37.448 1.00 82.69 773 LEU A C 1
ATOM 5992 O O . LEU A 1 773 ? -8.242 3.493 37.843 1.00 82.69 773 LEU A O 1
ATOM 5996 N N . GLY A 1 774 ? -7.484 1.569 36.961 1.00 81.31 774 GLY A N 1
ATOM 5997 C CA . GLY A 1 774 ? -8.770 0.891 36.834 1.00 81.31 774 GLY A CA 1
ATOM 5998 C C . GLY A 1 774 ? -9.574 0.884 38.133 1.00 81.31 774 GLY A C 1
ATOM 5999 O O . GLY A 1 774 ? -10.785 1.044 38.087 1.00 81.31 774 GLY A O 1
ATOM 6000 N N . ILE A 1 775 ? -8.912 0.780 39.295 1.00 82.88 775 ILE A N 1
ATOM 6001 C CA . ILE A 1 775 ? -9.548 0.838 40.628 1.00 82.88 775 ILE A CA 1
ATOM 6002 C C . ILE A 1 775 ? -10.214 2.205 40.884 1.00 82.88 775 ILE A C 1
ATOM 6004 O O . ILE A 1 775 ? -11.172 2.288 41.650 1.00 82.88 775 ILE A O 1
ATOM 6008 N N . ILE A 1 776 ? -9.709 3.271 40.259 1.00 80.50 776 ILE A N 1
ATOM 6009 C CA . ILE A 1 776 ? -10.147 4.659 40.460 1.00 80.50 776 ILE A CA 1
ATOM 6010 C C . ILE A 1 776 ? -11.041 5.131 39.300 1.00 80.50 776 ILE A C 1
ATOM 6012 O O . ILE A 1 776 ? -12.078 5.743 39.544 1.00 80.50 776 ILE A O 1
ATOM 6016 N N . GLU A 1 777 ? -10.673 4.833 38.049 1.00 72.12 777 GLU A N 1
ATOM 6017 C CA . GLU A 1 777 ? -11.330 5.304 36.823 1.00 72.12 777 GLU A CA 1
ATOM 6018 C C . GLU A 1 777 ? -11.438 4.215 35.740 1.00 72.12 777 GLU A C 1
ATOM 6020 O O . GLU A 1 777 ? -10.556 3.379 35.559 1.00 72.12 777 GLU A O 1
ATOM 6025 N N . THR A 1 778 ? -12.508 4.264 34.940 1.00 66.06 778 THR A N 1
ATOM 6026 C CA . THR A 1 778 ? -12.836 3.246 33.921 1.00 66.06 778 THR A CA 1
ATOM 6027 C C . THR A 1 778 ? -12.348 3.567 32.499 1.00 66.06 778 THR A C 1
ATOM 6029 O O . THR A 1 778 ? -12.496 2.742 31.600 1.00 66.06 778 THR A O 1
ATOM 6032 N N . THR A 1 779 ? -11.743 4.734 32.259 1.00 66.19 779 THR A N 1
ATOM 6033 C CA . THR A 1 779 ? -11.465 5.284 30.912 1.00 66.19 779 THR A CA 1
ATOM 6034 C C . THR A 1 779 ? -10.243 4.690 30.195 1.00 66.19 779 THR A C 1
ATOM 6036 O O . THR A 1 779 ? -10.049 4.931 29.005 1.00 66.19 779 THR A O 1
ATOM 6039 N N . LEU A 1 780 ? -9.426 3.875 30.872 1.00 74.44 780 LEU A N 1
ATOM 6040 C CA . LEU A 1 780 ? -8.101 3.439 30.393 1.00 74.44 780 LEU A CA 1
ATOM 6041 C C . LEU A 1 780 ? -8.038 1.996 29.874 1.00 74.44 780 LEU A C 1
ATOM 6043 O O . LEU A 1 780 ? -6.964 1.391 29.811 1.00 74.44 780 LEU A O 1
ATOM 6047 N N . LEU A 1 781 ? -9.178 1.453 29.452 1.00 82.88 781 LEU A N 1
ATOM 6048 C CA . LEU A 1 781 ? -9.263 0.093 28.925 1.00 82.88 781 LEU A CA 1
ATOM 6049 C C . LEU A 1 781 ? -8.487 -0.086 27.603 1.00 82.88 781 LEU A C 1
ATOM 6051 O O . LEU A 1 781 ? -7.768 -1.072 27.429 1.00 82.88 781 LEU A O 1
ATOM 6055 N N . VAL A 1 782 ? -8.596 0.869 26.673 1.00 85.00 782 VAL A N 1
ATOM 6056 C CA . VAL A 1 782 ? -7.986 0.760 25.333 1.00 85.00 782 VAL A CA 1
ATOM 6057 C C . VAL A 1 782 ? -6.448 0.716 25.377 1.00 85.00 782 VAL A C 1
ATOM 6059 O O . VAL A 1 782 ? -5.887 -0.175 24.736 1.00 85.00 782 VAL A O 1
ATOM 6062 N N . PRO A 1 783 ? -5.743 1.570 26.151 1.00 86.44 783 PRO A N 1
ATOM 6063 C CA . PRO A 1 783 ? -4.288 1.472 26.325 1.00 86.44 783 PRO A CA 1
ATOM 6064 C C . PRO A 1 783 ? -3.796 0.099 26.816 1.00 86.44 783 PRO A C 1
ATOM 6066 O O . PRO A 1 783 ? -2.771 -0.402 26.343 1.00 86.44 783 PRO A O 1
ATOM 6069 N N . ALA A 1 784 ? -4.541 -0.550 27.719 1.00 86.62 784 ALA A N 1
ATOM 6070 C CA . ALA A 1 784 ? -4.228 -1.905 28.169 1.00 86.62 784 ALA A CA 1
ATOM 6071 C C . ALA A 1 784 ? -4.399 -2.929 27.033 1.00 86.62 784 ALA A C 1
ATOM 6073 O O . ALA A 1 784 ? -3.527 -3.772 26.822 1.00 86.62 784 ALA A O 1
ATOM 6074 N N . GLN A 1 785 ? -5.488 -2.829 26.263 1.00 86.19 785 GLN A N 1
ATOM 6075 C CA . GLN A 1 785 ? -5.791 -3.736 25.148 1.00 86.19 785 GLN A CA 1
ATOM 6076 C C . GLN A 1 785 ? -4.788 -3.637 23.991 1.00 86.19 785 GLN A C 1
ATOM 6078 O O . GLN A 1 785 ? -4.428 -4.657 23.411 1.00 86.19 785 GLN A O 1
ATOM 6083 N N . ILE A 1 786 ? -4.317 -2.435 23.642 1.00 86.44 786 ILE A N 1
ATOM 6084 C CA . ILE A 1 786 ? -3.355 -2.256 22.535 1.00 86.44 786 ILE A CA 1
ATOM 6085 C C . ILE A 1 786 ? -1.941 -2.730 22.889 1.00 86.44 786 ILE A C 1
ATOM 6087 O O . ILE A 1 786 ? -1.130 -2.950 21.991 1.00 86.44 786 ILE A O 1
ATOM 6091 N N . SER A 1 787 ? -1.663 -2.887 24.185 1.00 87.69 787 SER A N 1
ATOM 6092 C CA . SER A 1 787 ? -0.367 -3.281 24.740 1.00 87.69 787 SER A CA 1
ATOM 6093 C C . SER A 1 787 ? -0.163 -4.802 24.804 1.00 87.69 787 SER A C 1
ATOM 6095 O O . SER A 1 787 ? 0.891 -5.255 25.255 1.00 87.69 787 SER A O 1
ATOM 6097 N N . VAL A 1 788 ? -1.145 -5.595 24.355 1.00 86.75 788 VAL A N 1
ATOM 6098 C CA . VAL A 1 788 ? -1.093 -7.066 24.327 1.00 86.75 788 VAL A CA 1
ATOM 6099 C C . VAL A 1 788 ? -1.434 -7.631 22.937 1.00 86.75 788 VAL A C 1
ATOM 6101 O O . VAL A 1 788 ? -2.152 -6.984 22.171 1.00 86.75 788 VAL A O 1
ATOM 6104 N N . PRO A 1 789 ? -0.957 -8.847 22.600 1.00 83.50 789 PRO A N 1
ATOM 6105 C CA . PRO A 1 789 ? -1.380 -9.573 21.399 1.00 83.50 789 PRO A CA 1
ATOM 6106 C C . PRO A 1 789 ? -2.896 -9.809 21.363 1.00 83.50 789 PRO A C 1
ATOM 6108 O O . PRO A 1 789 ? -3.539 -9.908 22.415 1.00 83.50 789 PRO A O 1
ATOM 6111 N N . ARG A 1 790 ? -3.475 -10.007 20.171 1.00 78.50 790 ARG A N 1
ATOM 6112 C CA . ARG A 1 790 ? -4.930 -10.190 19.993 1.00 78.50 790 ARG A CA 1
ATOM 6113 C C . ARG A 1 790 ? -5.478 -11.353 20.818 1.00 78.50 790 ARG A C 1
ATOM 6115 O O . ARG A 1 790 ? -6.523 -11.224 21.444 1.00 78.50 790 ARG A O 1
ATOM 6122 N N . ALA A 1 791 ? -4.729 -12.452 20.912 1.00 77.31 791 ALA A N 1
ATOM 6123 C CA . ALA A 1 791 ? -5.105 -13.622 21.712 1.00 77.31 791 ALA A CA 1
ATOM 6124 C C . ALA A 1 791 ? -5.222 -13.342 23.228 1.00 77.31 791 ALA A C 1
ATOM 6126 O O . ALA A 1 791 ? -5.865 -14.100 23.953 1.00 77.31 791 ALA A O 1
ATOM 6127 N N . GLN A 1 792 ? -4.598 -12.267 23.718 1.00 83.06 792 GLN A N 1
ATOM 6128 C CA . GLN A 1 792 ? -4.572 -11.881 25.131 1.00 83.06 792 GLN A CA 1
ATOM 6129 C C . GLN A 1 792 ? -5.505 -10.702 25.456 1.00 83.06 792 GLN A C 1
ATOM 6131 O O . GLN A 1 792 ? -5.744 -10.434 26.637 1.00 83.06 792 GLN A O 1
ATOM 6136 N N . MET A 1 793 ? -6.092 -10.035 24.452 1.00 83.06 793 MET A N 1
ATOM 6137 C CA . MET A 1 793 ? -7.019 -8.912 24.665 1.00 83.06 793 MET A CA 1
ATOM 6138 C C . MET A 1 793 ? -8.197 -9.260 25.584 1.00 83.06 793 MET A C 1
ATOM 6140 O O . MET A 1 793 ? -8.457 -8.474 26.500 1.00 83.06 793 MET A O 1
ATOM 6144 N N . PRO A 1 794 ? -8.879 -10.419 25.440 1.00 81.25 794 PRO A N 1
ATOM 6145 C CA . PRO A 1 794 ? -10.000 -10.755 26.318 1.00 81.25 794 PRO A CA 1
ATOM 6146 C C . PRO A 1 794 ? -9.584 -10.868 27.786 1.00 81.25 794 PRO A C 1
ATOM 6148 O O . PRO A 1 794 ? -10.290 -10.419 28.687 1.00 81.25 794 PRO A O 1
ATOM 6151 N N . GLN A 1 795 ? -8.391 -11.416 28.019 1.00 83.62 795 GLN A N 1
ATOM 6152 C CA . GLN A 1 795 ? -7.833 -11.618 29.350 1.00 83.62 795 GLN A CA 1
ATOM 6153 C C . GLN A 1 795 ? -7.463 -10.285 30.015 1.00 83.62 795 GLN A C 1
ATOM 6155 O O . GLN A 1 795 ? -7.821 -10.068 31.170 1.00 83.62 795 GLN A O 1
ATOM 6160 N N . VAL A 1 796 ? -6.794 -9.377 29.292 1.00 87.31 796 VAL A N 1
ATOM 6161 C CA . VAL A 1 796 ? -6.461 -8.034 29.811 1.00 87.31 796 VAL A CA 1
ATOM 6162 C C . VAL A 1 796 ? -7.723 -7.208 30.072 1.00 87.31 796 VAL A C 1
ATOM 6164 O O . VAL A 1 796 ? -7.803 -6.526 31.089 1.00 87.31 796 VAL A O 1
ATOM 6167 N N . THR A 1 797 ? -8.725 -7.317 29.193 1.00 85.75 797 THR A N 1
ATOM 6168 C CA . THR A 1 797 ? -10.009 -6.610 29.319 1.00 85.75 797 THR A CA 1
ATOM 6169 C C . THR A 1 797 ? -10.731 -7.046 30.584 1.00 85.75 797 THR A C 1
ATOM 6171 O O . THR A 1 797 ? -11.104 -6.216 31.409 1.00 85.75 797 THR A O 1
ATOM 6174 N N . ALA A 1 798 ? -10.857 -8.357 30.791 1.00 84.38 798 ALA A N 1
ATOM 6175 C CA . ALA A 1 798 ? -11.509 -8.896 31.973 1.00 84.38 798 ALA A CA 1
ATOM 6176 C C . ALA A 1 798 ? -10.776 -8.516 33.260 1.00 84.38 798 ALA A C 1
ATOM 6178 O O . ALA A 1 798 ? -11.426 -8.176 34.247 1.00 84.38 798 ALA A O 1
ATOM 6179 N N . LEU A 1 799 ? -9.441 -8.525 33.247 1.00 85.88 799 LEU A N 1
ATOM 6180 C CA . LEU A 1 799 ? -8.641 -8.123 34.398 1.00 85.88 799 LEU A CA 1
ATOM 6181 C C . LEU A 1 799 ? -8.838 -6.637 34.729 1.00 85.88 799 LEU A C 1
ATOM 6183 O O . LEU A 1 799 ? -9.145 -6.318 35.873 1.00 85.88 799 LEU A O 1
ATOM 6187 N N . PHE A 1 800 ? -8.755 -5.746 33.735 1.00 87.19 800 PHE A N 1
ATOM 6188 C CA . PHE A 1 800 ? -8.998 -4.310 33.917 1.00 87.19 800 PHE A CA 1
ATOM 6189 C C . PHE A 1 800 ? -10.384 -4.042 34.505 1.00 87.19 800 PHE A C 1
ATOM 6191 O O . PHE A 1 800 ? -10.514 -3.376 35.531 1.00 87.19 800 PHE A O 1
ATOM 6198 N N . VAL A 1 801 ? -11.424 -4.622 33.901 1.00 82.31 801 VAL A N 1
ATOM 6199 C CA . VAL A 1 801 ? -12.796 -4.413 34.364 1.00 82.31 801 VAL A CA 1
ATOM 6200 C C . VAL A 1 801 ? -12.991 -4.992 35.770 1.00 82.31 801 VAL A C 1
ATOM 6202 O O . VAL A 1 801 ? -13.661 -4.380 36.594 1.00 82.31 801 VAL A O 1
ATOM 6205 N N . SER A 1 802 ? -12.360 -6.119 36.104 1.00 82.94 802 SER A N 1
ATOM 6206 C CA . SER A 1 802 ? -12.420 -6.671 37.467 1.00 82.94 802 SER A CA 1
ATOM 6207 C C . SER A 1 802 ? -11.829 -5.718 38.498 1.00 82.94 802 SER A C 1
ATOM 6209 O O . SER A 1 802 ? -12.427 -5.521 39.552 1.00 82.94 802 SER A O 1
ATOM 6211 N N . PHE A 1 803 ? -10.695 -5.084 38.189 1.00 84.56 803 PHE A N 1
ATOM 6212 C CA . PHE A 1 803 ? -10.074 -4.090 39.067 1.00 84.56 803 PHE A CA 1
ATOM 6213 C C . PHE A 1 803 ? -10.977 -2.866 39.266 1.00 84.56 803 PHE A C 1
ATOM 6215 O O . PHE A 1 803 ? -11.110 -2.394 40.395 1.00 84.56 803 PHE A O 1
ATOM 6222 N N . ALA A 1 804 ? -11.684 -2.426 38.222 1.00 82.31 804 ALA A N 1
ATOM 6223 C CA . ALA A 1 804 ? -12.677 -1.359 38.344 1.00 82.31 804 ALA A CA 1
ATOM 6224 C C . ALA A 1 804 ? -13.835 -1.712 39.285 1.00 82.31 804 ALA A C 1
ATOM 6226 O O . ALA A 1 804 ? -14.221 -0.909 40.137 1.00 82.31 804 ALA A O 1
ATOM 6227 N N . PHE A 1 805 ? -14.354 -2.938 39.215 1.00 78.25 805 PHE A N 1
ATOM 6228 C CA . PHE A 1 805 ? -15.407 -3.377 40.135 1.00 78.25 805 PHE A CA 1
ATOM 6229 C C . PHE A 1 805 ? -14.898 -3.655 41.557 1.00 78.25 805 PHE A C 1
ATOM 6231 O O . PHE A 1 805 ? -15.642 -3.458 42.521 1.00 78.25 805 PHE A O 1
ATOM 6238 N N . VAL A 1 806 ? -13.632 -4.051 41.724 1.00 80.69 806 VAL A N 1
ATOM 6239 C CA . VAL A 1 806 ? -12.982 -4.090 43.044 1.00 80.69 806 VAL A CA 1
ATOM 6240 C C . VAL A 1 806 ? -12.938 -2.681 43.642 1.00 80.69 806 VAL A C 1
ATOM 6242 O O . VAL A 1 806 ? -13.342 -2.505 44.791 1.00 80.69 806 VAL A O 1
ATOM 6245 N N . GLY A 1 807 ? -12.553 -1.670 42.858 1.00 81.81 807 GLY A N 1
ATOM 6246 C CA . GLY A 1 807 ? -12.614 -0.261 43.257 1.00 81.81 807 GLY A CA 1
ATOM 6247 C C . GLY A 1 807 ? -14.016 0.187 43.670 1.00 81.81 807 GLY A C 1
ATOM 6248 O O . GLY A 1 807 ? -14.200 0.724 44.763 1.00 81.81 807 GLY A O 1
ATOM 6249 N N . SER A 1 808 ? -15.029 -0.136 42.861 1.00 79.75 808 SER A N 1
ATOM 6250 C CA . SER A 1 808 ? -16.443 0.119 43.181 1.00 79.75 808 SER A CA 1
ATOM 6251 C C . SER A 1 808 ? -16.892 -0.554 44.488 1.00 79.75 808 SER A C 1
ATOM 6253 O O . SER A 1 808 ? -17.589 0.059 45.303 1.00 79.75 808 SER A O 1
ATOM 6255 N N . SER A 1 809 ? -16.449 -1.793 44.728 1.00 76.75 809 SER A N 1
ATOM 6256 C CA . SER A 1 809 ? -16.742 -2.538 45.959 1.00 76.75 809 SER A CA 1
ATOM 6257 C C . SER A 1 809 ? -16.111 -1.869 47.181 1.00 76.75 809 SER A C 1
ATOM 6259 O O . SER A 1 809 ? -16.785 -1.671 48.190 1.00 76.75 809 SER A O 1
ATOM 6261 N N . ILE A 1 810 ? -14.843 -1.454 47.086 1.00 78.56 810 ILE A N 1
ATOM 6262 C CA . ILE A 1 810 ? -14.149 -0.706 48.146 1.00 78.56 810 ILE A CA 1
ATOM 6263 C C . ILE A 1 810 ? -14.875 0.617 48.423 1.00 78.56 810 ILE A C 1
ATOM 6265 O O . ILE A 1 810 ? -15.145 0.935 49.582 1.00 78.56 810 ILE A O 1
ATOM 6269 N N . GLY A 1 811 ? -15.246 1.357 47.374 1.00 80.19 811 GLY A N 1
ATOM 6270 C CA . GLY A 1 811 ? -16.001 2.607 47.486 1.00 80.19 811 GLY A CA 1
ATOM 6271 C C . GLY A 1 811 ? -17.343 2.420 48.195 1.00 80.19 811 GLY A C 1
ATOM 6272 O O . GLY A 1 811 ? -17.669 3.177 49.109 1.00 80.19 811 GLY A O 1
ATOM 6273 N N . SER A 1 812 ? -18.077 1.363 47.844 1.00 74.94 812 SER A N 1
ATOM 6274 C CA . SER A 1 812 ? -19.349 1.002 48.479 1.00 74.94 812 SER A CA 1
ATOM 6275 C C . SER A 1 812 ? -19.178 0.620 49.953 1.00 74.94 812 SER A C 1
ATOM 6277 O O . SER A 1 812 ? -19.971 1.054 50.786 1.00 74.94 812 SER A O 1
ATOM 6279 N N . CYS A 1 813 ? -18.112 -0.105 50.311 1.00 73.31 813 CYS A N 1
ATOM 6280 C CA . CYS A 1 813 ? -17.778 -0.409 51.707 1.00 73.31 813 CYS A CA 1
ATOM 6281 C C . CYS A 1 813 ? -17.480 0.862 52.520 1.00 73.31 813 CYS A C 1
ATOM 6283 O O . CYS A 1 813 ? -17.975 1.010 53.639 1.00 73.31 813 CYS A O 1
ATOM 6285 N N . ILE A 1 814 ? -16.708 1.803 51.961 1.00 79.81 814 ILE A N 1
ATOM 6286 C CA . ILE A 1 814 ? -16.402 3.087 52.612 1.00 79.81 814 ILE A CA 1
ATOM 6287 C C . ILE A 1 814 ? -17.683 3.913 52.787 1.00 79.81 814 ILE A C 1
ATOM 6289 O O . ILE A 1 814 ? -17.959 4.390 53.888 1.00 79.81 814 ILE A O 1
ATOM 6293 N N . ALA A 1 815 ? -18.495 4.044 51.734 1.00 79.31 815 ALA A N 1
ATOM 6294 C CA . ALA A 1 815 ? -19.754 4.783 51.777 1.00 79.31 815 ALA A CA 1
ATOM 6295 C C . ALA A 1 815 ? -20.744 4.168 52.783 1.00 79.31 815 ALA A C 1
ATOM 6297 O O . ALA A 1 815 ? -21.290 4.882 53.623 1.00 79.31 815 ALA A O 1
ATOM 6298 N N . GLY A 1 816 ? -20.920 2.844 52.770 1.00 72.62 816 GLY A N 1
ATOM 6299 C CA . GLY A 1 816 ? -21.763 2.129 53.731 1.00 72.62 816 GLY A CA 1
ATOM 6300 C C . GLY A 1 816 ? -21.295 2.318 55.176 1.00 72.62 816 GLY A C 1
ATOM 6301 O O . GLY A 1 816 ? -22.114 2.564 56.066 1.00 72.62 816 GLY A O 1
ATOM 6302 N N . GLY A 1 817 ? -19.979 2.297 55.411 1.00 73.81 817 GLY A N 1
ATOM 6303 C CA . GLY A 1 817 ? -19.382 2.595 56.712 1.00 73.81 817 GLY A CA 1
ATOM 6304 C C . GLY A 1 817 ? -19.647 4.030 57.179 1.00 73.81 817 GLY A C 1
ATOM 6305 O O . GLY A 1 817 ? -20.033 4.236 58.330 1.00 73.81 817 GLY A O 1
ATOM 6306 N N . ILE A 1 818 ? -19.501 5.023 56.296 1.00 82.75 818 ILE A N 1
ATOM 6307 C CA . ILE A 1 818 ? -19.812 6.430 56.601 1.00 82.75 818 ILE A CA 1
ATOM 6308 C C . ILE A 1 818 ? -21.296 6.584 56.940 1.00 82.75 818 ILE A C 1
ATOM 6310 O O . ILE A 1 818 ? -21.620 7.196 57.959 1.00 82.75 818 ILE A O 1
ATOM 6314 N N . TYR A 1 819 ? -22.187 6.004 56.131 1.00 79.56 819 TYR A N 1
ATOM 6315 C CA . TYR A 1 819 ? -23.634 6.072 56.336 1.00 79.56 819 TYR A CA 1
ATOM 6316 C C . TYR A 1 819 ? -24.038 5.488 57.692 1.00 79.56 819 TYR A C 1
ATOM 6318 O O . TYR A 1 819 ? -24.665 6.168 58.505 1.00 79.56 819 TYR A O 1
ATOM 6326 N N . THR A 1 820 ? -23.609 4.254 57.962 1.00 74.00 820 THR A N 1
ATOM 6327 C CA . THR A 1 820 ? -23.988 3.502 59.166 1.00 74.00 820 THR A CA 1
ATOM 6328 C C . THR A 1 820 ? -23.538 4.214 60.442 1.00 74.00 820 THR A C 1
ATOM 6330 O O . THR A 1 820 ? -24.307 4.307 61.397 1.00 74.00 820 THR A O 1
ATOM 6333 N N . ASN A 1 821 ? -22.328 4.783 60.438 1.00 78.88 821 ASN A N 1
ATOM 6334 C CA . ASN A 1 821 ? -21.750 5.429 61.618 1.00 78.88 821 ASN A CA 1
ATOM 6335 C C . ASN A 1 821 ? -22.152 6.900 61.787 1.00 78.88 821 ASN A C 1
ATOM 6337 O O . ASN A 1 821 ? -22.141 7.407 62.906 1.00 78.88 821 ASN A O 1
ATOM 6341 N N . SER A 1 822 ? -22.497 7.602 60.703 1.00 84.94 822 SER A N 1
ATOM 6342 C CA . SER A 1 822 ? -22.704 9.059 60.739 1.00 84.94 822 SER A CA 1
ATOM 6343 C C . SER A 1 822 ? -24.171 9.468 60.677 1.00 84.94 822 SER A C 1
ATOM 6345 O O . SER A 1 822 ? -24.522 10.511 61.229 1.00 84.94 822 SER A O 1
ATOM 6347 N N . PHE A 1 823 ? -25.044 8.668 60.054 1.00 86.06 823 PHE A N 1
ATOM 6348 C CA . PHE A 1 823 ? -26.429 9.079 59.822 1.00 86.06 823 PHE A CA 1
ATOM 6349 C C . PHE A 1 823 ? -27.263 9.108 61.105 1.00 86.06 823 PHE A C 1
ATOM 6351 O O . PHE A 1 823 ? -27.938 10.101 61.362 1.00 86.06 823 PHE A O 1
ATOM 6358 N N . ARG A 1 824 ? -27.157 8.085 61.969 1.00 84.75 824 ARG A N 1
ATOM 6359 C CA . ARG A 1 824 ? -27.875 8.069 63.260 1.00 84.75 824 ARG A CA 1
ATOM 6360 C C . ARG A 1 824 ? -27.471 9.253 64.149 1.00 84.75 824 ARG A C 1
ATOM 6362 O O . ARG A 1 824 ? -28.368 9.971 64.585 1.00 84.75 824 ARG A O 1
ATOM 6369 N N . PRO A 1 825 ? -26.171 9.536 64.383 1.00 87.38 825 PRO A N 1
ATOM 6370 C CA . PRO A 1 825 ? -25.773 10.726 65.138 1.00 87.38 825 PRO A CA 1
ATOM 6371 C C . PRO A 1 825 ? -26.195 12.048 64.487 1.00 87.38 825 PRO A C 1
ATOM 6373 O O . PRO A 1 825 ? -26.503 13.000 65.200 1.00 87.38 825 PRO A O 1
ATOM 6376 N N . ALA A 1 826 ? -26.208 12.130 63.152 1.00 88.12 826 ALA A N 1
ATOM 6377 C CA . ALA A 1 826 ? -26.657 13.326 62.443 1.00 88.12 826 ALA A CA 1
ATOM 6378 C C . ALA A 1 826 ? -28.163 13.569 62.630 1.00 88.12 826 ALA A C 1
ATOM 6380 O O . ALA A 1 826 ? -28.554 14.701 62.902 1.00 88.12 826 ALA A O 1
ATOM 6381 N N . LEU A 1 827 ? -28.992 12.521 62.567 1.00 87.25 827 LEU A N 1
ATOM 6382 C CA . LEU A 1 827 ? -30.429 12.615 62.845 1.00 87.25 827 LEU A CA 1
ATOM 6383 C C . LEU A 1 827 ? -30.688 13.115 64.268 1.00 87.25 827 LEU A C 1
ATOM 6385 O O . LEU A 1 827 ? -31.430 14.075 64.437 1.00 87.25 827 LEU A O 1
ATOM 6389 N N . TRP A 1 828 ? -30.016 12.541 65.272 1.00 87.81 828 TRP A N 1
ATOM 6390 C CA . TRP A 1 828 ? -30.111 13.012 66.660 1.00 87.81 828 TRP A CA 1
ATOM 6391 C C . TRP A 1 828 ? -29.700 14.480 66.823 1.00 87.81 828 TRP A C 1
ATOM 6393 O O . TRP A 1 828 ? -30.299 15.205 67.610 1.00 87.81 828 TRP A O 1
ATOM 6403 N N . ARG A 1 829 ? -28.688 14.934 66.076 1.00 90.50 829 ARG A N 1
ATOM 6404 C CA . ARG A 1 829 ? -28.199 16.315 66.150 1.00 90.50 829 ARG A CA 1
ATOM 6405 C C . ARG A 1 829 ? -29.173 17.323 65.543 1.00 90.50 829 ARG A C 1
ATOM 6407 O O . ARG A 1 829 ? -29.359 18.384 66.126 1.00 90.50 829 ARG A O 1
ATOM 6414 N N . HIS A 1 830 ? -29.734 17.023 64.372 1.00 89.81 830 HIS A N 1
ATOM 6415 C CA . HIS A 1 830 ? -30.580 17.967 63.631 1.00 89.81 830 HIS A CA 1
ATOM 6416 C C . HIS A 1 830 ? -32.041 17.951 64.084 1.00 89.81 830 HIS A C 1
ATOM 6418 O O . HIS A 1 830 ? -32.677 18.997 64.052 1.00 89.81 830 HIS A O 1
ATOM 6424 N N . LEU A 1 831 ? -32.566 16.801 64.524 1.00 85.62 831 LEU A N 1
ATOM 6425 C CA . LEU A 1 831 ? -33.926 16.704 65.074 1.00 85.62 831 LEU A CA 1
ATOM 6426 C C . LEU A 1 831 ? -34.019 17.228 66.518 1.00 85.62 831 LEU A C 1
ATOM 6428 O O . LEU A 1 831 ? -35.105 17.584 66.958 1.00 85.62 831 LEU A O 1
ATOM 6432 N N . GLY A 1 832 ? -32.901 17.307 67.250 1.00 84.81 832 GLY A N 1
ATOM 6433 C CA . GLY A 1 832 ? -32.856 17.906 68.585 1.00 84.81 832 GLY A CA 1
ATOM 6434 C C . GLY A 1 832 ? -33.848 17.268 69.562 1.00 84.81 832 GLY A C 1
ATOM 6435 O O . GLY A 1 832 ? -33.902 16.044 69.686 1.00 84.81 832 GLY A O 1
ATOM 6436 N N . ASP A 1 833 ? -34.635 18.101 70.245 1.00 81.38 833 ASP A N 1
ATOM 6437 C CA . ASP A 1 833 ? -35.613 17.668 71.253 1.00 81.38 833 ASP A CA 1
ATOM 6438 C C . ASP A 1 833 ? -36.804 16.884 70.657 1.00 81.38 833 ASP A C 1
ATOM 6440 O O . ASP A 1 833 ? -37.479 16.155 71.384 1.00 81.38 833 ASP A O 1
ATOM 6444 N N . ASP A 1 834 ? -37.025 16.963 69.339 1.00 75.69 834 ASP A N 1
ATOM 6445 C CA . ASP A 1 834 ? -38.089 16.237 68.629 1.00 75.69 834 ASP A CA 1
ATOM 6446 C C . ASP A 1 834 ? -37.680 14.791 68.265 1.00 75.69 834 ASP A C 1
ATOM 6448 O O . ASP A 1 834 ? -38.483 13.997 67.762 1.00 75.69 834 ASP A O 1
ATOM 6452 N N . ALA A 1 835 ? -36.424 14.405 68.520 1.00 79.00 835 ALA A N 1
ATOM 6453 C CA . ALA A 1 835 ? -35.903 13.086 68.183 1.00 79.00 835 ALA A CA 1
ATOM 6454 C C . ALA A 1 835 ? -36.372 11.999 69.171 1.00 79.00 835 ALA A C 1
ATOM 6456 O O . ALA A 1 835 ? -36.010 11.990 70.348 1.00 79.00 835 ALA A O 1
ATOM 6457 N N . THR A 1 836 ? -37.107 10.998 68.677 1.00 82.88 836 THR A N 1
ATOM 6458 C CA . THR A 1 836 ? -37.411 9.767 69.431 1.00 82.88 836 THR A CA 1
ATOM 6459 C C . THR A 1 836 ? -36.645 8.571 68.870 1.00 82.88 836 THR A C 1
ATOM 6461 O O . THR A 1 836 ? -36.395 8.489 67.667 1.00 82.88 836 THR A O 1
ATOM 6464 N N . ALA A 1 837 ? -36.291 7.605 69.728 1.00 79.94 837 ALA A N 1
ATOM 6465 C CA . ALA A 1 837 ? -35.558 6.404 69.308 1.00 79.94 837 ALA A CA 1
ATOM 6466 C C . ALA A 1 837 ? -36.298 5.630 68.201 1.00 79.94 837 ALA A C 1
ATOM 6468 O O . ALA A 1 837 ? -35.693 5.238 67.208 1.00 79.94 837 ALA A O 1
ATOM 6469 N N . THR A 1 838 ? -37.623 5.514 68.319 1.00 79.81 838 THR A N 1
ATOM 6470 C CA . THR A 1 838 ? -38.498 4.906 67.308 1.00 79.81 838 THR A CA 1
ATOM 6471 C C . THR A 1 838 ? -38.496 5.672 65.986 1.00 79.81 838 THR A C 1
ATOM 6473 O O . THR A 1 838 ? -38.451 5.049 64.928 1.00 79.81 838 THR A O 1
ATOM 6476 N N . MET A 1 839 ? -38.500 7.008 66.020 1.00 78.69 839 MET A N 1
ATOM 6477 C CA . MET A 1 839 ? -38.431 7.836 64.813 1.00 78.69 839 MET A CA 1
ATOM 6478 C C . MET A 1 839 ? -37.074 7.698 64.120 1.00 78.69 839 MET A C 1
ATOM 6480 O O . MET A 1 839 ? -37.038 7.423 62.923 1.00 78.69 839 MET A O 1
ATOM 6484 N N . VAL A 1 840 ? -35.964 7.806 64.855 1.00 81.75 840 VAL A N 1
ATOM 6485 C CA . VAL A 1 840 ? -34.609 7.653 64.296 1.00 81.75 840 VAL A CA 1
ATOM 6486 C C . VAL A 1 840 ? -34.403 6.252 63.716 1.00 81.75 840 VAL A C 1
ATOM 6488 O O . VAL A 1 840 ? -33.875 6.128 62.613 1.00 81.75 840 VAL A O 1
ATOM 6491 N N . ASP A 1 841 ? -34.865 5.202 64.400 1.00 78.56 841 ASP A N 1
ATOM 6492 C CA . ASP A 1 841 ? -34.809 3.833 63.880 1.00 78.56 841 ASP A CA 1
ATOM 6493 C C . ASP A 1 841 ? -35.671 3.650 62.629 1.00 78.56 841 ASP A C 1
ATOM 6495 O O . ASP A 1 841 ? -35.244 2.978 61.691 1.00 78.56 841 ASP A O 1
ATOM 6499 N N . SER A 1 842 ? -36.854 4.265 62.575 1.00 76.19 842 SER A N 1
ATOM 6500 C CA . SER A 1 842 ? -37.713 4.197 61.389 1.00 76.19 842 SER A CA 1
ATOM 6501 C C . SER A 1 842 ? -37.104 4.927 60.186 1.00 76.19 842 SER A C 1
ATOM 6503 O O . SER A 1 842 ? -37.108 4.382 59.087 1.00 76.19 842 SER A O 1
ATOM 6505 N N . LEU A 1 843 ? -36.512 6.108 60.396 1.00 76.19 843 LEU A N 1
ATOM 6506 C CA . LEU A 1 843 ? -35.881 6.922 59.351 1.00 76.19 843 LEU A CA 1
ATOM 6507 C C . LEU A 1 843 ? -34.568 6.314 58.855 1.00 76.19 843 LEU A C 1
ATOM 6509 O O . LEU A 1 843 ? -34.219 6.459 57.688 1.00 76.19 843 LEU A O 1
ATOM 6513 N N . PHE A 1 844 ? -33.836 5.627 59.732 1.00 75.31 844 PHE A N 1
ATOM 6514 C CA . PHE A 1 844 ? -32.623 4.910 59.355 1.00 75.31 844 PHE A CA 1
ATOM 6515 C C . PHE A 1 844 ? -32.929 3.622 58.578 1.00 75.31 844 PHE A C 1
ATOM 6517 O O . PHE A 1 844 ? -32.195 3.277 57.657 1.00 75.31 844 PHE A O 1
ATOM 6524 N N . ASN A 1 845 ? -33.995 2.901 58.945 1.00 68.56 845 ASN A N 1
ATOM 6525 C CA . ASN A 1 845 ? -34.322 1.596 58.359 1.00 68.56 845 ASN A CA 1
ATOM 6526 C C . ASN A 1 845 ? -35.329 1.657 57.195 1.00 68.56 845 ASN A C 1
ATOM 6528 O O . ASN A 1 845 ? -35.598 0.621 56.587 1.00 68.56 845 ASN A O 1
ATOM 6532 N N . SER A 1 846 ? -35.901 2.824 56.879 1.00 59.81 846 SER A N 1
ATOM 6533 C CA . SER A 1 846 ? -36.923 2.961 55.837 1.00 59.81 846 SER A CA 1
ATOM 6534 C C . SER A 1 846 ? -36.696 4.178 54.945 1.00 59.81 846 SER A C 1
ATOM 6536 O O . SER A 1 846 ? -36.688 5.318 55.401 1.00 59.81 846 SER A O 1
ATOM 6538 N N . ILE A 1 847 ? -36.572 3.920 53.641 1.00 53.66 847 ILE A N 1
ATOM 6539 C CA . ILE A 1 847 ? -36.438 4.945 52.589 1.00 53.66 847 ILE A CA 1
ATOM 6540 C C . ILE A 1 847 ? -37.825 5.394 52.077 1.00 53.66 847 ILE A C 1
ATOM 6542 O O . ILE A 1 847 ? -37.961 6.469 51.498 1.00 53.66 847 ILE A O 1
ATOM 6546 N N . THR A 1 848 ? -38.870 4.598 52.328 1.00 47.78 848 THR A N 1
ATOM 6547 C CA . THR A 1 848 ? -40.245 4.795 51.827 1.00 47.78 848 THR A CA 1
ATOM 6548 C C . THR A 1 848 ? -41.279 5.001 52.938 1.00 47.78 848 THR A C 1
ATOM 6550 O O . THR A 1 848 ? -42.480 4.987 52.674 1.00 47.78 848 THR A O 1
ATOM 6553 N N . GLY A 1 849 ? -40.840 5.166 54.189 1.00 59.75 849 GLY A N 1
ATOM 6554 C CA . GLY A 1 849 ? -41.728 5.483 55.307 1.00 59.75 849 GLY A CA 1
ATOM 6555 C C . GLY A 1 849 ? -42.462 6.810 55.095 1.00 59.75 849 GLY A C 1
ATOM 6556 O O . GLY A 1 849 ? -42.062 7.631 54.269 1.00 59.75 849 GLY A O 1
ATOM 6557 N N . THR A 1 850 ? -43.537 7.046 55.852 1.00 59.66 850 THR A N 1
ATOM 6558 C CA . THR A 1 850 ? -44.213 8.351 55.873 1.00 59.66 850 THR A CA 1
ATOM 6559 C C . THR A 1 850 ? -43.254 9.404 56.412 1.00 59.66 850 THR A C 1
ATOM 6561 O O . THR A 1 850 ? -43.084 9.554 57.622 1.00 59.66 850 THR A O 1
ATOM 6564 N N . LEU A 1 851 ? -42.590 10.101 55.498 1.00 71.06 851 LEU A N 1
ATOM 6565 C CA . LEU A 1 851 ? -41.741 11.233 55.815 1.00 71.06 851 LEU A CA 1
ATOM 6566 C C . LEU A 1 851 ? -42.620 12.430 56.210 1.00 71.06 851 LEU A C 1
ATOM 6568 O O . LEU A 1 851 ? -43.729 12.561 55.682 1.00 71.06 851 LEU A O 1
ATOM 6572 N N . PRO A 1 852 ? -42.141 13.321 57.098 1.00 77.44 852 PRO A N 1
ATOM 6573 C CA . PRO A 1 852 ? -42.839 14.567 57.390 1.00 77.44 852 PRO A CA 1
ATOM 6574 C C . PRO A 1 852 ? -43.118 15.353 56.101 1.00 77.44 852 PRO A C 1
ATOM 6576 O O . PRO A 1 852 ? -42.353 15.267 55.131 1.00 77.44 852 PRO A O 1
ATOM 6579 N N . ALA A 1 853 ? -44.232 16.088 56.074 1.00 79.38 853 ALA A N 1
ATOM 6580 C CA . ALA A 1 853 ? -44.649 16.832 54.891 1.00 79.38 853 ALA A CA 1
ATOM 6581 C C . ALA A 1 853 ? -43.565 17.827 54.439 1.00 79.38 853 ALA A C 1
ATOM 6583 O O . ALA A 1 853 ? -42.785 18.349 55.236 1.00 79.38 853 ALA A O 1
ATOM 6584 N N . TRP A 1 854 ? -43.511 18.103 53.136 1.00 77.31 854 TRP A N 1
ATOM 6585 C CA . TRP A 1 854 ? -42.599 19.113 52.604 1.00 77.31 854 TRP A CA 1
ATOM 6586 C C . TRP A 1 854 ? -42.861 20.479 53.257 1.00 77.31 854 TRP A C 1
ATOM 6588 O O . TRP A 1 854 ? -44.001 20.940 53.285 1.00 77.31 854 TRP A O 1
ATOM 6598 N N . GLY A 1 855 ? -41.801 21.112 53.768 1.00 79.25 855 GLY A N 1
ATOM 6599 C CA . GLY A 1 855 ? -41.859 22.410 54.448 1.00 79.25 855 GLY A CA 1
ATOM 6600 C C . GLY A 1 855 ? -42.011 22.358 55.974 1.00 79.25 855 GLY A C 1
ATOM 6601 O O . GLY A 1 855 ? -42.126 23.423 56.578 1.00 79.25 855 GLY A O 1
ATOM 6602 N N . THR A 1 856 ? -42.020 21.178 56.615 1.00 86.31 856 THR A N 1
ATOM 6603 C CA . THR A 1 856 ? -41.932 21.096 58.088 1.00 86.31 856 THR A CA 1
ATOM 6604 C C . THR A 1 856 ? -40.487 21.185 58.580 1.00 86.31 856 THR A C 1
ATOM 6606 O O . THR A 1 856 ? -39.549 20.790 57.883 1.00 86.31 856 THR A O 1
ATOM 6609 N N . SER A 1 857 ? -40.301 21.655 59.817 1.00 83.12 857 SER A N 1
ATOM 6610 C CA . SER A 1 857 ? -38.983 21.724 60.457 1.00 83.12 857 SER A CA 1
ATOM 6611 C C . SER A 1 857 ? -38.340 20.347 60.624 1.00 83.12 857 SER A C 1
ATOM 6613 O O . SER A 1 857 ? -37.127 20.229 60.452 1.00 83.12 857 SER A O 1
ATOM 6615 N N . GLU A 1 858 ? -39.121 19.286 60.878 1.00 82.31 858 GLU A N 1
ATOM 6616 C CA . GLU A 1 858 ? -38.561 17.929 60.950 1.00 82.31 858 GLU A CA 1
ATOM 6617 C C . GLU A 1 858 ? -38.055 17.461 59.581 1.00 82.31 858 GLU A C 1
ATOM 6619 O O . GLU A 1 858 ? -37.024 16.792 59.493 1.00 82.31 858 GLU A O 1
ATOM 6624 N N . ARG A 1 859 ? -38.745 17.827 58.490 1.00 85.25 859 ARG A N 1
ATOM 6625 C CA . ARG A 1 859 ? -38.322 17.488 57.125 1.00 85.25 859 ARG A CA 1
ATOM 6626 C C . ARG A 1 859 ? -37.000 18.164 56.769 1.00 85.25 859 ARG A C 1
ATOM 6628 O O . ARG A 1 859 ? -36.115 17.505 56.221 1.00 85.25 859 ARG A O 1
ATOM 6635 N N . ASP A 1 860 ? -36.851 19.438 57.115 1.00 86.62 860 ASP A N 1
ATOM 6636 C CA . ASP A 1 860 ? -35.622 20.200 56.882 1.00 86.62 860 ASP A CA 1
ATOM 6637 C C . ASP A 1 860 ? -34.452 19.667 57.722 1.00 86.62 860 ASP A C 1
ATOM 6639 O O . ASP A 1 860 ? -33.344 19.508 57.204 1.00 86.62 860 ASP A O 1
ATOM 6643 N N . ALA A 1 861 ? -34.705 19.286 58.977 1.00 86.56 861 ALA A N 1
ATOM 6644 C CA . ALA A 1 861 ? -33.722 18.641 59.847 1.00 86.56 861 ALA A CA 1
ATOM 6645 C C . ALA A 1 861 ? -33.234 17.290 59.291 1.00 86.56 861 ALA A C 1
ATOM 6647 O O . ALA A 1 861 ? -32.032 17.013 59.281 1.00 86.56 861 ALA A O 1
ATOM 6648 N N . ILE A 1 862 ? -34.142 16.455 58.771 1.00 86.62 862 ILE A N 1
ATOM 6649 C CA . ILE A 1 862 ? -33.788 15.179 58.126 1.00 86.62 862 ILE A CA 1
ATOM 6650 C C . ILE A 1 862 ? -32.950 15.424 56.863 1.00 86.62 862 ILE A C 1
ATOM 6652 O O . ILE A 1 862 ? -31.935 14.755 56.656 1.00 86.62 862 ILE A O 1
ATOM 6656 N N . ASN A 1 863 ? -33.332 16.404 56.038 1.00 87.06 863 ASN A N 1
ATOM 6657 C CA . ASN A 1 863 ? -32.582 16.776 54.836 1.00 87.06 863 ASN A CA 1
ATOM 6658 C C . ASN A 1 863 ? -31.167 17.277 55.179 1.00 87.06 863 ASN A C 1
ATOM 6660 O O . ASN A 1 863 ? -30.204 16.918 54.496 1.00 87.06 863 ASN A O 1
ATOM 6664 N N . ALA A 1 864 ? -31.019 18.061 56.251 1.00 89.19 864 ALA A N 1
ATOM 6665 C CA . ALA A 1 864 ? -29.724 18.529 56.741 1.00 89.19 864 ALA A CA 1
ATOM 6666 C C . ALA A 1 864 ? -28.856 17.373 57.269 1.00 89.19 864 ALA A C 1
ATOM 6668 O O . ALA A 1 864 ? -27.679 17.277 56.916 1.00 89.19 864 ALA A O 1
ATOM 6669 N N . ALA A 1 865 ? -29.444 16.441 58.029 1.00 89.25 865 ALA A N 1
ATOM 6670 C CA . ALA A 1 865 ? -28.758 15.240 58.502 1.00 89.25 865 ALA A CA 1
ATOM 6671 C C . ALA A 1 865 ? -28.262 14.360 57.347 1.00 89.25 865 ALA A C 1
ATOM 6673 O O . ALA A 1 865 ? -27.126 13.886 57.370 1.00 89.25 865 ALA A O 1
ATOM 6674 N N . TYR A 1 866 ? -29.083 14.172 56.312 1.00 87.62 866 TYR A N 1
ATOM 6675 C CA . TYR A 1 866 ? -28.684 13.441 55.111 1.00 87.62 866 TYR A CA 1
ATOM 6676 C C . TYR A 1 866 ? -27.579 14.180 54.339 1.00 87.62 866 TYR A C 1
ATOM 6678 O O . TYR A 1 866 ? -26.596 13.567 53.921 1.00 87.62 866 TYR A O 1
ATOM 6686 N N . SER A 1 867 ? -27.682 15.507 54.223 1.00 91.12 867 SER A N 1
ATOM 6687 C CA . SER A 1 867 ? -26.672 16.349 53.567 1.00 91.12 867 SER A CA 1
ATOM 6688 C C . SER A 1 867 ? -25.304 16.271 54.252 1.00 91.12 867 SER A C 1
ATOM 6690 O O . SER A 1 867 ? -24.285 16.213 53.565 1.00 91.12 867 SER A O 1
ATOM 6692 N N . ASP A 1 868 ? -25.255 16.207 55.588 1.00 90.75 868 ASP A N 1
ATOM 6693 C CA . ASP A 1 868 ? -24.008 16.006 56.338 1.00 90.75 868 ASP A CA 1
ATOM 6694 C C . ASP A 1 868 ? -23.326 14.679 55.972 1.00 90.75 868 ASP A C 1
ATOM 6696 O O . ASP A 1 868 ? -22.112 14.642 55.757 1.00 90.75 868 ASP A O 1
ATOM 6700 N N . VAL A 1 869 ? -24.104 13.598 55.867 1.00 88.75 869 VAL A N 1
ATOM 6701 C CA . VAL A 1 869 ? -23.593 12.267 55.512 1.00 88.75 869 VAL A CA 1
ATOM 6702 C C . VAL A 1 869 ? -23.076 12.243 54.078 1.00 88.75 869 VAL A C 1
ATOM 6704 O O . VAL A 1 869 ? -21.949 11.801 53.845 1.00 88.75 869 VAL A O 1
ATOM 6707 N N . ILE A 1 870 ? -23.853 12.770 53.127 1.00 90.19 870 ILE A N 1
ATOM 6708 C CA . ILE A 1 870 ? -23.438 12.873 51.723 1.00 90.19 870 ILE A CA 1
ATOM 6709 C C . ILE A 1 870 ? -22.171 13.721 51.597 1.00 90.19 870 ILE A C 1
ATOM 6711 O O . ILE A 1 870 ? -21.257 13.339 50.875 1.00 90.19 870 ILE A O 1
ATOM 6715 N N . ARG A 1 871 ? -22.038 14.814 52.361 1.00 93.00 871 ARG A N 1
ATOM 6716 C CA . ARG A 1 871 ? -20.818 15.635 52.375 1.00 93.00 871 ARG A CA 1
ATOM 6717 C C . ARG A 1 871 ? -19.580 14.828 52.777 1.00 93.00 871 ARG A C 1
ATOM 6719 O O . ARG A 1 871 ? -18.547 14.954 52.123 1.00 93.00 871 ARG A O 1
ATOM 6726 N N . TYR A 1 872 ? -19.668 13.990 53.813 1.00 90.88 872 TYR A N 1
ATOM 6727 C CA . TYR A 1 872 ? -18.549 13.126 54.209 1.00 90.88 872 TYR A CA 1
ATOM 6728 C C . TYR A 1 872 ? -18.204 12.087 53.138 1.00 90.88 872 TYR A C 1
ATOM 6730 O O . TYR A 1 872 ? -17.022 11.856 52.879 1.00 90.88 872 TYR A O 1
ATOM 6738 N N . MET A 1 873 ? -19.210 11.510 52.472 1.00 89.62 873 MET A N 1
ATOM 6739 C CA . MET A 1 873 ? -18.985 10.609 51.336 1.00 89.62 873 MET A CA 1
ATOM 6740 C C . MET A 1 873 ? -18.281 11.323 50.179 1.00 89.62 873 MET A C 1
ATOM 6742 O O . MET A 1 873 ? -17.316 10.795 49.632 1.00 89.62 873 MET A O 1
ATOM 6746 N N . THR A 1 874 ? -18.701 12.546 49.851 1.00 91.56 874 THR A N 1
ATOM 6747 C CA . THR A 1 874 ? -18.094 13.351 48.784 1.00 91.56 874 THR A CA 1
ATOM 6748 C C . THR A 1 874 ? -16.641 13.702 49.092 1.00 91.56 874 THR A C 1
ATOM 6750 O O . THR A 1 874 ? -15.804 13.637 48.197 1.00 91.56 874 THR A O 1
ATOM 6753 N N . TYR A 1 875 ? -16.296 14.021 50.346 1.00 92.88 875 TYR A N 1
ATOM 6754 C CA . TYR A 1 875 ? -14.898 14.259 50.734 1.00 92.88 875 TYR A CA 1
ATOM 6755 C C . TYR A 1 875 ? -14.024 13.019 50.546 1.00 92.88 875 TYR A C 1
ATOM 6757 O O . TYR A 1 875 ? -12.918 13.126 50.014 1.00 92.88 875 TYR A O 1
ATOM 6765 N N . ALA A 1 876 ? -14.525 11.845 50.940 1.00 90.12 876 ALA A N 1
ATOM 6766 C CA . ALA A 1 876 ? -13.817 10.586 50.740 1.00 90.12 876 ALA A CA 1
ATOM 6767 C C . ALA A 1 876 ? -13.636 10.269 49.244 1.00 90.12 876 ALA A C 1
ATOM 6769 O O . ALA A 1 876 ? -12.530 9.936 48.822 1.00 90.12 876 ALA A O 1
ATOM 6770 N N . ALA A 1 877 ? -14.688 10.438 48.437 1.00 88.38 877 ALA A N 1
ATOM 6771 C CA . ALA A 1 877 ? -14.648 10.212 46.993 1.00 88.38 877 ALA A CA 1
ATOM 6772 C C . ALA A 1 877 ? -13.688 11.176 46.274 1.00 88.38 877 ALA A C 1
ATOM 6774 O O . ALA A 1 877 ? -12.883 10.746 45.446 1.00 88.38 877 ALA A O 1
ATOM 6775 N N . LEU A 1 878 ? -13.713 12.467 46.628 1.00 89.56 878 LEU A N 1
ATOM 6776 C CA . LEU A 1 878 ? -12.805 13.468 46.069 1.00 89.56 878 LEU A CA 1
ATOM 6777 C C . LEU A 1 878 ? -11.349 13.132 46.405 1.00 89.56 878 LEU A C 1
ATOM 6779 O O . LEU A 1 878 ? -10.506 13.122 45.513 1.00 89.56 878 LEU A O 1
ATOM 6783 N N . GLY A 1 879 ? -11.062 12.798 47.668 1.00 89.44 879 GLY A N 1
ATOM 6784 C CA . GLY A 1 879 ? -9.724 12.394 48.101 1.00 89.44 879 GLY A CA 1
ATOM 6785 C C . GLY A 1 879 ? -9.210 11.154 47.365 1.00 89.44 879 GLY A C 1
ATOM 6786 O O . GLY A 1 879 ? -8.060 11.134 46.931 1.00 89.44 879 GLY A O 1
ATOM 6787 N N . ALA A 1 880 ? -10.073 10.154 47.163 1.00 87.38 880 ALA A N 1
ATOM 6788 C CA . ALA A 1 880 ? -9.740 8.934 46.429 1.00 87.38 880 ALA A CA 1
ATOM 6789 C C . ALA A 1 880 ? -9.487 9.166 44.927 1.00 87.38 880 ALA A C 1
ATOM 6791 O O . ALA A 1 880 ? -8.772 8.379 44.313 1.00 87.38 880 ALA A O 1
ATOM 6792 N N . SER A 1 881 ? -10.025 10.246 44.349 1.00 86.00 881 SER A N 1
ATOM 6793 C CA . SER A 1 881 ? -9.884 10.568 42.919 1.00 86.00 881 SER A CA 1
ATOM 6794 C C . SER A 1 881 ? -8.595 11.340 42.588 1.00 86.00 881 SER A C 1
ATOM 6796 O O . SER A 1 881 ? -8.132 11.300 41.452 1.00 86.00 881 SER A O 1
ATOM 6798 N N . ILE A 1 882 ? -7.970 12.016 43.565 1.00 87.31 882 ILE A N 1
ATOM 6799 C CA . ILE A 1 882 ? -6.751 12.837 43.367 1.00 87.31 882 ILE A CA 1
ATOM 6800 C C . ILE A 1 882 ? -5.590 12.078 42.690 1.00 87.31 882 ILE A C 1
ATOM 6802 O O . ILE A 1 882 ? -4.933 12.662 41.825 1.00 87.31 882 ILE A O 1
ATOM 6806 N N . PRO A 1 883 ? -5.294 10.809 43.034 1.00 86.38 883 PRO A N 1
ATOM 6807 C CA . PRO A 1 883 ? -4.208 10.072 42.391 1.00 86.38 883 PRO A CA 1
ATOM 6808 C C . PRO A 1 883 ? -4.431 9.799 40.896 1.00 86.38 883 PRO A C 1
ATOM 6810 O O . PRO A 1 883 ? -3.449 9.604 40.182 1.00 86.38 883 PRO A O 1
ATOM 6813 N N . GLY A 1 884 ? -5.683 9.792 40.419 1.00 83.69 884 GLY A N 1
ATOM 6814 C CA . GLY A 1 884 ? -6.044 9.456 39.036 1.00 83.69 884 GLY A CA 1
ATOM 6815 C C . GLY A 1 884 ? -5.324 10.331 38.001 1.00 83.69 884 GLY A C 1
ATOM 6816 O O . GLY A 1 884 ? -4.491 9.815 37.253 1.00 83.69 884 GLY A O 1
ATOM 6817 N N . PRO A 1 885 ? -5.531 11.663 38.010 1.00 82.12 885 PRO A N 1
ATOM 6818 C CA . PRO A 1 885 ? -4.851 12.579 37.094 1.00 82.12 885 PRO A CA 1
ATOM 6819 C C . PRO A 1 885 ? -3.319 12.517 37.170 1.00 82.12 885 PRO A C 1
ATOM 6821 O O . PRO A 1 885 ? -2.645 12.616 36.148 1.00 82.12 885 PRO A O 1
ATOM 6824 N N . LEU A 1 886 ? -2.752 12.326 38.368 1.00 83.69 886 LEU A N 1
ATOM 6825 C CA . LEU A 1 886 ? -1.298 12.240 38.557 1.00 83.69 886 LEU A CA 1
ATOM 6826 C C . LEU A 1 886 ? -0.710 10.975 37.928 1.00 83.69 886 LEU A C 1
ATOM 6828 O O . LEU A 1 886 ? 0.346 11.031 37.303 1.00 83.69 886 LEU A O 1
ATOM 6832 N N . MET A 1 887 ? -1.390 9.839 38.076 1.00 82.25 887 MET A N 1
ATOM 6833 C CA . MET A 1 887 ? -0.973 8.582 37.459 1.00 82.25 887 MET A CA 1
ATOM 6834 C C . MET A 1 887 ? -1.214 8.579 35.943 1.00 82.25 887 MET A C 1
ATOM 6836 O O . MET A 1 887 ? -0.420 7.988 35.215 1.00 82.25 887 MET A O 1
ATOM 6840 N N . ALA A 1 888 ? -2.239 9.279 35.446 1.00 79.94 888 ALA A N 1
ATOM 6841 C CA . ALA A 1 888 ? -2.479 9.426 34.010 1.00 79.94 888 ALA A CA 1
ATOM 6842 C C . ALA A 1 888 ? -1.321 10.145 33.288 1.00 79.94 888 ALA A C 1
ATOM 6844 O O . ALA A 1 888 ? -0.987 9.778 32.166 1.00 79.94 888 ALA A O 1
ATOM 6845 N N . LEU A 1 889 ? -0.646 11.098 33.947 1.00 82.31 889 LEU A N 1
ATOM 6846 C CA . LEU A 1 889 ? 0.554 11.767 33.411 1.00 82.31 889 LEU A CA 1
ATOM 6847 C C . LEU A 1 889 ? 1.764 10.831 33.247 1.00 82.31 889 LEU A C 1
ATOM 6849 O O . LEU A 1 889 ? 2.713 11.179 32.549 1.00 82.31 889 LEU A O 1
ATOM 6853 N N . LEU A 1 890 ? 1.755 9.666 33.900 1.00 83.06 890 LEU A N 1
ATOM 6854 C CA . LEU A 1 890 ? 2.820 8.665 33.804 1.00 83.06 890 LEU A CA 1
ATOM 6855 C C . LEU A 1 890 ? 2.564 7.639 32.688 1.00 83.06 890 LEU A C 1
ATOM 6857 O O . LEU A 1 890 ? 3.406 6.765 32.469 1.00 83.06 890 LEU A O 1
ATOM 6861 N N . LEU A 1 891 ? 1.419 7.713 31.998 1.00 83.31 891 LEU A N 1
ATOM 6862 C CA . LEU A 1 891 ? 1.107 6.812 30.893 1.00 83.31 891 LEU A CA 1
ATOM 6863 C C . LEU A 1 891 ? 1.923 7.178 29.643 1.00 83.31 891 LEU A C 1
ATOM 6865 O O . LEU A 1 891 ? 1.970 8.350 29.264 1.00 83.31 891 LEU A O 1
ATOM 6869 N N . PRO A 1 892 ? 2.538 6.190 28.971 1.00 83.19 892 PRO A N 1
ATOM 6870 C CA . PRO A 1 892 ? 3.172 6.412 27.678 1.00 83.19 892 PRO A CA 1
ATOM 6871 C C . PRO A 1 892 ? 2.167 6.906 26.630 1.00 83.19 892 PRO A C 1
ATOM 6873 O O . PRO A 1 892 ? 1.051 6.391 26.544 1.00 83.19 892 PRO A O 1
ATOM 6876 N N . ASP A 1 893 ? 2.591 7.862 25.804 1.00 83.50 893 ASP A N 1
ATOM 6877 C CA . ASP A 1 893 ? 1.797 8.359 24.681 1.00 83.50 893 ASP A CA 1
ATOM 6878 C C . ASP A 1 893 ? 1.904 7.400 23.483 1.00 83.50 893 ASP A C 1
ATOM 6880 O O . ASP A 1 893 ? 2.990 7.176 22.938 1.00 83.50 893 ASP A O 1
ATOM 6884 N N . TYR A 1 894 ? 0.776 6.802 23.092 1.00 80.50 894 TYR A N 1
ATOM 6885 C CA . TYR A 1 894 ? 0.698 5.848 21.990 1.00 80.50 894 TYR A CA 1
ATOM 6886 C C . TYR A 1 894 ? -0.153 6.386 20.843 1.00 80.50 894 TYR A C 1
ATOM 6888 O O . TYR A 1 894 ? -1.320 6.734 21.014 1.00 80.50 894 TYR A O 1
ATOM 6896 N N . ILE A 1 895 ? 0.396 6.319 19.630 1.00 78.94 895 ILE A N 1
ATOM 6897 C CA . ILE A 1 895 ? -0.356 6.584 18.402 1.00 78.94 895 ILE A CA 1
ATOM 6898 C C . ILE A 1 895 ? -1.199 5.346 18.073 1.00 78.94 895 ILE A C 1
ATOM 6900 O O . ILE A 1 895 ? -0.654 4.278 17.786 1.00 78.94 895 ILE A O 1
ATOM 6904 N N . LEU A 1 896 ? -2.528 5.483 18.120 1.00 76.12 896 LEU A N 1
ATOM 6905 C CA . LEU A 1 896 ? -3.465 4.396 17.822 1.00 76.12 896 LEU A CA 1
ATOM 6906 C C . LEU A 1 896 ? -3.450 4.064 16.321 1.00 76.12 896 LEU A C 1
ATOM 6908 O O . LEU A 1 896 ? -3.810 4.922 15.511 1.00 76.12 896 LEU A O 1
ATOM 6912 N N . PRO A 1 897 ? -3.073 2.836 15.927 1.00 67.00 897 PRO A N 1
ATOM 6913 C CA . PRO A 1 897 ? -3.025 2.465 14.523 1.00 67.00 897 PRO A CA 1
ATOM 6914 C C . PRO A 1 897 ? -4.389 1.951 14.028 1.00 67.00 897 PRO A C 1
ATOM 6916 O O . PRO A 1 897 ? -5.240 1.536 14.816 1.00 67.00 897 PRO A O 1
ATOM 6919 N N . ASP A 1 898 ? -4.571 1.873 12.708 1.00 73.38 898 ASP A N 1
ATOM 6920 C CA . ASP A 1 898 ? -5.763 1.265 12.085 1.00 73.38 898 ASP A CA 1
ATOM 6921 C C . ASP A 1 898 ? -5.730 -0.289 12.100 1.00 73.38 898 ASP A C 1
ATOM 6923 O O . ASP A 1 898 ? -6.538 -0.950 11.456 1.00 73.38 898 ASP A O 1
ATOM 6927 N N . ARG A 1 899 ? -4.829 -0.892 12.892 1.00 71.75 899 ARG A N 1
ATOM 6928 C CA . ARG A 1 899 ? -4.754 -2.339 13.201 1.00 71.75 899 ARG A CA 1
ATOM 6929 C C . ARG A 1 899 ? -5.276 -2.635 14.617 1.00 71.75 899 ARG A C 1
ATOM 6931 O O . ARG A 1 899 ? -5.606 -1.720 15.368 1.00 71.75 899 ARG A O 1
ATOM 6938 N N . HIS A 1 900 ? -5.369 -3.906 15.022 1.00 70.00 900 HIS A N 1
ATOM 6939 C CA . HIS A 1 900 ? -5.984 -4.260 16.314 1.00 70.00 900 HIS A CA 1
ATOM 6940 C C . HIS A 1 900 ? -5.140 -3.890 17.554 1.00 70.00 900 HIS A C 1
ATOM 6942 O O . HIS A 1 900 ? -5.726 -3.541 18.582 1.00 70.00 900 HIS A O 1
ATOM 6948 N N . ASN A 1 901 ? -3.806 -3.947 17.497 1.00 75.88 901 ASN A N 1
ATOM 6949 C CA . ASN A 1 901 ? -2.908 -3.651 18.626 1.00 75.88 901 ASN A CA 1
ATOM 6950 C C . ASN A 1 901 ? -1.543 -3.101 18.155 1.00 75.88 901 ASN A C 1
ATOM 6952 O O . ASN A 1 901 ? -1.311 -2.914 16.961 1.00 75.88 901 ASN A O 1
ATOM 6956 N N . LEU A 1 902 ? -0.643 -2.796 19.093 1.00 79.62 902 LEU A N 1
ATOM 6957 C CA . LEU A 1 902 ? 0.708 -2.308 18.791 1.00 79.62 902 LEU A CA 1
ATOM 6958 C C . LEU A 1 902 ? 1.752 -3.426 18.646 1.00 79.62 902 LEU A C 1
ATOM 6960 O O . LEU A 1 902 ? 2.820 -3.160 18.104 1.00 79.62 902 LEU A O 1
ATOM 6964 N N . VAL A 1 903 ? 1.453 -4.634 19.132 1.00 74.44 903 VAL A N 1
ATOM 6965 C CA . VAL A 1 903 ? 2.407 -5.747 19.295 1.00 74.44 903 VAL A CA 1
ATOM 6966 C C . VAL A 1 903 ? 2.522 -6.608 18.033 1.00 74.44 903 VAL A C 1
ATOM 6968 O O . VAL A 1 903 ? 3.594 -7.115 17.722 1.00 74.44 903 VAL A O 1
ATOM 6971 N N . GLU A 1 904 ? 1.418 -6.782 17.315 1.00 52.69 904 GLU A N 1
ATOM 6972 C CA . GLU A 1 904 ? 1.317 -7.533 16.068 1.00 52.69 904 GLU A CA 1
ATOM 6973 C C . GLU A 1 904 ? 1.437 -6.534 14.909 1.00 52.69 904 GLU A C 1
ATOM 6975 O O . GLU A 1 904 ? 0.514 -5.761 14.628 1.00 52.69 904 GLU A O 1
ATOM 6980 N N . GLY A 1 905 ? 2.616 -6.493 14.288 1.00 40.72 905 GLY A N 1
ATOM 6981 C CA . GLY A 1 905 ? 2.969 -5.506 13.273 1.00 40.72 905 GLY A CA 1
ATOM 6982 C C . GLY A 1 905 ? 4.299 -5.794 12.618 1.00 40.72 905 GLY A C 1
ATOM 6983 O O . GLY A 1 905 ? 5.303 -5.746 13.359 1.00 40.72 905 GLY A O 1
#

pLDDT: mean 87.53, std 10.3, range [37.62, 98.75]

Secondary structure (DSSP, 8-state):
--TT-TT-----B--EEEE--S--TT---EEEEE--TTTB-HHHHHHHHHHHHHHHH-TTSEEEEEPPTTSTTSBS---SSSSHHHHHHHHTTPPPPGGGSTTHHHHHHHHHHHHHHHHHHHTTTT-GGGS-SHHHHHHHHHHHHHHTT-SSEEEEEETHHHHHHHHHHHH-GGGEEEEEEESPPPHHHHHHT---GGGTTHHHHHHHHHHHHHHH-TTT-TT--SSHHHHHHHHHHHHHHHHHS-EEE---SSSS--SPEEE-HHHHHHHHHHHHHSHHHHHHHHHHHHHHHHTT--HHHHHHHHHHSPP---TT------TTSPP-S--SB-TTHHHHHHHHHSPPPPS-GGGGHHHHHHHHHH-TTTHHHHHHHHHTTTT-----S--------B--SS--EEEEEEE-SSS-HHHHHHHHHHBTT-EEEEEEEESSSGGGS--HHHHHHHHHHHHH-PPPPTT-EE--SEETTTEESS------HHHHHHHHHHHHHHHHHHHHHHHHHHHHHHHHHHTT-TTHHHHHHHHHHHHHHHTHHHHHHHHHHH-HHHHHHHHHHHHHHHHHHHHH-SSHHHHHHHHHHHHHHHHHHHHHHHHHHHHHS-TTTHHHHHHHHTTTHHHHHHHHHHHHHHHHSTTS-HHHHHHHTHHHHHHHHHHHHHHHHHHHHHHHHHTT-S------HHHHHHHTTHHHHHHHHHHHHHHHHHHHHGGGSTTGGG-HHHHHHHHHHHHHHHHHHHHHHHT-SS-SS-TTGGG-HHHHHHHHHHTT-STTHHHHHHTS-GGGHHHHHHHHHHHHHHHHHHHHHHHHHHHHHHHHHHHHHHHGGG--HHHHHHHHH-SSS-PPPTT-HHHHHHHHHHHHHHHHHHHHHHHHHTHHHHHHTTSPP----SSS-SS--

Radius of gyration: 38.93 Å; chains: 1; bounding box: 94×65×110 Å

Organism: NCBI:txid1230097

Foldseek 3Di:
DDPVCPVDPDDKAKAKDKDAQPDQPQAQEAEEEDAALLFFAPNLCCVVCVVVVCVLQHSSYMYMYINAGQKFQIPLHQDLDQFPLVVVVLVVLDFFQCPLDPPSLVVLLVSLLVLQVSSCVLCVVVLSLQQRELLNRLVVVVVVCVVVVHQAHNYEYFANRLLSQLSNCQVPQQRHDAAERWLFDFNQCLLAVQQLLQAQQVQVLVLLLLQVLQVLDCVLFVLHDVHSVRSVVLLVVLLVCLSVDWQWDQDPDPQAPNDIDTHHSRNLLVLLLVCLAQVQPRSNLNRVCSNCSSVSHNVSVRVCCSVPNDGPDDSPDRDRDRSRGHDPDSDRGDPSSSLSHSLQSYDQDDQDSVVLVVQLVSQCVSDVSPSSVCSSSSSSRNNNDSYHPDYDNDPSADEHPAAYEYEYECGERGRHPVSSVNSNVRYPPYAYEYEPATHGTPVSFAFPVVSNQSNCCSPPVDHDDHPHYTFGCAHHSRDGSDPDPCPDPLNVLLVVLLLLLLLLLLLLVQQVLVLLCVLCVVQVRNVCSLLLVLLLLLLLLLLQLLLLLLCLPVHLLVSLVVLLVLLLVLLVQCLPDPHPVSNSVSSSSNSNSSSNSVLSSLLSLLVSAALVCSLVSVVVSCVSNVPSNVVSVVLNCQQCPDVHVHSSVVSVVSSVSNCVSNVSNSVSRVVVVVVCVVVVVDDPDDADPVNSCLSSVVVLSCLRSQLSSLQLSLLSCQLVDPNRCVPVSNVVSNVVSPVSVVCNVVCQVPPRPNHLDHPVLVVDLLLVLLLVLLLQDPSSLSSQQQADDSSCNSSSNSSSPSSNSSSVSVLSSVLVVLLSPQLLVQLCVLCPPVDDPVVSVCLSSDPPPPDPDPPDSSNVSNVRSVVVSVVVSVVVSVVSNVVNVVSVVVHDDDDRDSHSHDPPD

Sequence (905 aa):
MDWLDPDNINHVVIAIARLPATETKDYRGPVFFNPGGPGGSGVWALKDHGKQLQDIVGRNHDIVTFDPRGVGATVPRIECWDSLQKRQNWAMQETPVIDTHPGVMYDVWARATAFQLACEKSHKNTGFLRHISTASHARDMLEILNQMGEERLQYWGFSYGTILGGTFAAMYPDRVERLVSDGNVDYEEWFNSAHINAVRDADAVMDAFYELCHKSGPLKCAFYGSSPANIKERHEAILQRLRLQPTIYMPQTELGSGMPELVTYSKIRKLAATALYRPNYYFTHLAKILAGLEEGDGKPYYDFVTRYGLPFSDVCSAIRVPPEEPLTEDGEGSDDAFPMILCADGKPLPSDPSEFEEYVDEMGRVSQASGVIVSKDRIACAGRQVRPKWRFNGPFEAKTKFPILFVANMADNITPLVSARNNSAGFKDSVVLVQNSYGHTSLAAPSRCTAKAIRDYFQDGKLPADGTTCEPELLPFDLPGHVEMTVSEEDVELTEALALIMIIYEIDNSTVYIYNNYSTSSFDALSAVASLATANTVIFAAVKPPLAKISNVIGRGQTYLITISLYVVSYIVMASATSIGAYAAGTVLYNIGQSGTNILNDILISDITTARWRAFAIGVSFTPFLITVWCAAFIVDSVVAEGGIGWRWGIGMLAILMPFCASFIITTLLYYQGRAKKLALAPGAKITAYDFCSQIDLGGIVLFTAGLVLLLLPMALSGLTPSEWRTPWIIASIVIGGGLLIVLPFYEYHMAKYPLIPPAYFKNITILMCLLLGIIETTLLVPAQISVPRAQMPQVTALFVSFAFVGSSIGSCIAGGIYTNSFRPALWRHLGDDATATMVDSLFNSITGTLPAWGTSERDAINAAYSDVIRYMTYAALGASIPGPLMALLLPDYILPDRHNLVEG